Protein AF-0000000083953005 (afdb_homodimer)

Nearest PDB structures (foldseek):
  8jni-assembly1_A  TM=9.204E-01  e=6.826E-24  Homo sapiens
  7x1i-assembly1_A  TM=8.680E-01  e=1.486E-22  Homo sapiens
  8t45-assembly1_B  TM=8.668E-01  e=3.537E-22  Homo sapiens
  8t3u-assembly1_A  TM=8.629E-01  e=3.243E-22  Homo sapiens
  8t45-assembly1_A  TM=8.700E-01  e=1.141E-21  Homo sapiens

Organism: NCBI:txid5486

Solvent-accessible surface area (backbone atoms only — not comparable to full-atom values): 56607 Å² total; per-residue (Å²): 133,78,82,74,74,75,80,73,80,38,78,69,74,81,88,43,62,78,49,39,54,59,35,24,55,45,45,37,50,65,49,48,55,58,37,51,42,49,15,51,52,29,20,69,56,36,81,40,58,40,24,45,52,32,47,39,49,33,30,15,51,37,16,35,5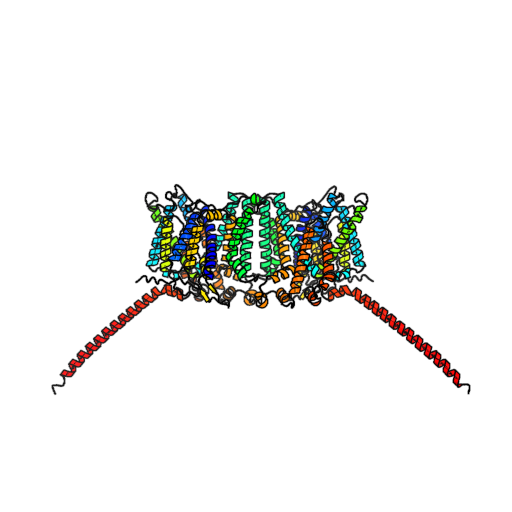0,38,18,71,68,36,58,52,30,58,51,40,41,23,72,46,70,66,55,44,52,41,53,28,39,50,40,64,63,32,53,82,72,66,51,54,61,62,39,44,49,20,42,19,24,39,48,22,18,52,51,28,42,50,35,38,73,64,60,51,62,56,60,51,70,47,61,47,41,59,47,52,44,25,46,53,53,30,51,28,52,48,28,43,51,51,21,51,48,53,48,54,47,33,41,72,72,69,31,64,39,29,19,27,42,29,51,34,48,18,50,50,40,32,53,50,41,51,44,27,42,42,44,32,72,74,39,62,50,44,51,71,67,60,19,48,45,32,51,69,43,33,58,60,50,47,52,56,47,57,40,49,52,56,68,72,48,76,74,43,64,75,43,70,69,63,48,39,74,68,69,60,57,92,36,59,51,44,66,52,88,85,26,76,60,56,52,47,52,69,58,56,67,71,86,55,36,55,65,66,53,59,62,59,24,44,65,58,10,53,38,50,43,48,39,47,56,47,42,34,48,48,12,45,47,54,44,58,33,77,86,50,64,72,84,73,75,85,36,61,51,59,35,44,32,49,44,14,51,49,23,27,51,20,16,40,42,64,30,65,55,60,36,36,29,58,76,54,5,34,48,48,39,56,50,34,47,40,63,40,98,85,71,46,80,66,43,51,67,71,42,26,60,44,33,26,47,31,9,52,50,36,51,54,42,42,34,56,74,47,36,53,56,53,28,54,34,35,48,32,55,41,22,14,47,28,41,39,52,17,54,54,47,45,69,70,30,64,62,52,47,55,55,49,54,73,42,40,26,66,65,44,59,74,65,39,85,80,49,57,64,70,57,47,56,58,63,64,46,84,62,60,66,60,52,52,52,52,52,50,51,44,50,50,52,19,49,50,50,47,56,36,55,76,42,94,58,29,63,45,39,47,51,52,51,50,51,50,26,50,35,58,66,62,50,45,55,74,79,40,57,62,72,60,43,45,69,72,44,40,77,79,58,49,68,68,60,47,40,64,57,38,44,66,55,49,51,48,45,45,47,47,45,48,49,47,44,52,47,47,51,49,50,46,48,52,49,48,53,50,51,52,54,50,52,55,55,53,57,63,60,61,71,66,65,68,70,79,116,133,78,82,74,73,76,81,74,79,37,78,69,72,81,87,44,62,77,47,40,54,59,35,23,54,47,46,35,50,64,49,46,54,56,34,51,42,48,16,52,52,31,19,70,55,36,80,39,58,40,23,47,52,32,47,38,48,31,30,14,52,37,16,34,50,38,19,72,66,38,58,50,31,57,50,42,40,21,72,45,69,67,56,45,51,42,53,28,39,50,40,63,63,32,53,80,73,68,51,54,61,61,40,44,49,20,42,20,23,40,47,21,17,50,50,29,43,50,34,40,74,63,60,53,62,57,60,49,70,49,62,45,40,61,48,52,44,24,47,54,54,29,52,28,52,46,28,42,51,51,21,52,49,54,48,54,48,35,41,73,71,68,31,63,40,29,21,28,41,30,51,34,48,18,49,51,40,32,53,51,40,51,43,28,43,42,43,31,71,72,40,61,50,45,52,70,67,60,18,50,46,32,51,71,42,33,58,58,50,46,51,54,47,57,41,50,53,56,67,73,50,75,75,43,65,76,42,71,70,62,48,38,74,69,68,59,58,92,34,59,55,43,66,53,86,85,26,76,60,56,50,49,51,68,59,56,67,71,85,54,34,56,66,67,52,56,61,59,22,43,66,57,11,52,38,49,40,49,38,47,55,47,41,33,49,50,14,46,48,54,45,58,33,78,86,50,64,71,84,73,76,85,37,63,51,59,35,44,31,49,47,15,52,50,23,28,49,21,16,40,40,62,32,64,54,58,36,37,29,57,76,55,4,35,49,47,40,57,50,34,48,38,65,40,99,84,71,44,81,66,43,52,67,72,42,27,60,43,32,26,49,31,8,50,50,36,52,55,42,43,33,56,74,47,35,53,55,54,28,54,33,35,47,33,55,41,24,14,49,28,42,38,53,18,54,54,48,44,69,70,29,62,64,49,46,53,55,49,54,73,41,39,27,67,65,45,58,73,68,38,83,80,48,58,64,69,58,47,56,58,64,64,45,86,63,61,65,60,52,51,50,52,50,50,51,41,51,50,52,17,50,50,51,48,56,35,54,76,42,93,58,30,62,45,42,46,52,51,52,49,52,50,25,50,36,59,66,61,48,44,55,72,78,40,57,63,73,59,44,46,69,73,45,39,77,80,60,50,68,66,60,47,40,65,57,38,44,64,55,49,50,46,45,48,47,46,46,50,47,46,46,50,47,48,52,49,49,48,50,52,50,49,54,52,51,51,53,51,54,54,54,53,57,61,59,60,68,65,68,69,66,82,113

Structure (mmCIF, N/CA/C/O backbone):
data_AF-0000000083953005-model_v1
#
loop_
_entity.id
_entity.type
_entity.pdbx_description
1 polymer 'Boron transporter 1'
#
loop_
_atom_site.group_PDB
_atom_site.id
_atom_site.type_symbol
_atom_site.label_atom_id
_atom_site.label_alt_id
_atom_site.label_comp_id
_atom_site.label_asym_id
_atom_site.label_entity_id
_atom_site.label_seq_id
_atom_site.pdbx_PDB_ins_code
_atom_site.Cartn_x
_atom_site.Cartn_y
_atom_site.Cartn_z
_atom_site.occupancy
_atom_site.B_iso_or_equiv
_atom_site.auth_seq_id
_atom_site.auth_comp_id
_atom_site.auth_asym_id
_atom_site.auth_atom_id
_atom_site.pdbx_PDB_model_num
ATOM 1 N N . MET A 1 1 ? -15.172 48.188 31.516 1 21.55 1 MET A N 1
ATOM 2 C CA . MET A 1 1 ? -15.672 46.938 31 1 21.55 1 MET A CA 1
ATOM 3 C C . MET A 1 1 ? -14.859 45.75 31.547 1 21.55 1 MET A C 1
ATOM 5 O O . MET A 1 1 ? -13.641 45.719 31.375 1 21.55 1 MET A O 1
ATOM 9 N N . GLY A 1 2 ? -15.188 45.188 32.656 1 24.28 2 GLY A N 1
ATOM 10 C CA . GLY A 1 2 ? -14.484 44.281 33.531 1 24.28 2 GLY A CA 1
ATOM 11 C C . GLY A 1 2 ? -14.141 42.969 32.875 1 24.28 2 GLY A C 1
ATOM 12 O O . GLY A 1 2 ? -14.891 42.469 32.031 1 24.28 2 GLY A O 1
ATOM 13 N N . LEU A 1 3 ? -12.906 42.719 32.562 1 29.59 3 LEU A N 1
ATOM 14 C CA . LEU A 1 3 ? -12.312 41.438 32.188 1 29.59 3 LEU A CA 1
ATOM 15 C C . LEU A 1 3 ? -12.953 40.281 33 1 29.59 3 LEU A C 1
ATOM 17 O O . LEU A 1 3 ? -12.688 40.156 34.188 1 29.59 3 LEU A O 1
ATOM 21 N N . SER A 1 4 ? -14.227 40.188 32.969 1 30.16 4 SER A N 1
ATOM 22 C CA . SER A 1 4 ? -14.828 39.125 33.75 1 30.16 4 SER A CA 1
ATOM 23 C C . SER A 1 4 ? -14.219 37.781 33.406 1 30.16 4 SER A C 1
ATOM 25 O O . SER A 1 4 ? -14.336 37.312 32.281 1 30.16 4 SER A O 1
ATOM 27 N N . PHE A 1 5 ? -13.039 37.5 33.938 1 34.03 5 PHE A N 1
ATOM 28 C CA . PHE A 1 5 ? -12.391 36.188 33.969 1 34.03 5 PHE A CA 1
ATOM 29 C C . PHE A 1 5 ? -13.344 35.156 34.531 1 34.03 5 PHE A C 1
ATOM 31 O O . PHE A 1 5 ? -13.602 35.125 35.75 1 34.03 5 PHE A O 1
ATOM 38 N N . ARG A 1 6 ? -14.445 34.906 33.969 1 34.66 6 ARG A N 1
ATOM 39 C CA . ARG A 1 6 ? -15.172 33.781 34.531 1 34.66 6 ARG A CA 1
ATOM 40 C C . ARG A 1 6 ? -14.281 32.562 34.656 1 34.66 6 ARG A C 1
ATOM 42 O O . ARG A 1 6 ? -13.695 32.094 33.656 1 34.66 6 ARG A O 1
ATOM 49 N N . HIS A 1 7 ? -13.68 32.25 35.844 1 35.28 7 HIS A N 1
ATOM 50 C CA . HIS A 1 7 ? -12.914 31.078 36.281 1 35.28 7 HIS A CA 1
ATOM 51 C C . HIS A 1 7 ? -13.656 29.781 35.969 1 35.28 7 HIS A C 1
ATOM 53 O O . HIS A 1 7 ? -14.633 29.453 36.625 1 35.28 7 HIS A O 1
ATOM 59 N N . VAL A 1 8 ? -13.961 29.406 34.844 1 40.78 8 VAL A N 1
ATOM 60 C CA . VAL A 1 8 ? -14.625 28.141 34.562 1 40.78 8 VAL A CA 1
ATOM 61 C C . VAL A 1 8 ? -13.75 26.969 35 1 40.78 8 VAL A C 1
ATOM 63 O O . VAL A 1 8 ? -12.555 26.922 34.688 1 40.78 8 VAL A O 1
ATOM 66 N N . ASN A 1 9 ? -14.125 26.312 36.125 1 39.69 9 ASN A N 1
ATOM 67 C CA . ASN A 1 9 ? -13.539 25.188 36.844 1 39.69 9 ASN A CA 1
ATOM 68 C C . ASN A 1 9 ? -13.375 23.969 35.906 1 39.69 9 ASN A C 1
ATOM 70 O O . ASN A 1 9 ? -14.359 23.375 35.5 1 39.69 9 ASN A O 1
ATOM 74 N N . TYR A 1 10 ? -12.547 24 35.031 1 48.97 10 TYR A N 1
ATOM 75 C CA . TYR A 1 10 ? -12.227 22.859 34.188 1 48.97 10 TYR A CA 1
ATOM 76 C C . TYR A 1 10 ? -11.656 21.719 35 1 48.97 10 TYR A C 1
ATOM 78 O O . TYR A 1 10 ? -11.211 20.703 34.469 1 48.97 10 TYR A O 1
ATOM 86 N N . PHE A 1 11 ? -11.555 21.781 36.5 1 44.38 11 PHE A N 1
ATOM 87 C CA . PHE A 1 11 ? -10.945 20.688 37.25 1 44.38 11 PHE A CA 1
ATOM 88 C C . PHE A 1 11 ? -11.969 19.578 37.531 1 44.38 11 PHE A C 1
ATOM 90 O O . PHE A 1 11 ? -12.586 19.562 38.594 1 44.38 11 PHE A O 1
ATOM 97 N N . GLY A 1 12 ? -12.906 19.25 36.875 1 42.03 12 GLY A N 1
ATOM 98 C CA . GLY A 1 12 ? -13.891 18.234 37.25 1 42.03 12 GLY A CA 1
ATOM 99 C C . GLY A 1 12 ? -13.281 16.875 37.5 1 42.03 12 GLY A C 1
ATOM 100 O O . GLY A 1 12 ? -12.602 16.328 36.625 1 42.03 12 GLY A O 1
ATOM 101 N N . TYR A 1 13 ? -13.18 16.234 38.781 1 38.16 13 TYR A N 1
ATOM 102 C CA . TYR A 1 13 ? -12.586 15.07 39.438 1 38.16 13 TYR A CA 1
ATOM 103 C C . TYR A 1 13 ? -13.078 13.781 38.781 1 38.16 13 TYR A C 1
ATOM 105 O O . TYR A 1 13 ? -12.32 12.82 38.625 1 38.16 13 TYR A O 1
ATOM 113 N N . GLY A 1 14 ? -14.398 13.219 38.906 1 38.72 14 GLY A N 1
ATOM 114 C CA . GLY A 1 14 ? -14.891 11.859 39.031 1 38.72 14 GLY A CA 1
ATOM 115 C C . GLY A 1 14 ? -14.633 11.023 37.781 1 38.72 14 GLY A C 1
ATOM 116 O O . GLY A 1 14 ? -14.086 9.922 37.875 1 38.72 14 GLY A O 1
ATOM 117 N N . ARG A 1 15 ? -15.539 11.094 36.781 1 42.78 15 ARG A N 1
ATOM 118 C CA . ARG A 1 15 ? -15.578 10.336 35.531 1 42.78 15 ARG A CA 1
ATOM 119 C C . ARG A 1 15 ? -14.32 10.586 34.688 1 42.78 15 ARG A C 1
ATOM 121 O O . ARG A 1 15 ? -14.219 10.125 33.562 1 42.78 15 ARG A O 1
ATOM 128 N N . LEU A 1 16 ? -13.484 11.531 34.969 1 47.09 16 LEU A N 1
ATOM 129 C CA . LEU A 1 16 ? -12.234 12.172 34.594 1 47.09 16 LEU A CA 1
ATOM 130 C C . LEU A 1 16 ? -11.211 11.148 34.125 1 47.09 16 LEU A C 1
ATOM 132 O O . LEU A 1 16 ? -10.477 11.391 33.188 1 47.09 16 LEU A O 1
ATOM 136 N N . GLN A 1 17 ? -10.938 10.062 35.062 1 52.16 17 GLN A N 1
ATOM 137 C CA . GLN A 1 17 ? -9.719 9.273 35.156 1 52.16 17 GLN A CA 1
ATOM 138 C C . GLN A 1 17 ? -9.57 8.352 33.969 1 52.16 17 GLN A C 1
ATOM 140 O O . GLN A 1 17 ? -8.477 8.203 33.406 1 52.16 17 GLN A O 1
ATOM 145 N N . LEU A 1 18 ? -10.758 7.887 33.594 1 56.72 18 LEU A N 1
ATOM 146 C CA . LEU A 1 18 ? -10.508 6.707 32.75 1 56.72 18 LEU A CA 1
ATOM 147 C C . LEU A 1 18 ? -10.172 7.105 31.328 1 56.72 18 LEU A C 1
ATOM 149 O O . LEU A 1 18 ? -9.383 6.43 30.656 1 56.72 18 LEU A O 1
ATOM 153 N N . GLN A 1 19 ? -10.664 8.352 31 1 71.12 19 GLN A N 1
ATOM 154 C CA . GLN A 1 19 ? -10.422 8.695 29.594 1 71.12 19 GLN A CA 1
ATOM 155 C C . GLN A 1 19 ? -9.258 9.672 29.469 1 71.12 19 GLN A C 1
ATOM 157 O O . GLN A 1 19 ? -8.672 9.805 28.391 1 71.12 19 GLN A O 1
ATOM 162 N N . VAL A 1 20 ? -8.797 10.227 30.641 1 76.69 20 VAL A N 1
ATOM 163 C CA . VAL A 1 20 ? -7.809 11.297 30.609 1 76.69 20 VAL A CA 1
ATOM 164 C C . VAL A 1 20 ? -6.434 10.727 30.281 1 76.69 20 VAL A C 1
ATOM 166 O O . VAL A 1 20 ? -5.688 11.312 29.484 1 76.69 20 VAL A O 1
ATOM 169 N N . ILE A 1 21 ? -6.191 9.602 30.734 1 77.88 21 ILE A N 1
ATOM 170 C CA . ILE A 1 21 ? -4.859 9.031 30.547 1 77.88 21 ILE A CA 1
ATOM 171 C C . ILE A 1 21 ? -4.684 8.594 29.094 1 77.88 21 ILE A C 1
ATOM 173 O O . ILE A 1 21 ? -3.717 8.984 28.438 1 77.88 21 ILE A O 1
ATOM 177 N N . PRO A 1 22 ? -5.648 7.895 28.641 1 77.06 22 PRO A N 1
ATOM 178 C CA . PRO A 1 22 ? -5.477 7.512 27.234 1 77.06 22 PRO A CA 1
ATOM 179 C C . PRO A 1 22 ? -5.48 8.711 26.297 1 77.06 22 PRO A C 1
ATOM 181 O O . PRO A 1 22 ? -4.754 8.719 25.297 1 77.06 22 PRO A O 1
ATOM 184 N N . SER A 1 23 ? -6.25 9.648 26.656 1 81.25 23 SER A N 1
ATOM 185 C CA . SER A 1 23 ? -6.297 10.828 25.797 1 81.25 23 SER A CA 1
ATOM 186 C C . SER A 1 23 ? -4.988 11.609 25.859 1 81.25 23 SER A C 1
ATOM 188 O O . SER A 1 23 ? -4.512 12.117 24.844 1 81.25 23 SER A O 1
ATOM 190 N N . THR A 1 24 ? -4.395 11.641 27.047 1 85.31 24 THR A N 1
ATOM 191 C CA . THR A 1 24 ? -3.133 12.359 27.203 1 85.31 24 THR A CA 1
ATOM 192 C C . THR A 1 24 ? -2.02 11.68 26.422 1 85.31 24 THR A C 1
ATOM 194 O O . THR A 1 24 ? -1.253 12.352 25.719 1 85.31 24 THR A O 1
ATOM 197 N N . THR A 1 25 ? -1.969 10.445 26.5 1 82.25 25 THR A N 1
ATOM 198 C CA . THR A 1 25 ? -0.928 9.719 25.781 1 82.25 25 THR A CA 1
ATOM 199 C C . THR A 1 25 ? -1.14 9.812 24.281 1 82.25 25 THR A C 1
ATOM 201 O O . THR A 1 25 ? -0.18 9.977 23.516 1 82.25 25 THR A O 1
ATOM 204 N N . PHE A 1 26 ? -2.316 9.789 23.938 1 82.75 26 PHE A N 1
ATOM 205 C CA . PHE A 1 26 ? -2.65 9.875 22.516 1 82.75 26 PHE A CA 1
ATOM 206 C C . PHE A 1 26 ? -2.254 11.234 21.953 1 82.75 26 PHE A C 1
ATOM 208 O O . PHE A 1 26 ? -1.59 11.312 20.922 1 82.75 26 PHE A O 1
ATOM 215 N N . ILE A 1 27 ? -2.602 12.172 22.656 1 84.88 27 ILE A N 1
ATOM 216 C CA . ILE A 1 27 ? -2.332 13.516 22.172 1 84.88 27 ILE A CA 1
ATOM 217 C C . ILE A 1 27 ? -0.833 13.805 22.234 1 84.88 27 ILE A C 1
ATOM 219 O O . ILE A 1 27 ? -0.284 14.484 21.375 1 84.88 27 ILE A O 1
ATOM 223 N N . PHE A 1 28 ? -0.193 13.328 23.25 1 88.31 28 PHE A N 1
ATOM 224 C CA . PHE A 1 28 ? 1.25 13.492 23.375 1 88.31 28 PHE A CA 1
ATOM 225 C C . PHE A 1 28 ? 1.967 12.977 22.141 1 88.31 28 PHE A C 1
ATOM 227 O O . PHE A 1 28 ? 2.77 13.695 21.531 1 88.31 28 PHE A O 1
ATOM 234 N N . PHE A 1 29 ? 1.573 11.828 21.719 1 85.88 29 PHE A N 1
ATOM 235 C CA . PHE A 1 29 ? 2.254 11.234 20.578 1 85.88 29 PHE A CA 1
ATOM 236 C C . PHE A 1 29 ? 1.819 11.898 19.281 1 85.88 29 PHE A C 1
ATOM 238 O O . PHE A 1 29 ? 2.623 12.062 18.359 1 85.88 29 PHE A O 1
ATOM 245 N N . THR A 1 30 ? 0.603 12.219 19.25 1 83.56 30 THR A N 1
ATOM 246 C CA . THR A 1 30 ? 0.082 12.859 18.062 1 83.56 30 THR A CA 1
ATOM 247 C C . THR A 1 30 ? 0.741 14.219 17.844 1 83.56 30 THR A C 1
ATOM 249 O O . THR A 1 30 ? 0.888 14.672 16.703 1 83.56 30 THR A O 1
ATOM 252 N N . ASN A 1 31 ? 1.174 14.781 18.906 1 87.62 31 ASN A N 1
ATOM 253 C CA . ASN A 1 31 ? 1.849 16.078 18.812 1 87.62 31 ASN A CA 1
ATOM 254 C C . ASN A 1 31 ? 3.354 15.906 18.625 1 87.62 31 ASN A C 1
ATOM 256 O O . ASN A 1 31 ? 3.979 16.672 17.891 1 87.62 31 ASN A O 1
ATOM 260 N N . LEU A 1 32 ? 3.863 15 19.25 1 88.06 32 LEU A N 1
ATOM 261 C CA . LEU A 1 32 ? 5.309 14.805 19.266 1 88.06 32 LEU A CA 1
ATOM 262 C C . LEU A 1 32 ? 5.82 14.398 17.891 1 88.06 32 LEU A C 1
ATOM 264 O O . LEU A 1 32 ? 6.844 14.914 17.422 1 88.06 32 LEU A O 1
ATOM 268 N N . LEU A 1 33 ? 5.113 13.586 17.219 1 87.56 33 LEU A N 1
ATOM 269 C CA . LEU A 1 33 ? 5.613 12.992 15.977 1 87.56 33 LEU A CA 1
ATOM 270 C C . LEU A 1 33 ? 5.711 14.039 14.875 1 87.56 33 LEU A C 1
ATOM 272 O O . LEU A 1 33 ? 6.773 14.234 14.289 1 87.56 33 LEU A O 1
ATOM 276 N N . PRO A 1 34 ? 4.656 14.75 14.711 1 87.19 34 PRO A N 1
ATOM 277 C CA . PRO A 1 34 ? 4.812 15.812 13.711 1 87.19 34 PRO A CA 1
ATOM 278 C C . PRO A 1 34 ? 5.832 16.875 14.141 1 87.19 34 PRO A C 1
ATOM 280 O O . PRO A 1 34 ? 6.52 17.438 13.289 1 87.19 34 PRO A O 1
ATOM 283 N N . ALA A 1 35 ? 5.918 17.125 15.375 1 90 35 ALA A N 1
ATOM 284 C CA . ALA A 1 35 ? 6.863 18.109 15.883 1 90 35 ALA A CA 1
ATOM 285 C C . ALA A 1 35 ? 8.297 17.734 15.531 1 90 35 ALA A C 1
ATOM 287 O O . ALA A 1 35 ? 9.078 18.578 15.078 1 90 35 ALA A O 1
ATOM 288 N N . ILE A 1 36 ? 8.609 16.516 15.711 1 90 36 ILE A N 1
ATOM 289 C CA . ILE A 1 36 ? 9.977 16.094 15.43 1 90 36 ILE A CA 1
ATOM 290 C C . ILE A 1 36 ? 10.227 16.109 13.922 1 90 36 ILE A C 1
ATOM 292 O O . ILE A 1 36 ? 11.336 16.375 13.469 1 90 36 ILE A O 1
ATOM 296 N N . ALA A 1 37 ? 9.219 15.82 13.203 1 88.69 37 ALA A N 1
ATOM 297 C CA . ALA A 1 37 ? 9.352 15.867 11.75 1 88.69 37 ALA A CA 1
ATOM 298 C C . ALA A 1 37 ? 9.625 17.281 11.273 1 88.69 37 ALA A C 1
ATOM 300 O O . ALA A 1 37 ? 10.484 17.5 10.414 1 88.69 37 ALA A O 1
ATOM 301 N N . PHE A 1 38 ? 8.961 18.219 11.812 1 89.12 38 PHE A N 1
ATOM 302 C CA . PHE A 1 38 ? 9.172 19.609 11.438 1 89.12 38 PHE A CA 1
ATOM 303 C C . PHE A 1 38 ? 10.516 20.109 11.953 1 89.12 38 PHE A C 1
ATOM 305 O O . PHE A 1 38 ? 11.141 20.984 11.336 1 89.12 38 PHE A O 1
ATOM 312 N N . ALA A 1 39 ? 10.891 19.578 13.07 1 90.62 39 ALA A N 1
ATOM 313 C CA . ALA A 1 39 ? 12.211 19.922 13.586 1 90.62 39 ALA A CA 1
ATOM 314 C C . ALA A 1 39 ? 13.312 19.547 12.602 1 90.62 39 ALA A C 1
ATOM 316 O O . ALA A 1 39 ? 14.258 20.312 12.398 1 90.62 39 ALA A O 1
ATOM 317 N N . GLN A 1 40 ? 13.141 18.406 12.039 1 89.25 40 GLN A N 1
ATOM 318 C CA . GLN A 1 40 ? 14.117 17.969 11.047 1 89.25 40 GLN A CA 1
ATOM 319 C C . GLN A 1 40 ? 14.102 18.875 9.82 1 89.25 40 GLN A C 1
ATOM 321 O O . GLN A 1 40 ? 15.156 19.188 9.266 1 89.25 40 GLN A O 1
ATOM 326 N N . ASP A 1 41 ? 12.992 19.219 9.469 1 86.88 41 ASP A N 1
ATOM 327 C CA . ASP A 1 41 ? 12.852 20.094 8.312 1 86.88 41 ASP A CA 1
ATOM 328 C C . ASP A 1 41 ? 13.508 21.453 8.562 1 86.88 41 ASP A C 1
ATOM 330 O O . ASP A 1 41 ? 14.258 21.953 7.723 1 86.88 41 ASP A O 1
ATOM 334 N N . MET A 1 42 ? 13.281 22.016 9.695 1 89.25 42 MET A N 1
ATOM 335 C CA . MET A 1 42 ? 13.859 23.312 10.047 1 89.25 42 MET A CA 1
ATOM 336 C C . MET A 1 42 ? 15.367 23.188 10.234 1 89.25 42 MET A C 1
ATOM 338 O O . MET A 1 42 ? 16.109 24.109 9.875 1 89.25 42 MET A O 1
ATOM 342 N N . PHE A 1 43 ? 15.727 22.094 10.727 1 89.44 43 PHE A N 1
ATOM 343 C CA . PHE A 1 43 ? 17.156 21.859 10.938 1 89.44 43 PHE A CA 1
ATOM 344 C C . PHE A 1 43 ? 17.906 21.875 9.617 1 89.44 43 PHE A C 1
ATOM 346 O O . PHE A 1 43 ? 18.953 22.516 9.508 1 89.44 43 PHE A O 1
ATOM 353 N N . ASP A 1 44 ? 17.391 21.297 8.656 1 87.38 44 ASP A N 1
ATOM 354 C CA . ASP A 1 44 ? 18.031 21.172 7.352 1 87.38 44 ASP A CA 1
ATOM 355 C C . ASP A 1 44 ? 18.016 22.516 6.605 1 87.38 44 ASP A C 1
ATOM 357 O O . ASP A 1 44 ? 18.984 22.859 5.914 1 87.38 44 ASP A O 1
ATOM 361 N N . LYS A 1 45 ? 17 23.328 6.844 1 88.12 45 LYS A N 1
ATOM 362 C CA . LYS A 1 45 ? 16.812 24.484 5.984 1 88.12 45 LYS A CA 1
ATOM 363 C C . LYS A 1 45 ? 17.328 25.75 6.652 1 88.12 45 LYS A C 1
ATOM 365 O O . LYS A 1 45 ? 17.406 26.812 6.016 1 88.12 45 LYS A O 1
ATOM 370 N N . THR A 1 46 ? 17.625 25.703 7.926 1 88.88 46 THR A N 1
ATOM 371 C CA . THR A 1 46 ? 18.141 26.875 8.617 1 88.88 46 THR A CA 1
ATOM 372 C C . THR A 1 46 ? 19.594 26.672 9.016 1 88.88 46 THR A C 1
ATOM 374 O O . THR A 1 46 ? 20.078 27.266 9.984 1 88.88 46 THR A O 1
ATOM 377 N N . ASP A 1 47 ? 20.266 25.797 8.305 1 86.69 47 ASP A N 1
ATOM 378 C CA . ASP A 1 47 ? 21.672 25.5 8.602 1 86.69 47 ASP A CA 1
ATOM 379 C C . ASP A 1 47 ? 21.859 25.188 10.086 1 86.69 47 ASP A C 1
ATOM 381 O O . ASP A 1 47 ? 22.703 25.812 10.75 1 86.69 47 ASP A O 1
ATOM 385 N N . HIS A 1 48 ? 20.875 24.531 10.727 1 86.62 48 HIS A N 1
ATOM 386 C CA . HIS A 1 48 ? 20.953 23.953 12.062 1 86.62 48 HIS A CA 1
ATOM 387 C C . HIS A 1 48 ? 20.688 25 13.133 1 86.62 48 HIS A C 1
ATOM 389 O O . HIS A 1 48 ? 21.203 24.906 14.25 1 86.62 48 HIS A O 1
ATOM 395 N N . ALA A 1 49 ? 19.969 26.078 12.75 1 86.19 49 ALA A N 1
ATOM 396 C CA . ALA A 1 49 ? 19.594 27.078 13.742 1 86.19 49 ALA A CA 1
ATOM 397 C C . ALA A 1 49 ? 18.516 26.547 14.688 1 86.19 49 ALA A C 1
ATOM 399 O O . ALA A 1 49 ? 18.594 26.766 15.898 1 86.19 49 ALA A O 1
ATOM 400 N N . TYR A 1 50 ? 17.609 25.938 14.078 1 89.5 50 TYR A N 1
ATOM 401 C CA . TYR A 1 50 ? 16.547 25.297 14.859 1 89.5 50 TYR A CA 1
ATOM 402 C C . TYR A 1 50 ? 16.688 23.781 14.812 1 89.5 50 TYR A C 1
ATOM 404 O O . TYR A 1 50 ? 17.031 23.219 13.781 1 89.5 50 TYR A O 1
ATOM 412 N N . GLY A 1 51 ? 16.484 23.141 15.898 1 89.88 51 GLY A N 1
ATOM 413 C CA . GLY A 1 51 ? 16.547 21.688 15.984 1 89.88 51 GLY A CA 1
ATOM 414 C C . GLY A 1 51 ? 15.461 21.094 16.859 1 89.88 51 GLY A C 1
ATOM 415 O O . GLY A 1 51 ? 14.422 21.719 17.078 1 89.88 51 GLY A O 1
ATOM 416 N N . VAL A 1 52 ? 15.711 19.938 17.234 1 91.44 52 VAL A N 1
ATOM 417 C CA . VAL A 1 52 ? 14.734 19.172 18.016 1 91.44 52 VAL A CA 1
ATOM 418 C C . VAL A 1 52 ? 14.539 19.828 19.375 1 91.44 52 VAL A C 1
ATOM 420 O O . VAL A 1 52 ? 13.414 19.906 19.875 1 91.44 52 VAL A O 1
ATOM 423 N N . ASN A 1 53 ? 15.547 20.391 19.953 1 92.25 53 ASN A N 1
ATOM 424 C CA . ASN A 1 53 ? 15.469 20.984 21.281 1 92.25 53 ASN A CA 1
ATOM 425 C C . ASN A 1 53 ? 14.578 22.219 21.297 1 92.25 53 ASN A C 1
ATOM 427 O O . ASN A 1 53 ? 13.797 22.422 22.234 1 92.25 53 ASN A O 1
ATOM 431 N N . GLU A 1 54 ? 14.711 23.062 20.344 1 92.88 54 GLU A N 1
ATOM 432 C CA . GLU A 1 54 ? 13.891 24.266 20.25 1 92.88 54 GLU A CA 1
ATOM 433 C C . GLU A 1 54 ? 12.422 23.922 20.062 1 92.88 54 GLU A C 1
ATOM 435 O O . GLU A 1 54 ? 11.547 24.531 20.688 1 92.88 54 GLU A O 1
ATOM 440 N N . VAL A 1 55 ? 12.219 22.938 19.25 1 91.69 55 VAL A N 1
ATOM 441 C CA . VAL A 1 55 ? 10.852 22.562 18.938 1 91.69 55 VAL A CA 1
ATOM 442 C C . VAL A 1 55 ? 10.211 21.891 20.156 1 91.69 55 VAL A C 1
ATOM 444 O O . VAL A 1 55 ? 9.039 22.125 20.453 1 91.69 55 VAL A O 1
ATOM 447 N N . LEU A 1 56 ? 10.953 21.047 20.828 1 92.5 56 LEU A N 1
ATOM 448 C CA . LEU A 1 56 ? 10.43 20.391 22.016 1 92.5 56 LEU A CA 1
ATOM 449 C C . LEU A 1 56 ? 10.172 21.406 23.125 1 92.5 56 LEU A C 1
ATOM 451 O O . LEU A 1 56 ? 9.164 21.328 23.828 1 92.5 56 LEU A O 1
ATOM 455 N N . MET A 1 57 ? 11.07 22.328 23.281 1 92.31 57 MET A N 1
ATOM 456 C CA . MET A 1 57 ? 10.898 23.359 24.281 1 92.31 57 MET A CA 1
ATOM 457 C C . MET A 1 57 ? 9.648 24.188 24.016 1 92.31 57 MET A C 1
ATOM 459 O O . MET A 1 57 ? 8.883 24.484 24.938 1 92.31 57 MET A O 1
ATOM 463 N N . LEU A 1 58 ? 9.484 24.516 22.859 1 92.88 58 LEU A N 1
ATOM 464 C CA . LEU A 1 58 ? 8.305 25.266 22.469 1 92.88 58 LEU A CA 1
ATOM 465 C C . LEU A 1 58 ? 7.031 24.469 22.766 1 92.88 58 LEU A C 1
ATOM 467 O O . LEU A 1 58 ? 6.074 25.016 23.312 1 92.88 58 LEU A O 1
ATOM 471 N N . SER A 1 59 ? 7.004 23.234 22.297 1 91.19 59 SER A N 1
ATOM 472 C CA . SER A 1 59 ? 5.828 22.391 22.5 1 91.19 59 SER A CA 1
ATOM 473 C C . SER A 1 59 ? 5.539 22.203 23.984 1 91.19 59 SER A C 1
ATOM 475 O O . SER A 1 59 ? 4.379 22.188 24.391 1 91.19 59 SER A O 1
ATOM 477 N N . ALA A 1 60 ? 6.594 22.062 24.75 1 92.5 60 ALA A N 1
ATOM 478 C CA . ALA A 1 60 ? 6.445 21.875 26.188 1 92.5 60 ALA A CA 1
ATOM 479 C C . ALA A 1 60 ? 5.914 23.141 26.859 1 92.5 60 ALA A C 1
ATOM 481 O O . ALA A 1 60 ? 4.949 23.094 27.625 1 92.5 60 ALA A O 1
ATOM 482 N N . LEU A 1 61 ? 6.516 24.25 26.531 1 90.88 61 LEU A N 1
ATOM 483 C CA . LEU A 1 61 ? 6.121 25.531 27.125 1 90.88 61 LEU A CA 1
ATOM 484 C C . LEU A 1 61 ? 4.699 25.891 26.703 1 90.88 61 LEU A C 1
ATOM 486 O O . LEU A 1 61 ? 3.898 26.328 27.547 1 90.88 61 LEU A O 1
ATOM 490 N N . ALA A 1 62 ? 4.434 25.75 25.438 1 89.62 62 ALA A N 1
ATOM 491 C CA . ALA A 1 62 ? 3.105 26.078 24.922 1 89.62 62 ALA A CA 1
ATOM 492 C C . ALA A 1 62 ? 2.039 25.188 25.547 1 89.62 62 ALA A C 1
ATOM 494 O O . ALA A 1 62 ? 0.964 25.672 25.922 1 89.62 62 ALA A O 1
ATOM 495 N N . GLY A 1 63 ? 2.318 23.922 25.656 1 88.38 63 GLY A N 1
ATOM 496 C CA . GLY A 1 63 ? 1.366 23 26.266 1 88.38 63 GLY A CA 1
ATOM 497 C C . GLY A 1 63 ? 1.064 23.328 27.719 1 88.38 63 GLY A C 1
ATOM 498 O O . GLY A 1 63 ? -0.097 23.328 28.125 1 88.38 63 GLY A O 1
ATOM 499 N N . VAL A 1 64 ? 2.047 23.688 28.469 1 89.88 64 VAL A N 1
ATOM 500 C CA . VAL A 1 64 ? 1.878 23.969 29.891 1 89.88 64 VAL A CA 1
ATOM 501 C C . VAL A 1 64 ? 1.198 25.312 30.094 1 89.88 64 VAL A C 1
ATOM 503 O O . VAL A 1 64 ? 0.242 25.438 30.859 1 89.88 64 VAL A O 1
ATOM 506 N N . VAL A 1 65 ? 1.604 26.297 29.375 1 89.94 65 VAL A N 1
ATOM 507 C CA . VAL A 1 65 ? 1.076 27.656 29.531 1 89.94 65 VAL A CA 1
ATOM 508 C C . VAL A 1 65 ? -0.375 27.703 29.062 1 89.94 65 VAL A C 1
ATOM 510 O O . VAL A 1 65 ? -1.244 28.234 29.766 1 89.94 65 VAL A O 1
ATOM 513 N N . PHE A 1 66 ? -0.636 27.156 27.922 1 87.75 66 PHE A N 1
ATOM 514 C CA . PHE A 1 66 ? -1.996 27.172 27.406 1 87.75 66 PHE A CA 1
ATOM 515 C C . PHE A 1 66 ? -2.898 26.234 28.188 1 87.75 66 PHE A C 1
ATOM 517 O O . PHE A 1 66 ? -4.098 26.484 28.328 1 87.75 66 PHE A O 1
ATOM 524 N N . GLY A 1 67 ? -2.352 25.172 28.625 1 84.94 67 GLY A N 1
ATOM 525 C CA . GLY A 1 67 ? -3.137 24.266 29.469 1 84.94 67 GLY A CA 1
ATOM 526 C C . GLY A 1 67 ? -3.58 24.906 30.766 1 84.94 67 GLY A C 1
ATOM 527 O O . GLY A 1 67 ? -4.715 24.703 31.203 1 84.94 67 GLY A O 1
ATOM 528 N N . LEU A 1 68 ? -2.752 25.75 31.281 1 85.56 68 LEU A N 1
ATOM 529 C CA . LEU A 1 68 ? -3.025 26.328 32.594 1 85.56 68 LEU A CA 1
ATOM 530 C C . LEU A 1 68 ? -3.787 27.641 32.469 1 85.56 68 LEU A C 1
ATOM 532 O O . LEU A 1 68 ? -4.664 27.938 33.281 1 85.56 68 LEU A O 1
ATOM 536 N N . LEU A 1 69 ? -3.488 28.359 31.391 1 85.62 69 LEU A N 1
ATOM 537 C CA . LEU A 1 69 ? -3.959 29.734 31.391 1 85.62 69 LEU A CA 1
ATOM 538 C C . LEU A 1 69 ? -4.953 29.984 30.25 1 85.62 69 LEU A C 1
ATOM 540 O O . LEU A 1 69 ? -5.598 31.031 30.203 1 85.62 69 LEU A O 1
ATOM 544 N N . SER A 1 70 ? -5.105 29.078 29.391 1 81.62 70 SER A N 1
ATOM 545 C CA . SER A 1 70 ? -5.965 29.359 28.25 1 81.62 70 SER A CA 1
ATOM 546 C C . SER A 1 70 ? -7.438 29.266 28.641 1 81.62 70 SER A C 1
ATOM 548 O O . SER A 1 70 ? -7.785 28.703 29.672 1 81.62 70 SER A O 1
ATOM 550 N N . GLY A 1 71 ? -8.258 29.984 27.859 1 74.5 71 GLY A N 1
ATOM 551 C CA . GLY A 1 71 ? -9.695 29.891 28.047 1 74.5 71 GLY A CA 1
ATOM 552 C C . GLY A 1 71 ? -10.281 28.609 27.484 1 74.5 71 GLY A C 1
ATOM 553 O O . GLY A 1 71 ? -11.18 28.016 28.094 1 74.5 71 GLY A O 1
ATOM 554 N N . GLN A 1 72 ? -9.789 28.234 26.344 1 74.88 72 GLN A N 1
ATOM 555 C CA . GLN A 1 72 ? -10.203 26.969 25.734 1 74.88 72 GLN A CA 1
ATOM 556 C C . GLN A 1 72 ? -9.078 25.938 25.781 1 74.88 72 GLN A C 1
ATOM 558 O O . GLN A 1 72 ? -8.281 25.859 24.844 1 74.88 72 GLN A O 1
ATOM 563 N N . PRO A 1 73 ? -9.109 25.172 26.766 1 75.31 73 PRO A N 1
ATOM 564 C CA . PRO A 1 73 ? -7.98 24.25 26.953 1 75.31 73 PRO A CA 1
ATOM 565 C C . PRO A 1 73 ? -7.977 23.109 25.938 1 75.31 73 PRO A C 1
ATOM 567 O O . PRO A 1 73 ? -7.008 22.344 25.859 1 75.31 73 PRO A O 1
ATOM 570 N N . LEU A 1 74 ? -8.992 23.031 25.109 1 77.19 74 LEU A N 1
ATOM 571 C CA . LEU A 1 74 ? -9.07 21.953 24.141 1 77.19 74 LEU A CA 1
ATOM 572 C C . LEU A 1 74 ? -8.195 22.234 22.922 1 77.19 74 LEU A C 1
ATOM 574 O O . LEU A 1 74 ? -7.848 21.328 22.172 1 77.19 74 LEU A O 1
ATOM 578 N N . CYS A 1 75 ? -7.832 23.438 22.766 1 78.62 75 CYS A N 1
ATOM 579 C CA . CYS A 1 75 ? -6.992 23.812 21.625 1 78.62 75 CYS A CA 1
ATOM 580 C C . CYS A 1 75 ? -5.523 23.531 21.922 1 78.62 75 CYS A C 1
ATOM 582 O O . CYS A 1 75 ? -4.957 24.078 22.859 1 78.62 75 CYS A O 1
ATOM 584 N N . ILE A 1 76 ? -5.012 22.656 21.172 1 84.38 76 ILE A N 1
ATOM 585 C CA . ILE A 1 76 ? -3.607 22.297 21.344 1 84.38 76 ILE A CA 1
ATOM 586 C C . ILE A 1 76 ? -2.73 23.203 20.484 1 84.38 76 ILE A C 1
ATOM 588 O O . ILE A 1 76 ? -3.07 23.5 19.344 1 84.38 76 ILE A O 1
ATOM 592 N N . VAL A 1 77 ? -1.734 23.672 21.156 1 85.31 77 VAL A N 1
ATOM 593 C CA . VAL A 1 77 ? -0.825 24.578 20.469 1 85.31 77 VAL A CA 1
ATOM 594 C C . VAL A 1 77 ? 0.545 23.922 20.312 1 85.31 77 VAL A C 1
ATOM 596 O O . VAL A 1 77 ? 0.976 23.156 21.188 1 85.31 77 VAL A O 1
ATOM 599 N N . GLY A 1 78 ? 1.186 24.047 19.219 1 86.5 78 GLY A N 1
ATOM 600 C CA . GLY A 1 78 ? 2.506 23.516 18.922 1 86.5 78 GLY A CA 1
ATOM 601 C C . GLY A 1 78 ? 3.094 24.062 17.641 1 86.5 78 GLY A C 1
ATOM 602 O O . GLY A 1 78 ? 2.742 25.156 17.203 1 86.5 78 GLY A O 1
ATOM 603 N N . VAL A 1 79 ? 4.066 23.359 17.172 1 85.44 79 VAL A N 1
ATOM 604 C CA . VAL A 1 79 ? 4.715 23.766 15.938 1 85.44 79 VAL A CA 1
ATOM 605 C C . VAL A 1 79 ? 3.908 23.266 14.734 1 85.44 79 VAL A C 1
ATOM 607 O O . VAL A 1 79 ? 3.469 22.125 14.711 1 85.44 79 VAL A O 1
ATOM 610 N N . THR A 1 80 ? 3.693 24.141 13.781 1 84.38 80 THR A N 1
ATOM 611 C CA . THR A 1 80 ? 2.908 23.781 12.602 1 84.38 80 THR A CA 1
ATOM 612 C C . THR A 1 80 ? 3.75 23.906 11.336 1 84.38 80 THR A C 1
ATOM 614 O O . THR A 1 80 ? 4.863 24.422 11.375 1 84.38 80 THR A O 1
ATOM 617 N N . GLY A 1 81 ? 3.258 23.344 10.312 1 82.75 81 GLY A N 1
ATOM 618 C CA . GLY A 1 81 ? 3.918 23.422 9.023 1 82.75 81 GLY A CA 1
ATOM 619 C C . GLY A 1 81 ? 4.152 24.844 8.57 1 82.75 81 GLY A C 1
ATOM 620 O O . GLY A 1 81 ? 5.273 25.219 8.211 1 82.75 81 GLY A O 1
ATOM 621 N N . PRO A 1 82 ? 3.201 25.656 8.68 1 85 82 PRO A N 1
ATOM 622 C CA . PRO A 1 82 ? 3.365 27.031 8.227 1 85 82 PRO A CA 1
ATOM 623 C C . PRO A 1 82 ? 4.434 27.797 9.008 1 85 82 PRO A C 1
ATOM 625 O O . PRO A 1 82 ? 5.152 28.625 8.445 1 85 82 PRO A O 1
ATOM 628 N N . ILE A 1 83 ? 4.508 27.531 10.242 1 89.19 83 ILE A N 1
ATOM 629 C CA . ILE A 1 83 ? 5.531 28.188 11.047 1 89.19 83 ILE A CA 1
ATOM 630 C C . ILE A 1 83 ? 6.918 27.734 10.602 1 89.19 83 ILE A C 1
ATOM 632 O O . ILE A 1 83 ? 7.863 28.516 10.578 1 89.19 83 ILE A O 1
ATOM 636 N N . SER A 1 84 ? 6.992 26.5 10.312 1 88.81 84 SER A N 1
ATOM 637 C CA . SER A 1 84 ? 8.258 25.984 9.812 1 88.81 84 SER A CA 1
ATOM 638 C C . SER A 1 84 ? 8.641 26.641 8.484 1 88.81 84 SER A C 1
ATOM 640 O O . SER A 1 84 ? 9.789 27.031 8.297 1 88.81 84 SER A O 1
ATOM 642 N N . ILE A 1 85 ? 7.688 26.766 7.699 1 87.25 85 ILE A N 1
ATOM 643 C CA . ILE A 1 85 ? 7.922 27.391 6.406 1 87.25 85 ILE A CA 1
ATOM 644 C C . ILE A 1 85 ? 8.344 28.844 6.605 1 87.25 85 ILE A C 1
ATOM 646 O O . ILE A 1 85 ? 9.289 29.312 5.973 1 87.25 85 ILE A O 1
ATOM 650 N N . PHE A 1 86 ? 7.668 29.5 7.48 1 90.25 86 PHE A N 1
ATOM 651 C CA . PHE A 1 86 ? 7.965 30.891 7.762 1 90.25 86 PHE A CA 1
ATOM 652 C C . PHE A 1 86 ? 9.375 31.047 8.312 1 90.25 86 PHE A C 1
ATOM 654 O O . PHE A 1 86 ? 10.125 31.922 7.883 1 90.25 86 PHE A O 1
ATOM 661 N N . SER A 1 87 ? 9.758 30.203 9.148 1 90.75 87 SER A N 1
ATOM 662 C CA . SER A 1 87 ? 11.047 30.297 9.82 1 90.75 87 SER A CA 1
ATOM 663 C C . SER A 1 87 ? 12.195 30.078 8.844 1 90.75 87 SER A C 1
ATOM 665 O O . SER A 1 87 ? 13.172 30.828 8.844 1 90.75 87 SER A O 1
ATOM 667 N N . TYR A 1 88 ? 12.117 29.078 8.094 1 89.19 88 TYR A N 1
ATOM 668 C CA . TYR A 1 88 ? 13.273 28.828 7.238 1 89.19 88 TYR A CA 1
ATOM 669 C C . TYR A 1 88 ? 13.281 29.766 6.039 1 89.19 88 TYR A C 1
ATOM 671 O O . TYR A 1 88 ? 14.336 30.031 5.457 1 89.19 88 TYR A O 1
ATOM 679 N N . THR A 1 89 ? 12.133 30.266 5.641 1 89.56 89 THR A N 1
ATOM 680 C CA . THR A 1 89 ? 12.109 31.234 4.551 1 89.56 89 THR A CA 1
ATOM 681 C C . THR A 1 89 ? 12.75 32.562 4.988 1 89.56 89 THR A C 1
ATOM 683 O O . THR A 1 89 ? 13.461 33.188 4.211 1 89.56 89 THR A O 1
ATOM 686 N N . VAL A 1 90 ? 12.445 32.969 6.172 1 92.06 90 VAL A N 1
ATOM 687 C CA . VAL A 1 90 ? 13.078 34.156 6.707 1 92.06 90 VAL A CA 1
ATOM 688 C C . VAL A 1 90 ? 14.586 33.969 6.758 1 92.06 90 VAL A C 1
ATOM 690 O O . VAL A 1 90 ? 15.352 34.906 6.445 1 92.06 90 VAL A O 1
ATOM 693 N N . TYR A 1 91 ? 14.977 32.781 7.125 1 91.19 91 TYR A N 1
ATOM 694 C CA . TYR A 1 91 ? 16.391 32.5 7.164 1 91.19 91 TYR A CA 1
ATOM 695 C C . TYR A 1 91 ? 17.016 32.625 5.781 1 91.19 91 TYR A C 1
ATOM 697 O O . TYR A 1 91 ? 18.094 33.219 5.625 1 91.19 91 TYR A O 1
ATOM 705 N N . GLU A 1 92 ? 16.391 32.125 4.855 1 89 92 GLU A N 1
ATOM 706 C CA . GLU A 1 92 ? 16.906 32.156 3.49 1 89 92 GLU A CA 1
ATOM 707 C C . GLU A 1 92 ? 16.984 33.594 2.955 1 89 92 GLU A C 1
ATOM 709 O O . GLU A 1 92 ? 17.875 33.906 2.168 1 89 92 GLU A O 1
ATOM 714 N N . LEU A 1 93 ? 16.094 34.406 3.389 1 88.62 93 LEU A N 1
ATOM 715 C CA . LEU A 1 93 ? 16.031 35.781 2.898 1 88.62 93 LEU A CA 1
ATOM 716 C C . LEU A 1 93 ? 17.062 36.656 3.609 1 88.62 93 LEU A C 1
ATOM 718 O O . LEU A 1 93 ? 17.656 37.531 2.994 1 88.62 93 LEU A O 1
ATOM 722 N N . MET A 1 94 ? 17.344 36.406 4.82 1 89.62 94 MET A N 1
ATOM 723 C CA . MET A 1 94 ? 18.141 37.344 5.625 1 89.62 94 MET A CA 1
ATOM 724 C C . MET A 1 94 ? 19.594 36.906 5.676 1 89.62 94 MET A C 1
ATOM 726 O O . MET A 1 94 ? 20.5 37.719 5.859 1 89.62 94 MET A O 1
ATOM 730 N N . GLN A 1 95 ? 19.828 35.625 5.488 1 87.25 95 GLN A N 1
ATOM 731 C CA . GLN A 1 95 ? 21.188 35.125 5.578 1 87.25 95 GLN A CA 1
ATOM 732 C C . GLN A 1 95 ? 22.109 35.781 4.559 1 87.25 95 GLN A C 1
ATOM 734 O O . GLN A 1 95 ? 23.203 36.219 4.898 1 87.25 95 GLN A O 1
ATOM 739 N N . PRO A 1 96 ? 21.656 35.875 3.324 1 87.69 96 PRO A N 1
ATOM 740 C CA . PRO A 1 96 ? 22.516 36.531 2.344 1 87.69 96 PRO A CA 1
ATOM 741 C C . PRO A 1 96 ? 22.719 38.031 2.633 1 87.69 96 PRO A C 1
ATOM 743 O O . PRO A 1 96 ? 23.719 38.625 2.205 1 87.69 96 PRO A O 1
ATOM 746 N N . ARG A 1 97 ? 21.875 38.688 3.322 1 88.81 97 ARG A N 1
ATOM 747 C CA . ARG A 1 97 ? 21.953 40.094 3.654 1 88.81 97 ARG A CA 1
ATOM 748 C C . ARG A 1 97 ? 22.906 40.344 4.82 1 88.81 97 ARG A C 1
ATOM 750 O O . ARG A 1 97 ? 23.375 41.469 5.039 1 88.81 97 ARG A O 1
ATOM 757 N N . GLY A 1 98 ? 23.219 39.312 5.59 1 86.5 98 GLY A N 1
ATOM 758 C CA . GLY A 1 98 ? 24.125 39.438 6.719 1 86.5 98 GLY A CA 1
ATOM 759 C C . GLY A 1 98 ? 23.422 39.812 8.008 1 86.5 98 GLY A C 1
ATOM 760 O O . GLY A 1 98 ? 24.062 40.125 9.008 1 86.5 98 GLY A O 1
ATOM 761 N N . THR A 1 99 ? 22.141 39.969 8.094 1 89.44 99 THR A N 1
ATOM 762 C CA . THR A 1 99 ? 21.375 40.25 9.297 1 89.44 99 THR A CA 1
ATOM 763 C C . THR A 1 99 ? 21.344 39.062 10.227 1 89.44 99 THR A C 1
ATOM 765 O O . THR A 1 99 ? 21.062 37.938 9.789 1 89.44 99 THR A O 1
ATOM 768 N N . PRO A 1 100 ? 21.734 39.344 11.461 1 89.56 100 PRO A N 1
ATOM 769 C CA . PRO A 1 100 ? 21.672 38.219 12.383 1 89.56 100 PRO A CA 1
ATOM 770 C C . PRO A 1 100 ? 20.281 37.594 12.477 1 89.56 100 PRO A C 1
ATOM 772 O O . PRO A 1 100 ? 19.297 38.312 12.695 1 89.56 100 PRO A O 1
ATOM 775 N N . TYR A 1 101 ? 20.219 36.375 12.336 1 91.12 101 TYR A N 1
ATOM 776 C CA . TYR A 1 101 ? 18.953 35.656 12.195 1 91.12 101 TYR A CA 1
ATOM 777 C C . TYR A 1 101 ? 18.141 35.688 13.492 1 91.12 101 TYR A C 1
ATOM 779 O O . TYR A 1 101 ? 16.969 36.062 13.492 1 91.12 101 TYR A O 1
ATOM 787 N N . PHE A 1 102 ? 18.703 35.344 14.656 1 91.75 102 PHE A N 1
ATOM 788 C CA . PHE A 1 102 ? 17.969 35.188 15.906 1 91.75 102 PHE A CA 1
ATOM 789 C C . PHE A 1 102 ? 17.469 36.531 16.422 1 91.75 102 PHE A C 1
ATOM 791 O O . PHE A 1 102 ? 16.281 36.656 16.766 1 91.75 102 PHE A O 1
ATOM 798 N N . PRO A 1 103 ? 18.344 37.531 16.406 1 92.12 103 PRO A N 1
ATOM 799 C CA . PRO A 1 103 ? 17.812 38.812 16.812 1 92.12 103 PRO A CA 1
ATOM 800 C C . PRO A 1 103 ? 16.703 39.312 15.891 1 92.12 103 PRO A C 1
ATOM 802 O O . PRO A 1 103 ? 15.75 39.969 16.344 1 92.12 103 PRO A O 1
ATOM 805 N N . PHE A 1 104 ? 16.859 39.062 14.68 1 93.44 104 PHE A N 1
ATOM 806 C CA . PHE A 1 104 ? 15.828 39.469 13.727 1 93.44 104 PHE A CA 1
ATOM 807 C C . PHE A 1 104 ? 14.523 38.75 13.992 1 93.44 104 PHE A C 1
ATOM 809 O O . PHE A 1 104 ? 13.453 39.344 14.008 1 93.44 104 PHE A O 1
ATOM 816 N N . MET A 1 105 ? 14.594 37.469 14.156 1 94.06 105 MET A N 1
ATOM 817 C CA . MET A 1 105 ? 13.406 36.688 14.477 1 94.06 105 MET A CA 1
ATOM 818 C C . MET A 1 105 ? 12.773 37.156 15.781 1 94.06 105 MET A C 1
ATOM 820 O O . MET A 1 105 ? 11.547 37.188 15.914 1 94.06 105 MET A O 1
ATOM 824 N N . CYS A 1 106 ? 13.578 37.438 16.688 1 94 106 CYS A N 1
ATOM 825 C CA . CYS A 1 106 ? 13.094 37.969 17.969 1 94 106 CYS A CA 1
ATOM 826 C C . CYS A 1 106 ? 12.25 39.219 17.766 1 94 106 CYS A C 1
ATOM 828 O O . CYS A 1 106 ? 11.172 39.344 18.344 1 94 106 CYS A O 1
ATOM 830 N N . TRP A 1 107 ? 12.727 40.031 16.984 1 94.25 107 TRP A N 1
ATOM 831 C CA . TRP A 1 107 ? 11.992 41.281 16.75 1 94.25 107 TRP A CA 1
ATOM 832 C C . TRP A 1 107 ? 10.703 41 15.977 1 94.25 107 TRP A C 1
ATOM 834 O O . TRP A 1 107 ? 9.695 41.688 16.203 1 94.25 107 TRP A O 1
ATOM 844 N N . ILE A 1 108 ? 10.766 40.094 15.031 1 95.44 108 ILE A N 1
ATOM 845 C CA . ILE A 1 108 ? 9.531 39.719 14.352 1 95.44 108 ILE A CA 1
ATOM 846 C C . ILE A 1 108 ? 8.5 39.281 15.383 1 95.44 108 ILE A C 1
ATOM 848 O O . ILE A 1 108 ? 7.34 39.688 15.336 1 95.44 108 ILE A O 1
ATOM 852 N N . TYR A 1 109 ? 8.914 38.469 16.312 1 96.44 109 TYR A N 1
ATOM 853 C CA . TYR A 1 109 ? 8.016 37.906 17.312 1 96.44 109 TYR A CA 1
ATOM 854 C C . TYR A 1 109 ? 7.547 39 18.281 1 96.44 109 TYR A C 1
ATOM 856 O O . TYR A 1 109 ? 6.391 39 18.703 1 96.44 109 TYR A O 1
ATOM 864 N N . LEU A 1 110 ? 8.414 39.906 18.609 1 95.31 110 LEU A N 1
ATOM 865 C CA . LEU A 1 110 ? 8.039 40.969 19.516 1 95.31 110 LEU A CA 1
ATOM 866 C C . LEU A 1 110 ? 7.016 41.906 18.859 1 95.31 110 LEU A C 1
ATOM 868 O O . LEU A 1 110 ? 6.031 42.281 19.5 1 95.31 110 LEU A O 1
ATOM 872 N N . TRP A 1 111 ? 7.316 42.281 17.656 1 96 111 TRP A N 1
ATOM 873 C CA . TRP A 1 111 ? 6.34 43.094 16.938 1 96 111 TRP A CA 1
ATOM 874 C C . TRP A 1 111 ? 5.008 42.344 16.812 1 96 111 TRP A C 1
ATOM 876 O O . TRP A 1 111 ? 3.941 42.969 16.938 1 96 111 TRP A O 1
ATOM 886 N N . SER A 1 112 ? 5.062 41.062 16.469 1 95.56 112 SER A N 1
ATOM 887 C CA . SER A 1 112 ? 3.844 40.281 16.375 1 95.56 112 SER A CA 1
ATOM 888 C C . SER A 1 112 ? 3.09 40.25 17.703 1 95.56 112 SER A C 1
ATOM 890 O O . SER A 1 112 ? 1.857 40.281 17.719 1 95.56 112 SER A O 1
ATOM 892 N N . MET A 1 113 ? 3.807 40.219 18.812 1 96.19 113 MET A N 1
ATOM 893 C CA . MET A 1 113 ? 3.186 40.281 20.125 1 96.19 113 MET A CA 1
ATOM 894 C C . MET A 1 113 ? 2.398 41.594 20.297 1 96.19 113 MET A C 1
ATOM 896 O O . MET A 1 113 ? 1.25 41.562 20.75 1 96.19 113 MET A O 1
ATOM 900 N N . VAL A 1 114 ? 2.988 42.656 19.922 1 95.44 114 VAL A N 1
ATOM 901 C CA . VAL A 1 114 ? 2.344 43.938 20.047 1 95.44 114 VAL A CA 1
ATOM 902 C C . VAL A 1 114 ? 1.072 43.969 19.203 1 95.44 114 VAL A C 1
ATOM 904 O O . VAL A 1 114 ? 0.027 44.438 19.656 1 95.44 114 VAL A O 1
ATOM 907 N N . PHE A 1 115 ? 1.171 43.5 18.062 1 94.12 115 PHE A N 1
ATOM 908 C CA . PHE A 1 115 ? 0.005 43.469 17.188 1 94.12 115 PHE A CA 1
ATOM 909 C C . PHE A 1 115 ? -1.089 42.594 17.75 1 94.12 115 PHE A C 1
ATOM 911 O O . PHE A 1 115 ? -2.275 42.906 17.656 1 94.12 115 PHE A O 1
ATOM 918 N N . HIS A 1 116 ? -0.748 41.438 18.297 1 92.56 116 HIS A N 1
ATOM 919 C CA . HIS A 1 116 ? -1.723 40.562 18.938 1 92.56 116 HIS A CA 1
ATOM 920 C C . HIS A 1 116 ? -2.451 41.281 20.062 1 92.56 116 HIS A C 1
ATOM 922 O O . HIS A 1 116 ? -3.67 41.156 20.203 1 92.56 116 HIS A O 1
ATOM 928 N N . ILE A 1 117 ? -1.659 42.031 20.812 1 92 117 ILE A N 1
ATOM 929 C CA . ILE A 1 117 ? -2.23 42.75 21.938 1 92 117 ILE A CA 1
ATOM 930 C C . ILE A 1 117 ? -3.193 43.844 21.438 1 92 117 ILE A C 1
ATOM 932 O O . ILE A 1 117 ? -4.301 43.969 21.953 1 92 117 ILE A O 1
ATOM 936 N N . ILE A 1 118 ? -2.828 44.5 20.406 1 91.38 118 ILE A N 1
ATOM 937 C CA . ILE A 1 118 ? -3.662 45.531 19.828 1 91.38 118 ILE A CA 1
ATOM 938 C C . ILE A 1 118 ? -4.961 44.938 19.297 1 91.38 118 ILE A C 1
ATOM 940 O O . ILE A 1 118 ? -6.043 45.469 19.531 1 91.38 118 ILE A O 1
ATOM 944 N N . ILE A 1 119 ? -4.828 43.844 18.672 1 88.12 119 ILE A N 1
ATOM 945 C CA . ILE A 1 119 ? -5.996 43.188 18.094 1 88.12 119 ILE A CA 1
ATOM 946 C C . ILE A 1 119 ? -6.902 42.656 19.188 1 88.12 119 ILE A C 1
ATOM 948 O O . ILE A 1 119 ? -8.125 42.781 19.109 1 88.12 119 ILE A O 1
ATOM 952 N N . ALA A 1 120 ? -6.312 42.031 20.172 1 85.5 120 ALA A N 1
ATOM 953 C CA . ALA A 1 120 ? -7.086 41.438 21.266 1 85.5 120 ALA A CA 1
ATOM 954 C C . ALA A 1 120 ? -7.797 42.5 22.078 1 85.5 120 ALA A C 1
ATOM 956 O O . ALA A 1 120 ? -8.977 42.375 22.422 1 85.5 120 ALA A O 1
ATOM 957 N N . VAL A 1 121 ? -7.094 43.625 22.344 1 84.38 121 VAL A N 1
ATOM 958 C CA . VAL A 1 121 ? -7.652 44.688 23.156 1 84.38 121 VAL A CA 1
ATOM 959 C C . VAL A 1 121 ? -8.625 45.531 22.312 1 84.38 121 VAL A C 1
ATOM 961 O O . VAL A 1 121 ? -9.633 46 22.828 1 84.38 121 VAL A O 1
ATOM 964 N N . GLY A 1 122 ? -8.328 45.656 21 1 80.88 122 GLY A N 1
ATOM 965 C CA . GLY A 1 122 ? -9.172 46.438 20.109 1 80.88 122 GLY A CA 1
ATOM 966 C C . GLY A 1 122 ? -10.383 45.656 19.609 1 80.88 122 GLY A C 1
ATOM 967 O O . GLY A 1 122 ? -11.211 46.188 18.875 1 80.88 122 GLY A O 1
ATOM 968 N N . ASN A 1 123 ? -10.68 44.469 20.016 1 76.12 123 ASN A N 1
ATOM 969 C CA . ASN A 1 123 ? -11.805 43.625 19.625 1 76.12 123 ASN A CA 1
ATOM 970 C C . ASN A 1 123 ? -11.875 43.438 18.109 1 76.12 123 ASN A C 1
ATOM 972 O O . ASN A 1 123 ? -12.953 43.5 17.531 1 76.12 123 ASN A O 1
ATOM 976 N N . TYR A 1 124 ? -10.68 43.469 17.516 1 72.5 124 TYR A N 1
ATOM 977 C CA . TYR A 1 124 ? -10.648 43.281 16.062 1 72.5 124 TYR A CA 1
ATOM 978 C C . TYR A 1 124 ? -10.75 41.812 15.695 1 72.5 124 TYR A C 1
ATOM 980 O O . TYR A 1 124 ? -10.539 41.438 14.539 1 72.5 124 TYR A O 1
ATOM 988 N N . ILE A 1 125 ? -11 41.031 16.641 1 66.69 125 ILE A N 1
ATOM 989 C CA . ILE A 1 125 ? -11.164 39.625 16.375 1 66.69 125 ILE A CA 1
ATOM 990 C C . ILE A 1 125 ? -12.453 39.375 15.586 1 66.69 125 ILE A C 1
ATOM 992 O O . ILE A 1 125 ? -12.57 38.375 14.875 1 66.69 125 ILE A O 1
ATOM 996 N N . SER A 1 126 ? -13.32 40.312 15.641 1 62.88 126 SER A N 1
ATOM 997 C CA . SER A 1 126 ? -14.578 40.219 14.922 1 62.88 126 SER A CA 1
ATOM 998 C C . SER A 1 126 ? -14.359 40.219 13.414 1 62.88 126 SER A C 1
ATOM 1000 O O . SER A 1 126 ? -15.203 39.719 12.656 1 62.88 126 SER A O 1
ATOM 1002 N N . PHE A 1 127 ? -13.18 40.688 13.062 1 62.72 127 PHE A N 1
ATOM 1003 C CA . PHE A 1 127 ? -12.867 40.656 11.641 1 62.72 127 PHE A CA 1
ATOM 1004 C C . PHE A 1 127 ? -12.664 39.219 11.164 1 62.72 127 PHE A C 1
ATOM 1006 O O . PHE A 1 127 ? -12.5 38.969 9.969 1 62.72 127 PHE A O 1
ATOM 1013 N N . MET A 1 128 ? -12.742 38.344 12.133 1 63.78 128 MET A N 1
ATOM 1014 C CA . MET A 1 128 ? -12.641 36.906 11.836 1 63.78 128 MET A CA 1
ATOM 1015 C C . MET A 1 128 ? -13.789 36.469 10.93 1 63.78 128 MET A C 1
ATOM 1017 O O . MET A 1 128 ? -13.688 35.438 10.266 1 63.78 128 MET A O 1
ATOM 1021 N N . ARG A 1 129 ? -14.703 37.281 10.898 1 62.19 129 ARG A N 1
ATOM 1022 C CA . ARG A 1 129 ? -15.859 36.969 10.078 1 62.19 129 ARG A CA 1
ATOM 1023 C C . ARG A 1 129 ? -15.484 36.875 8.602 1 62.19 129 ARG A C 1
ATOM 1025 O O . ARG A 1 129 ? -16.203 36.281 7.805 1 62.19 129 ARG A O 1
ATOM 1032 N N . ILE A 1 130 ? -14.297 37.375 8.398 1 65.12 130 ILE A N 1
ATOM 1033 C CA . ILE A 1 130 ? -13.852 37.375 7.008 1 65.12 130 ILE A CA 1
ATOM 1034 C C . ILE A 1 130 ? -13.367 35.969 6.633 1 65.12 130 ILE A C 1
ATOM 1036 O O . ILE A 1 130 ? -13.352 35.625 5.453 1 65.12 130 ILE A O 1
ATOM 1040 N N . ILE A 1 131 ? -13.078 35.281 7.668 1 71.12 131 ILE A N 1
ATOM 1041 C CA . ILE A 1 131 ? -12.555 33.969 7.383 1 71.12 131 ILE A CA 1
ATOM 1042 C C . ILE A 1 131 ? -13.711 33 7.125 1 71.12 131 ILE A C 1
ATOM 1044 O O . ILE A 1 131 ? -14.57 32.812 7.984 1 71.12 131 ILE A O 1
ATOM 1048 N N . SER A 1 132 ? -13.805 32.562 5.898 1 73 132 SER A N 1
ATOM 1049 C CA . SER A 1 132 ? -14.867 31.656 5.488 1 73 132 SER A CA 1
ATOM 1050 C C . SER A 1 132 ? -14.359 30.219 5.41 1 73 132 SER A C 1
ATOM 1052 O O . SER A 1 132 ? -13.18 29.953 5.637 1 73 132 SER A O 1
ATOM 1054 N N . LEU A 1 133 ? -15.25 29.359 5.199 1 76.44 133 LEU A N 1
ATOM 1055 C CA . LEU A 1 133 ? -14.914 27.953 5.043 1 76.44 133 LEU A CA 1
ATOM 1056 C C . LEU A 1 133 ? -14.023 27.734 3.822 1 76.44 133 LEU A C 1
ATOM 1058 O O . LEU A 1 133 ? -13.195 26.812 3.809 1 76.44 133 LEU A O 1
ATOM 1062 N N . TYR A 1 134 ? -14.148 28.625 2.953 1 83.12 134 TYR A N 1
ATOM 1063 C CA . TYR A 1 134 ? -13.32 28.547 1.752 1 83.12 134 TYR A CA 1
ATOM 1064 C C . TYR A 1 134 ? -11.844 28.609 2.102 1 83.12 134 TYR A C 1
ATOM 1066 O O . TYR A 1 134 ? -11.055 27.781 1.646 1 83.12 134 TYR A O 1
ATOM 1074 N N . SER A 1 135 ? -11.508 29.562 2.893 1 80.25 135 SER A N 1
ATOM 1075 C CA . SER A 1 135 ? -10.109 29.75 3.252 1 80.25 135 SER A CA 1
ATOM 1076 C C . SER A 1 135 ? -9.594 28.594 4.094 1 80.25 135 SER A C 1
ATOM 1078 O O . SER A 1 135 ? -8.438 28.172 3.955 1 80.25 135 SER A O 1
ATOM 1080 N N . CYS A 1 136 ? -10.422 28.062 4.887 1 77.75 136 CYS A N 1
ATOM 1081 C CA . CYS A 1 136 ? -10.031 26.938 5.723 1 77.75 136 CYS A CA 1
ATOM 1082 C C . CYS A 1 136 ? -9.789 25.688 4.879 1 77.75 136 CYS A C 1
ATOM 1084 O O . CYS A 1 136 ? -8.82 24.969 5.105 1 77.75 136 CYS A O 1
ATOM 1086 N N . ASP A 1 137 ? -10.578 25.5 3.938 1 85.38 137 ASP A N 1
ATOM 1087 C CA . ASP A 1 137 ? -10.469 24.328 3.066 1 85.38 137 ASP A CA 1
ATOM 1088 C C . ASP A 1 137 ? -9.203 24.406 2.211 1 85.38 137 ASP A C 1
ATOM 1090 O O . ASP A 1 137 ? -8.5 23.406 2.039 1 85.38 137 ASP A O 1
ATOM 1094 N N . ILE A 1 138 ? -8.984 25.531 1.755 1 88 138 ILE A N 1
ATOM 1095 C CA . ILE A 1 138 ? -7.82 25.703 0.893 1 88 138 ILE A CA 1
ATOM 1096 C C . ILE A 1 138 ? -6.543 25.547 1.714 1 88 138 ILE A C 1
ATOM 1098 O O . ILE A 1 138 ? -5.559 24.984 1.236 1 88 138 ILE A O 1
ATOM 1102 N N . PHE A 1 139 ? -6.641 26.062 2.863 1 83.56 139 PHE A N 1
ATOM 1103 C CA . PHE A 1 139 ? -5.48 25.938 3.738 1 83.56 139 PHE A CA 1
ATOM 1104 C C . PHE A 1 139 ? -5.195 24.484 4.07 1 83.56 139 PHE A C 1
ATOM 1106 O O . PHE A 1 139 ? -4.039 24.062 4.066 1 83.56 139 PHE A O 1
ATOM 1113 N N . GLY A 1 140 ? -6.215 23.828 4.414 1 83.94 140 GLY A N 1
ATOM 1114 C CA . GLY A 1 140 ? -6.043 22.422 4.672 1 83.94 140 GLY A CA 1
ATOM 1115 C C . GLY A 1 140 ? -5.48 21.656 3.484 1 83.94 140 GLY A C 1
ATOM 1116 O O . GLY A 1 140 ? -4.609 20.797 3.646 1 83.94 140 GLY A O 1
ATOM 1117 N N . PHE A 1 141 ? -5.949 21.906 2.387 1 90.56 141 PHE A N 1
ATOM 1118 C CA . PHE A 1 141 ? -5.473 21.297 1.155 1 90.56 141 PHE A CA 1
ATOM 1119 C C . PHE A 1 141 ? -4.008 21.641 0.91 1 90.56 141 PHE A C 1
ATOM 1121 O O . PHE A 1 141 ? -3.207 20.766 0.57 1 90.56 141 PHE A O 1
ATOM 1128 N N . PHE A 1 142 ? -3.713 22.859 1.093 1 89 142 PHE A N 1
ATOM 1129 C CA . PHE A 1 142 ? -2.357 23.359 0.916 1 89 142 PHE A CA 1
ATOM 1130 C C . PHE A 1 142 ? -1.394 22.688 1.879 1 89 142 PHE A C 1
ATOM 1132 O O . PHE A 1 142 ? -0.31 22.25 1.48 1 89 142 PHE A O 1
ATOM 1139 N N . ILE A 1 143 ? -1.727 22.562 3.096 1 84.94 143 ILE A N 1
ATOM 1140 C CA . ILE A 1 143 ? -0.849 22 4.109 1 84.94 143 ILE A CA 1
ATOM 1141 C C . ILE A 1 143 ? -0.563 20.531 3.775 1 84.94 143 ILE A C 1
ATOM 1143 O O . ILE A 1 143 ? 0.555 20.047 3.973 1 84.94 143 ILE A O 1
ATOM 1147 N N . ASN A 1 144 ? -1.497 19.859 3.338 1 91 144 ASN A N 1
ATOM 1148 C CA . ASN A 1 144 ? -1.306 18.453 2.99 1 91 144 ASN A CA 1
ATOM 1149 C C . ASN A 1 144 ? -0.352 18.297 1.81 1 91 144 ASN A C 1
ATOM 1151 O O . ASN A 1 144 ? 0.413 17.328 1.75 1 91 144 ASN A O 1
ATOM 1155 N N . ILE A 1 145 ? -0.367 19.188 0.898 1 92.06 145 ILE A N 1
ATOM 1156 C CA . ILE A 1 145 ? 0.552 19.156 -0.235 1 92.06 145 ILE A CA 1
ATOM 1157 C C . ILE A 1 145 ? 1.974 19.438 0.247 1 92.06 145 ILE A C 1
ATOM 1159 O O . ILE A 1 145 ? 2.932 18.828 -0.246 1 92.06 145 ILE A O 1
ATOM 1163 N N . VAL A 1 146 ? 1.997 20.266 1.164 1 88.69 146 VAL A N 1
ATOM 1164 C CA . VAL A 1 146 ? 3.303 20.594 1.729 1 88.69 146 VAL A CA 1
ATOM 1165 C C . VAL A 1 146 ? 3.885 19.375 2.426 1 88.69 146 VAL A C 1
ATOM 1167 O O . VAL A 1 146 ? 5.086 19.109 2.332 1 88.69 146 VAL A O 1
ATOM 1170 N N . TYR A 1 147 ? 3.041 18.641 3.129 1 89.94 147 TYR A N 1
ATOM 1171 C CA . TYR A 1 147 ? 3.496 17.422 3.787 1 89.94 147 TYR A CA 1
ATOM 1172 C C . TYR A 1 147 ? 4.102 16.453 2.777 1 89.94 147 TYR A C 1
ATOM 1174 O O . TYR A 1 147 ? 5.141 15.844 3.041 1 89.94 147 TYR A O 1
ATOM 1182 N N . ILE A 1 148 ? 3.518 16.359 1.651 1 93.38 148 ILE A N 1
ATOM 1183 C CA . ILE A 1 148 ? 4.008 15.469 0.607 1 93.38 148 ILE A CA 1
ATOM 1184 C C . ILE A 1 148 ? 5.367 15.961 0.107 1 93.38 148 ILE A C 1
ATOM 1186 O O . ILE A 1 148 ? 6.301 15.172 -0.037 1 93.38 148 ILE A O 1
ATOM 1190 N N . GLN A 1 149 ? 5.445 17.219 -0.097 1 91.75 149 GLN A N 1
ATOM 1191 C CA . GLN A 1 149 ? 6.688 17.797 -0.598 1 91.75 149 GLN A CA 1
ATOM 1192 C C . GLN A 1 149 ? 7.824 17.609 0.404 1 91.75 149 GLN A C 1
ATOM 1194 O O . GLN A 1 149 ? 8.953 17.297 0.02 1 91.75 149 GLN A O 1
ATOM 1199 N N . LYS A 1 150 ? 7.504 17.859 1.609 1 89.75 150 LYS A N 1
ATOM 1200 C CA . LYS A 1 150 ? 8.539 17.719 2.635 1 89.75 150 LYS A CA 1
ATOM 1201 C C . LYS A 1 150 ? 8.992 16.266 2.766 1 89.75 150 LYS A C 1
ATOM 1203 O O . LYS A 1 150 ? 10.172 16 2.988 1 89.75 150 LYS A O 1
ATOM 1208 N N . GLY A 1 151 ? 8.07 15.375 2.697 1 91.94 151 GLY A N 1
ATOM 1209 C CA . GLY A 1 151 ? 8.445 13.969 2.713 1 91.94 151 GLY A CA 1
ATOM 1210 C C . GLY A 1 151 ? 9.383 13.586 1.58 1 91.94 151 GLY A C 1
ATOM 1211 O O . GLY A 1 151 ? 10.352 12.852 1.789 1 91.94 151 GLY A O 1
ATOM 1212 N N . ILE A 1 152 ? 9.102 14.078 0.39 1 92.62 152 ILE A N 1
ATOM 1213 C CA . ILE A 1 152 ? 9.93 13.781 -0.78 1 92.62 152 ILE A CA 1
ATOM 1214 C C . ILE A 1 152 ? 11.297 14.43 -0.623 1 92.62 152 ILE A C 1
ATOM 1216 O O . ILE A 1 152 ? 12.32 13.836 -0.99 1 92.62 152 ILE A O 1
ATOM 1220 N N . GLN A 1 153 ? 11.32 15.578 -0.066 1 89.44 153 GLN A N 1
ATOM 1221 C CA . GLN A 1 153 ? 12.578 16.297 0.112 1 89.44 153 GLN A CA 1
ATOM 1222 C C . GLN A 1 153 ? 13.508 15.555 1.064 1 89.44 153 GLN A C 1
ATOM 1224 O O . GLN A 1 153 ? 14.711 15.477 0.824 1 89.44 153 GLN A O 1
ATOM 1229 N N . ILE A 1 154 ? 12.938 15.086 2.098 1 88.75 154 ILE A N 1
ATOM 1230 C CA . ILE A 1 154 ? 13.75 14.352 3.062 1 88.75 154 ILE A CA 1
ATOM 1231 C C . ILE A 1 154 ? 14.375 13.133 2.391 1 88.75 154 ILE A C 1
ATOM 1233 O O . ILE A 1 154 ? 15.547 12.82 2.619 1 88.75 154 ILE A O 1
ATOM 1237 N N . LEU A 1 155 ? 13.625 12.469 1.571 1 90.75 155 LEU A N 1
ATOM 1238 C CA . LEU A 1 155 ? 14.125 11.281 0.878 1 90.75 155 LEU A CA 1
ATOM 1239 C C . LEU A 1 155 ? 15.195 11.656 -0.145 1 90.75 155 LEU A C 1
ATOM 1241 O O . LEU A 1 155 ? 16.188 10.945 -0.299 1 90.75 155 LEU A O 1
ATOM 1245 N N . SER A 1 156 ? 15 12.75 -0.83 1 89.44 156 SER A N 1
ATOM 1246 C CA . SER A 1 156 ? 15.953 13.203 -1.835 1 89.44 156 SER A CA 1
ATOM 1247 C C . SER A 1 156 ? 17.281 13.609 -1.192 1 89.44 156 SER A C 1
ATOM 1249 O O . SER A 1 156 ? 18.344 13.391 -1.764 1 89.44 156 SER A O 1
ATOM 1251 N N . ASN A 1 157 ? 17.172 14.156 -0.051 1 87.12 157 ASN A N 1
ATOM 1252 C CA . ASN A 1 157 ? 18.375 14.562 0.663 1 87.12 157 ASN A CA 1
ATOM 1253 C C . ASN A 1 157 ? 19.203 13.359 1.084 1 87.12 157 ASN A C 1
ATOM 1255 O O . ASN A 1 157 ? 20.438 13.453 1.166 1 87.12 157 ASN A O 1
ATOM 1259 N N . GLN A 1 158 ? 18.547 12.281 1.308 1 85 158 GLN A N 1
ATOM 1260 C CA . GLN A 1 158 ? 19.281 11.086 1.716 1 85 158 GLN A CA 1
ATOM 1261 C C . GLN A 1 158 ? 20.125 10.523 0.564 1 85 158 GLN A C 1
ATOM 1263 O O . GLN A 1 158 ? 21.203 9.992 0.781 1 85 158 GLN A O 1
ATOM 1268 N N . PHE A 1 159 ? 19.594 10.648 -0.659 1 84.12 159 PHE A N 1
ATOM 1269 C CA . PHE A 1 159 ? 20.328 10.18 -1.825 1 84.12 159 PHE A CA 1
ATOM 1270 C C . PHE A 1 159 ? 21.594 11 -2.023 1 84.12 159 PHE A C 1
ATOM 1272 O O . PHE A 1 159 ? 22.641 10.461 -2.408 1 84.12 159 PHE A O 1
ATOM 1279 N N . ASP A 1 160 ? 21.547 12.219 -1.688 1 82.44 160 ASP A N 1
ATOM 1280 C CA . ASP A 1 160 ? 22.641 13.148 -1.964 1 82.44 160 ASP A CA 1
ATOM 1281 C C . ASP A 1 160 ? 23.641 13.172 -0.813 1 82.44 160 ASP A C 1
ATOM 1283 O O . ASP A 1 160 ? 24.844 13.266 -1.037 1 82.44 160 ASP A O 1
ATOM 1287 N N . GLU A 1 161 ? 23.219 13.039 0.35 1 79.56 161 GLU A N 1
ATOM 1288 C CA . GLU A 1 161 ? 24.078 13.266 1.504 1 79.56 161 GLU A CA 1
ATOM 1289 C C . GLU A 1 161 ? 24.719 11.969 1.974 1 79.56 161 GLU A C 1
ATOM 1291 O O . GLU A 1 161 ? 25.828 11.992 2.541 1 79.56 161 GLU A O 1
ATOM 1296 N N . VAL A 1 162 ? 24.156 10.867 1.734 1 79.81 162 VAL A N 1
ATOM 1297 C CA . VAL A 1 162 ? 24.688 9.633 2.311 1 79.81 162 VAL A CA 1
ATOM 1298 C C . VAL A 1 162 ? 25.188 8.711 1.196 1 79.81 162 VAL A C 1
ATOM 1300 O O . VAL A 1 162 ? 26.359 8.734 0.841 1 79.81 162 VAL A O 1
ATOM 1303 N N . ASP A 1 163 ? 24.25 7.875 0.622 1 84.31 163 ASP A N 1
ATOM 1304 C CA . ASP A 1 163 ? 24.594 6.926 -0.427 1 84.31 163 ASP A CA 1
ATOM 1305 C C . ASP A 1 163 ? 23.359 6.449 -1.181 1 84.31 163 ASP A C 1
ATOM 1307 O O . ASP A 1 163 ? 22.234 6.723 -0.768 1 84.31 163 ASP A O 1
ATOM 1311 N N . LEU A 1 164 ? 23.672 5.906 -2.275 1 84.38 164 LEU A N 1
ATOM 1312 C CA . LEU A 1 164 ? 22.594 5.391 -3.117 1 84.38 164 LEU A CA 1
ATOM 1313 C C . LEU A 1 164 ? 21.812 4.285 -2.398 1 84.38 164 LEU A C 1
ATOM 1315 O O . LEU A 1 164 ? 20.594 4.238 -2.469 1 84.38 164 LEU A O 1
ATOM 1319 N N . ALA A 1 165 ? 22.562 3.48 -1.677 1 85.38 165 ALA A N 1
ATOM 1320 C CA . ALA A 1 165 ? 21.922 2.381 -0.953 1 85.38 165 ALA A CA 1
ATOM 1321 C C . ALA A 1 165 ? 21.047 2.904 0.178 1 85.38 165 ALA A C 1
ATOM 1323 O O . ALA A 1 165 ? 19.938 2.395 0.404 1 85.38 165 ALA A O 1
ATOM 1324 N N . SER A 1 166 ? 21.516 3.961 0.766 1 87.12 166 SER A N 1
ATOM 1325 C CA . SER A 1 166 ? 20.766 4.555 1.863 1 87.12 166 SER A CA 1
ATOM 1326 C C . SER A 1 166 ? 19.5 5.238 1.355 1 87.12 166 SER A C 1
ATOM 1328 O O . SER A 1 166 ? 18.469 5.215 2.023 1 87.12 166 SER A O 1
ATOM 1330 N N . GLY A 1 167 ? 19.656 5.809 0.202 1 87.62 167 GLY A N 1
ATOM 1331 C CA . GLY A 1 167 ? 18.484 6.461 -0.381 1 87.62 167 GLY A CA 1
ATOM 1332 C C . GLY A 1 167 ? 17.375 5.492 -0.731 1 87.62 167 GLY A C 1
ATOM 1333 O O . GLY A 1 167 ? 16.219 5.723 -0.39 1 87.62 167 GLY A O 1
ATOM 1334 N N . TYR A 1 168 ? 17.781 4.387 -1.312 1 88.5 168 TYR A N 1
ATOM 1335 C CA . TYR A 1 168 ? 16.781 3.4 -1.686 1 88.5 168 TYR A CA 1
ATOM 1336 C C . TYR A 1 168 ? 16.203 2.715 -0.451 1 88.5 168 TYR A C 1
ATOM 1338 O O . TYR A 1 168 ? 15.008 2.379 -0.418 1 88.5 168 TYR A O 1
ATOM 1346 N N . CYS A 1 169 ? 17.016 2.518 0.484 1 89.06 169 CYS A N 1
ATOM 1347 C CA . CYS A 1 169 ? 16.547 1.923 1.731 1 89.06 169 CYS A CA 1
ATOM 1348 C C . CYS A 1 169 ? 15.555 2.842 2.436 1 89.06 169 CYS A C 1
ATOM 1350 O O . CYS A 1 169 ? 14.562 2.377 2.998 1 89.06 169 CYS A O 1
ATOM 1352 N N . SER A 1 170 ? 15.836 4.121 2.357 1 91.44 170 SER A N 1
ATOM 1353 C CA . SER A 1 170 ? 14.938 5.09 2.979 1 91.44 170 SER A CA 1
ATOM 1354 C C . SER A 1 170 ? 13.586 5.121 2.277 1 91.44 170 SER A C 1
ATOM 1356 O O . SER A 1 170 ? 12.547 5.242 2.93 1 91.44 170 SER A O 1
ATOM 1358 N N . VAL A 1 171 ? 13.633 5.02 1.01 1 91.88 171 VAL A N 1
ATOM 1359 C CA . VAL A 1 171 ? 12.383 5.004 0.261 1 91.88 171 VAL A CA 1
ATOM 1360 C C . VAL A 1 171 ? 11.594 3.736 0.594 1 91.88 171 VAL A C 1
ATOM 1362 O O . VAL A 1 171 ? 10.375 3.781 0.752 1 91.88 171 VAL A O 1
ATOM 1365 N N . MET A 1 172 ? 12.328 2.656 0.72 1 92.06 172 MET A N 1
ATOM 1366 C CA . MET A 1 172 ? 11.695 1.395 1.083 1 92.06 172 MET A CA 1
ATOM 1367 C C . MET A 1 172 ? 11 1.504 2.439 1 92.06 172 MET A C 1
ATOM 1369 O O . MET A 1 172 ? 9.844 1.12 2.582 1 92.06 172 MET A O 1
ATOM 1373 N N . ILE A 1 173 ? 11.695 2.055 3.365 1 92.25 173 ILE A N 1
ATOM 1374 C CA . ILE A 1 173 ? 11.156 2.191 4.715 1 92.25 173 ILE A CA 1
ATOM 1375 C C . ILE A 1 173 ? 9.953 3.133 4.695 1 92.25 173 ILE A C 1
ATOM 1377 O O . ILE A 1 173 ? 8.938 2.863 5.34 1 92.25 173 ILE A O 1
ATOM 1381 N N . ALA A 1 174 ? 10.094 4.191 3.977 1 94.38 174 ALA A N 1
ATOM 1382 C CA . ALA A 1 174 ? 9 5.152 3.879 1 94.38 174 ALA A CA 1
ATOM 1383 C C . ALA A 1 174 ? 7.758 4.512 3.262 1 94.38 174 ALA A C 1
ATOM 1385 O O . ALA A 1 174 ? 6.641 4.73 3.73 1 94.38 174 ALA A O 1
ATOM 1386 N N . LEU A 1 175 ? 7.977 3.717 2.254 1 94.19 175 LEU A N 1
ATOM 1387 C CA . LEU A 1 175 ? 6.852 3.059 1.594 1 94.19 175 LEU A CA 1
ATOM 1388 C C . LEU A 1 175 ? 6.203 2.037 2.52 1 94.19 175 LEU A C 1
ATOM 1390 O O . LEU A 1 175 ? 4.977 1.925 2.564 1 94.19 175 LEU A O 1
ATOM 1394 N N . LEU A 1 176 ? 7.02 1.311 3.207 1 93.88 176 LEU A N 1
ATOM 1395 C CA . LEU A 1 176 ? 6.488 0.34 4.156 1 93.88 176 LEU A CA 1
ATOM 1396 C C . LEU A 1 176 ? 5.691 1.034 5.258 1 93.88 176 LEU A C 1
ATOM 1398 O O . LEU A 1 176 ? 4.656 0.525 5.695 1 93.88 176 LEU A O 1
ATOM 1402 N N . MET A 1 177 ? 6.191 2.18 5.617 1 93.19 177 MET A N 1
ATOM 1403 C CA . MET A 1 177 ? 5.48 2.971 6.617 1 93.19 177 MET A CA 1
ATOM 1404 C C . MET A 1 177 ? 4.121 3.416 6.09 1 93.19 177 MET A C 1
ATOM 1406 O O . MET A 1 177 ? 3.123 3.367 6.812 1 93.19 177 MET A O 1
ATOM 1410 N N . VAL A 1 178 ? 4.117 3.82 4.91 1 93.25 178 VAL A N 1
ATOM 1411 C CA . VAL A 1 178 ? 2.871 4.281 4.305 1 93.25 178 VAL A CA 1
ATOM 1412 C C . VAL A 1 178 ? 1.89 3.117 4.191 1 93.25 178 VAL A C 1
ATOM 1414 O O . VAL A 1 178 ? 0.713 3.25 4.535 1 93.25 178 VAL A O 1
ATOM 1417 N N . ILE A 1 179 ? 2.375 1.975 3.75 1 92.12 179 ILE A N 1
ATOM 1418 C CA . ILE A 1 179 ? 1.52 0.804 3.584 1 92.12 179 ILE A CA 1
ATOM 1419 C C . ILE A 1 179 ? 0.941 0.393 4.938 1 92.12 179 ILE A C 1
ATOM 1421 O O . ILE A 1 179 ? -0.268 0.189 5.066 1 92.12 179 ILE A O 1
ATOM 1425 N N . CYS A 1 180 ? 1.767 0.377 5.91 1 91.62 180 CYS A N 1
ATOM 1426 C CA . CYS A 1 180 ? 1.326 -0.06 7.23 1 91.62 180 CYS A CA 1
ATOM 1427 C C . CYS A 1 180 ? 0.495 1.02 7.914 1 91.62 180 CYS A C 1
ATOM 1429 O O . CYS A 1 180 ? -0.456 0.713 8.633 1 91.62 180 CYS A O 1
ATOM 1431 N N . GLY A 1 181 ? 0.949 2.229 7.727 1 90.81 181 GLY A N 1
ATOM 1432 C CA . GLY A 1 181 ? 0.205 3.314 8.344 1 90.81 181 GLY A CA 1
ATOM 1433 C C . GLY A 1 181 ? -1.196 3.471 7.785 1 90.81 181 GLY A C 1
ATOM 1434 O O . GLY A 1 181 ? -2.17 3.529 8.539 1 90.81 181 GLY A O 1
ATOM 1435 N N . VAL A 1 182 ? -1.281 3.514 6.473 1 87.56 182 VAL A N 1
ATOM 1436 C CA . VAL A 1 182 ? -2.588 3.6 5.828 1 87.56 182 VAL A CA 1
ATOM 1437 C C . VAL A 1 182 ? -3.371 2.312 6.074 1 87.56 182 VAL A C 1
ATOM 1439 O O . VAL A 1 182 ? -4.586 2.35 6.281 1 87.56 182 VAL A O 1
ATOM 1442 N N . GLY A 1 183 ? -2.631 1.218 6.098 1 86.62 183 GLY A N 1
ATOM 1443 C CA . GLY A 1 183 ? -3.271 -0.051 6.406 1 86.62 183 GLY A CA 1
ATOM 1444 C C . GLY A 1 183 ? -3.883 -0.086 7.793 1 86.62 183 GLY A C 1
ATOM 1445 O O . GLY A 1 183 ? -4.992 -0.592 7.977 1 86.62 183 GLY A O 1
ATOM 1446 N N . SER A 1 184 ? -3.211 0.45 8.703 1 86.75 184 SER A N 1
ATOM 1447 C CA . SER A 1 184 ? -3.723 0.492 10.07 1 86.75 184 SER A CA 1
ATOM 1448 C C . SER A 1 184 ? -4.973 1.362 10.164 1 86.75 184 SER A C 1
ATOM 1450 O O . SER A 1 184 ? -5.906 1.035 10.898 1 86.75 184 SER A O 1
ATOM 1452 N N . SER A 1 185 ? -4.949 2.408 9.445 1 84.06 185 SER A N 1
ATOM 1453 C CA . SER A 1 185 ? -6.117 3.283 9.445 1 84.06 185 SER A CA 1
ATOM 1454 C C . SER A 1 185 ? -7.312 2.607 8.781 1 84.06 185 SER A C 1
ATOM 1456 O O . SER A 1 185 ? -8.445 2.74 9.242 1 84.06 185 SER A O 1
ATOM 1458 N N . ILE A 1 186 ? -7.047 1.922 7.762 1 81.19 186 ILE A N 1
ATOM 1459 C CA . ILE A 1 186 ? -8.109 1.205 7.066 1 81.19 186 ILE A CA 1
ATOM 1460 C C . ILE A 1 186 ? -8.633 0.074 7.953 1 81.19 186 ILE A C 1
ATOM 1462 O O . ILE A 1 186 ? -9.844 -0.156 8.031 1 81.19 186 ILE A O 1
ATOM 1466 N N . PHE A 1 187 ? -7.734 -0.553 8.555 1 77.5 187 PHE A N 1
ATOM 1467 C CA . PHE A 1 187 ? -8.078 -1.648 9.453 1 77.5 187 PHE A CA 1
ATOM 1468 C C . PHE A 1 187 ? -8.953 -1.153 10.602 1 77.5 187 PHE A C 1
ATOM 1470 O O . PHE A 1 187 ? -9.914 -1.824 10.992 1 77.5 187 PHE A O 1
ATOM 1477 N N . GLY A 1 188 ? -8.711 -0.076 11.102 1 74.25 188 GLY A N 1
ATOM 1478 C CA . GLY A 1 188 ? -9.438 0.441 12.25 1 74.25 188 GLY A CA 1
ATOM 1479 C C . GLY A 1 188 ? -10.773 1.064 11.883 1 74.25 188 GLY A C 1
ATOM 1480 O O . GLY A 1 188 ? -11.75 0.934 12.625 1 74.25 188 GLY A O 1
ATOM 1481 N N . ASN A 1 189 ? -10.828 1.624 10.664 1 72.88 189 ASN A N 1
ATOM 1482 C CA . ASN A 1 189 ? -12.016 2.416 10.352 1 72.88 189 ASN A CA 1
ATOM 1483 C C . ASN A 1 189 ? -12.945 1.678 9.398 1 72.88 189 ASN A C 1
ATOM 1485 O O . ASN A 1 189 ? -14.164 1.843 9.461 1 72.88 189 ASN A O 1
ATOM 1489 N N . TYR A 1 190 ? -12.367 0.874 8.547 1 70 190 TYR A N 1
ATOM 1490 C CA . TYR A 1 190 ? -13.211 0.352 7.48 1 70 190 TYR A CA 1
ATOM 1491 C C . TYR A 1 190 ? -13.398 -1.154 7.621 1 70 190 TYR A C 1
ATOM 1493 O O . TYR A 1 190 ? -14.414 -1.703 7.18 1 70 190 TYR A O 1
ATOM 1501 N N . LEU A 1 191 ? -12.367 -1.716 8.25 1 68.44 191 LEU A N 1
ATOM 1502 C CA . LEU A 1 191 ? -12.484 -3.164 8.383 1 68.44 191 LEU A CA 1
ATOM 1503 C C . LEU A 1 191 ? -13.047 -3.545 9.742 1 68.44 191 LEU A C 1
ATOM 1505 O O . LEU A 1 191 ? -12.867 -2.818 10.719 1 68.44 191 LEU A O 1
ATOM 1509 N N . HIS A 1 192 ? -13.93 -4.367 9.781 1 73.5 192 HIS A N 1
ATOM 1510 C CA . HIS A 1 192 ? -14.602 -4.766 11.008 1 73.5 192 HIS A CA 1
ATOM 1511 C C . HIS A 1 192 ? -14.039 -6.074 11.555 1 73.5 192 HIS A C 1
ATOM 1513 O O . HIS A 1 192 ? -14.781 -7.02 11.805 1 73.5 192 HIS A O 1
ATOM 1519 N N . TYR A 1 193 ? -12.664 -5.941 11.547 1 75.06 193 TYR A N 1
ATOM 1520 C CA . TYR A 1 193 ? -12.031 -7.113 12.141 1 75.06 193 TYR A CA 1
ATOM 1521 C C . TYR A 1 193 ? -11.867 -6.945 13.648 1 75.06 193 TYR A C 1
ATOM 1523 O O . TYR A 1 193 ? -11.617 -5.836 14.125 1 75.06 193 TYR A O 1
ATOM 1531 N N . PHE A 1 194 ? -12.008 -7.906 14.438 1 78.44 194 PHE A N 1
ATOM 1532 C CA . PHE A 1 194 ? -11.758 -7.949 15.875 1 78.44 194 PHE A CA 1
ATOM 1533 C C . PHE A 1 194 ? -12.742 -7.059 16.625 1 78.44 194 PHE A C 1
ATOM 1535 O O . PHE A 1 194 ? -13.703 -6.562 16.047 1 78.44 194 PHE A O 1
ATOM 1542 N N . LYS A 1 195 ? -12.539 -6.867 17.828 1 79.12 195 LYS A N 1
ATOM 1543 C CA . LYS A 1 195 ? -13.406 -6.066 18.688 1 79.12 195 LYS A CA 1
ATOM 1544 C C . LYS A 1 195 ? -13.148 -4.574 18.484 1 79.12 195 LYS A C 1
ATOM 1546 O O . LYS A 1 195 ? -12.055 -4.18 18.062 1 79.12 195 LYS A O 1
ATOM 1551 N N . PRO A 1 196 ? -14.102 -3.787 18.672 1 76.44 196 PRO A N 1
ATOM 1552 C CA . PRO A 1 196 ? -13.984 -2.342 18.453 1 76.44 196 PRO A CA 1
ATOM 1553 C C . PRO A 1 196 ? -12.859 -1.71 19.266 1 76.44 196 PRO A C 1
ATOM 1555 O O . PRO A 1 196 ? -12.234 -0.748 18.812 1 76.44 196 PRO A O 1
ATOM 1558 N N . TRP A 1 197 ? -12.555 -2.322 20.391 1 76.81 197 TRP A N 1
ATOM 1559 C CA . TRP A 1 197 ? -11.484 -1.731 21.203 1 76.81 197 TRP A CA 1
ATOM 1560 C C . TRP A 1 197 ? -10.133 -1.943 20.547 1 76.81 197 TRP A C 1
ATOM 1562 O O . TRP A 1 197 ? -9.273 -1.054 20.562 1 76.81 197 TRP A O 1
ATOM 1572 N N . VAL A 1 198 ? -9.977 -3.068 19.953 1 80.62 198 VAL A N 1
ATOM 1573 C CA . VAL A 1 198 ? -8.727 -3.361 19.266 1 80.62 198 VAL A CA 1
ATOM 1574 C C . VAL A 1 198 ? -8.594 -2.473 18.031 1 80.62 198 VAL A C 1
ATOM 1576 O O . VAL A 1 198 ? -7.508 -1.971 17.719 1 80.62 198 VAL A O 1
ATOM 1579 N N . ARG A 1 199 ? -9.695 -2.223 17.453 1 83 199 ARG A N 1
ATOM 1580 C CA . ARG A 1 199 ? -9.688 -1.376 16.266 1 83 199 ARG A CA 1
ATOM 1581 C C . ARG A 1 199 ? -9.32 0.062 16.625 1 83 199 ARG A C 1
ATOM 1583 O O . ARG A 1 199 ? -8.602 0.729 15.867 1 83 199 ARG A O 1
ATOM 1590 N N . LYS A 1 200 ? -9.758 0.484 17.719 1 78.19 200 LYS A N 1
ATOM 1591 C CA . LYS A 1 200 ? -9.453 1.842 18.172 1 78.19 200 LYS A CA 1
ATOM 1592 C C . LYS A 1 200 ? -7.977 1.993 18.516 1 78.19 200 LYS A C 1
ATOM 1594 O O . LYS A 1 200 ? -7.383 3.043 18.25 1 78.19 200 LYS A O 1
ATOM 1599 N N . VAL A 1 201 ? -7.418 0.95 19 1 80.94 201 VAL A N 1
ATOM 1600 C CA . VAL A 1 201 ? -6 0.974 19.328 1 80.94 201 VAL A CA 1
ATOM 1601 C C . VAL A 1 201 ? -5.172 1.103 18.062 1 80.94 201 VAL A C 1
ATOM 1603 O O . VAL A 1 201 ? -4.168 1.823 18.031 1 80.94 201 VAL A O 1
ATOM 1606 N N . PHE A 1 202 ? -5.621 0.475 17.047 1 81.81 202 PHE A N 1
ATOM 1607 C CA . PHE A 1 202 ? -4.883 0.529 15.797 1 81.81 202 PHE A CA 1
ATOM 1608 C C . PHE A 1 202 ? -5.039 1.893 15.133 1 81.81 202 PHE A C 1
ATOM 1610 O O . PHE A 1 202 ? -4.105 2.395 14.508 1 81.81 202 PHE A O 1
ATOM 1617 N N . THR A 1 203 ? -6.164 2.459 15.352 1 80.56 203 THR A N 1
ATOM 1618 C CA . THR A 1 203 ? -6.395 3.76 14.734 1 80.56 203 THR A CA 1
ATOM 1619 C C . THR A 1 203 ? -5.652 4.859 15.492 1 80.56 203 THR A C 1
ATOM 1621 O O . THR A 1 203 ? -5.082 5.766 14.883 1 80.56 203 THR A O 1
ATOM 1624 N N . ASP A 1 204 ? -5.621 4.727 16.812 1 76.5 204 ASP A N 1
ATOM 1625 C CA . ASP A 1 204 ? -5.043 5.789 17.625 1 76.5 204 ASP A CA 1
ATOM 1626 C C . ASP A 1 204 ? -3.535 5.609 17.781 1 76.5 204 ASP A C 1
ATOM 1628 O O . ASP A 1 204 ? -2.779 6.582 17.734 1 76.5 204 ASP A O 1
ATOM 1632 N N . TYR A 1 205 ? -3.1 4.375 17.906 1 83.88 205 TYR A N 1
ATOM 1633 C CA . TYR A 1 205 ? -1.701 4.133 18.25 1 83.88 205 TYR A CA 1
ATOM 1634 C C . TYR A 1 205 ? -0.984 3.406 17.109 1 83.88 205 TYR A C 1
ATOM 1636 O O . TYR A 1 205 ? 0.148 2.947 17.281 1 83.88 205 TYR A O 1
ATOM 1644 N N . GLY A 1 206 ? -1.633 3.234 16.094 1 86.44 206 GLY A N 1
ATOM 1645 C CA . GLY A 1 206 ? -1.024 2.518 14.992 1 86.44 206 GLY A CA 1
ATOM 1646 C C . GLY A 1 206 ? 0.213 3.205 14.445 1 86.44 206 GLY A C 1
ATOM 1647 O O . GLY A 1 206 ? 1.249 2.566 14.25 1 86.44 206 GLY A O 1
ATOM 1648 N N . VAL A 1 207 ? 0.139 4.52 14.266 1 87.38 207 VAL A N 1
ATOM 1649 C CA . VAL A 1 207 ? 1.235 5.27 13.664 1 87.38 207 VAL A CA 1
ATOM 1650 C C . VAL A 1 207 ? 2.414 5.332 14.633 1 87.38 207 VAL A C 1
ATOM 1652 O O . VAL A 1 207 ? 3.57 5.211 14.219 1 87.38 207 VAL A O 1
ATOM 1655 N N . VAL A 1 208 ? 2.16 5.453 15.93 1 88.19 208 VAL A N 1
ATOM 1656 C CA . VAL A 1 208 ? 3.205 5.504 16.953 1 88.19 208 VAL A CA 1
ATOM 1657 C C . VAL A 1 208 ? 3.932 4.164 17.016 1 88.19 208 VAL A C 1
ATOM 1659 O O . VAL A 1 208 ? 5.164 4.121 17.094 1 88.19 208 VAL A O 1
ATOM 1662 N N . ALA A 1 209 ? 3.141 3.189 16.938 1 89.94 209 ALA A N 1
ATOM 1663 C CA . ALA A 1 209 ? 3.732 1.854 16.984 1 89.94 209 ALA A CA 1
ATOM 1664 C C . ALA A 1 209 ? 4.617 1.612 15.766 1 89.94 209 ALA A C 1
ATOM 1666 O O . ALA A 1 209 ? 5.664 0.97 15.867 1 89.94 209 ALA A O 1
ATOM 1667 N N . LEU A 1 210 ? 4.203 2.113 14.672 1 91.19 210 LEU A N 1
ATOM 1668 C CA . LEU A 1 210 ? 4.977 1.938 13.445 1 91.19 210 LEU A CA 1
ATOM 1669 C C . LEU A 1 210 ? 6.297 2.691 13.523 1 91.19 210 LEU A C 1
ATOM 1671 O O . LEU A 1 210 ? 7.328 2.193 13.07 1 91.19 210 LEU A O 1
ATOM 1675 N N . VAL A 1 211 ? 6.234 3.893 14.078 1 90.81 211 VAL A N 1
ATOM 1676 C CA . VAL A 1 211 ? 7.453 4.684 14.211 1 90.81 211 VAL A CA 1
ATOM 1677 C C . VAL A 1 211 ? 8.445 3.951 15.109 1 90.81 211 VAL A C 1
ATOM 1679 O O . VAL A 1 211 ? 9.633 3.857 14.789 1 90.81 211 VAL A O 1
ATOM 1682 N N . ILE A 1 212 ? 7.969 3.406 16.188 1 89.44 212 ILE A N 1
ATOM 1683 C CA . ILE A 1 212 ? 8.82 2.674 17.125 1 89.44 212 ILE A CA 1
ATOM 1684 C C . ILE A 1 212 ? 9.344 1.407 16.438 1 89.44 212 ILE A C 1
ATOM 1686 O O . ILE A 1 212 ? 10.531 1.077 16.562 1 89.44 212 ILE A O 1
ATOM 1690 N N . PHE A 1 213 ? 8.539 0.73 15.719 1 91.94 213 PHE A N 1
ATOM 1691 C CA . PHE A 1 213 ? 8.906 -0.522 15.078 1 91.94 213 PHE A CA 1
ATOM 1692 C C . PHE A 1 213 ? 9.977 -0.289 14.016 1 91.94 213 PHE A C 1
ATOM 1694 O O . PHE A 1 213 ? 10.984 -0.993 13.977 1 91.94 213 PHE A O 1
ATOM 1701 N N . PHE A 1 214 ? 9.758 0.667 13.164 1 92.06 214 PHE A N 1
ATOM 1702 C CA . PHE A 1 214 ? 10.688 0.869 12.062 1 92.06 214 PHE A CA 1
ATOM 1703 C C . PHE A 1 214 ? 11.977 1.523 12.547 1 92.06 214 PHE A C 1
ATOM 1705 O O . PHE A 1 214 ? 13.016 1.432 11.891 1 92.06 214 PHE A O 1
ATOM 1712 N N . THR A 1 215 ? 11.906 2.227 13.688 1 89.38 215 THR A N 1
ATOM 1713 C CA . THR A 1 215 ? 13.141 2.701 14.312 1 89.38 215 THR A CA 1
ATOM 1714 C C . THR A 1 215 ? 13.977 1.53 14.812 1 89.38 215 THR A C 1
ATOM 1716 O O . THR A 1 215 ? 15.211 1.552 14.703 1 89.38 215 THR A O 1
ATOM 1719 N N . GLY A 1 216 ? 13.289 0.528 15.312 1 85.62 216 GLY A N 1
ATOM 1720 C CA . GLY A 1 216 ? 13.992 -0.683 15.711 1 85.62 216 GLY A CA 1
ATOM 1721 C C . GLY A 1 216 ? 14.375 -1.563 14.531 1 85.62 216 GLY A C 1
ATOM 1722 O O . GLY A 1 216 ? 15.352 -2.312 14.602 1 85.62 216 GLY A O 1
ATOM 1723 N N . PHE A 1 217 ? 13.625 -1.522 13.453 1 83.94 217 PHE A N 1
ATOM 1724 C CA . PHE A 1 217 ? 13.797 -2.336 12.258 1 83.94 217 PHE A CA 1
ATOM 1725 C C . PHE A 1 217 ? 15.188 -2.125 11.656 1 83.94 217 PHE A C 1
ATOM 1727 O O . PHE A 1 217 ? 15.773 -3.057 11.102 1 83.94 217 PHE A O 1
ATOM 1734 N N . ILE A 1 218 ? 15.711 -0.987 11.789 1 78.56 218 ILE A N 1
ATOM 1735 C CA . ILE A 1 218 ? 17 -0.669 11.188 1 78.56 218 ILE A CA 1
ATOM 1736 C C . ILE A 1 218 ? 18.109 -1.402 11.93 1 78.56 218 ILE A C 1
ATOM 1738 O O . ILE A 1 218 ? 19.219 -1.557 11.414 1 78.56 218 ILE A O 1
ATOM 1742 N N . HIS A 1 219 ? 17.719 -1.942 13.141 1 76.19 219 HIS A N 1
ATOM 1743 C CA . HIS A 1 219 ? 18.734 -2.604 13.945 1 76.19 219 HIS A CA 1
ATOM 1744 C C . HIS A 1 219 ? 18.594 -4.121 13.875 1 76.19 219 HIS A C 1
ATOM 1746 O O . HIS A 1 219 ? 19.281 -4.844 14.602 1 76.19 219 HIS A O 1
ATOM 1752 N N . PHE A 1 220 ? 17.609 -4.695 13.07 1 75.06 220 PHE A N 1
ATOM 1753 C CA . PHE A 1 220 ? 17.344 -6.125 12.992 1 75.06 220 PHE A CA 1
ATOM 1754 C C . PHE A 1 220 ? 18.516 -6.859 12.344 1 75.06 220 PHE A C 1
ATOM 1756 O O . PHE A 1 220 ? 18.641 -8.078 12.5 1 75.06 220 PHE A O 1
ATOM 1763 N N . GLY A 1 221 ? 19.469 -6.199 11.867 1 70.88 221 GLY A N 1
ATOM 1764 C CA . GLY A 1 221 ? 20.672 -6.852 11.383 1 70.88 221 GLY A CA 1
ATOM 1765 C C . GLY A 1 221 ? 20.562 -7.328 9.945 1 70.88 221 GLY A C 1
ATOM 1766 O O . GLY A 1 221 ? 19.547 -7.098 9.289 1 70.88 221 GLY A O 1
ATOM 1767 N N . GLY A 1 222 ? 21.656 -7.934 9.336 1 70.62 222 GLY A N 1
ATOM 1768 C CA . GLY A 1 222 ? 21.766 -8.438 7.98 1 70.62 222 GLY A CA 1
ATOM 1769 C C . GLY A 1 222 ? 22.312 -7.402 7.008 1 70.62 222 GLY A C 1
ATOM 1770 O O . GLY A 1 222 ? 23.375 -6.816 7.242 1 70.62 222 GLY A O 1
ATOM 1771 N N . LYS A 1 223 ? 21.469 -7.156 6.035 1 76.81 223 LYS A N 1
ATOM 1772 C CA . LYS A 1 223 ? 21.906 -6.223 5 1 76.81 223 LYS A CA 1
ATOM 1773 C C . LYS A 1 223 ? 21.688 -4.777 5.438 1 76.81 223 LYS A C 1
ATOM 1775 O O . LYS A 1 223 ? 22.328 -3.861 4.922 1 76.81 223 LYS A O 1
ATOM 1780 N N . LEU A 1 224 ? 20.859 -4.602 6.504 1 78.12 224 LEU A N 1
ATOM 1781 C CA . LEU A 1 224 ? 20.547 -3.271 7.008 1 78.12 224 LEU A CA 1
ATOM 1782 C C . LEU A 1 224 ? 21.703 -2.695 7.801 1 78.12 224 LEU A C 1
ATOM 1784 O O . LEU A 1 224 ? 21.859 -1.475 7.891 1 78.12 224 LEU A O 1
ATOM 1788 N N . ASP A 1 225 ? 22.5 -3.578 8.305 1 77.5 225 ASP A N 1
ATOM 1789 C CA . ASP A 1 225 ? 23.641 -3.115 9.094 1 77.5 225 ASP A CA 1
ATOM 1790 C C . ASP A 1 225 ? 24.688 -2.477 8.195 1 77.5 225 ASP A C 1
ATOM 1792 O O . ASP A 1 225 ? 25.5 -1.663 8.656 1 77.5 225 ASP A O 1
ATOM 1796 N N . ASP A 1 226 ? 24.578 -2.787 6.961 1 79.31 226 ASP A N 1
ATOM 1797 C CA . ASP A 1 226 ? 25.562 -2.258 6.035 1 79.31 226 ASP A CA 1
ATOM 1798 C C . ASP A 1 226 ? 25.094 -0.944 5.414 1 79.31 226 ASP A C 1
ATOM 1800 O O . ASP A 1 226 ? 25.781 -0.371 4.562 1 79.31 226 ASP A O 1
ATOM 1804 N N . THR A 1 227 ? 23.984 -0.594 5.891 1 81.81 227 THR A N 1
ATOM 1805 C CA . THR A 1 227 ? 23.438 0.642 5.336 1 81.81 227 THR A CA 1
ATOM 1806 C C . THR A 1 227 ? 23.328 1.715 6.414 1 81.81 227 THR A C 1
ATOM 1808 O O . THR A 1 227 ? 22.766 1.467 7.484 1 81.81 227 THR A O 1
ATOM 1811 N N . THR A 1 228 ? 24 2.762 6.242 1 81.19 228 THR A N 1
ATOM 1812 C CA . THR A 1 228 ? 23.938 3.865 7.195 1 81.19 228 THR A CA 1
ATOM 1813 C C . THR A 1 228 ? 22.797 4.82 6.84 1 81.19 228 THR A C 1
ATOM 1815 O O . THR A 1 228 ? 22.719 5.316 5.715 1 81.19 228 THR A O 1
ATOM 1818 N N . LEU A 1 229 ? 21.906 4.902 7.719 1 84.44 229 LEU A N 1
ATOM 1819 C CA . LEU A 1 229 ? 20.781 5.816 7.52 1 84.44 229 LEU A CA 1
ATOM 1820 C C . LEU A 1 229 ? 20.969 7.086 8.344 1 84.44 229 LEU A C 1
ATOM 1822 O O . LEU A 1 229 ? 21.484 7.035 9.469 1 84.44 229 LEU A O 1
ATOM 1826 N N . ALA A 1 230 ? 20.641 8.172 7.766 1 86.69 230 ALA A N 1
ATOM 1827 C CA . ALA A 1 230 ? 20.672 9.422 8.516 1 86.69 230 ALA A CA 1
ATOM 1828 C C . ALA A 1 230 ? 19.609 9.438 9.617 1 86.69 230 ALA A C 1
ATOM 1830 O O . ALA A 1 230 ? 18.484 8.992 9.398 1 86.69 230 ALA A O 1
ATOM 1831 N N . ARG A 1 231 ? 20.094 9.852 10.781 1 87.88 231 ARG A N 1
ATOM 1832 C CA . ARG A 1 231 ? 19.188 9.898 11.938 1 87.88 231 ARG A CA 1
ATOM 1833 C C . ARG A 1 231 ? 18.891 11.336 12.328 1 87.88 231 ARG A C 1
ATOM 1835 O O . ARG A 1 231 ? 19.469 12.281 11.781 1 87.88 231 ARG A O 1
ATOM 1842 N N . LEU A 1 232 ? 17.859 11.5 13.125 1 87.75 232 LEU A N 1
ATOM 1843 C CA . LEU A 1 232 ? 17.484 12.805 13.648 1 87.75 232 LEU A CA 1
ATOM 1844 C C . LEU A 1 232 ? 18.641 13.414 14.461 1 87.75 232 LEU A C 1
ATOM 1846 O O . LEU A 1 232 ? 19.125 12.789 15.398 1 87.75 232 LEU A O 1
ATOM 1850 N N . PRO A 1 233 ? 19.031 14.523 14.07 1 87.69 233 PRO A N 1
ATOM 1851 C CA . PRO A 1 233 ? 20.141 15.141 14.805 1 87.69 233 PRO A CA 1
ATOM 1852 C C . PRO A 1 233 ? 19.734 15.648 16.188 1 87.69 233 PRO A C 1
ATOM 1854 O O . PRO A 1 233 ? 18.703 16.328 16.312 1 87.69 233 PRO A O 1
ATOM 1857 N N . ILE A 1 234 ? 20.469 15.219 17.156 1 86.69 234 ILE A N 1
ATOM 1858 C CA . ILE A 1 234 ? 20.188 15.672 18.516 1 86.69 234 ILE A CA 1
ATOM 1859 C C . ILE A 1 234 ? 21.422 16.344 19.109 1 86.69 234 ILE A C 1
ATOM 1861 O O . ILE A 1 234 ? 22.547 16.109 18.656 1 86.69 234 ILE A O 1
ATOM 1865 N N . THR A 1 235 ? 21.188 17.25 19.953 1 86.56 235 THR A N 1
ATOM 1866 C CA . THR A 1 235 ? 22.266 17.938 20.672 1 86.56 235 THR A CA 1
ATOM 1867 C C . THR A 1 235 ? 22.125 17.703 22.172 1 86.56 235 THR A C 1
ATOM 1869 O O . THR A 1 235 ? 21.516 16.734 22.609 1 86.56 235 THR A O 1
ATOM 1872 N N . GLN A 1 236 ? 22.719 18.516 22.969 1 86.12 236 GLN A N 1
ATOM 1873 C CA . GLN A 1 236 ? 22.688 18.344 24.406 1 86.12 236 GLN A CA 1
ATOM 1874 C C . GLN A 1 236 ? 21.297 18.688 24.969 1 86.12 236 GLN A C 1
ATOM 1876 O O . GLN A 1 236 ? 20.578 19.5 24.406 1 86.12 236 GLN A O 1
ATOM 1881 N N . ALA A 1 237 ? 21.047 18.031 26.062 1 87.31 237 ALA A N 1
ATOM 1882 C CA . ALA A 1 237 ? 19.734 18.188 26.688 1 87.31 237 ALA A CA 1
ATOM 1883 C C . ALA A 1 237 ? 19.531 19.625 27.203 1 87.31 237 ALA A C 1
ATOM 1885 O O . ALA A 1 237 ? 20.453 20.203 27.797 1 87.31 237 ALA A O 1
ATOM 1886 N N . PHE A 1 238 ? 18.469 20.203 27 1 88.62 238 PHE A N 1
ATOM 1887 C CA . PHE A 1 238 ? 18.016 21.5 27.5 1 88.62 238 PHE A CA 1
ATOM 1888 C C . PHE A 1 238 ? 18.984 22.609 27.062 1 88.62 238 PHE A C 1
ATOM 1890 O O . PHE A 1 238 ? 19.25 23.547 27.812 1 88.62 238 PHE A O 1
ATOM 1897 N N . GLN A 1 239 ? 19.688 22.375 25.953 1 86.06 239 GLN A N 1
ATOM 1898 C CA . GLN A 1 239 ? 20.531 23.391 25.344 1 86.06 239 GLN A CA 1
ATOM 1899 C C . GLN A 1 239 ? 20.125 23.641 23.891 1 86.06 239 GLN A C 1
ATOM 1901 O O . GLN A 1 239 ? 19.672 22.734 23.203 1 86.06 239 GLN A O 1
ATOM 1906 N N . PRO A 1 240 ? 20.281 24.828 23.594 1 87.75 240 PRO A N 1
ATOM 1907 C CA . PRO A 1 240 ? 19.922 25.125 22.203 1 87.75 240 PRO A CA 1
ATOM 1908 C C . PRO A 1 240 ? 20.781 24.359 21.203 1 87.75 240 PRO A C 1
ATOM 1910 O O . PRO A 1 240 ? 21.875 23.906 21.531 1 87.75 240 PRO A O 1
ATOM 1913 N N . THR A 1 241 ? 20.25 24.109 20.062 1 85.19 241 THR A N 1
ATOM 1914 C CA . THR A 1 241 ? 20.906 23.328 19.031 1 85.19 241 THR A CA 1
ATOM 1915 C C . THR A 1 241 ? 22.172 24.047 18.547 1 85.19 241 THR A C 1
ATOM 1917 O O . THR A 1 241 ? 23.234 23.422 18.469 1 85.19 241 THR A O 1
ATOM 1920 N N . LYS A 1 242 ? 22.016 25.266 18.125 1 80.81 242 LYS A N 1
ATOM 1921 C CA . LYS A 1 242 ? 23.188 26.016 17.688 1 80.81 242 LYS A CA 1
ATOM 1922 C C . LYS A 1 242 ? 23.844 26.766 18.844 1 80.81 242 LYS A C 1
ATOM 1924 O O . LYS A 1 242 ? 23.156 27.438 19.609 1 80.81 242 LYS A O 1
ATOM 1929 N N . GLY A 1 243 ? 25.125 26.359 19.109 1 74.12 243 GLY A N 1
ATOM 1930 C CA . GLY A 1 243 ? 25.875 27.047 20.141 1 74.12 243 GLY A CA 1
ATOM 1931 C C . GLY A 1 243 ? 26.938 27.984 19.594 1 74.12 243 GLY A C 1
ATOM 1932 O O . GLY A 1 243 ? 27.047 28.141 18.375 1 74.12 243 GLY A O 1
ATOM 1933 N N . GLY A 1 244 ? 27.469 28.828 20.391 1 69.81 244 GLY A N 1
ATOM 1934 C CA . GLY A 1 244 ? 28.625 29.625 20.031 1 69.81 244 GLY A CA 1
ATOM 1935 C C . GLY A 1 244 ? 28.297 31.078 19.797 1 69.81 244 GLY A C 1
ATOM 1936 O O . GLY A 1 244 ? 27.578 31.703 20.578 1 69.81 244 GLY A O 1
ATOM 1937 N N . ASP A 1 245 ? 28.688 31.438 18.5 1 68.44 245 ASP A N 1
ATOM 1938 C CA . ASP A 1 245 ? 28.641 32.875 18.188 1 68.44 245 ASP A CA 1
ATOM 1939 C C . ASP A 1 245 ? 27.219 33.312 17.859 1 68.44 245 ASP A C 1
ATOM 1941 O O . ASP A 1 245 ? 26.875 34.5 18.062 1 68.44 245 ASP A O 1
ATOM 1945 N N . ALA A 1 246 ? 26.391 32.344 17.422 1 73.19 246 ALA A N 1
ATOM 1946 C CA . ALA A 1 246 ? 25.047 32.75 17.031 1 73.19 246 ALA A CA 1
ATOM 1947 C C . ALA A 1 246 ? 24.141 32.906 18.266 1 73.19 246 ALA A C 1
ATOM 1949 O O . ALA A 1 246 ? 23.203 33.688 18.234 1 73.19 246 ALA A O 1
ATOM 1950 N N . ARG A 1 247 ? 24.453 32.094 19.297 1 81.75 247 ARG A N 1
ATOM 1951 C CA . ARG A 1 247 ? 23.719 32.156 20.562 1 81.75 247 ARG A CA 1
ATOM 1952 C C . ARG A 1 247 ? 24.688 32.25 21.75 1 81.75 247 ARG A C 1
ATOM 1954 O O . ARG A 1 247 ? 24.844 31.281 22.5 1 81.75 247 ARG A O 1
ATOM 1961 N N . PRO A 1 248 ? 25.266 33.406 22 1 75.75 248 PRO A N 1
ATOM 1962 C CA . PRO A 1 248 ? 26.297 33.5 23.031 1 75.75 248 PRO A CA 1
ATOM 1963 C C . PRO A 1 248 ? 25.719 33.312 24.438 1 75.75 248 PRO A C 1
ATOM 1965 O O . PRO A 1 248 ? 26.438 32.906 25.344 1 75.75 248 PRO A O 1
ATOM 1968 N N . HIS A 1 249 ? 24.5 33.562 24.625 1 77.19 249 HIS A N 1
ATOM 1969 C CA . HIS A 1 249 ? 23.922 33.5 25.969 1 77.19 249 HIS A CA 1
ATOM 1970 C C . HIS A 1 249 ? 22.906 32.375 26.094 1 77.19 249 HIS A C 1
ATOM 1972 O O . HIS A 1 249 ? 21.953 32.469 26.859 1 77.19 249 HIS A O 1
ATOM 1978 N N . GLY A 1 250 ? 23.047 31.359 25.25 1 80.06 250 GLY A N 1
ATOM 1979 C CA . GLY A 1 250 ? 22.188 30.188 25.359 1 80.06 250 GLY A CA 1
ATOM 1980 C C . GLY A 1 250 ? 20.781 30.438 24.859 1 80.06 250 GLY A C 1
ATOM 1981 O O . GLY A 1 250 ? 20.578 30.844 23.719 1 80.06 250 GLY A O 1
ATOM 1982 N N . TRP A 1 251 ? 19.797 30.391 25.875 1 87.56 251 TRP A N 1
ATOM 1983 C CA . TRP A 1 251 ? 18.391 30.516 25.5 1 87.56 251 TRP A CA 1
ATOM 1984 C C . TRP A 1 251 ? 17.969 31.984 25.422 1 87.56 251 TRP A C 1
ATOM 1986 O O . TRP A 1 251 ? 16.891 32.312 24.922 1 87.56 251 TRP A O 1
ATOM 1996 N N . PHE A 1 252 ? 18.781 32.875 25.844 1 87.31 252 PHE A N 1
ATOM 1997 C CA . PHE A 1 252 ? 18.406 34.281 25.828 1 87.31 252 PHE A CA 1
ATOM 1998 C C . PHE A 1 252 ? 19.047 35 24.641 1 87.31 252 PHE A C 1
ATOM 2000 O O . PHE A 1 252 ? 20.266 35 24.484 1 87.31 252 PHE A O 1
ATOM 2007 N N . ILE A 1 253 ? 18.188 35.594 23.812 1 86.62 253 ILE A N 1
ATOM 2008 C CA . ILE A 1 253 ? 18.656 36.312 22.641 1 86.62 253 ILE A CA 1
ATOM 2009 C C . ILE A 1 253 ? 18.781 37.812 22.953 1 86.62 253 ILE A C 1
ATOM 2011 O O . ILE A 1 253 ? 17.828 38.406 23.453 1 86.62 253 ILE A O 1
ATOM 2015 N N . HIS A 1 254 ? 19.953 38.312 22.766 1 82.31 254 HIS A N 1
ATOM 2016 C CA . HIS A 1 254 ? 20.156 39.75 22.938 1 82.31 254 HIS A CA 1
ATOM 2017 C C . HIS A 1 254 ? 19.609 40.531 21.75 1 82.31 254 HIS A C 1
ATOM 2019 O O . HIS A 1 254 ? 20.125 40.438 20.641 1 82.31 254 HIS A O 1
ATOM 2025 N N . PHE A 1 255 ? 18.484 41.125 21.938 1 81 255 PHE A N 1
ATOM 2026 C CA . PHE A 1 255 ? 17.781 41.75 20.828 1 81 255 PHE A CA 1
ATOM 2027 C C . PHE A 1 255 ? 17.984 43.25 20.828 1 81 255 PHE A C 1
ATOM 2029 O O . PHE A 1 255 ? 17.5 43.969 19.953 1 81 255 PHE A O 1
ATOM 2036 N N . TRP A 1 256 ? 18.797 43.812 21.734 1 79.56 256 TRP A N 1
ATOM 2037 C CA . TRP A 1 256 ? 18.953 45.25 21.812 1 79.56 256 TRP A CA 1
ATOM 2038 C C . TRP A 1 256 ? 19.625 45.812 20.562 1 79.56 256 TRP A C 1
ATOM 2040 O O . TRP A 1 256 ? 20.609 45.219 20.078 1 79.56 256 TRP A O 1
ATOM 2050 N N . PRO A 1 257 ? 18.891 46.812 20 1 78.5 257 PRO A N 1
ATOM 2051 C CA . PRO A 1 257 ? 19.453 47.438 18.797 1 78.5 257 PRO A CA 1
ATOM 2052 C C . PRO A 1 257 ? 20.828 48.031 19.016 1 78.5 257 PRO A C 1
ATOM 2054 O O . PRO A 1 257 ? 21.141 48.5 20.125 1 78.5 257 PRO A O 1
ATOM 2057 N N . GLY A 1 258 ? 21.734 48.094 17.969 1 75.81 258 GLY A N 1
ATOM 2058 C CA . GLY A 1 258 ? 23.062 48.656 18.047 1 75.81 258 GLY A CA 1
ATOM 2059 C C . GLY A 1 258 ? 24.188 47.656 17.984 1 75.81 258 GLY A C 1
ATOM 2060 O O . GLY A 1 258 ? 24.859 47.531 16.969 1 75.81 258 GLY A O 1
ATOM 2061 N N . GLU A 1 259 ? 24.109 46.844 19.031 1 74.31 259 GLU A N 1
ATOM 2062 C CA . GLU A 1 259 ? 25.234 45.938 19.125 1 74.31 259 GLU A CA 1
ATOM 2063 C C . GLU A 1 259 ? 24.906 44.594 18.438 1 74.31 259 GLU A C 1
ATOM 2065 O O . GLU A 1 259 ? 25.766 44 17.797 1 74.31 259 GLU A O 1
ATOM 2070 N N . ASN A 1 260 ? 23.703 44.344 18.422 1 80.94 260 ASN A N 1
ATOM 2071 C CA . ASN A 1 260 ? 23.344 43 17.953 1 80.94 260 ASN A CA 1
ATOM 2072 C C . ASN A 1 260 ? 22.547 43.031 16.656 1 80.94 260 ASN A C 1
ATOM 2074 O O . ASN A 1 260 ? 22.547 42.062 15.891 1 80.94 260 ASN A O 1
ATOM 2078 N N . ILE A 1 261 ? 21.797 44.094 16.422 1 85.62 261 ILE A N 1
ATOM 2079 C CA . ILE A 1 261 ? 20.984 44.25 15.219 1 85.62 261 ILE A CA 1
ATOM 2080 C C . ILE A 1 261 ? 20.844 45.719 14.859 1 85.62 261 ILE A C 1
ATOM 2082 O O . ILE A 1 261 ? 20.812 46.594 15.742 1 85.62 261 ILE A O 1
ATOM 2086 N N . SER A 1 262 ? 20.906 46.031 13.641 1 89.38 262 SER A N 1
ATOM 2087 C CA . SER A 1 262 ? 20.766 47.406 13.18 1 89.38 262 SER A CA 1
ATOM 2088 C C . SER A 1 262 ? 19.344 47.906 13.375 1 89.38 262 SER A C 1
ATOM 2090 O O . SER A 1 262 ? 18.391 47.125 13.336 1 89.38 262 SER A O 1
ATOM 2092 N N . VAL A 1 263 ? 19.125 49.156 13.625 1 89 263 VAL A N 1
ATOM 2093 C CA . VAL A 1 263 ? 17.812 49.75 13.844 1 89 263 VAL A CA 1
ATOM 2094 C C . VAL A 1 263 ? 16.953 49.594 12.594 1 89 263 VAL A C 1
ATOM 2096 O O . VAL A 1 263 ? 15.742 49.406 12.695 1 89 263 VAL A O 1
ATOM 2099 N N . GLY A 1 264 ? 17.594 49.594 11.461 1 88.25 264 GLY A N 1
ATOM 2100 C CA . GLY A 1 264 ? 16.859 49.375 10.219 1 88.25 264 GLY A CA 1
ATOM 2101 C C . GLY A 1 264 ? 16.219 48 10.141 1 88.25 264 GLY A C 1
ATOM 2102 O O . GLY A 1 264 ? 15.102 47.875 9.656 1 88.25 264 GLY A O 1
ATOM 2103 N N . ASP A 1 265 ? 16.906 47.094 10.68 1 91 265 ASP A N 1
ATOM 2104 C CA . ASP A 1 265 ? 16.406 45.75 10.633 1 91 265 ASP A CA 1
ATOM 2105 C C . ASP A 1 265 ? 15.258 45.531 11.617 1 91 265 ASP A C 1
ATOM 2107 O O . ASP A 1 265 ? 14.398 44.688 11.414 1 91 265 ASP A O 1
ATOM 2111 N N . VAL A 1 266 ? 15.234 46.375 12.656 1 91.62 266 VAL A N 1
ATOM 2112 C CA . VAL A 1 266 ? 14.148 46.312 13.625 1 91.62 266 VAL A CA 1
ATOM 2113 C C . VAL A 1 266 ? 12.836 46.719 12.961 1 91.62 266 VAL A C 1
ATOM 2115 O O . VAL A 1 266 ? 11.797 46.094 13.195 1 91.62 266 VAL A O 1
ATOM 2118 N N . PHE A 1 267 ? 12.93 47.688 12.109 1 92.62 267 PHE A N 1
ATOM 2119 C CA . PHE A 1 267 ? 11.734 48.188 11.43 1 92.62 267 PHE A CA 1
ATOM 2120 C C . PHE A 1 267 ? 11.414 47.312 10.219 1 92.62 267 PHE A C 1
ATOM 2122 O O . PHE A 1 267 ? 10.25 47.188 9.82 1 92.62 267 PHE A O 1
ATOM 2129 N N . LEU A 1 268 ? 12.445 46.688 9.711 1 92.19 268 LEU A N 1
ATOM 2130 C CA . LEU A 1 268 ? 12.234 45.781 8.594 1 92.19 268 LEU A CA 1
ATOM 2131 C C . LEU A 1 268 ? 11.477 44.531 9.047 1 92.19 268 LEU A C 1
ATOM 2133 O O . LEU A 1 268 ? 10.852 43.875 8.234 1 92.19 268 LEU A O 1
ATOM 2137 N N . ALA A 1 269 ? 11.531 44.219 10.281 1 94.75 269 ALA A N 1
ATOM 2138 C CA . ALA A 1 269 ? 10.867 43.062 10.844 1 94.75 269 ALA A CA 1
ATOM 2139 C C . ALA A 1 269 ? 9.359 43.281 10.938 1 94.75 269 ALA A C 1
ATOM 2141 O O . ALA A 1 269 ? 8.602 42.312 11.109 1 94.75 269 ALA A O 1
ATOM 2142 N N . ILE A 1 270 ? 8.836 44.469 10.75 1 95.25 270 ILE A N 1
ATOM 2143 C CA . ILE A 1 270 ? 7.438 44.812 10.969 1 95.25 270 ILE A CA 1
ATOM 2144 C C . ILE A 1 270 ? 6.566 44.156 9.914 1 95.25 270 ILE A C 1
ATOM 2146 O O . ILE A 1 270 ? 5.582 43.469 10.234 1 95.25 270 ILE A O 1
ATOM 2150 N N . PRO A 1 271 ? 6.957 44.25 8.641 1 92.69 271 PRO A N 1
ATOM 2151 C CA . PRO A 1 271 ? 6.121 43.562 7.648 1 92.69 271 PRO A CA 1
ATOM 2152 C C . PRO A 1 271 ? 6.051 42.062 7.875 1 92.69 271 PRO A C 1
ATOM 2154 O O . PRO A 1 271 ? 5.008 41.438 7.637 1 92.69 271 PRO A O 1
ATOM 2157 N N . PHE A 1 272 ? 7.113 41.469 8.242 1 93.56 272 PHE A N 1
ATOM 2158 C CA . PHE A 1 272 ? 7.121 40.062 8.539 1 93.56 272 PHE A CA 1
ATOM 2159 C C . PHE A 1 272 ? 6.238 39.75 9.75 1 93.56 272 PHE A C 1
ATOM 2161 O O . PHE A 1 272 ? 5.539 38.719 9.773 1 93.56 272 PHE A O 1
ATOM 2168 N N . ALA A 1 273 ? 6.254 40.625 10.672 1 95.69 273 ALA A N 1
ATOM 2169 C CA . ALA A 1 273 ? 5.449 40.469 11.875 1 95.69 273 ALA A CA 1
ATOM 2170 C C . ALA A 1 273 ? 3.959 40.531 11.555 1 95.69 273 ALA A C 1
ATOM 2172 O O . ALA A 1 273 ? 3.146 39.844 12.156 1 95.69 273 ALA A O 1
ATOM 2173 N N . ILE A 1 274 ? 3.609 41.375 10.672 1 93.06 274 ILE A N 1
ATOM 2174 C CA . ILE A 1 274 ? 2.217 41.5 10.258 1 93.06 274 ILE A CA 1
ATOM 2175 C C . ILE A 1 274 ? 1.74 40.219 9.602 1 93.06 274 ILE A C 1
ATOM 2177 O O . ILE A 1 274 ? 0.649 39.719 9.898 1 93.06 274 ILE A O 1
ATOM 2181 N N . LEU A 1 275 ? 2.598 39.719 8.758 1 91.06 275 LEU A N 1
ATOM 2182 C CA . LEU A 1 275 ? 2.268 38.469 8.086 1 91.06 275 LEU A CA 1
ATOM 2183 C C . LEU A 1 275 ? 2.119 37.312 9.102 1 91.06 275 LEU A C 1
ATOM 2185 O O . LEU A 1 275 ? 1.189 36.531 9 1 91.06 275 LEU A O 1
ATOM 2189 N N . LEU A 1 276 ? 2.986 37.281 9.977 1 92.5 276 LEU A N 1
ATOM 2190 C CA . LEU A 1 276 ? 2.938 36.25 11.008 1 92.5 276 LEU A CA 1
ATOM 2191 C C . LEU A 1 276 ? 1.678 36.375 11.859 1 92.5 276 LEU A C 1
ATOM 2193 O O . LEU A 1 276 ? 1.037 35.375 12.195 1 92.5 276 LEU A O 1
ATOM 2197 N N . THR A 1 277 ? 1.344 37.594 12.234 1 91.56 277 THR A N 1
ATOM 2198 C CA . THR A 1 277 ? 0.156 37.844 13.047 1 91.56 277 THR A CA 1
ATOM 2199 C C . THR A 1 277 ? -1.104 37.406 12.312 1 91.56 277 THR A C 1
ATOM 2201 O O . THR A 1 277 ? -2.01 36.812 12.914 1 91.56 277 THR A O 1
ATOM 2204 N N . PHE A 1 278 ? -1.072 37.656 11.102 1 86.81 278 PHE A N 1
ATOM 2205 C CA . PHE A 1 278 ? -2.215 37.219 10.305 1 86.81 278 PHE A CA 1
ATOM 2206 C C . PHE A 1 278 ? -2.287 35.719 10.258 1 86.81 278 PHE A C 1
ATOM 2208 O O . PHE A 1 278 ? -3.375 35.125 10.312 1 86.81 278 PHE A O 1
ATOM 2215 N N . LEU A 1 279 ? -1.202 35.156 10.078 1 86.06 279 LEU A N 1
ATOM 2216 C CA . LEU A 1 279 ? -1.154 33.688 10.062 1 86.06 279 LEU A CA 1
ATOM 2217 C C . LEU A 1 279 ? -1.702 33.125 11.359 1 86.06 279 LEU A C 1
ATOM 2219 O O . LEU A 1 279 ? -2.48 32.156 11.344 1 86.06 279 LEU A O 1
ATOM 2223 N N . PHE A 1 280 ? -1.319 33.688 12.414 1 88.81 280 PHE A N 1
ATOM 2224 C CA . PHE A 1 280 ? -1.771 33.219 13.719 1 88.81 280 PHE A CA 1
ATOM 2225 C C . PHE A 1 280 ? -3.258 33.5 13.906 1 88.81 280 PHE A C 1
ATOM 2227 O O . PHE A 1 280 ? -3.967 32.688 14.523 1 88.81 280 PHE A O 1
ATOM 2234 N N . TYR A 1 281 ? -3.594 34.562 13.391 1 83.19 281 TYR A N 1
ATOM 2235 C CA . TYR A 1 281 ? -5.008 34.906 13.445 1 83.19 281 TYR A CA 1
ATOM 2236 C C . TYR A 1 281 ? -5.852 33.875 12.711 1 83.19 281 TYR A C 1
ATOM 2238 O O . TYR A 1 281 ? -6.922 33.469 13.18 1 83.19 281 TYR A O 1
ATOM 2246 N N . PHE A 1 282 ? -5.316 33.438 11.758 1 78.75 282 PHE A N 1
ATOM 2247 C CA . PHE A 1 282 ? -6.02 32.5 10.922 1 78.75 282 PHE A CA 1
ATOM 2248 C C . PHE A 1 282 ? -5.926 31.078 11.516 1 78.75 282 PHE A C 1
ATOM 2250 O O . PHE A 1 282 ? -6.945 30.438 11.766 1 78.75 282 PHE A O 1
ATOM 2257 N N . ASP A 1 283 ? -4.738 30.594 11.742 1 80 283 ASP A N 1
ATOM 2258 C CA . ASP A 1 283 ? -4.477 29.234 12.172 1 80 283 ASP A CA 1
ATOM 2259 C C . ASP A 1 283 ? -5.09 28.953 13.539 1 80 283 ASP A C 1
ATOM 2261 O O . ASP A 1 283 ? -5.699 27.906 13.758 1 80 283 ASP A O 1
ATOM 2265 N N . HIS A 1 284 ? -4.879 29.859 14.398 1 77.38 284 HIS A N 1
ATOM 2266 C CA . HIS A 1 284 ? -5.363 29.656 15.758 1 77.38 284 HIS A CA 1
ATOM 2267 C C . HIS A 1 284 ? -6.887 29.688 15.812 1 77.38 284 HIS A C 1
ATOM 2269 O O . HIS A 1 284 ? -7.504 28.891 16.531 1 77.38 284 HIS A O 1
ATOM 2275 N N . ASN A 1 285 ? -7.438 30.547 15.094 1 71.38 285 ASN A N 1
ATOM 2276 C CA . ASN A 1 285 ? -8.891 30.656 15.109 1 71.38 285 ASN A CA 1
ATOM 2277 C C . ASN A 1 285 ? -9.555 29.484 14.406 1 71.38 285 ASN A C 1
ATOM 2279 O O . ASN A 1 285 ? -10.594 29 14.844 1 71.38 285 ASN A O 1
ATOM 2283 N N . VAL A 1 286 ? -8.891 29.125 13.422 1 71.81 286 VAL A N 1
ATOM 2284 C CA . VAL A 1 286 ? -9.43 27.969 12.711 1 71.81 286 VAL A CA 1
ATOM 2285 C C . VAL A 1 286 ? -9.32 26.719 13.594 1 71.81 286 VAL A C 1
ATOM 2287 O O . VAL A 1 286 ? -10.234 25.906 13.633 1 71.81 286 VAL A O 1
ATOM 2290 N N . SER A 1 287 ? -8.242 26.531 14.188 1 75.69 287 SER A N 1
ATOM 2291 C CA . SER A 1 287 ? -8.055 25.406 15.094 1 75.69 287 SER A CA 1
ATOM 2292 C C . SER A 1 287 ? -9.062 25.438 16.234 1 75.69 287 SER A C 1
ATOM 2294 O O . SER A 1 287 ? -9.609 24.391 16.609 1 75.69 287 SER A O 1
ATOM 2296 N N . SER A 1 288 ? -9.328 26.594 16.734 1 73.5 288 SER A N 1
ATOM 2297 C CA . SER A 1 288 ? -10.281 26.75 17.828 1 73.5 288 SER A CA 1
ATOM 2298 C C . SER A 1 288 ? -11.703 26.438 17.375 1 73.5 288 SER A C 1
ATOM 2300 O O . SER A 1 288 ? -12.492 25.859 18.125 1 73.5 288 SER A O 1
ATOM 2302 N N . LEU A 1 289 ? -11.977 26.859 16.25 1 67.38 289 LEU A N 1
ATOM 2303 C CA . LEU A 1 289 ? -13.305 26.594 15.695 1 67.38 289 LEU A CA 1
ATOM 2304 C C . LEU A 1 289 ? -13.5 25.109 15.453 1 67.38 289 LEU A C 1
ATOM 2306 O O . LEU A 1 289 ? -14.586 24.562 15.695 1 67.38 289 LEU A O 1
ATOM 2310 N N . MET A 1 290 ? -12.484 24.5 15.047 1 66.5 290 MET A N 1
ATOM 2311 C CA . MET A 1 290 ? -12.586 23.078 14.703 1 66.5 290 MET A CA 1
ATOM 2312 C C . MET A 1 290 ? -12.719 22.234 15.953 1 66.5 290 MET A C 1
ATOM 2314 O O . MET A 1 290 ? -13.297 21.141 15.906 1 66.5 290 MET A O 1
ATOM 2318 N N . CYS A 1 291 ? -12.195 22.703 16.969 1 70.5 291 CYS A N 1
ATOM 2319 C CA . CYS A 1 291 ? -12.305 21.953 18.219 1 70.5 291 CYS A CA 1
ATOM 2320 C C . CYS A 1 291 ? -13.68 22.141 18.859 1 70.5 291 CYS A C 1
ATOM 2322 O O . CYS A 1 291 ? -14.07 21.375 19.75 1 70.5 291 CYS A O 1
ATOM 2324 N N . GLN A 1 292 ? -14.414 23.141 18.344 1 65.44 292 GLN A N 1
ATOM 2325 C CA . GLN A 1 292 ? -15.719 23.438 18.938 1 65.44 292 GLN A CA 1
ATOM 2326 C C . GLN A 1 292 ? -16.844 23.25 17.906 1 65.44 292 GLN A C 1
ATOM 2328 O O . GLN A 1 292 ? -17.781 24.047 17.859 1 65.44 292 GLN A O 1
ATOM 2333 N N . LEU A 1 293 ? -16.625 22.219 17.25 1 61.78 293 LEU A N 1
ATOM 2334 C CA . LEU A 1 293 ? -17.641 21.953 16.234 1 61.78 293 LEU A CA 1
ATOM 2335 C C . LEU A 1 293 ? -18.984 21.625 16.891 1 61.78 293 LEU A C 1
ATOM 2337 O O . LEU A 1 293 ? -19.031 21.188 18.047 1 61.78 293 LEU A O 1
ATOM 2341 N N . LYS A 1 294 ? -19.969 21.875 16.125 1 56.81 294 LYS A N 1
ATOM 2342 C CA . LYS A 1 294 ? -21.344 21.672 16.578 1 56.81 294 LYS A CA 1
ATOM 2343 C C . LYS A 1 294 ? -21.594 20.219 16.969 1 56.81 294 LYS A C 1
ATOM 2345 O O . LYS A 1 294 ? -22.438 19.938 17.812 1 56.81 294 LYS A O 1
ATOM 2350 N N . GLU A 1 295 ? -20.766 19.516 16.453 1 61.47 295 GLU A N 1
ATOM 2351 C CA . GLU A 1 295 ? -20.969 18.094 16.719 1 61.47 295 GLU A CA 1
ATOM 2352 C C . GLU A 1 295 ? -20.562 17.719 18.141 1 61.47 295 GLU A C 1
ATOM 2354 O O . GLU A 1 295 ? -21.016 16.703 18.672 1 61.47 295 GLU A O 1
ATOM 2359 N N . TYR A 1 296 ? -19.797 18.656 18.703 1 65.44 296 TYR A N 1
ATOM 2360 C CA . TYR A 1 296 ? -19.359 18.391 20.062 1 65.44 296 TYR A CA 1
ATOM 2361 C C . TYR A 1 296 ? -20.203 19.172 21.078 1 65.44 296 TYR A C 1
ATOM 2363 O O . TYR A 1 296 ? -20.344 20.391 20.953 1 65.44 296 TYR A O 1
ATOM 2371 N N . PRO A 1 297 ? -20.906 18.516 21.828 1 61.97 297 PRO A N 1
ATOM 2372 C CA . PRO A 1 297 ? -21.703 19.219 22.828 1 61.97 297 PRO A CA 1
ATOM 2373 C C . PRO A 1 297 ? -20.828 19.922 23.875 1 61.97 297 PRO A C 1
ATOM 2375 O O . PRO A 1 297 ? -20.578 19.375 24.938 1 61.97 297 PRO A O 1
ATOM 2378 N N . LEU A 1 298 ? -20.406 21.125 23.531 1 65.44 298 LEU A N 1
ATOM 2379 C CA . LEU A 1 298 ? -19.562 21.859 24.453 1 65.44 298 LEU A CA 1
ATOM 2380 C C . LEU A 1 298 ? -20.391 22.828 25.297 1 65.44 298 LEU A C 1
ATOM 2382 O O . LEU A 1 298 ? -21.391 23.375 24.812 1 65.44 298 LEU A O 1
ATOM 2386 N N . THR A 1 299 ? -20.094 22.812 26.516 1 60.06 299 THR A N 1
ATOM 2387 C CA . THR A 1 299 ? -20.875 23.641 27.422 1 60.06 299 THR A CA 1
ATOM 2388 C C . THR A 1 299 ? -20.141 24.953 27.734 1 60.06 299 THR A C 1
ATOM 2390 O O . THR A 1 299 ? -20.781 25.953 28.062 1 60.06 299 THR A O 1
ATOM 2393 N N . LYS A 1 300 ? -18.922 24.969 27.625 1 60.47 300 LYS A N 1
ATOM 2394 C CA . LYS A 1 300 ? -18.203 26.141 28.094 1 60.47 300 LYS A CA 1
ATOM 2395 C C . LYS A 1 300 ? -17.984 27.141 26.953 1 60.47 300 LYS A C 1
ATOM 2397 O O . LYS A 1 300 ? -17.797 26.75 25.812 1 60.47 300 LYS A O 1
ATOM 2402 N N . PRO A 1 301 ? -18.125 28.484 27.281 1 57.41 301 PRO A N 1
ATOM 2403 C CA . PRO A 1 301 ? -18.047 29.531 26.25 1 57.41 301 PRO A CA 1
ATOM 2404 C C . PRO A 1 301 ? -16.641 29.641 25.656 1 57.41 301 PRO A C 1
ATOM 2406 O O . PRO A 1 301 ? -15.656 29.25 26.297 1 57.41 301 PRO A O 1
ATOM 2409 N N . ALA A 1 302 ? -16.594 30.109 24.391 1 60.34 302 ALA A N 1
ATOM 2410 C CA . ALA A 1 302 ? -15.336 30.266 23.672 1 60.34 302 ALA A CA 1
ATOM 2411 C C . ALA A 1 302 ? -14.625 31.562 24.078 1 60.34 302 ALA A C 1
ATOM 2413 O O . ALA A 1 302 ? -15.266 32.594 24.312 1 60.34 302 ALA A O 1
ATOM 2414 N N . SER A 1 303 ? -13.438 31.547 24.75 1 67.75 303 SER A N 1
ATOM 2415 C CA . SER A 1 303 ? -12.602 32.688 25.078 1 67.75 303 SER A CA 1
ATOM 2416 C C . SER A 1 303 ? -11.555 32.938 24 1 67.75 303 SER A C 1
ATOM 2418 O O . SER A 1 303 ? -10.367 32.719 24.219 1 67.75 303 SER A O 1
ATOM 2420 N N . PHE A 1 304 ? -11.969 33.594 22.922 1 72.81 304 PHE A N 1
ATOM 2421 C CA . PHE A 1 304 ? -11.086 33.781 21.766 1 72.81 304 PHE A CA 1
ATOM 2422 C C . PHE A 1 304 ? -10.117 34.938 22.031 1 72.81 304 PHE A C 1
ATOM 2424 O O . PHE A 1 304 ? -8.938 34.844 21.688 1 72.81 304 PHE A O 1
ATOM 2431 N N . HIS A 1 305 ? -10.617 36.031 22.703 1 77.19 305 HIS A N 1
ATOM 2432 C CA . HIS A 1 305 ? -9.789 37.219 22.906 1 77.19 305 HIS A CA 1
ATOM 2433 C C . HIS A 1 305 ? -8.633 36.906 23.875 1 77.19 305 HIS A C 1
ATOM 2435 O O . HIS A 1 305 ? -7.488 37.281 23.609 1 77.19 305 HIS A O 1
ATOM 2441 N N . TRP A 1 306 ? -8.953 36.219 24.844 1 82.69 306 TRP A N 1
ATOM 2442 C CA . TRP A 1 306 ? -7.934 35.875 25.828 1 82.69 306 TRP A CA 1
ATOM 2443 C C . TRP A 1 306 ? -6.91 34.906 25.234 1 82.69 306 TRP A C 1
ATOM 2445 O O . TRP A 1 306 ? -5.707 35.062 25.453 1 82.69 306 TRP A O 1
ATOM 2455 N N . ASP A 1 307 ? -7.395 33.969 24.562 1 84.56 307 ASP A N 1
ATOM 2456 C CA . ASP A 1 307 ? -6.492 32.969 23.969 1 84.56 307 ASP A CA 1
ATOM 2457 C C . ASP A 1 307 ? -5.582 33.625 22.922 1 84.56 307 ASP A C 1
ATOM 2459 O O . ASP A 1 307 ? -4.41 33.281 22.812 1 84.56 307 ASP A O 1
ATOM 2463 N N . PHE A 1 308 ? -6.172 34.562 22.266 1 86.38 308 PHE A N 1
ATOM 2464 C CA . PHE A 1 308 ? -5.383 35.25 21.266 1 86.38 308 PHE A CA 1
ATOM 2465 C C . PHE A 1 308 ? -4.34 36.156 21.922 1 86.38 308 PHE A C 1
ATOM 2467 O O . PHE A 1 308 ? -3.227 36.281 21.406 1 86.38 308 PHE A O 1
ATOM 2474 N N . LEU A 1 309 ? -4.68 36.75 23 1 88.69 309 LEU A N 1
ATOM 2475 C CA . LEU A 1 309 ? -3.734 37.562 23.781 1 88.69 309 LEU A CA 1
ATOM 2476 C C . LEU A 1 309 ? -2.623 36.688 24.344 1 88.69 309 LEU A C 1
ATOM 2478 O O . LEU A 1 309 ? -1.448 37.062 24.297 1 88.69 309 LEU A O 1
ATOM 2482 N N . LEU A 1 310 ? -3.047 35.625 24.844 1 89.75 310 LEU A N 1
ATOM 2483 C CA . LEU A 1 310 ? -2.07 34.688 25.391 1 89.75 310 LEU A CA 1
ATOM 2484 C C . LEU A 1 310 ? -1.113 34.219 24.312 1 89.75 310 LEU A C 1
ATOM 2486 O O . LEU A 1 310 ? 0.08 34.031 24.562 1 89.75 310 LEU A O 1
ATOM 2490 N N . LEU A 1 311 ? -1.638 33.969 23.156 1 91.12 311 LEU A N 1
ATOM 2491 C CA . LEU A 1 311 ? -0.814 33.562 22.016 1 91.12 311 LEU A CA 1
ATOM 2492 C C . LEU A 1 311 ? 0.215 34.625 21.688 1 91.12 311 LEU A C 1
ATOM 2494 O O . LEU A 1 311 ? 1.371 34.312 21.391 1 91.12 311 LEU A O 1
ATOM 2498 N N . GLY A 1 312 ? -0.199 35.844 21.734 1 92.75 312 GLY A N 1
ATOM 2499 C CA . GLY A 1 312 ? 0.72 36.969 21.5 1 92.75 312 GLY A CA 1
ATOM 2500 C C . GLY A 1 312 ? 1.841 37.031 22.516 1 92.75 312 GLY A C 1
ATOM 2501 O O . GLY A 1 312 ? 3.008 37.188 22.156 1 92.75 312 GLY A O 1
ATOM 2502 N N . VAL A 1 313 ? 1.505 36.844 23.719 1 93.25 313 VAL A N 1
ATOM 2503 C CA . VAL A 1 313 ? 2.49 36.906 24.797 1 93.25 313 VAL A CA 1
ATOM 2504 C C . VAL A 1 313 ? 3.471 35.75 24.672 1 93.25 313 VAL A C 1
ATOM 2506 O O . VAL A 1 313 ? 4.68 35.906 24.828 1 93.25 313 VAL A O 1
ATOM 2509 N N . THR A 1 314 ? 2.928 34.625 24.406 1 93.06 314 THR A N 1
ATOM 2510 C CA . THR A 1 314 ? 3.793 33.469 24.266 1 93.06 314 THR A CA 1
ATOM 2511 C C . THR A 1 314 ? 4.699 33.625 23.047 1 93.06 314 THR A C 1
ATOM 2513 O O . THR A 1 314 ? 5.836 33.125 23.047 1 93.06 314 THR A O 1
ATOM 2516 N N . THR A 1 315 ? 4.211 34.156 22.016 1 94.75 315 THR A N 1
ATOM 2517 C CA . THR A 1 315 ? 5.035 34.438 20.844 1 94.75 315 THR A CA 1
ATOM 2518 C C . THR A 1 315 ? 6.188 35.375 21.188 1 94.75 315 THR A C 1
ATOM 2520 O O . THR A 1 315 ? 7.32 35.156 20.75 1 94.75 315 THR A O 1
ATOM 2523 N N . GLY A 1 316 ? 5.941 36.438 21.938 1 94.56 316 GLY A N 1
ATOM 2524 C CA . GLY A 1 316 ? 6.992 37.344 22.375 1 94.56 316 GLY A CA 1
ATOM 2525 C C . GLY A 1 316 ? 8.047 36.656 23.219 1 94.56 316 GLY A C 1
ATOM 2526 O O . GLY A 1 316 ? 9.242 36.875 23.016 1 94.56 316 GLY A O 1
ATOM 2527 N N . ILE A 1 317 ? 7.598 35.812 24.094 1 93.69 317 ILE A N 1
ATOM 2528 C CA . ILE A 1 317 ? 8.516 35.094 24.969 1 93.69 317 ILE A CA 1
ATOM 2529 C C . ILE A 1 317 ? 9.352 34.125 24.125 1 93.69 317 ILE A C 1
ATOM 2531 O O . ILE A 1 317 ? 10.547 33.938 24.391 1 93.69 317 ILE A O 1
ATOM 2535 N N . ALA A 1 318 ? 8.703 33.5 23.188 1 93.81 318 ALA A N 1
ATOM 2536 C CA . ALA A 1 318 ? 9.422 32.594 22.297 1 93.81 318 ALA A CA 1
ATOM 2537 C C . ALA A 1 318 ? 10.539 33.344 21.562 1 93.81 318 ALA A C 1
ATOM 2539 O O . ALA A 1 318 ? 11.609 32.781 21.328 1 93.81 318 ALA A O 1
ATOM 2540 N N . GLY A 1 319 ? 10.25 34.562 21.188 1 93.12 319 GLY A N 1
ATOM 2541 C CA . GLY A 1 319 ? 11.266 35.375 20.531 1 93.12 319 GLY A CA 1
ATOM 2542 C C . GLY A 1 319 ? 12.453 35.656 21.438 1 93.12 319 GLY A C 1
ATOM 2543 O O . GLY A 1 319 ? 13.602 35.625 20.984 1 93.12 319 GLY A O 1
ATOM 2544 N N . ILE A 1 320 ? 12.211 35.875 22.672 1 92.94 320 ILE A N 1
ATOM 2545 C CA . ILE A 1 320 ? 13.258 36.188 23.625 1 92.94 320 ILE A CA 1
ATOM 2546 C C . ILE A 1 320 ? 14.102 34.969 23.922 1 92.94 320 ILE A C 1
ATOM 2548 O O . ILE A 1 320 ? 15.328 35.062 24.078 1 92.94 320 ILE A O 1
ATOM 2552 N N . ILE A 1 321 ? 13.492 33.812 23.922 1 92 321 ILE A N 1
ATOM 2553 C CA . ILE A 1 321 ? 14.188 32.562 24.219 1 92 321 ILE A CA 1
ATOM 2554 C C . ILE A 1 321 ? 14.836 32.031 22.953 1 92 321 ILE A C 1
ATOM 2556 O O . ILE A 1 321 ? 15.789 31.25 23.016 1 92 321 ILE A O 1
ATOM 2560 N N . GLY A 1 322 ? 14.367 32.438 21.812 1 91.19 322 GLY A N 1
ATOM 2561 C CA . GLY A 1 322 ? 14.945 32 20.547 1 91.19 322 GLY A CA 1
ATOM 2562 C C . GLY A 1 322 ? 14.359 30.703 20.047 1 91.19 322 GLY A C 1
ATOM 2563 O O . GLY A 1 322 ? 15.086 29.828 19.562 1 91.19 322 GLY A O 1
ATOM 2564 N N . ILE A 1 323 ? 13.141 30.422 20.281 1 92.25 323 ILE A N 1
ATOM 2565 C CA . ILE A 1 323 ? 12.445 29.234 19.812 1 92.25 323 ILE A CA 1
ATOM 2566 C C . ILE A 1 323 ? 11.312 29.625 18.859 1 92.25 323 ILE A C 1
ATOM 2568 O O . ILE A 1 323 ? 10.922 30.797 18.828 1 92.25 323 ILE A O 1
ATOM 2572 N N . PRO A 1 324 ? 10.859 28.75 18.016 1 92.19 324 PRO A N 1
ATOM 2573 C CA . PRO A 1 324 ? 9.719 29.078 17.156 1 92.19 324 PRO A CA 1
ATOM 2574 C C . PRO A 1 324 ? 8.445 29.359 17.938 1 92.19 324 PRO A C 1
ATOM 2576 O O . PRO A 1 324 ? 8.32 28.938 19.094 1 92.19 324 PRO A O 1
ATOM 2579 N N . PRO A 1 325 ? 7.609 30.125 17.344 1 92.44 325 PRO A N 1
ATOM 2580 C CA . PRO A 1 325 ? 6.383 30.469 18.062 1 92.44 325 PRO A CA 1
ATOM 2581 C C . PRO A 1 325 ? 5.344 29.344 18.031 1 92.44 325 PRO A C 1
ATOM 2583 O O . PRO A 1 325 ? 5.289 28.578 17.062 1 92.44 325 PRO A O 1
ATOM 2586 N N . PRO A 1 326 ? 4.602 29.188 19.062 1 89.44 326 PRO A N 1
ATOM 2587 C CA . PRO A 1 326 ? 3.539 28.188 19.094 1 89.44 326 PRO A CA 1
ATOM 2588 C C . PRO A 1 326 ? 2.264 28.656 18.406 1 89.44 326 PRO A C 1
ATOM 2590 O O . PRO A 1 326 ? 1.981 29.859 18.359 1 89.44 326 PRO A O 1
ATOM 2593 N N . ASN A 1 327 ? 1.629 27.797 17.797 1 88.38 327 ASN A N 1
ATOM 2594 C CA . ASN A 1 327 ? 0.35 28.078 17.141 1 88.38 327 ASN A CA 1
ATOM 2595 C C . ASN A 1 327 ? -0.606 26.891 17.266 1 88.38 327 ASN A C 1
ATOM 2597 O O . ASN A 1 327 ? -0.205 25.812 17.672 1 88.38 327 ASN A O 1
ATOM 2601 N N . GLY A 1 328 ? -1.837 27.234 16.969 1 82.19 328 GLY A N 1
ATOM 2602 C CA . GLY A 1 328 ? -2.846 26.188 17.031 1 82.19 328 GLY A CA 1
ATOM 2603 C C . GLY A 1 328 ? -2.639 25.094 16 1 82.19 328 GLY A C 1
ATOM 2604 O O . GLY A 1 328 ? -2.264 25.375 14.859 1 82.19 328 GLY A O 1
ATOM 2605 N N . LEU A 1 329 ? -2.84 23.875 16.531 1 78.44 329 LEU A N 1
ATOM 2606 C CA . LEU A 1 329 ? -2.688 22.703 15.664 1 78.44 329 LEU A CA 1
ATOM 2607 C C . LEU A 1 329 ? -4.031 22.281 15.086 1 78.44 329 LEU A C 1
ATOM 2609 O O . LEU A 1 329 ? -4.945 21.906 15.828 1 78.44 329 LEU A O 1
ATOM 2613 N N . ILE A 1 330 ? -4.188 22.266 13.844 1 68.06 330 ILE A N 1
ATOM 2614 C CA . ILE A 1 330 ? -5.461 22.062 13.172 1 68.06 330 ILE A CA 1
ATOM 2615 C C . ILE A 1 330 ? -5.859 20.594 13.273 1 68.06 330 ILE A C 1
ATOM 2617 O O . ILE A 1 330 ? -6.961 20.266 13.727 1 68.06 330 ILE A O 1
ATOM 2621 N N . PRO A 1 331 ? -4.961 19.719 12.891 1 69.25 331 PRO A N 1
ATOM 2622 C CA . PRO A 1 331 ? -5.449 18.328 12.977 1 69.25 331 PRO A CA 1
ATOM 2623 C C . PRO A 1 331 ? -5.445 17.797 14.406 1 69.25 331 PRO A C 1
ATOM 2625 O O . PRO A 1 331 ? -6.238 16.922 14.742 1 69.25 331 PRO A O 1
ATOM 2628 N N . GLN A 1 332 ? -4.684 18.297 15.227 1 76.56 332 GLN A N 1
ATOM 2629 C CA . GLN A 1 332 ? -4.527 17.734 16.562 1 76.56 332 GLN A CA 1
ATOM 2630 C C . GLN A 1 332 ? -5.613 18.234 17.516 1 76.56 332 GLN A C 1
ATOM 2632 O O . GLN A 1 332 ? -6.035 17.516 18.422 1 76.56 332 GLN A O 1
ATOM 2637 N N . ALA A 1 333 ? -6.082 19.391 17.25 1 76.69 333 ALA A N 1
ATOM 2638 C CA . ALA A 1 333 ? -7.051 19.984 18.172 1 76.69 333 ALA A CA 1
ATOM 2639 C C . ALA A 1 333 ? -8.367 19.219 18.141 1 76.69 333 ALA A C 1
ATOM 2641 O O . ALA A 1 333 ? -8.875 18.797 19.188 1 76.69 333 ALA A O 1
ATOM 2642 N N . PRO A 1 334 ? -8.859 19 16.953 1 74.12 334 PRO A N 1
ATOM 2643 C CA . PRO A 1 334 ? -10.086 18.203 16.922 1 74.12 334 PRO A CA 1
ATOM 2644 C C . PRO A 1 334 ? -9.883 16.781 17.438 1 74.12 334 PRO A C 1
ATOM 2646 O O . PRO A 1 334 ? -10.797 16.188 18.016 1 74.12 334 PRO A O 1
ATOM 2649 N N . LEU A 1 335 ? -8.75 16.312 17.219 1 75.5 335 LEU A N 1
ATOM 2650 C CA . LEU A 1 335 ? -8.445 14.969 17.703 1 75.5 335 LEU A CA 1
ATOM 2651 C C . LEU A 1 335 ? -8.445 14.93 19.219 1 75.5 335 LEU A C 1
ATOM 2653 O O . LEU A 1 335 ? -8.859 13.938 19.828 1 75.5 335 LEU A O 1
ATOM 2657 N N . HIS A 1 336 ? -7.922 15.977 19.766 1 77.94 336 HIS A N 1
ATOM 2658 C CA . HIS A 1 336 ? -7.926 16.094 21.219 1 77.94 336 HIS A CA 1
ATOM 2659 C C . HIS A 1 336 ? -9.352 16.125 21.766 1 77.94 336 HIS A C 1
ATOM 2661 O O . HIS A 1 336 ? -9.672 15.398 22.703 1 77.94 336 HIS A O 1
ATOM 2667 N N . THR A 1 337 ? -10.18 16.797 21.109 1 75.88 337 THR A N 1
ATOM 2668 C CA . THR A 1 337 ? -11.57 16.891 21.531 1 75.88 337 THR A CA 1
ATOM 2669 C C . THR A 1 337 ? -12.281 15.555 21.344 1 75.88 337 THR A C 1
ATOM 2671 O O . THR A 1 337 ? -13.047 15.125 22.203 1 75.88 337 THR A O 1
ATOM 2674 N N . ASP A 1 338 ? -11.977 14.961 20.297 1 75.25 338 ASP A N 1
ATOM 2675 C CA . ASP A 1 338 ? -12.602 13.68 19.984 1 75.25 338 ASP A CA 1
ATOM 2676 C C . ASP A 1 338 ? -12.203 12.609 20.984 1 75.25 338 ASP A C 1
ATOM 2678 O O . ASP A 1 338 ? -12.992 11.719 21.297 1 75.25 338 ASP A O 1
ATOM 2682 N N . SER A 1 339 ? -11.055 12.703 21.391 1 76.81 339 SER A N 1
ATOM 2683 C CA . SER A 1 339 ? -10.555 11.703 22.328 1 76.81 339 SER A CA 1
ATOM 2684 C C . SER A 1 339 ? -11.211 11.859 23.703 1 76.81 339 SER A C 1
ATOM 2686 O O . SER A 1 339 ? -11.188 10.93 24.516 1 76.81 339 SER A O 1
ATOM 2688 N N . LEU A 1 340 ? -11.875 13 23.891 1 76.44 340 LEU A N 1
ATOM 2689 C CA . LEU A 1 340 ? -12.469 13.273 25.188 1 76.44 340 LEU A CA 1
ATOM 2690 C C . LEU A 1 340 ? -13.984 13.133 25.125 1 76.44 340 LEU A C 1
ATOM 2692 O O . LEU A 1 340 ? -14.68 13.438 26.109 1 76.44 340 LEU A O 1
ATOM 2696 N N . VAL A 1 341 ? -14.453 12.648 23.984 1 75.5 341 VAL A N 1
ATOM 2697 C CA . VAL A 1 341 ? -15.891 12.469 23.828 1 75.5 341 VAL A CA 1
ATOM 2698 C C . VAL A 1 341 ? -16.328 11.172 24.5 1 75.5 341 VAL A C 1
ATOM 2700 O O . VAL A 1 341 ? -15.672 10.141 24.375 1 75.5 341 VAL A O 1
ATOM 2703 N N . VAL A 1 342 ? -17.25 11.289 25.297 1 70.25 342 VAL A N 1
ATOM 2704 C CA . VAL A 1 342 ? -17.844 10.125 25.953 1 70.25 342 VAL A CA 1
ATOM 2705 C C . VAL A 1 342 ? -19.047 9.641 25.172 1 70.25 342 VAL A C 1
ATOM 2707 O O . VAL A 1 342 ? -19.953 10.43 24.844 1 70.25 342 VAL A O 1
ATOM 2710 N N . TYR A 1 343 ? -18.922 8.414 24.609 1 65 343 TYR A N 1
ATOM 2711 C CA . TYR A 1 343 ? -20.016 7.859 23.797 1 65 343 TYR A CA 1
ATOM 2712 C C . TYR A 1 343 ? -21.016 7.102 24.656 1 65 343 TYR A C 1
ATOM 2714 O O . TYR A 1 343 ? -20.641 6.512 25.672 1 65 343 TYR A O 1
ATOM 2722 N N . ASP A 1 344 ? -22.25 7.391 24.328 1 61.56 344 ASP A N 1
ATOM 2723 C CA . ASP A 1 344 ? -23.281 6.605 25 1 61.56 344 ASP A CA 1
ATOM 2724 C C . ASP A 1 344 ? -23.344 5.188 24.422 1 61.56 344 ASP A C 1
ATOM 2726 O O . ASP A 1 344 ? -22.656 4.879 23.453 1 61.56 344 ASP A O 1
ATOM 2730 N N . HIS A 1 345 ? -24.047 4.273 25.125 1 57.22 345 HIS A N 1
ATOM 2731 C CA . HIS A 1 345 ? -24.188 2.865 24.766 1 57.22 345 HIS A CA 1
ATOM 2732 C C . HIS A 1 345 ? -24.688 2.705 23.328 1 57.22 345 HIS A C 1
ATOM 2734 O O . HIS A 1 345 ? -24.422 1.689 22.688 1 57.22 345 HIS A O 1
ATOM 2740 N N . THR A 1 346 ? -25.391 3.756 22.797 1 55.03 346 THR A N 1
ATOM 2741 C CA . THR A 1 346 ? -25.953 3.674 21.469 1 55.03 346 THR A CA 1
ATOM 2742 C C . THR A 1 346 ? -25 4.25 20.438 1 55.03 346 THR A C 1
ATOM 2744 O O . THR A 1 346 ? -25.297 4.281 19.234 1 55.03 346 THR A O 1
ATOM 2747 N N . GLY A 1 347 ? -23.75 4.535 20.828 1 60.41 347 GLY A N 1
ATOM 2748 C CA . GLY A 1 347 ? -22.781 5.098 19.891 1 60.41 347 GLY A CA 1
ATOM 2749 C C . GLY A 1 347 ? -22.938 6.594 19.703 1 60.41 347 GLY A C 1
ATOM 2750 O O . GLY A 1 347 ? -22.266 7.191 18.859 1 60.41 347 GLY A O 1
ATOM 2751 N N . ARG A 1 348 ? -24 7.18 20.5 1 62.44 348 ARG A N 1
ATOM 2752 C CA . ARG A 1 348 ? -24.219 8.617 20.391 1 62.44 348 ARG A CA 1
ATOM 2753 C C . ARG A 1 348 ? -23.297 9.383 21.344 1 62.44 348 ARG A C 1
ATOM 2755 O O . ARG A 1 348 ? -23.016 8.922 22.453 1 62.44 348 ARG A O 1
ATOM 2762 N N . LYS A 1 349 ? -22.781 10.594 20.812 1 70.06 349 LYS A N 1
ATOM 2763 C CA . LYS A 1 349 ? -21.891 11.461 21.578 1 70.06 349 LYS A CA 1
ATOM 2764 C C . LYS A 1 349 ? -22.625 12.117 22.75 1 70.06 349 LYS A C 1
ATOM 2766 O O . LYS A 1 349 ? -23.609 12.828 22.547 1 70.06 349 LYS A O 1
ATOM 2771 N N . LEU A 1 350 ? -22.406 11.82 23.953 1 67.38 350 LEU A N 1
ATOM 2772 C CA . LEU A 1 350 ? -23.094 12.312 25.125 1 67.38 350 LEU A CA 1
ATOM 2773 C C . LEU A 1 350 ? -22.484 13.625 25.609 1 67.38 350 LEU A C 1
ATOM 2775 O O . LEU A 1 350 ? -23.203 14.617 25.781 1 67.38 350 LEU A O 1
ATOM 2779 N N . SER A 1 351 ? -21.219 13.547 26.031 1 70.94 351 SER A N 1
ATOM 2780 C CA . SER A 1 351 ? -20.578 14.734 26.578 1 70.94 351 SER A CA 1
ATOM 2781 C C . SER A 1 351 ? -19.078 14.727 26.312 1 70.94 351 SER A C 1
ATOM 2783 O O . SER A 1 351 ? -18.516 13.688 25.953 1 70.94 351 SER A O 1
ATOM 2785 N N . VAL A 1 352 ? -18.547 15.977 26.266 1 75.25 352 VAL A N 1
ATOM 2786 C CA . VAL A 1 352 ? -17.109 16.125 26.141 1 75.25 352 VAL A CA 1
ATOM 2787 C C . VAL A 1 352 ? -16.516 16.531 27.484 1 75.25 352 VAL A C 1
ATOM 2789 O O . VAL A 1 352 ? -17.031 17.422 28.156 1 75.25 352 VAL A O 1
ATOM 2792 N N . VAL A 1 353 ? -15.633 15.781 27.922 1 70.56 353 VAL A N 1
ATOM 2793 C CA . VAL A 1 353 ? -14.961 16.094 29.188 1 70.56 353 VAL A CA 1
ATOM 2794 C C . VAL A 1 353 ? -13.977 17.234 28.969 1 70.56 353 VAL A C 1
ATOM 2796 O O . VAL A 1 353 ? -12.836 17.016 28.547 1 70.56 353 VAL A O 1
ATOM 2799 N N . GLU A 1 354 ? -14.445 18.406 29.141 1 70.25 354 GLU A N 1
ATOM 2800 C CA . GLU A 1 354 ? -13.578 19.578 28.969 1 70.25 354 GLU A CA 1
ATOM 2801 C C . GLU A 1 354 ? -12.648 19.75 30.156 1 70.25 354 GLU A C 1
ATOM 2803 O O . GLU A 1 354 ? -13.094 20.141 31.25 1 70.25 354 GLU A O 1
ATOM 2808 N N . GLN A 1 355 ? -11.438 19.25 30.078 1 73.25 355 GLN A N 1
ATOM 2809 C CA . GLN A 1 355 ? -10.477 19.359 31.172 1 73.25 355 GLN A CA 1
ATOM 2810 C C . GLN A 1 355 ? -9.164 19.969 30.688 1 73.25 355 GLN A C 1
ATOM 2812 O O . GLN A 1 355 ? -8.828 19.875 29.516 1 73.25 355 GLN A O 1
ATOM 2817 N N . ARG A 1 356 ? -8.516 20.656 31.609 1 82.19 356 ARG A N 1
ATOM 2818 C CA . ARG A 1 356 ? -7.234 21.297 31.328 1 82.19 356 ARG A CA 1
ATOM 2819 C C . ARG A 1 356 ? -6.07 20.359 31.609 1 82.19 356 ARG A C 1
ATOM 2821 O O . ARG A 1 356 ? -4.945 20.609 31.172 1 82.19 356 ARG A O 1
ATOM 2828 N N . VAL A 1 357 ? -6.312 19.391 32.219 1 82.38 357 VAL A N 1
ATOM 2829 C CA . VAL A 1 357 ? -5.254 18.516 32.719 1 82.38 357 VAL A CA 1
ATOM 2830 C C . VAL A 1 357 ? -4.574 17.812 31.547 1 82.38 357 VAL A C 1
ATOM 2832 O O . VAL A 1 357 ? -3.355 17.625 31.547 1 82.38 357 VAL A O 1
ATOM 2835 N N . THR A 1 358 ? -5.324 17.469 30.484 1 84.69 358 THR A N 1
ATOM 2836 C CA . THR A 1 358 ? -4.758 16.719 29.359 1 84.69 358 THR A CA 1
ATOM 2837 C C . THR A 1 358 ? -3.744 17.578 28.609 1 84.69 358 THR A C 1
ATOM 2839 O O . THR A 1 358 ? -2.664 17.094 28.25 1 84.69 358 THR A O 1
ATOM 2842 N N . ASN A 1 359 ? -4.094 18.797 28.422 1 86.5 359 ASN A N 1
ATOM 2843 C CA . ASN A 1 359 ? -3.195 19.703 27.734 1 86.5 359 ASN A CA 1
ATOM 2844 C C . ASN A 1 359 ? -1.947 20 28.562 1 86.5 359 ASN A C 1
ATOM 2846 O O . ASN A 1 359 ? -0.835 20.016 28.031 1 86.5 359 ASN A O 1
ATOM 2850 N N . THR A 1 360 ? -2.059 20.188 29.875 1 88.81 360 THR A N 1
ATOM 2851 C CA . THR A 1 360 ? -0.941 20.469 30.766 1 88.81 360 THR A CA 1
ATOM 2852 C C . THR A 1 360 ? -0.037 19.25 30.906 1 88.81 360 THR A C 1
ATOM 2854 O O . THR A 1 360 ? 1.189 19.375 30.906 1 88.81 360 THR A O 1
ATOM 2857 N N . LEU A 1 361 ? -0.645 18.188 30.984 1 88.5 361 LEU A N 1
ATOM 2858 C CA . LEU A 1 361 ? 0.128 16.969 31.172 1 88.5 361 LEU A CA 1
ATOM 2859 C C . LEU A 1 361 ? 0.921 16.625 29.906 1 88.5 361 LEU A C 1
ATOM 2861 O O . LEU A 1 361 ? 2.053 16.141 30 1 88.5 361 LEU A O 1
ATOM 2865 N N . GLN A 1 362 ? 0.316 16.766 28.781 1 88.88 362 GLN A N 1
ATOM 2866 C CA . GLN A 1 362 ? 1.065 16.484 27.562 1 88.88 362 GLN A CA 1
ATOM 2867 C C . GLN A 1 362 ? 2.248 17.453 27.422 1 88.88 362 GLN A C 1
ATOM 2869 O O . GLN A 1 362 ? 3.309 17.062 26.922 1 88.88 362 GLN A O 1
ATOM 2874 N N . GLY A 1 363 ? 2.057 18.703 27.828 1 89.56 363 GLY A N 1
ATOM 2875 C CA . GLY A 1 363 ? 3.174 19.641 27.859 1 89.56 363 GLY A CA 1
ATOM 2876 C C . GLY A 1 363 ? 4.273 19.219 28.828 1 89.56 363 GLY A C 1
ATOM 2877 O O . GLY A 1 363 ? 5.457 19.312 28.484 1 89.56 363 GLY A O 1
ATOM 2878 N N . ALA A 1 364 ? 3.906 18.734 29.938 1 91.5 364 ALA A N 1
ATOM 2879 C CA . ALA A 1 364 ? 4.871 18.281 30.938 1 91.5 364 ALA A CA 1
ATOM 2880 C C . ALA A 1 364 ? 5.625 17.047 30.438 1 91.5 364 ALA A C 1
ATOM 2882 O O . ALA A 1 364 ? 6.832 16.906 30.672 1 91.5 364 ALA A O 1
ATOM 2883 N N . MET A 1 365 ? 4.949 16.25 29.766 1 92.38 365 MET A N 1
ATOM 2884 C CA . MET A 1 365 ? 5.586 15.062 29.203 1 92.38 365 MET A CA 1
ATOM 2885 C C . MET A 1 365 ? 6.617 15.445 28.156 1 92.38 365 MET A C 1
ATOM 2887 O O . MET A 1 365 ? 7.648 14.781 28.016 1 92.38 365 MET A O 1
ATOM 2891 N N . THR A 1 366 ? 6.32 16.422 27.438 1 92 366 THR A N 1
ATOM 2892 C CA . THR A 1 366 ? 7.258 16.891 26.422 1 92 366 THR A CA 1
ATOM 2893 C C . THR A 1 366 ? 8.531 17.438 27.078 1 92 366 THR A C 1
ATOM 2895 O O . THR A 1 366 ? 9.617 17.312 26.516 1 92 366 THR A O 1
ATOM 2898 N N . PHE A 1 367 ? 8.43 18 28.312 1 91.81 367 PHE A N 1
ATOM 2899 C CA . PHE A 1 367 ? 9.602 18.438 29.062 1 91.81 367 PHE A CA 1
ATOM 2900 C C . PHE A 1 367 ? 10.477 17.25 29.438 1 91.81 367 PHE A C 1
ATOM 2902 O O . PHE A 1 367 ? 11.703 17.344 29.406 1 91.81 367 PHE A O 1
ATOM 2909 N N . VAL A 1 368 ? 9.797 16.203 29.719 1 90.94 368 VAL A N 1
ATOM 2910 C CA . VAL A 1 368 ? 10.523 15.008 30.094 1 90.94 368 VAL A CA 1
ATOM 2911 C C . VAL A 1 368 ? 11.25 14.438 28.875 1 90.94 368 VAL A C 1
ATOM 2913 O O . VAL A 1 368 ? 12.352 13.906 29 1 90.94 368 VAL A O 1
ATOM 2916 N N . MET A 1 369 ? 10.641 14.617 27.766 1 91.44 369 MET A N 1
ATOM 2917 C CA . MET A 1 369 ? 11.242 14.117 26.531 1 91.44 369 MET A CA 1
ATOM 2918 C C . MET A 1 369 ? 12.531 14.867 26.219 1 91.44 369 MET A C 1
ATOM 2920 O O . MET A 1 369 ? 13.367 14.375 25.453 1 91.44 369 MET A O 1
ATOM 2924 N N . MET A 1 370 ? 12.711 16.031 26.797 1 91.88 370 MET A N 1
ATOM 2925 C CA . MET A 1 370 ? 13.914 16.828 26.578 1 91.88 370 MET A CA 1
ATOM 2926 C C . MET A 1 370 ? 15.07 16.328 27.422 1 91.88 370 MET A C 1
ATOM 2928 O O . MET A 1 370 ? 16.219 16.719 27.203 1 91.88 370 MET A O 1
ATOM 2932 N N . SER A 1 371 ? 14.805 15.406 28.25 1 92.31 371 SER A N 1
ATOM 2933 C CA . SER A 1 371 ? 15.867 14.82 29.047 1 92.31 371 SER A CA 1
ATOM 2934 C C . SER A 1 371 ? 16.766 13.93 28.203 1 92.31 371 SER A C 1
ATOM 2936 O O . SER A 1 371 ? 16.391 13.492 27.125 1 92.31 371 SER A O 1
ATOM 2938 N N . ARG A 1 372 ? 17.844 13.68 28.656 1 90.69 372 ARG A N 1
ATOM 2939 C CA . ARG A 1 372 ? 18.922 13.078 27.875 1 90.69 372 ARG A CA 1
ATOM 2940 C C . ARG A 1 372 ? 18.531 11.68 27.391 1 90.69 372 ARG A C 1
ATOM 2942 O O . ARG A 1 372 ? 18.641 11.375 26.203 1 90.69 372 ARG A O 1
ATOM 2949 N N . PRO A 1 373 ? 18.031 10.82 28.25 1 91.25 373 PRO A N 1
ATOM 2950 C CA . PRO A 1 373 ? 17.719 9.477 27.766 1 91.25 373 PRO A CA 1
ATOM 2951 C C . PRO A 1 373 ? 16.656 9.461 26.672 1 91.25 373 PRO A C 1
ATOM 2953 O O . PRO A 1 373 ? 16.75 8.68 25.734 1 91.25 373 PRO A O 1
ATOM 2956 N N . PHE A 1 374 ? 15.688 10.258 26.828 1 91.56 374 PHE A N 1
ATOM 2957 C CA . PHE A 1 374 ? 14.617 10.281 25.844 1 91.56 374 PHE A CA 1
ATOM 2958 C C . PHE A 1 374 ? 15.055 11.016 24.578 1 91.56 374 PHE A C 1
ATOM 2960 O O . PHE A 1 374 ? 14.617 10.688 23.484 1 91.56 374 PHE A O 1
ATOM 2967 N N . LEU A 1 375 ? 15.867 11.945 24.781 1 91.12 375 LEU A N 1
ATOM 2968 C CA . LEU A 1 375 ? 16.406 12.648 23.625 1 91.12 375 LEU A CA 1
ATOM 2969 C C . LEU A 1 375 ? 17.25 11.719 22.766 1 91.12 375 LEU A C 1
ATOM 2971 O O . LEU A 1 375 ? 17.203 11.789 21.531 1 91.12 375 LEU A O 1
ATOM 2975 N N . VAL A 1 376 ? 18 10.859 23.453 1 90.38 376 VAL A N 1
ATOM 2976 C CA . VAL A 1 376 ? 18.812 9.883 22.734 1 90.38 376 VAL A CA 1
ATOM 2977 C C . VAL A 1 376 ? 17.906 8.914 21.984 1 90.38 376 VAL A C 1
ATOM 2979 O O . VAL A 1 376 ? 18.219 8.516 20.859 1 90.38 376 VAL A O 1
ATOM 2982 N N . LEU A 1 377 ? 16.844 8.602 22.562 1 88.06 377 LEU A N 1
ATOM 2983 C CA . LEU A 1 377 ? 15.883 7.73 21.906 1 88.06 377 LEU A CA 1
ATOM 2984 C C . LEU A 1 377 ? 15.328 8.391 20.641 1 88.06 377 LEU A C 1
ATOM 2986 O O . LEU A 1 377 ? 15.133 7.734 19.625 1 88.06 377 LEU A O 1
ATOM 2990 N N . LEU A 1 378 ? 15.047 9.633 20.719 1 89.31 378 LEU A N 1
ATOM 2991 C CA . LEU A 1 378 ? 14.547 10.375 19.578 1 89.31 378 LEU A CA 1
ATOM 2992 C C . LEU A 1 378 ? 15.609 10.469 18.484 1 89.31 378 LEU A C 1
ATOM 2994 O O . LEU A 1 378 ? 15.289 10.5 17.297 1 89.31 378 LEU A O 1
ATOM 2998 N N . GLY A 1 379 ? 16.812 10.492 18.938 1 90.19 379 GLY A N 1
ATOM 2999 C CA . GLY A 1 379 ? 17.922 10.578 18 1 90.19 379 GLY A CA 1
ATOM 3000 C C . GLY A 1 379 ? 18.125 9.305 17.203 1 90.19 379 GLY A C 1
ATOM 3001 O O . GLY A 1 379 ? 18.812 9.312 16.172 1 90.19 379 GLY A O 1
ATOM 3002 N N . LEU A 1 380 ? 17.516 8.281 17.672 1 88.81 380 LEU A N 1
ATOM 3003 C CA . LEU A 1 380 ? 17.656 7 16.984 1 88.81 380 LEU A CA 1
ATOM 3004 C C . LEU A 1 380 ? 16.656 6.891 15.836 1 88.81 380 LEU A C 1
ATOM 3006 O O . LEU A 1 380 ? 16.766 5.996 14.992 1 88.81 380 LEU A O 1
ATOM 3010 N N . VAL A 1 381 ? 15.758 7.805 15.695 1 90.31 381 VAL A N 1
ATOM 3011 C CA . VAL A 1 381 ? 14.734 7.75 14.656 1 90.31 381 VAL A CA 1
ATOM 3012 C C . VAL A 1 381 ? 15.352 8.125 13.305 1 90.31 381 VAL A C 1
ATOM 3014 O O . VAL A 1 381 ? 15.883 9.227 13.148 1 90.31 381 VAL A O 1
ATOM 3017 N N . PRO A 1 382 ? 15.328 7.211 12.398 1 91.56 382 PRO A N 1
ATOM 3018 C CA . PRO A 1 382 ? 15.852 7.539 11.07 1 91.56 382 PRO A CA 1
ATOM 3019 C C . PRO A 1 382 ? 14.984 8.562 10.328 1 91.56 382 PRO A C 1
ATOM 3021 O O . PRO A 1 382 ? 13.766 8.594 10.516 1 91.56 382 PRO A O 1
ATOM 3024 N N . GLN A 1 383 ? 15.562 9.359 9.562 1 91.56 383 GLN A N 1
ATOM 3025 C CA . GLN A 1 383 ? 14.852 10.383 8.797 1 91.56 383 GLN A CA 1
ATOM 3026 C C . GLN A 1 383 ? 13.859 9.75 7.828 1 91.56 383 GLN A C 1
ATOM 3028 O O . GLN A 1 383 ? 12.867 10.383 7.449 1 91.56 383 GLN A O 1
ATOM 3033 N N . ALA A 1 384 ? 14.148 8.516 7.438 1 91.12 384 ALA A N 1
ATOM 3034 C CA . ALA A 1 384 ? 13.234 7.805 6.543 1 91.12 384 ALA A CA 1
ATOM 3035 C C . ALA A 1 384 ? 11.875 7.609 7.199 1 91.12 384 ALA A C 1
ATOM 3037 O O . ALA A 1 384 ? 10.836 7.684 6.531 1 91.12 384 ALA A O 1
ATOM 3038 N N . VAL A 1 385 ? 11.883 7.391 8.492 1 93.06 385 VAL A N 1
ATOM 3039 C CA . VAL A 1 385 ? 10.648 7.18 9.242 1 93.06 385 VAL A CA 1
ATOM 3040 C C . VAL A 1 385 ? 9.867 8.484 9.32 1 93.06 385 VAL A C 1
ATOM 3042 O O . VAL A 1 385 ? 8.633 8.484 9.242 1 93.06 385 VAL A O 1
ATOM 3045 N N . LEU A 1 386 ? 10.578 9.555 9.398 1 91.94 386 LEU A N 1
ATOM 3046 C CA . LEU A 1 386 ? 9.93 10.859 9.43 1 91.94 386 LEU A CA 1
ATOM 3047 C C . LEU A 1 386 ? 9.273 11.18 8.094 1 91.94 386 LEU A C 1
ATOM 3049 O O . LEU A 1 386 ? 8.195 11.781 8.055 1 91.94 386 LEU A O 1
ATOM 3053 N N . SER A 1 387 ? 9.953 10.812 7.035 1 93.69 387 SER A N 1
ATOM 3054 C CA . SER A 1 387 ? 9.344 10.969 5.723 1 93.69 387 SER A CA 1
ATOM 3055 C C . SER A 1 387 ? 8.047 10.172 5.617 1 93.69 387 SER A C 1
ATOM 3057 O O . SER A 1 387 ? 7.043 10.672 5.105 1 93.69 387 SER A O 1
ATOM 3059 N N . GLY A 1 388 ? 8.102 8.93 6.086 1 93.5 388 GLY A N 1
ATOM 3060 C CA . GLY A 1 388 ? 6.891 8.125 6.105 1 93.5 388 GLY A CA 1
ATOM 3061 C C . GLY A 1 388 ? 5.762 8.758 6.902 1 93.5 388 GLY A C 1
ATOM 3062 O O . GLY A 1 388 ? 4.598 8.68 6.504 1 93.5 388 GLY A O 1
ATOM 3063 N N . LEU A 1 389 ? 6.133 9.367 7.934 1 92 389 LEU A N 1
ATOM 3064 C CA . LEU A 1 389 ? 5.148 10.039 8.773 1 92 389 LEU A CA 1
ATOM 3065 C C . LEU A 1 389 ? 4.48 11.18 8.023 1 92 389 LEU A C 1
ATOM 3067 O O . LEU A 1 389 ? 3.262 11.344 8.086 1 92 389 LEU A O 1
ATOM 3071 N N . PHE A 1 390 ? 5.242 11.953 7.312 1 92.12 390 PHE A N 1
ATOM 3072 C CA . PHE A 1 390 ? 4.703 13.047 6.508 1 92.12 390 PHE A CA 1
ATOM 3073 C C . PHE A 1 390 ? 3.723 12.516 5.469 1 92.12 390 PHE A C 1
ATOM 3075 O O . PHE A 1 390 ? 2.66 13.102 5.25 1 92.12 390 PHE A O 1
ATOM 3082 N N . PHE A 1 391 ? 4.055 11.414 4.902 1 94.81 391 PHE A N 1
ATOM 3083 C CA . PHE A 1 391 ? 3.186 10.836 3.881 1 94.81 391 PHE A CA 1
ATOM 3084 C C . PHE A 1 391 ? 1.88 10.344 4.496 1 94.81 391 PHE A C 1
ATOM 3086 O O . PHE A 1 391 ? 0.805 10.547 3.926 1 94.81 391 PHE A O 1
ATOM 3093 N N . ILE A 1 392 ? 2.016 9.719 5.621 1 92.31 392 ILE A N 1
ATOM 3094 C CA . ILE A 1 392 ? 0.825 9.195 6.285 1 92.31 392 ILE A CA 1
ATOM 3095 C C . ILE A 1 392 ? -0.097 10.352 6.668 1 92.31 392 ILE A C 1
ATOM 3097 O O . ILE A 1 392 ? -1.311 10.281 6.457 1 92.31 392 ILE A O 1
ATOM 3101 N N . MET A 1 393 ? 0.477 11.375 7.191 1 88.44 393 MET A N 1
ATOM 3102 C CA . MET A 1 393 ? -0.315 12.547 7.574 1 88.44 393 MET A CA 1
ATOM 3103 C C . MET A 1 393 ? -0.952 13.195 6.352 1 88.44 393 MET A C 1
ATOM 3105 O O . MET A 1 393 ? -2.105 13.625 6.402 1 88.44 393 MET A O 1
ATOM 3109 N N . ALA A 1 394 ? -0.215 13.242 5.297 1 92 394 ALA A N 1
ATOM 3110 C CA . ALA A 1 394 ? -0.718 13.859 4.07 1 92 394 ALA A CA 1
ATOM 3111 C C . ALA A 1 394 ? -1.874 13.047 3.488 1 92 394 ALA A C 1
ATOM 3113 O O . ALA A 1 394 ? -2.912 13.609 3.131 1 92 394 ALA A O 1
ATOM 3114 N N . ILE A 1 395 ? -1.71 11.742 3.445 1 92.06 395 ILE A N 1
ATOM 3115 C CA . ILE A 1 395 ? -2.729 10.875 2.861 1 92.06 395 ILE A CA 1
ATOM 3116 C C . ILE A 1 395 ? -3.992 10.922 3.717 1 92.06 395 ILE A C 1
ATOM 3118 O O . ILE A 1 395 ? -5.105 11.016 3.191 1 92.06 395 ILE A O 1
ATOM 3122 N N . GLY A 1 396 ? -3.812 10.883 4.973 1 86.75 396 GLY A N 1
ATOM 3123 C CA . GLY A 1 396 ? -4.953 10.984 5.867 1 86.75 396 GLY A CA 1
ATOM 3124 C C . GLY A 1 396 ? -5.656 12.328 5.781 1 86.75 396 GLY A C 1
ATOM 3125 O O . GLY A 1 396 ? -6.887 12.391 5.746 1 86.75 396 GLY A O 1
ATOM 3126 N N . GLY A 1 397 ? -4.887 13.344 5.73 1 85.81 397 GLY A N 1
ATOM 3127 C CA . GLY A 1 397 ? -5.449 14.68 5.621 1 85.81 397 GLY A CA 1
ATOM 3128 C C . GLY A 1 397 ? -6.18 14.914 4.309 1 85.81 397 GLY A C 1
ATOM 3129 O O . GLY A 1 397 ? -7.234 15.547 4.289 1 85.81 397 GLY A O 1
ATOM 3130 N N . LEU A 1 398 ? -5.625 14.398 3.232 1 89 398 LEU A N 1
ATOM 3131 C CA . LEU A 1 398 ? -6.238 14.562 1.921 1 89 398 LEU A CA 1
ATOM 3132 C C . LEU A 1 398 ? -7.531 13.758 1.822 1 89 398 LEU A C 1
ATOM 3134 O O . LEU A 1 398 ? -8.492 14.195 1.175 1 89 398 LEU A O 1
ATOM 3138 N N . HIS A 1 399 ? -7.492 12.672 2.455 1 86.69 399 HIS A N 1
ATOM 3139 C CA . HIS A 1 399 ? -8.68 11.828 2.43 1 86.69 399 HIS A CA 1
ATOM 3140 C C . HIS A 1 399 ? -9.852 12.508 3.133 1 86.69 399 HIS A C 1
ATOM 3142 O O . HIS A 1 399 ? -11 12.398 2.691 1 86.69 399 HIS A O 1
ATOM 3148 N N . ASP A 1 400 ? -9.617 13.266 4.109 1 82.06 400 ASP A N 1
ATOM 3149 C CA . ASP A 1 400 ? -10.68 13.883 4.902 1 82.06 400 ASP A CA 1
ATOM 3150 C C . ASP A 1 400 ? -10.969 15.305 4.426 1 82.06 400 ASP A C 1
ATOM 3152 O O . ASP A 1 400 ? -11.977 15.898 4.809 1 82.06 400 ASP A O 1
ATOM 3156 N N . ASN A 1 401 ? -10.172 15.766 3.566 1 86.5 401 ASN A N 1
ATOM 3157 C CA . ASN A 1 401 ? -10.328 17.141 3.105 1 86.5 401 ASN A CA 1
ATOM 3158 C C . ASN A 1 401 ? -11.492 17.281 2.127 1 86.5 401 ASN A C 1
ATOM 3160 O O . ASN A 1 401 ? -11.672 16.438 1.251 1 86.5 401 ASN A O 1
ATOM 3164 N N . ILE A 1 402 ? -12.234 18.312 2.242 1 85.81 402 ILE A N 1
ATOM 3165 C CA . ILE A 1 402 ? -13.453 18.531 1.463 1 85.81 402 ILE A CA 1
ATOM 3166 C C . ILE A 1 402 ? -13.086 18.844 0.015 1 85.81 402 ILE A C 1
ATOM 3168 O O . ILE A 1 402 ? -13.797 18.453 -0.913 1 85.81 402 ILE A O 1
ATOM 3172 N N . VAL A 1 403 ? -12.039 19.609 -0.174 1 90.19 403 VAL A N 1
ATOM 3173 C CA . VAL A 1 403 ? -11.625 19.953 -1.53 1 90.19 403 VAL A CA 1
ATOM 3174 C C . VAL A 1 403 ? -11.32 18.688 -2.324 1 90.19 403 VAL A C 1
ATOM 3176 O O . VAL A 1 403 ? -11.75 18.547 -3.469 1 90.19 403 VAL A O 1
ATOM 3179 N N . THR A 1 404 ? -10.602 17.828 -1.717 1 91.12 404 THR A N 1
ATOM 3180 C CA . THR A 1 404 ? -10.273 16.578 -2.371 1 91.12 404 THR A CA 1
ATOM 3181 C C . THR A 1 404 ? -11.531 15.75 -2.629 1 91.12 404 THR A C 1
ATOM 3183 O O . THR A 1 404 ? -11.664 15.109 -3.676 1 91.12 404 THR A O 1
ATOM 3186 N N . ASN A 1 405 ? -12.414 15.758 -1.728 1 87.81 405 ASN A N 1
ATOM 3187 C CA . ASN A 1 405 ? -13.664 15.016 -1.89 1 87.81 405 ASN A CA 1
ATOM 3188 C C . ASN A 1 405 ? -14.523 15.602 -3.006 1 87.81 405 ASN A C 1
ATOM 3190 O O . ASN A 1 405 ? -15.219 14.867 -3.709 1 87.81 405 ASN A O 1
ATOM 3194 N N . ARG A 1 406 ? -14.477 16.922 -3.074 1 89.19 406 ARG A N 1
ATOM 3195 C CA . ARG A 1 406 ? -15.203 17.562 -4.168 1 89.19 406 ARG A CA 1
ATOM 3196 C C . ARG A 1 406 ? -14.602 17.188 -5.52 1 89.19 406 ARG A C 1
ATOM 3198 O O . ARG A 1 406 ? -15.32 17 -6.5 1 89.19 406 ARG A O 1
ATOM 3205 N N . ILE A 1 407 ? -13.336 17.109 -5.531 1 89.62 407 ILE A N 1
ATOM 3206 C CA . ILE A 1 407 ? -12.664 16.672 -6.754 1 89.62 407 ILE A CA 1
ATOM 3207 C C . ILE A 1 407 ? -13.023 15.227 -7.066 1 89.62 407 ILE A C 1
ATOM 3209 O O . ILE A 1 407 ? -13.281 14.883 -8.219 1 89.62 407 ILE A O 1
ATOM 3213 N N . ARG A 1 408 ? -13 14.422 -6.082 1 87.06 408 ARG A N 1
ATOM 3214 C CA . ARG A 1 408 ? -13.344 13.008 -6.246 1 87.06 408 ARG A CA 1
ATOM 3215 C C . ARG A 1 408 ? -14.766 12.852 -6.77 1 87.06 408 ARG A C 1
ATOM 3217 O O . ARG A 1 408 ? -15.047 11.953 -7.566 1 87.06 408 ARG A O 1
ATOM 3224 N N . TYR A 1 409 ? -15.664 13.68 -6.27 1 85.75 409 TYR A N 1
ATOM 3225 C CA . TYR A 1 409 ? -17.062 13.633 -6.688 1 85.75 409 TYR A CA 1
ATOM 3226 C C . TYR A 1 409 ? -17.188 13.836 -8.195 1 85.75 409 TYR A C 1
ATOM 3228 O O . TYR A 1 409 ? -18.031 13.227 -8.844 1 85.75 409 TYR A O 1
ATOM 3236 N N . CYS A 1 410 ? -16.281 14.633 -8.719 1 84.75 410 CYS A N 1
ATOM 3237 C CA . CYS A 1 410 ? -16.328 14.914 -10.148 1 84.75 410 CYS A CA 1
ATOM 3238 C C . CYS A 1 410 ? -16.031 13.664 -10.961 1 84.75 410 CYS A C 1
ATOM 3240 O O . CYS A 1 410 ? -16.438 13.555 -12.117 1 84.75 410 CYS A O 1
ATOM 3242 N N . PHE A 1 411 ? -15.414 12.711 -10.352 1 85.12 411 PHE A N 1
ATOM 3243 C CA . PHE A 1 411 ? -15.016 11.523 -11.094 1 85.12 411 PHE A CA 1
ATOM 3244 C C . PHE A 1 411 ? -15.875 10.328 -10.727 1 85.12 411 PHE A C 1
ATOM 3246 O O . PHE A 1 411 ? -15.68 9.227 -11.25 1 85.12 411 PHE A O 1
ATOM 3253 N N . LEU A 1 412 ? -16.797 10.484 -9.891 1 83 412 LEU A N 1
ATOM 3254 C CA . LEU A 1 412 ? -17.625 9.375 -9.43 1 83 412 LEU A CA 1
ATOM 3255 C C . LEU A 1 412 ? -18.734 9.086 -10.43 1 83 412 LEU A C 1
ATOM 3257 O O . LEU A 1 412 ? -19.203 9.992 -11.133 1 83 412 LEU A O 1
ATOM 3261 N N . ASP A 1 413 ? -19.031 7.812 -10.5 1 79.69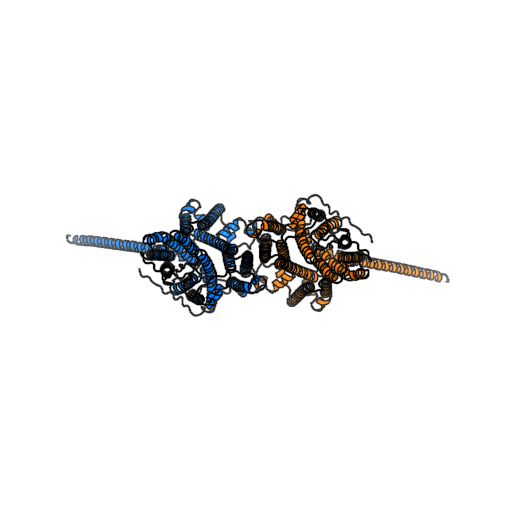 413 ASP A N 1
ATOM 3262 C CA . ASP A 1 413 ? -20.109 7.367 -11.375 1 79.69 413 ASP A CA 1
ATOM 3263 C C . ASP A 1 413 ? -21.469 7.82 -10.836 1 79.69 413 ASP A C 1
ATOM 3265 O O . ASP A 1 413 ? -21.734 7.727 -9.641 1 79.69 413 ASP A O 1
ATOM 3269 N N . ARG A 1 414 ? -22.219 8.359 -11.695 1 76.5 414 ARG A N 1
ATOM 3270 C CA . ARG A 1 414 ? -23.531 8.898 -11.336 1 76.5 414 ARG A CA 1
ATOM 3271 C C . ARG A 1 414 ? -24.438 7.797 -10.789 1 76.5 414 ARG A C 1
ATOM 3273 O O . ARG A 1 414 ? -25.219 8.031 -9.859 1 76.5 414 ARG A O 1
ATOM 3280 N N . ASP A 1 415 ? -24.172 6.633 -11.336 1 77 415 ASP A N 1
ATOM 3281 C CA . ASP A 1 415 ? -25.047 5.531 -10.922 1 77 415 ASP A CA 1
ATOM 3282 C C . ASP A 1 415 ? -24.719 5.094 -9.492 1 77 415 ASP A C 1
ATOM 3284 O O . ASP A 1 415 ? -25.609 4.703 -8.742 1 77 415 ASP A O 1
ATOM 3288 N N . TYR A 1 416 ? -23.562 5.266 -9.164 1 76.06 416 TYR A N 1
ATOM 3289 C CA . TYR A 1 416 ? -23.125 4.918 -7.816 1 76.06 416 TYR A CA 1
ATOM 3290 C C . TYR A 1 416 ? -23.703 5.883 -6.789 1 76.06 416 TYR A C 1
ATOM 3292 O O . TYR A 1 416 ? -24.188 5.465 -5.734 1 76.06 416 TYR A O 1
ATOM 3300 N N . ILE A 1 417 ? -23.797 7.125 -7.117 1 76.06 417 ILE A N 1
ATOM 3301 C CA . ILE A 1 417 ? -24.266 8.156 -6.191 1 76.06 417 ILE A CA 1
ATOM 3302 C C . ILE A 1 417 ? -25.766 8.031 -5.984 1 76.06 417 ILE A C 1
ATOM 3304 O O . ILE A 1 417 ? -26.25 8.156 -4.859 1 76.06 417 ILE A O 1
ATOM 3308 N N . GLU A 1 418 ? -26.359 7.691 -7.023 1 75.69 418 GLU A N 1
ATOM 3309 C CA . GLU A 1 418 ? -27.812 7.699 -6.973 1 75.69 418 GLU A CA 1
ATOM 3310 C C . GLU A 1 418 ? -28.359 6.398 -6.387 1 75.69 418 GLU A C 1
ATOM 3312 O O . GLU A 1 418 ? -29.328 6.406 -5.633 1 75.69 418 GLU A O 1
ATOM 3317 N N . ASN A 1 419 ? -27.609 5.258 -6.672 1 71.06 419 ASN A N 1
ATOM 3318 C CA . ASN A 1 419 ? -28.25 3.979 -6.387 1 71.06 419 ASN A CA 1
ATOM 3319 C C . ASN A 1 419 ? -27.562 3.252 -5.234 1 71.06 419 ASN A C 1
ATOM 3321 O O . ASN A 1 419 ? -28.172 2.406 -4.578 1 71.06 419 ASN A O 1
ATOM 3325 N N . ASP A 1 420 ? -26.391 3.57 -5.02 1 70.19 420 ASP A N 1
ATOM 3326 C CA . ASP A 1 420 ? -25.688 2.76 -4.031 1 70.19 420 ASP A CA 1
ATOM 3327 C C . ASP A 1 420 ? -25.891 3.318 -2.623 1 70.19 420 ASP A C 1
ATOM 3329 O O . ASP A 1 420 ? -25.609 4.496 -2.373 1 70.19 420 ASP A O 1
ATOM 3333 N N . PRO A 1 421 ? -26.516 2.609 -1.788 1 66.06 421 PRO A N 1
ATOM 3334 C CA . PRO A 1 421 ? -26.766 3.068 -0.42 1 66.06 421 PRO A CA 1
ATOM 3335 C C . PRO A 1 421 ? -25.484 3.26 0.379 1 66.06 421 PRO A C 1
ATOM 3337 O O . PRO A 1 421 ? -25.484 3.953 1.399 1 66.06 421 PRO A O 1
ATOM 3340 N N . LEU A 1 422 ? -24.438 2.764 -0.105 1 65.81 422 LEU A N 1
ATOM 3341 C CA . LEU A 1 422 ? -23.203 2.814 0.662 1 65.81 422 LEU A CA 1
ATOM 3342 C C . LEU A 1 422 ? -22.406 4.07 0.329 1 65.81 422 LEU A C 1
ATOM 3344 O O . LEU A 1 422 ? -21.359 4.328 0.933 1 65.81 422 LEU A O 1
ATOM 3348 N N . CYS A 1 423 ? -23 4.859 -0.459 1 71.88 423 CYS A N 1
ATOM 3349 C CA . CYS A 1 423 ? -22.297 6.078 -0.826 1 71.88 423 CYS A CA 1
ATOM 3350 C C . CYS A 1 423 ? -22.297 7.078 0.325 1 71.88 423 CYS A C 1
ATOM 3352 O O . CYS A 1 423 ? -23.328 7.316 0.945 1 71.88 423 CYS A O 1
ATOM 3354 N N . PRO A 1 424 ? -21.156 7.512 0.705 1 71.69 424 PRO A N 1
ATOM 3355 C CA . PRO A 1 424 ? -21.062 8.492 1.789 1 71.69 424 PRO A CA 1
ATOM 3356 C C . PRO A 1 424 ? -21.969 9.695 1.574 1 71.69 424 PRO A C 1
ATOM 3358 O O . PRO A 1 424 ? -22.203 10.102 0.433 1 71.69 424 PRO A O 1
ATOM 3361 N N . GLN A 1 425 ? -22.469 10.211 2.668 1 72.62 425 GLN A N 1
ATOM 3362 C CA . GLN A 1 425 ? -23.453 11.281 2.662 1 72.62 425 GLN A CA 1
ATOM 3363 C C . GLN A 1 425 ? -22.875 12.555 2.039 1 72.62 425 GLN A C 1
ATOM 3365 O O . GLN A 1 425 ? -23.609 13.336 1.427 1 72.62 425 GLN A O 1
ATOM 3370 N N . VAL A 1 426 ? -21.641 12.656 2.133 1 73.19 426 VAL A N 1
ATOM 3371 C CA . VAL A 1 426 ? -21.016 13.875 1.632 1 73.19 426 VAL A CA 1
ATOM 3372 C C . VAL A 1 426 ? -21.234 13.992 0.127 1 73.19 426 VAL A C 1
ATOM 3374 O O . VAL A 1 426 ? -21.578 15.07 -0.372 1 73.19 426 VAL A O 1
ATOM 3377 N N . TRP A 1 427 ? -21.219 12.898 -0.529 1 77.5 427 TRP A N 1
ATOM 3378 C CA . TRP A 1 427 ? -21.359 12.922 -1.98 1 77.5 427 TRP A CA 1
ATOM 3379 C C . TRP A 1 427 ? -22.828 13.07 -2.375 1 77.5 427 TRP A C 1
ATOM 3381 O O . TRP A 1 427 ? -23.156 13.695 -3.389 1 77.5 427 TRP A O 1
ATOM 3391 N N . LYS A 1 428 ? -23.641 12.539 -1.528 1 76.44 428 LYS A N 1
ATOM 3392 C CA . LYS A 1 428 ? -25.062 12.688 -1.798 1 76.44 428 LYS A CA 1
ATOM 3393 C C . LYS A 1 428 ? -25.5 14.133 -1.628 1 76.44 428 LYS A C 1
ATOM 3395 O O . LYS A 1 428 ? -26.344 14.625 -2.385 1 76.44 428 LYS A O 1
ATOM 3400 N N . ASP A 1 429 ? -24.844 14.797 -0.689 1 77.44 429 ASP A N 1
ATOM 3401 C CA . ASP A 1 429 ? -25.172 16.203 -0.444 1 77.44 429 ASP A CA 1
ATOM 3402 C C . ASP A 1 429 ? -24.703 17.078 -1.601 1 77.44 429 ASP A C 1
ATOM 3404 O O . ASP A 1 429 ? -25.391 18.047 -1.961 1 77.44 429 ASP A O 1
ATOM 3408 N N . ILE A 1 430 ? -23.688 16.672 -2.129 1 78.88 430 ILE A N 1
ATOM 3409 C CA . ILE A 1 430 ? -23.156 17.438 -3.254 1 78.88 430 ILE A CA 1
ATOM 3410 C C . ILE A 1 430 ? -24.016 17.203 -4.488 1 78.88 430 ILE A C 1
ATOM 3412 O O . ILE A 1 430 ? -24.266 18.125 -5.27 1 78.88 430 ILE A O 1
ATOM 3416 N N . HIS A 1 431 ? -24.484 15.977 -4.527 1 79.56 431 HIS A N 1
ATOM 3417 C CA . HIS A 1 431 ? -25.297 15.625 -5.688 1 79.56 431 HIS A CA 1
ATOM 3418 C C . HIS A 1 431 ? -26.656 16.297 -5.633 1 79.56 431 HIS A C 1
ATOM 3420 O O . HIS A 1 431 ? -27.266 16.562 -6.672 1 79.56 431 HIS A O 1
ATOM 3426 N N . LYS A 1 432 ? -27.078 16.641 -4.465 1 77.06 432 LYS A N 1
ATOM 3427 C CA . LYS A 1 432 ? -28.406 17.25 -4.293 1 77.06 432 LYS A CA 1
ATOM 3428 C C . LYS A 1 432 ? -28.375 18.734 -4.648 1 77.06 432 LYS A C 1
ATOM 3430 O O . LYS A 1 432 ? -29.438 19.344 -4.801 1 77.06 432 LYS A O 1
ATOM 3435 N N . LEU A 1 433 ? -27.234 19.203 -4.91 1 77.94 433 LEU A N 1
ATOM 3436 C CA . LEU A 1 433 ? -27.141 20.609 -5.258 1 77.94 433 LEU A CA 1
ATOM 3437 C C . LEU A 1 433 ? -27.797 20.875 -6.613 1 77.94 433 LEU A C 1
ATOM 3439 O O . LEU A 1 433 ? -27.594 20.125 -7.566 1 77.94 433 LEU A O 1
ATOM 3443 N N . PRO A 1 434 ? -28.688 21.766 -6.637 1 71.12 434 PRO A N 1
ATOM 3444 C CA . PRO A 1 434 ? -29.5 22.016 -7.832 1 71.12 434 PRO A CA 1
ATOM 3445 C C . PRO A 1 434 ? -28.672 22.422 -9.039 1 71.12 434 PRO A C 1
ATOM 3447 O O . PRO A 1 434 ? -28.922 21.969 -10.156 1 71.12 434 PRO A O 1
ATOM 3450 N N . THR A 1 435 ? -27.75 23.422 -8.797 1 79.38 435 THR A N 1
ATOM 3451 C CA . THR A 1 435 ? -26.969 23.906 -9.922 1 79.38 435 THR A CA 1
ATOM 3452 C C . THR A 1 435 ? -25.531 23.375 -9.844 1 79.38 435 THR A C 1
ATOM 3454 O O . THR A 1 435 ? -24.734 23.844 -9.016 1 79.38 435 THR A O 1
ATOM 3457 N N . LYS A 1 436 ? -25.109 22.547 -10.688 1 83 436 LYS A N 1
ATOM 3458 C CA . LYS A 1 436 ? -23.812 21.875 -10.672 1 83 436 LYS A CA 1
ATOM 3459 C C . LYS A 1 436 ? -22.719 22.781 -11.227 1 83 436 LYS A C 1
ATOM 3461 O O . LYS A 1 436 ? -21.547 22.641 -10.867 1 83 436 LYS A O 1
ATOM 3466 N N . LYS A 1 437 ? -23.219 23.766 -11.969 1 85.56 437 LYS A N 1
ATOM 3467 C CA . LYS A 1 437 ? -22.234 24.656 -12.578 1 85.56 437 LYS A CA 1
ATOM 3468 C C . LYS A 1 437 ? -21.469 25.453 -11.523 1 85.56 437 LYS A C 1
ATOM 3470 O O . LYS A 1 437 ? -20.25 25.578 -11.594 1 85.56 437 LYS A O 1
ATOM 3475 N N . TRP A 1 438 ? -22.203 25.891 -10.578 1 86.31 438 TRP A N 1
ATOM 3476 C CA . TRP A 1 438 ? -21.578 26.719 -9.555 1 86.31 438 TRP A CA 1
ATOM 3477 C C . TRP A 1 438 ? -20.703 25.859 -8.641 1 86.31 438 TRP A C 1
ATOM 3479 O O . TRP A 1 438 ? -19.703 26.344 -8.109 1 86.31 438 TRP A O 1
ATOM 3489 N N . PHE A 1 439 ? -21.062 24.672 -8.523 1 87.31 439 PHE A N 1
ATOM 3490 C CA . PHE A 1 439 ? -20.25 23.75 -7.742 1 87.31 439 PHE A CA 1
ATOM 3491 C C . PHE A 1 439 ? -18.891 23.547 -8.398 1 87.31 439 PHE A C 1
ATOM 3493 O O . PHE A 1 439 ? -17.859 23.578 -7.723 1 87.31 439 PHE A O 1
ATOM 3500 N N . TYR A 1 440 ? -18.906 23.422 -9.75 1 89.44 440 TYR A N 1
ATOM 3501 C CA . TYR A 1 440 ? -17.656 23.188 -10.469 1 89.44 440 TYR A CA 1
ATOM 3502 C C . TYR A 1 440 ? -16.781 24.438 -10.453 1 89.44 440 TYR A C 1
ATOM 3504 O O . TYR A 1 440 ? -15.555 24.328 -10.32 1 89.44 440 TYR A O 1
ATOM 3512 N N . ILE A 1 441 ? -17.406 25.484 -10.516 1 89.38 441 ILE A N 1
ATOM 3513 C CA . ILE A 1 441 ? -16.641 26.734 -10.508 1 89.38 441 ILE A CA 1
ATOM 3514 C C . ILE A 1 441 ? -16.031 26.953 -9.125 1 89.38 441 ILE A C 1
ATOM 3516 O O . ILE A 1 441 ? -14.859 27.344 -9.016 1 89.38 441 ILE A O 1
ATOM 3520 N N . TYR A 1 442 ? -16.812 26.734 -8.133 1 89.19 442 TYR A N 1
ATOM 3521 C CA . TYR A 1 442 ? -16.344 26.891 -6.762 1 89.19 442 TYR A CA 1
ATOM 3522 C C . TYR A 1 442 ? -15.188 25.938 -6.469 1 89.19 442 TYR A C 1
ATOM 3524 O O . TYR A 1 442 ? -14.188 26.328 -5.871 1 89.19 442 TYR A O 1
ATOM 3532 N N . THR A 1 443 ? -15.344 24.734 -6.93 1 90.31 443 THR A N 1
ATOM 3533 C CA . THR A 1 443 ? -14.305 23.734 -6.715 1 90.31 443 THR A CA 1
ATOM 3534 C C . THR A 1 443 ? -13.047 24.094 -7.5 1 90.31 443 THR A C 1
ATOM 3536 O O . THR A 1 443 ? -11.93 23.922 -7.008 1 90.31 443 THR A O 1
ATOM 3539 N N . PHE A 1 444 ? -13.242 24.578 -8.656 1 92.69 444 PHE A N 1
ATOM 3540 C CA . PHE A 1 444 ? -12.109 25 -9.477 1 92.69 444 PHE A CA 1
ATOM 3541 C C . PHE A 1 444 ? -11.359 26.156 -8.812 1 92.69 444 PHE A C 1
ATOM 3543 O O . PHE A 1 444 ? -10.125 26.188 -8.812 1 92.69 444 PHE A O 1
ATOM 3550 N N . LEU A 1 445 ? -12.055 27.047 -8.242 1 90.5 445 LEU A N 1
ATOM 3551 C CA . LEU A 1 445 ? -11.445 28.172 -7.539 1 90.5 445 LEU A CA 1
ATOM 3552 C C . LEU A 1 445 ? -10.703 27.688 -6.293 1 90.5 445 LEU A C 1
ATOM 3554 O O . LEU A 1 445 ? -9.648 28.234 -5.953 1 90.5 445 LEU A O 1
ATOM 3558 N N . GLU A 1 446 ? -11.219 26.734 -5.641 1 92.06 446 GLU A N 1
ATOM 3559 C CA . GLU A 1 446 ? -10.562 26.172 -4.461 1 92.06 446 GLU A CA 1
ATOM 3560 C C . GLU A 1 446 ? -9.242 25.484 -4.836 1 92.06 446 GLU A C 1
ATOM 3562 O O . GLU A 1 446 ? -8.242 25.641 -4.133 1 92.06 446 GLU A O 1
ATOM 3567 N N . VAL A 1 447 ? -9.25 24.812 -5.93 1 93.5 447 VAL A N 1
ATOM 3568 C CA . VAL A 1 447 ? -8.055 24.094 -6.363 1 93.5 447 VAL A CA 1
ATOM 3569 C C . VAL A 1 447 ? -6.98 25.078 -6.793 1 93.5 447 VAL A C 1
ATOM 3571 O O . VAL A 1 447 ? -5.812 24.953 -6.414 1 93.5 447 VAL A O 1
ATOM 3574 N N . ILE A 1 448 ? -7.406 26.047 -7.473 1 92.56 448 ILE A N 1
ATOM 3575 C CA . ILE A 1 448 ? -6.457 27.047 -7.922 1 92.56 448 ILE A CA 1
ATOM 3576 C C . ILE A 1 448 ? -5.906 27.812 -6.719 1 92.56 448 ILE A C 1
ATOM 3578 O O . ILE A 1 448 ? -4.719 28.156 -6.684 1 92.56 448 ILE A O 1
ATOM 3582 N N . GLY A 1 449 ? -6.805 28.156 -5.805 1 91.31 449 GLY A N 1
ATOM 3583 C CA . GLY A 1 449 ? -6.352 28.828 -4.594 1 91.31 449 GLY A CA 1
ATOM 3584 C C . GLY A 1 449 ? -5.359 28 -3.795 1 91.31 449 GLY A C 1
ATOM 3585 O O . GLY A 1 449 ? -4.332 28.516 -3.35 1 91.31 449 GLY A O 1
ATOM 3586 N N . GLY A 1 450 ? -5.648 26.719 -3.633 1 91.12 450 GLY A N 1
ATOM 3587 C CA . GLY A 1 450 ? -4.75 25.828 -2.918 1 91.12 450 GLY A CA 1
ATOM 3588 C C . GLY A 1 450 ? -3.414 25.656 -3.615 1 91.12 450 GLY A C 1
ATOM 3589 O O . GLY A 1 450 ? -2.363 25.672 -2.971 1 91.12 450 GLY A O 1
ATOM 3590 N N . VAL A 1 451 ? -3.406 25.516 -4.922 1 92 451 VAL A N 1
ATOM 3591 C CA . VAL A 1 451 ? -2.184 25.312 -5.695 1 92 451 VAL A CA 1
ATOM 3592 C C . VAL A 1 451 ? -1.378 26.609 -5.73 1 92 451 VAL A C 1
ATOM 3594 O O . VAL A 1 451 ? -0.145 26.578 -5.699 1 92 451 VAL A O 1
ATOM 3597 N N . ALA A 1 452 ? -2.07 27.688 -5.797 1 90.44 452 ALA A N 1
ATOM 3598 C CA . ALA A 1 452 ? -1.382 28.969 -5.777 1 90.44 452 ALA A CA 1
ATOM 3599 C C . ALA A 1 452 ? -0.623 29.172 -4.465 1 90.44 452 ALA A C 1
ATOM 3601 O O . ALA A 1 452 ? 0.5 29.672 -4.465 1 90.44 452 ALA A O 1
ATOM 3602 N N . GLU A 1 453 ? -1.262 28.812 -3.453 1 90.38 453 GLU A N 1
ATOM 3603 C CA . GLU A 1 453 ? -0.595 28.875 -2.156 1 90.38 453 GLU A CA 1
ATOM 3604 C C . GLU A 1 453 ? 0.653 28 -2.133 1 90.38 453 GLU A C 1
ATOM 3606 O O . GLU A 1 453 ? 1.685 28.391 -1.583 1 90.38 453 GLU A O 1
ATOM 3611 N N . PHE A 1 454 ? 0.637 26.938 -2.742 1 90.06 454 PHE A N 1
ATOM 3612 C CA . PHE A 1 454 ? 1.763 26.016 -2.775 1 90.06 454 PHE A CA 1
ATOM 3613 C C . PHE A 1 454 ? 2.885 26.547 -3.65 1 90.06 454 PHE A C 1
ATOM 3615 O O . PHE A 1 454 ? 4.062 26.453 -3.293 1 90.06 454 PHE A O 1
ATOM 3622 N N . VAL A 1 455 ? 2.545 27.047 -4.793 1 90.38 455 VAL A N 1
ATOM 3623 C CA . VAL A 1 455 ? 3.527 27.531 -5.762 1 90.38 455 VAL A CA 1
ATOM 3624 C C . VAL A 1 455 ? 4.328 28.688 -5.164 1 90.38 455 VAL A C 1
ATOM 3626 O O . VAL A 1 455 ? 5.535 28.797 -5.391 1 90.38 455 VAL A O 1
ATOM 3629 N N . ILE A 1 456 ? 3.662 29.438 -4.359 1 88 456 ILE A N 1
ATOM 3630 C CA . ILE A 1 456 ? 4.355 30.578 -3.754 1 88 456 ILE A CA 1
ATOM 3631 C C . ILE A 1 456 ? 5.418 30.062 -2.779 1 88 456 ILE A C 1
ATOM 3633 O O . ILE A 1 456 ? 6.469 30.688 -2.619 1 88 456 ILE A O 1
ATOM 3637 N N . THR A 1 457 ? 5.164 28.969 -2.168 1 86.06 457 THR A N 1
ATOM 3638 C CA . THR A 1 457 ? 6.113 28.422 -1.199 1 86.06 457 THR A CA 1
ATOM 3639 C C . THR A 1 457 ? 7.355 27.891 -1.901 1 86.06 457 THR A C 1
ATOM 3641 O O . THR A 1 457 ? 8.406 27.719 -1.275 1 86.06 457 THR A O 1
ATOM 3644 N N . LEU A 1 458 ? 7.289 27.641 -3.16 1 86.06 458 LEU A N 1
ATOM 3645 C CA . LEU A 1 458 ? 8.422 27.125 -3.916 1 86.06 458 LEU A CA 1
ATOM 3646 C C . LEU A 1 458 ? 9.297 28.266 -4.434 1 86.06 458 LEU A C 1
ATOM 3648 O O . LEU A 1 458 ? 10.414 28.031 -4.898 1 86.06 458 LEU A O 1
ATOM 3652 N N . THR A 1 459 ? 8.82 29.469 -4.223 1 85.31 459 THR A N 1
ATOM 3653 C CA . THR A 1 459 ? 9.555 30.625 -4.73 1 85.31 459 THR A CA 1
ATOM 3654 C C . THR A 1 459 ? 10.273 31.359 -3.596 1 85.31 459 THR A C 1
ATOM 3656 O O . THR A 1 459 ? 10.156 30.969 -2.432 1 85.31 459 THR A O 1
ATOM 3659 N N . LYS A 1 460 ? 10.969 32.375 -3.957 1 80.06 460 LYS A N 1
ATOM 3660 C CA . LYS A 1 460 ? 11.688 33.188 -2.986 1 80.06 460 LYS A CA 1
ATOM 3661 C C . LYS A 1 460 ? 10.727 34.031 -2.148 1 80.06 460 LYS A C 1
ATOM 3663 O O . LYS A 1 460 ? 11.078 34.469 -1.064 1 80.06 460 LYS A O 1
ATOM 3668 N N . GLY A 1 461 ? 9.5 34.125 -2.678 1 80.31 461 GLY A N 1
ATOM 3669 C CA . GLY A 1 461 ? 8.477 34.844 -1.955 1 80.31 461 GLY A CA 1
ATOM 3670 C C . GLY A 1 461 ? 7.66 34 -1.017 1 80.31 461 GLY A C 1
ATOM 3671 O O . GLY A 1 461 ? 6.508 34.312 -0.72 1 80.31 461 GLY A O 1
ATOM 3672 N N . ALA A 1 462 ? 8.273 32.906 -0.551 1 84.19 462 ALA A N 1
ATOM 3673 C CA . ALA A 1 462 ? 7.555 31.938 0.266 1 84.19 462 ALA A CA 1
ATOM 3674 C C . ALA A 1 462 ? 7.082 32.562 1.576 1 84.19 462 ALA A C 1
ATOM 3676 O O . ALA A 1 462 ? 6.086 32.125 2.156 1 84.19 462 ALA A O 1
ATOM 3677 N N . VAL A 1 463 ? 7.738 33.625 1.979 1 83.31 463 VAL A N 1
ATOM 3678 C CA . VAL A 1 463 ? 7.371 34.25 3.234 1 83.31 463 VAL A CA 1
ATOM 3679 C C . VAL A 1 463 ? 6.016 34.938 3.086 1 83.31 463 VAL A C 1
ATOM 3681 O O . VAL A 1 463 ? 5.312 35.156 4.078 1 83.31 463 VAL A O 1
ATOM 3684 N N . GLY A 1 464 ? 5.574 35.156 1.874 1 84.25 464 GLY A N 1
ATOM 3685 C CA . GLY A 1 464 ? 4.332 35.875 1.605 1 84.25 464 GLY A CA 1
ATOM 3686 C C . GLY A 1 464 ? 3.123 34.969 1.557 1 84.25 464 GLY A C 1
ATOM 3687 O O . GLY A 1 464 ? 2.027 35.406 1.195 1 84.25 464 GLY A O 1
ATOM 3688 N N . PHE A 1 465 ? 3.26 33.719 1.953 1 86.44 465 PHE A N 1
ATOM 3689 C CA . PHE A 1 465 ? 2.148 32.781 1.804 1 86.44 465 PHE A CA 1
ATOM 3690 C C . PHE A 1 465 ? 0.97 33.219 2.674 1 86.44 465 PHE A C 1
ATOM 3692 O O . PHE A 1 465 ? -0.186 33.094 2.266 1 86.44 465 PHE A O 1
ATOM 3699 N N . PRO A 1 466 ? 1.213 33.75 3.898 1 86.19 466 PRO A N 1
ATOM 3700 C CA . PRO A 1 466 ? 0.061 34.25 4.652 1 86.19 466 PRO A CA 1
ATOM 3701 C C . PRO A 1 466 ? -0.649 35.406 3.945 1 86.19 466 PRO A C 1
ATOM 3703 O O . PRO A 1 466 ? -1.857 35.594 4.117 1 86.19 466 PRO A O 1
ATOM 3706 N N . GLY A 1 467 ? 0.182 36.156 3.205 1 85.38 467 GLY A N 1
ATOM 3707 C CA . GLY A 1 467 ? -0.414 37.219 2.418 1 85.38 467 GLY A CA 1
ATOM 3708 C C . GLY A 1 467 ? -1.328 36.719 1.318 1 85.38 467 GLY A C 1
ATOM 3709 O O . GLY A 1 467 ? -2.393 37.281 1.074 1 85.38 467 GLY A O 1
ATOM 3710 N N . VAL A 1 468 ? -0.935 35.719 0.745 1 88.25 468 VAL A N 1
ATOM 3711 C CA . VAL A 1 468 ? -1.75 35.094 -0.301 1 88.25 468 VAL A CA 1
ATOM 3712 C C . VAL A 1 468 ? -3.031 34.531 0.306 1 88.25 468 VAL A C 1
ATOM 3714 O O . VAL A 1 468 ? -4.109 34.656 -0.284 1 88.25 468 VAL A O 1
ATOM 3717 N N . LEU A 1 469 ? -2.891 33.938 1.462 1 86.12 469 LEU A N 1
ATOM 3718 C CA . LEU A 1 469 ? -4.062 33.406 2.152 1 86.12 469 LEU A CA 1
ATOM 3719 C C . LEU A 1 469 ? -5.051 34.531 2.479 1 86.12 469 LEU A C 1
ATOM 3721 O O . LEU A 1 469 ? -6.262 34.344 2.334 1 86.12 469 LEU A O 1
ATOM 3725 N N . LEU A 1 470 ? -4.547 35.625 2.904 1 83.56 470 LEU A N 1
ATOM 3726 C CA . LEU A 1 470 ? -5.383 36.781 3.211 1 83.56 470 LEU A CA 1
ATOM 3727 C C . LEU A 1 470 ? -6.074 37.281 1.955 1 83.56 470 LEU A C 1
ATOM 3729 O O . LEU A 1 470 ? -7.25 37.656 1.994 1 83.56 470 LEU A O 1
ATOM 3733 N N . PHE A 1 471 ? -5.281 37.344 0.938 1 87.31 471 PHE A N 1
ATOM 3734 C CA . PHE A 1 471 ? -5.836 37.812 -0.333 1 87.31 471 PHE A CA 1
ATOM 3735 C C . PHE A 1 471 ? -6.984 36.906 -0.771 1 87.31 471 PHE A C 1
ATOM 3737 O O . PHE A 1 471 ? -8.023 37.406 -1.223 1 87.31 471 PHE A O 1
ATOM 3744 N N . LEU A 1 472 ? -6.836 35.688 -0.631 1 87.44 472 LEU A N 1
ATOM 3745 C CA . LEU A 1 472 ? -7.867 34.75 -1.039 1 87.44 472 LEU A CA 1
ATOM 3746 C C . LEU A 1 472 ? -9.078 34.844 -0.12 1 87.44 472 LEU A C 1
ATOM 3748 O O . LEU A 1 472 ? -10.219 34.656 -0.567 1 87.44 472 LEU A O 1
ATOM 3752 N N . ALA A 1 473 ? -8.82 35.031 1.147 1 83.5 473 ALA A N 1
ATOM 3753 C CA . ALA A 1 473 ? -9.93 35.219 2.078 1 83.5 473 ALA A CA 1
ATOM 3754 C C . ALA A 1 473 ? -10.75 36.469 1.71 1 83.5 473 ALA A C 1
ATOM 3756 O O . ALA A 1 473 ? -11.977 36.438 1.799 1 83.5 473 ALA A O 1
ATOM 3757 N N . PHE A 1 474 ? -10.055 37.5 1.271 1 83.75 474 PHE A N 1
ATOM 3758 C CA . PHE A 1 474 ? -10.719 38.719 0.835 1 83.75 474 PHE A CA 1
ATOM 3759 C C . PHE A 1 474 ? -11.531 38.469 -0.432 1 83.75 474 PHE A C 1
ATOM 3761 O O . PHE A 1 474 ? -12.641 38.969 -0.575 1 83.75 474 PHE A O 1
ATOM 3768 N N . CYS A 1 475 ? -10.984 37.688 -1.265 1 85.12 475 CYS A N 1
ATOM 3769 C CA . CYS A 1 475 ? -11.68 37.375 -2.506 1 85.12 475 CYS A CA 1
ATOM 3770 C C . CYS A 1 475 ? -12.93 36.531 -2.234 1 85.12 475 CYS A C 1
ATOM 3772 O O . CYS A 1 475 ? -13.953 36.719 -2.885 1 85.12 475 CYS A O 1
ATOM 3774 N N . ALA A 1 476 ? -12.812 35.656 -1.324 1 83.56 476 ALA A N 1
ATOM 3775 C CA . ALA A 1 476 ? -13.945 34.781 -1.005 1 83.56 476 ALA A CA 1
ATOM 3776 C C . ALA A 1 476 ? -15.109 35.594 -0.437 1 83.56 476 ALA A C 1
ATOM 3778 O O . ALA A 1 476 ? -16.281 35.281 -0.716 1 83.56 476 ALA A O 1
ATOM 3779 N N . LYS A 1 477 ? -14.828 36.594 0.312 1 80.56 477 LYS A N 1
ATOM 3780 C CA . LYS A 1 477 ? -15.875 37.375 0.963 1 80.56 477 LYS A CA 1
ATOM 3781 C C . LYS A 1 477 ? -16.453 38.406 0.016 1 80.56 477 LYS A C 1
ATOM 3783 O O . LYS A 1 477 ? -17.656 38.656 0.006 1 80.56 477 LYS A O 1
ATOM 3788 N N . TRP A 1 478 ? -15.594 38.969 -0.902 1 83.94 478 TRP A N 1
ATOM 3789 C CA . TRP A 1 478 ? -16.078 40.125 -1.641 1 83.94 478 TRP A CA 1
ATOM 3790 C C . TRP A 1 478 ? -16.141 39.812 -3.135 1 83.94 478 TRP A C 1
ATOM 3792 O O . TRP A 1 478 ? -16.969 40.406 -3.852 1 83.94 478 TRP A O 1
ATOM 3802 N N . ILE A 1 479 ? -15.367 38.969 -3.594 1 85.25 479 ILE A N 1
ATOM 3803 C CA . ILE A 1 479 ? -15.266 38.781 -5.039 1 85.25 479 ILE A CA 1
ATOM 3804 C C . ILE A 1 479 ? -16.172 37.625 -5.477 1 85.25 479 ILE A C 1
ATOM 3806 O O . ILE A 1 479 ? -16.906 37.75 -6.457 1 85.25 479 ILE A O 1
ATOM 3810 N N . TRP A 1 480 ? -16.219 36.5 -4.762 1 84.56 480 TRP A N 1
ATOM 3811 C CA . TRP A 1 480 ? -16.969 35.312 -5.195 1 84.56 480 TRP A CA 1
ATOM 3812 C C . TRP A 1 480 ? -18.469 35.625 -5.262 1 84.56 480 TRP A C 1
ATOM 3814 O O . TRP A 1 480 ? -19.156 35.188 -6.188 1 84.56 480 TRP A O 1
ATOM 3824 N N . PRO A 1 481 ? -18.891 36.406 -4.324 1 81.31 481 PRO A N 1
ATOM 3825 C CA . PRO A 1 481 ? -20.328 36.688 -4.355 1 81.31 481 PRO A CA 1
ATOM 3826 C C . PRO A 1 481 ? -20.75 37.562 -5.535 1 81.31 481 PRO A C 1
ATOM 3828 O O . PRO A 1 481 ? -21.938 37.688 -5.832 1 81.31 481 PRO A O 1
ATOM 3831 N N . LEU A 1 482 ? -19.797 38.062 -6.191 1 83.81 482 LEU A N 1
ATOM 3832 C CA . LEU A 1 482 ? -20.109 38.906 -7.348 1 83.81 482 LEU A CA 1
ATOM 3833 C C . LEU A 1 482 ? -20.406 38.031 -8.57 1 83.81 482 LEU A C 1
ATOM 3835 O O . LEU A 1 482 ? -21.156 38.438 -9.453 1 83.81 482 LEU A O 1
ATOM 3839 N N . PHE A 1 483 ? -19.859 36.812 -8.594 1 83.62 483 PHE A N 1
ATOM 3840 C CA . PHE A 1 483 ? -20.047 35.938 -9.758 1 83.62 483 PHE A CA 1
ATOM 3841 C C . PHE A 1 483 ? -20.922 34.75 -9.422 1 83.62 483 PHE A C 1
ATOM 3843 O O . PHE A 1 483 ? -21.594 34.188 -10.297 1 83.62 483 PHE A O 1
ATOM 3850 N N . ILE A 1 484 ? -20.906 34.344 -8.219 1 84.81 484 ILE A N 1
ATOM 3851 C CA . ILE A 1 484 ? -21.703 33.188 -7.789 1 84.81 484 ILE A CA 1
ATOM 3852 C C . ILE A 1 484 ? -22.875 33.656 -6.93 1 84.81 484 ILE A C 1
ATOM 3854 O O . ILE A 1 484 ? -22.688 34.438 -5.98 1 84.81 484 ILE A O 1
ATOM 3858 N N . PRO A 1 485 ? -24.016 33.188 -7.301 1 83.44 485 PRO A N 1
ATOM 3859 C CA . PRO A 1 485 ? -25.188 33.594 -6.52 1 83.44 485 PRO A CA 1
ATOM 3860 C C . PRO A 1 485 ? -25.047 33.281 -5.031 1 83.44 485 PRO A C 1
ATOM 3862 O O . PRO A 1 485 ? -24.531 32.219 -4.664 1 83.44 485 PRO A O 1
ATOM 3865 N N . ARG A 1 486 ? -25.5 34.188 -4.219 1 81.06 486 ARG A N 1
ATOM 3866 C CA . ARG A 1 486 ? -25.312 34.125 -2.773 1 81.06 486 ARG A CA 1
ATOM 3867 C C . ARG A 1 486 ? -26 32.906 -2.182 1 81.06 486 ARG A C 1
ATOM 3869 O O . ARG A 1 486 ? -25.516 32.312 -1.221 1 81.06 486 ARG A O 1
ATOM 3876 N N . GLU A 1 487 ? -27.031 32.469 -2.832 1 77.88 487 GLU A N 1
ATOM 3877 C CA . GLU A 1 487 ? -27.766 31.328 -2.316 1 77.88 487 GLU A CA 1
ATOM 3878 C C . GLU A 1 487 ? -26.969 30.031 -2.496 1 77.88 487 GLU A C 1
ATOM 3880 O O . GLU A 1 487 ? -26.938 29.188 -1.604 1 77.88 487 GLU A O 1
ATOM 3885 N N . GLU A 1 488 ? -26.297 30.031 -3.543 1 78.94 488 GLU A N 1
ATOM 3886 C CA . GLU A 1 488 ? -25.516 28.844 -3.836 1 78.94 488 GLU A CA 1
ATOM 3887 C C . GLU A 1 488 ? -24.203 28.844 -3.041 1 78.94 488 GLU A C 1
ATOM 3889 O O . GLU A 1 488 ? -23.734 27.797 -2.605 1 78.94 488 GLU A O 1
ATOM 3894 N N . LEU A 1 489 ? -23.75 29.969 -2.814 1 80.62 489 LEU A N 1
ATOM 3895 C CA . LEU A 1 489 ? -22.516 30.094 -2.064 1 80.62 489 LEU A CA 1
ATOM 3896 C C . LEU A 1 489 ? -22.719 29.75 -0.596 1 80.62 489 LEU A C 1
ATOM 3898 O O . LEU A 1 489 ? -21.844 29.172 0.042 1 80.62 489 LEU A O 1
ATOM 3902 N N . ALA A 1 490 ? -23.812 30.031 -0.143 1 74.94 490 ALA A N 1
ATOM 3903 C CA . ALA A 1 490 ? -24.125 29.734 1.255 1 74.94 490 ALA A CA 1
ATOM 3904 C C . ALA A 1 490 ? -24.219 28.234 1.492 1 74.94 490 ALA A C 1
ATOM 3906 O O . ALA A 1 490 ? -23.938 27.75 2.59 1 74.94 490 ALA A O 1
ATOM 3907 N N . LYS A 1 491 ? -24.562 27.578 0.461 1 74.75 491 LYS A N 1
ATOM 3908 C CA . LYS A 1 491 ? -24.672 26.125 0.575 1 74.75 491 LYS A CA 1
ATOM 3909 C C . LYS A 1 491 ? -23.297 25.469 0.541 1 74.75 491 LYS A C 1
ATOM 3911 O O . LYS A 1 491 ? -23.078 24.422 1.147 1 74.75 491 LYS A O 1
ATOM 3916 N N . LEU A 1 492 ? -22.531 26.078 -0.232 1 73.62 492 LEU A N 1
ATOM 3917 C CA . LEU A 1 492 ? -21.188 25.516 -0.405 1 73.62 492 LEU A CA 1
ATOM 3918 C C . LEU A 1 492 ? -20.25 26 0.691 1 73.62 492 LEU A C 1
ATOM 3920 O O . LEU A 1 492 ? -19.359 25.266 1.121 1 73.62 492 LEU A O 1
ATOM 3924 N N . ASP A 1 493 ? -20.453 27.219 1.018 1 64.06 493 ASP A N 1
ATOM 3925 C CA . ASP A 1 493 ? -19.578 27.859 1.996 1 64.06 493 ASP A CA 1
ATOM 3926 C C . ASP A 1 493 ? -20.297 28.062 3.326 1 64.06 493 ASP A C 1
ATOM 3928 O O . ASP A 1 493 ? -20.688 29.188 3.656 1 64.06 493 ASP A O 1
ATOM 3932 N N . GLY A 1 494 ? -20.844 27 3.816 1 57.03 494 GLY A N 1
ATOM 3933 C CA . GLY A 1 494 ? -21.609 27.188 5.043 1 57.03 494 GLY A CA 1
ATOM 3934 C C . GLY A 1 494 ? -20.781 27.781 6.168 1 57.03 494 GLY A C 1
ATOM 3935 O O . GLY A 1 494 ? -19.547 27.844 6.082 1 57.03 494 GLY A O 1
ATOM 3936 N N . GLU A 1 495 ? -21.531 28.484 6.98 1 53.91 495 GLU A N 1
ATOM 3937 C CA . GLU A 1 495 ? -20.906 29.141 8.125 1 53.91 495 GLU A CA 1
ATOM 3938 C C . GLU A 1 495 ? -20.172 28.141 9 1 53.91 495 GLU A C 1
ATOM 3940 O O . GLU A 1 495 ? -20.656 27.016 9.219 1 53.91 495 GLU A O 1
ATOM 3945 N N . VAL A 1 496 ? -18.812 28.266 9.031 1 50.84 496 VAL A N 1
ATOM 3946 C CA . VAL A 1 496 ? -17.906 27.422 9.797 1 50.84 496 VAL A CA 1
ATOM 3947 C C . VAL A 1 496 ? -18.484 27.141 11.172 1 50.84 496 VAL A C 1
ATOM 3949 O O . VAL A 1 496 ? -18.406 26.016 11.68 1 50.84 496 VAL A O 1
ATOM 3952 N N . ALA A 1 497 ? -18.906 28.203 11.961 1 50.94 497 ALA A N 1
ATOM 3953 C CA . ALA A 1 497 ? -19.203 28.094 13.391 1 50.94 497 ALA A CA 1
ATOM 3954 C C . ALA A 1 497 ? -20.703 28.141 13.656 1 50.94 497 ALA A C 1
ATOM 3956 O O . ALA A 1 497 ? -21.453 28.734 12.891 1 50.94 497 ALA A O 1
ATOM 3957 N N . ASP A 1 498 ? -21.188 27.344 14.508 1 47.97 498 ASP A N 1
ATOM 3958 C CA . ASP A 1 498 ? -22.547 27.391 15.023 1 47.97 498 ASP A CA 1
ATOM 3959 C C . ASP A 1 498 ? -22.922 28.812 15.461 1 47.97 498 ASP A C 1
ATOM 3961 O O . ASP A 1 498 ? -22.047 29.594 15.852 1 47.97 498 ASP A O 1
ATOM 3965 N N . GLU A 1 499 ? -24.078 29.141 15.109 1 45.78 499 GLU A N 1
ATOM 3966 C CA . GLU A 1 499 ? -24.656 30.438 15.461 1 45.78 499 GLU A CA 1
ATOM 3967 C C . GLU A 1 499 ? -24.266 30.844 16.875 1 45.78 499 GLU A C 1
ATOM 3969 O O . GLU A 1 499 ? -24.047 32.031 17.141 1 45.78 499 GLU A O 1
ATOM 3974 N N . PHE A 1 500 ? -24.172 29.891 17.672 1 43.44 500 PHE A N 1
ATOM 3975 C CA . PHE A 1 500 ? -23.875 30.203 19.078 1 43.44 500 PHE A CA 1
ATOM 3976 C C . PHE A 1 500 ? -22.453 30.734 19.219 1 43.44 500 PHE A C 1
ATOM 3978 O O . PHE A 1 500 ? -22.219 31.703 19.953 1 43.44 500 PHE A O 1
ATOM 3985 N N . ILE A 1 501 ? -21.578 30.203 18.531 1 50.03 501 ILE A N 1
ATOM 3986 C CA . ILE A 1 501 ? -20.188 30.594 18.625 1 50.03 501 ILE A CA 1
ATOM 3987 C C . ILE A 1 501 ? -19.953 31.922 17.906 1 50.03 501 ILE A C 1
ATOM 3989 O O . ILE A 1 501 ? -19.219 32.781 18.406 1 50.03 501 ILE A O 1
ATOM 3993 N N . ILE A 1 502 ? -20.734 32.031 16.906 1 51.78 502 ILE A N 1
ATOM 3994 C CA . ILE A 1 502 ? -20.641 33.281 16.172 1 51.78 502 ILE A CA 1
ATOM 3995 C C . ILE A 1 502 ? -21.234 34.438 17 1 51.78 502 ILE A C 1
ATOM 3997 O O . ILE A 1 502 ? -20.734 35.562 16.984 1 51.78 502 ILE A O 1
ATOM 4001 N N . ARG A 1 503 ? -22.266 34.062 17.672 1 47.34 503 ARG A N 1
ATOM 4002 C CA . ARG A 1 503 ? -22.906 35.031 18.531 1 47.34 503 ARG A CA 1
ATOM 4003 C C . ARG A 1 503 ? -21.953 35.531 19.625 1 47.34 503 ARG A C 1
ATOM 4005 O O . ARG A 1 503 ? -22.016 36.688 20.031 1 47.34 503 ARG A O 1
ATOM 4012 N N . ASN A 1 504 ? -21.234 34.625 19.984 1 46.94 504 ASN A N 1
ATOM 4013 C CA . ASN A 1 504 ? -20.266 35.031 21.016 1 46.94 504 ASN A CA 1
ATOM 4014 C C . ASN A 1 504 ? -19.219 36 20.453 1 46.94 504 ASN A C 1
ATOM 4016 O O . ASN A 1 504 ? -18.672 36.812 21.188 1 46.94 504 ASN A O 1
ATOM 4020 N N . PHE A 1 505 ? -19.094 35.781 19.203 1 50.09 505 PHE A N 1
ATOM 4021 C CA . PHE A 1 505 ? -18.234 36.75 18.547 1 50.09 505 PHE A CA 1
ATOM 4022 C C . PHE A 1 505 ? -18.922 38.125 18.453 1 50.09 505 PHE A C 1
ATOM 4024 O O . PHE A 1 505 ? -18.25 39.156 18.516 1 50.09 505 PHE A O 1
ATOM 4031 N N . THR A 1 506 ? -20.328 38.062 18.219 1 44.38 506 THR A N 1
ATOM 4032 C CA . THR A 1 506 ? -21.094 39.281 18 1 44.38 506 THR A CA 1
ATOM 4033 C C . THR A 1 506 ? -21.578 39.875 19.328 1 44.38 506 THR A C 1
ATOM 4035 O O . THR A 1 506 ? -22.266 40.875 19.344 1 44.38 506 THR A O 1
ATOM 4038 N N . VAL A 1 507 ? -21.594 39.188 20.281 1 43.62 507 VAL A N 1
ATOM 4039 C CA . VAL A 1 507 ? -22.125 39.719 21.531 1 43.62 507 VAL A CA 1
ATOM 4040 C C . VAL A 1 507 ? -21.547 41.125 21.781 1 43.62 507 VAL A C 1
ATOM 4042 O O . VAL A 1 507 ? -22.234 42 22.281 1 43.62 507 VAL A O 1
ATOM 4045 N N . ALA A 1 508 ? -20.375 41.375 21.391 1 43.25 508 ALA A N 1
ATOM 4046 C CA . ALA A 1 508 ? -19.906 42.75 21.625 1 43.25 508 ALA A CA 1
ATOM 4047 C C . ALA A 1 508 ? -20.656 43.75 20.75 1 43.25 508 ALA A C 1
ATOM 4049 O O . ALA A 1 508 ? -20.953 44.875 21.188 1 43.25 508 ALA A O 1
ATOM 4050 N N . THR A 1 509 ? -21.016 43.219 19.562 1 44.84 509 THR A N 1
ATOM 4051 C CA . THR A 1 509 ? -21.734 44.156 18.703 1 44.84 509 THR A CA 1
ATOM 4052 C C . THR A 1 509 ? -23.172 44.344 19.203 1 44.84 509 THR A C 1
ATOM 4054 O O . THR A 1 509 ? -23.703 45.438 19.172 1 44.84 509 THR A O 1
ATOM 4057 N N . ASP A 1 510 ? -23.812 43.25 19.547 1 47.12 510 ASP A N 1
ATOM 4058 C CA . ASP A 1 510 ? -25.188 43.375 20.031 1 47.12 510 ASP A CA 1
ATOM 4059 C C . ASP A 1 510 ? -25.25 44.125 21.344 1 47.12 510 ASP A C 1
ATOM 4061 O O . ASP A 1 510 ? -26.203 44.906 21.578 1 47.12 510 ASP A O 1
ATOM 4065 N N . GLU A 1 511 ? -24.328 43.875 22.188 1 44.5 511 GLU A N 1
ATOM 4066 C CA . GLU A 1 511 ? -24.328 44.625 23.422 1 44.5 511 GLU A CA 1
ATOM 4067 C C . GLU A 1 511 ? -24.156 46.125 23.141 1 44.5 511 GLU A C 1
ATOM 4069 O O . GLU A 1 511 ? -24.781 46.969 23.812 1 44.5 511 GLU A O 1
ATOM 4074 N N . LYS A 1 512 ? -23.422 46.5 22.125 1 46.62 512 LYS A N 1
ATOM 4075 C CA . LYS A 1 512 ? -23.375 47.906 21.719 1 46.62 512 LYS A CA 1
ATOM 4076 C C . LYS A 1 512 ? -24.719 48.375 21.172 1 46.62 512 LYS A C 1
ATOM 4078 O O . LYS A 1 512 ? -25.172 49.469 21.484 1 46.62 512 LYS A O 1
ATOM 4083 N N . GLN A 1 513 ? -25.297 47.438 20.453 1 48.53 513 GLN A N 1
ATOM 4084 C CA . GLN A 1 513 ? -26.594 47.812 19.922 1 48.53 513 GLN A CA 1
ATOM 4085 C C . GLN A 1 513 ? -27.641 47.875 21.031 1 48.53 513 GLN A C 1
ATOM 4087 O O . GLN A 1 513 ? -28.5 48.781 21.031 1 48.53 513 GLN A O 1
ATOM 4092 N N . ARG A 1 514 ? -27.422 46.875 21.828 1 51.19 514 ARG A N 1
ATOM 4093 C CA . ARG A 1 514 ? -28.344 46.906 22.969 1 51.19 514 ARG A CA 1
ATOM 4094 C C . ARG A 1 514 ? -28.094 48.125 23.844 1 51.19 514 ARG A C 1
ATOM 4096 O O . ARG A 1 514 ? -29.031 48.781 24.312 1 51.19 514 ARG A O 1
ATOM 4103 N N . ARG A 1 515 ? -26.922 48.438 24.047 1 48.34 515 ARG A N 1
ATOM 4104 C CA . ARG A 1 515 ? -26.594 49.625 24.797 1 48.34 515 ARG A CA 1
ATOM 4105 C C . ARG A 1 515 ? -27.016 50.906 24.062 1 48.34 515 ARG A C 1
ATOM 4107 O O . ARG A 1 515 ? -27.516 51.844 24.656 1 48.34 515 ARG A O 1
ATOM 4114 N N . ASN A 1 516 ? -26.797 50.719 22.781 1 55.06 516 ASN A N 1
ATOM 4115 C CA . ASN A 1 516 ? -27.281 51.812 21.969 1 55.06 516 ASN A CA 1
ATOM 4116 C C . ASN A 1 516 ? -28.797 51.906 22 1 55.06 516 ASN A C 1
ATOM 4118 O O . ASN A 1 516 ? -29.359 53 22.047 1 55.06 516 ASN A O 1
ATOM 4122 N N . GLU A 1 517 ? -29.453 50.688 21.906 1 58.81 517 GLU A N 1
ATOM 4123 C CA . GLU A 1 517 ? -30.906 50.688 21.984 1 58.81 517 GLU A CA 1
ATOM 4124 C C . GLU A 1 517 ? -31.391 51.125 23.359 1 58.81 517 GLU A C 1
ATOM 4126 O O . GLU A 1 517 ? -32.406 51.844 23.484 1 58.81 517 GLU A O 1
ATOM 4131 N N . LYS A 1 518 ? -30.75 50.625 24.375 1 55.53 518 LYS A N 1
ATOM 4132 C CA . LYS A 1 518 ? -31.094 51.094 25.719 1 55.53 518 LYS A CA 1
ATOM 4133 C C . LYS A 1 518 ? -30.859 52.594 25.875 1 55.53 518 LYS A C 1
ATOM 4135 O O . LYS A 1 518 ? -31.656 53.281 26.516 1 55.53 518 LYS A O 1
ATOM 4140 N N . ARG A 1 519 ? -29.75 52.969 25.344 1 54.69 519 ARG A N 1
ATOM 4141 C CA . ARG A 1 519 ? -29.484 54.375 25.375 1 54.69 519 ARG A CA 1
ATOM 4142 C C . ARG A 1 519 ? -30.547 55.156 24.594 1 54.69 519 ARG A C 1
ATOM 4144 O O . ARG A 1 519 ? -30.953 56.25 25.016 1 54.69 519 ARG A O 1
ATOM 4151 N N . LYS A 1 520 ? -31.031 54.594 23.438 1 61.16 520 LYS A N 1
ATOM 4152 C CA . LYS A 1 520 ? -32.125 55.188 22.688 1 61.16 520 LYS A CA 1
ATOM 4153 C C . LYS A 1 520 ? -33.406 55.188 23.484 1 61.16 520 LYS A C 1
ATOM 4155 O O . LYS A 1 520 ? -34.156 56.156 23.516 1 61.16 520 LYS A O 1
ATOM 4160 N N . LYS A 1 521 ? -33.438 53.938 23.984 1 59.84 521 LYS A N 1
ATOM 4161 C CA . LYS A 1 521 ? -34.656 53.812 24.797 1 59.84 521 LYS A CA 1
ATOM 4162 C C . LYS A 1 521 ? -34.594 54.75 26 1 59.84 521 LYS A C 1
ATOM 4164 O O . LYS A 1 521 ? -35.594 55.375 26.375 1 59.84 521 LYS A O 1
ATOM 4169 N N . GLN A 1 522 ? -33.562 54.781 26.719 1 57.56 522 GLN A N 1
ATOM 4170 C CA . GLN A 1 522 ? -33.375 55.688 27.844 1 57.56 522 GLN A CA 1
ATOM 4171 C C . GLN A 1 522 ? -33.531 57.156 27.406 1 57.56 522 GLN A C 1
ATOM 4173 O O . GLN A 1 522 ? -34.125 57.969 28.125 1 57.56 522 GLN A O 1
ATOM 4178 N N . ASN A 1 523 ? -33.031 57.406 26.281 1 61.09 523 ASN A N 1
ATOM 4179 C CA . ASN A 1 523 ? -33.25 58.719 25.703 1 61.09 523 ASN A CA 1
ATOM 4180 C C . ASN A 1 523 ? -34.688 58.969 25.359 1 61.09 523 ASN A C 1
ATOM 4182 O O . ASN A 1 523 ? -35.219 60.062 25.578 1 61.09 523 ASN A O 1
ATOM 4186 N N . GLU A 1 524 ? -35.344 57.906 24.781 1 65.44 524 GLU A N 1
ATOM 4187 C CA . GLU A 1 524 ? -36.781 58.031 24.484 1 65.44 524 GLU A CA 1
ATOM 4188 C C . GLU A 1 524 ? -37.594 58.156 25.766 1 65.44 524 GLU A C 1
ATOM 4190 O O . GLU A 1 524 ? -38.562 58.938 25.828 1 65.44 524 GLU A O 1
ATOM 4195 N N . ASP A 1 525 ? -37.281 57.438 26.781 1 63.12 525 ASP A N 1
ATOM 4196 C CA . ASP A 1 525 ? -37.969 57.531 28.062 1 63.12 525 ASP A CA 1
ATOM 4197 C C . ASP A 1 525 ? -37.688 58.875 28.719 1 63.12 525 ASP A C 1
ATOM 4199 O O . ASP A 1 525 ? -38.594 59.469 29.328 1 63.12 525 ASP A O 1
ATOM 4203 N N . GLU A 1 526 ? -36.531 59.406 28.578 1 61.69 526 GLU A N 1
ATOM 4204 C CA . GLU A 1 526 ? -36.188 60.719 29.094 1 61.69 526 GLU A CA 1
ATOM 4205 C C . GLU A 1 526 ? -36.938 61.812 28.312 1 61.69 526 GLU A C 1
ATOM 4207 O O . GLU A 1 526 ? -37.406 62.812 28.891 1 61.69 526 GLU A O 1
ATOM 4212 N N . GLU A 1 527 ? -37.125 61.594 26.984 1 64.5 527 GLU A N 1
ATOM 4213 C CA . GLU A 1 527 ? -37.906 62.5 26.156 1 64.5 527 GLU A CA 1
ATOM 4214 C C . GLU A 1 527 ? -39.375 62.469 26.516 1 64.5 527 GLU A C 1
ATOM 4216 O O . GLU A 1 527 ? -40.062 63.5 26.531 1 64.5 527 GLU A O 1
ATOM 4221 N N . LYS A 1 528 ? -39.562 61.125 26.797 1 70 528 LYS A N 1
ATOM 4222 C CA . LYS A 1 528 ? -40.969 60.938 27.219 1 70 528 LYS A CA 1
ATOM 4223 C C . LYS A 1 528 ? -41.188 61.562 28.594 1 70 528 LYS A C 1
ATOM 4225 O O . LYS A 1 528 ? -42.25 62.125 28.859 1 70 528 LYS A O 1
ATOM 4230 N N . ASP A 1 529 ? -40.406 61.531 29.469 1 64 529 ASP A N 1
ATOM 4231 C CA . ASP A 1 529 ? -40.469 62.125 30.797 1 64 529 ASP A CA 1
ATOM 4232 C C . ASP A 1 529 ? -40.469 63.656 30.703 1 64 529 ASP A C 1
ATOM 4234 O O . ASP A 1 529 ? -41.188 64.312 31.406 1 64 529 ASP A O 1
ATOM 4238 N N . ILE A 1 530 ? -39.688 64.188 29.828 1 65.88 530 ILE A N 1
ATOM 4239 C CA . ILE A 1 530 ? -39.625 65.625 29.594 1 65.88 530 ILE A CA 1
ATOM 4240 C C . ILE A 1 530 ? -40.906 66.125 28.969 1 65.88 530 ILE A C 1
ATOM 4242 O O . ILE A 1 530 ? -41.438 67.188 29.359 1 65.88 530 ILE A O 1
ATOM 4246 N N . ALA A 1 531 ? -41.5 65.25 28.078 1 65.5 531 ALA A N 1
ATOM 4247 C CA . ALA A 1 531 ? -42.781 65.562 27.453 1 65.5 531 ALA A CA 1
ATOM 4248 C C . ALA A 1 531 ? -43.906 65.562 28.469 1 65.5 531 ALA A C 1
ATOM 4250 O O . ALA A 1 531 ? -44.781 66.438 28.469 1 65.5 531 ALA A O 1
ATOM 4251 N N . SER A 1 532 ? -43.875 64.625 29.328 1 64.69 532 SER A N 1
ATOM 4252 C CA . SER A 1 532 ? -44.906 64.5 30.359 1 64.69 532 SER A CA 1
ATOM 4253 C C . SER A 1 532 ? -44.781 65.625 31.375 1 64.69 532 SER A C 1
ATOM 4255 O O . SER A 1 532 ? -45.812 66.125 31.844 1 64.69 532 SER A O 1
ATOM 4257 N N . GLU A 1 533 ? -43.594 65.938 31.719 1 62.88 533 GLU A N 1
ATOM 4258 C CA . GLU A 1 533 ? -43.375 67.062 32.625 1 62.88 533 GLU A CA 1
ATOM 4259 C C . GLU A 1 533 ? -43.844 68.375 31.984 1 62.88 533 GLU A C 1
ATOM 4261 O O . GLU A 1 533 ? -44.406 69.25 32.656 1 62.88 533 GLU A O 1
ATOM 4266 N N . PHE A 1 534 ? -43.75 68.562 30.641 1 62.31 534 PHE A N 1
ATOM 4267 C CA . PHE A 1 534 ? -44.219 69.688 29.906 1 62.31 534 PHE A CA 1
ATOM 4268 C C . PHE A 1 534 ? -45.75 69.75 29.859 1 62.31 534 PHE A C 1
ATOM 4270 O O . PHE A 1 534 ? -46.344 70.812 30 1 62.31 534 PHE A O 1
ATOM 4277 N N . GLN A 1 535 ? -46.344 68.562 29.688 1 62.72 535 GLN A N 1
ATOM 4278 C CA . GLN A 1 535 ? -47.812 68.438 29.656 1 62.72 535 GLN A CA 1
ATOM 4279 C C . GLN A 1 535 ? -48.406 68.75 31.047 1 62.72 535 GLN A C 1
ATOM 4281 O O . GLN A 1 535 ? -49.438 69.375 31.156 1 62.72 535 GLN A O 1
ATOM 4286 N N . GLU A 1 536 ? -47.812 68.25 32.062 1 61.75 536 GLU A N 1
ATOM 4287 C CA . GLU A 1 536 ? -48.281 68.5 33.406 1 61.75 536 GLU A CA 1
ATOM 4288 C C . GLU A 1 536 ? -48.094 69.938 33.812 1 61.75 536 GLU A C 1
ATOM 4290 O O . GLU A 1 536 ? -48.938 70.562 34.469 1 61.75 536 GLU A O 1
ATOM 4295 N N . SER A 1 537 ? -47.031 70.562 33.344 1 60.88 537 SER A N 1
ATOM 4296 C CA . SER A 1 537 ? -46.781 72 33.594 1 60.88 537 SER A CA 1
ATOM 4297 C C . SER A 1 537 ? -47.781 72.875 32.844 1 60.88 537 SER A C 1
ATOM 4299 O O . SER A 1 537 ? -48.25 73.875 33.344 1 60.88 537 SER A O 1
ATOM 4301 N N . SER A 1 538 ? -48.25 72.375 31.625 1 60.88 538 SER A N 1
ATOM 4302 C CA . SER A 1 538 ? -49.25 73.062 30.844 1 60.88 538 SER A CA 1
ATOM 4303 C C . SER A 1 538 ? -50.625 72.938 31.469 1 60.88 538 SER A C 1
ATOM 4305 O O . SER A 1 538 ? -51.406 73.938 31.469 1 60.88 538 SER A O 1
ATOM 4307 N N . THR A 1 539 ? -50.969 71.812 32.031 1 59.78 539 THR A N 1
ATOM 4308 C CA . THR A 1 539 ? -52.281 71.625 32.688 1 59.78 539 THR A CA 1
ATOM 4309 C C . THR A 1 539 ? -52.344 72.375 34 1 59.78 539 THR A C 1
ATOM 4311 O O . THR A 1 539 ? -53.406 72.875 34.375 1 59.78 539 THR A O 1
ATOM 4314 N N . ARG A 1 540 ? -51.25 72.5 34.656 1 59.03 540 ARG A N 1
ATOM 4315 C CA . ARG A 1 540 ? -51.25 73.312 35.875 1 59.03 540 ARG A CA 1
ATOM 4316 C C . ARG A 1 540 ? -51.438 74.75 35.562 1 59.03 540 ARG A C 1
ATOM 4318 O O . ARG A 1 540 ? -52.094 75.5 36.312 1 59.03 540 ARG A O 1
ATOM 4325 N N . VAL A 1 541 ? -51.031 75.25 34.406 1 58.12 541 VAL A N 1
ATOM 4326 C CA . VAL A 1 541 ? -51.219 76.688 34.031 1 58.12 541 VAL A CA 1
ATOM 4327 C C . VAL A 1 541 ? -52.688 76.938 33.656 1 58.12 541 VAL A C 1
ATOM 4329 O O . VAL A 1 541 ? -53.281 77.938 34.031 1 58.12 541 VAL A O 1
ATOM 4332 N N . HIS A 1 542 ? -53.375 75.938 33.031 1 55.84 542 HIS A N 1
ATOM 4333 C CA . HIS A 1 542 ? -54.75 76.188 32.656 1 55.84 542 HIS A CA 1
ATOM 4334 C C . HIS A 1 542 ? -55.688 76.062 33.844 1 55.84 542 HIS A C 1
ATOM 4336 O O . HIS A 1 542 ? -56.719 76.75 33.906 1 55.84 542 HIS A O 1
ATOM 4342 N N . ALA A 1 543 ? -55.5 75.188 34.812 1 54.31 543 ALA A N 1
ATOM 4343 C CA . ALA A 1 543 ? -56.312 75.125 36 1 54.31 543 ALA A CA 1
ATOM 4344 C C . ALA A 1 543 ? -56.25 76.375 36.844 1 54.31 543 ALA A C 1
ATOM 4346 O O . ALA A 1 543 ? -57.219 76.75 37.469 1 54.31 543 ALA A O 1
ATOM 4347 N N . ARG A 1 544 ? -55.094 77 36.938 1 53.22 544 ARG A N 1
ATOM 4348 C CA . ARG A 1 544 ? -54.969 78.188 37.719 1 53.22 544 ARG A CA 1
ATOM 4349 C C . ARG A 1 544 ? -55.812 79.312 37.062 1 53.22 544 ARG A C 1
ATOM 4351 O O . ARG A 1 544 ? -56.344 80.188 37.781 1 53.22 544 ARG A O 1
ATOM 4358 N N . ASN A 1 545 ? -55.969 79.375 35.75 1 51.81 545 ASN A N 1
ATOM 4359 C CA . ASN A 1 545 ? -56.719 80.438 35.125 1 51.81 545 ASN A CA 1
ATOM 4360 C C . ASN A 1 545 ? -58.219 80.25 35.312 1 51.81 545 ASN A C 1
ATOM 4362 O O . ASN A 1 545 ? -58.969 81.25 35.281 1 51.81 545 ASN A O 1
ATOM 4366 N N . ASN A 1 546 ? -58.875 79.062 35.344 1 49.53 546 ASN A N 1
ATOM 4367 C CA . ASN A 1 546 ? -60.312 78.938 35.469 1 49.53 546 ASN A CA 1
ATOM 4368 C C . ASN A 1 546 ? -60.812 79.312 36.875 1 49.53 546 ASN A C 1
ATOM 4370 O O . ASN A 1 546 ? -62 79.438 37.094 1 49.53 546 ASN A O 1
ATOM 4374 N N . SER A 1 547 ? -60.125 79.062 37.969 1 46.81 547 SER A N 1
ATOM 4375 C CA . SER A 1 547 ? -60.625 79.438 39.281 1 46.81 547 SER A CA 1
ATOM 4376 C C . SER A 1 547 ? -60.812 80.938 39.438 1 46.81 547 SER A C 1
ATOM 4378 O O . SER A 1 547 ? -61.375 81.438 40.438 1 46.81 547 SER A O 1
ATOM 4380 N N . ILE A 1 548 ? -60.188 81.812 38.656 1 45.69 548 ILE A N 1
ATOM 4381 C CA . ILE A 1 548 ? -60.344 83.25 38.875 1 45.69 548 ILE A CA 1
ATOM 4382 C C . ILE A 1 548 ? -61.688 83.688 38.344 1 45.69 548 ILE A C 1
ATOM 4384 O O . ILE A 1 548 ? -62.125 84.812 38.625 1 45.69 548 ILE A O 1
ATOM 4388 N N . GLY A 1 549 ? -62.375 83 37.406 1 40.44 549 GLY A N 1
ATOM 4389 C CA . GLY A 1 549 ? -63.531 83.625 36.781 1 40.44 549 GLY A CA 1
ATOM 4390 C C . GLY A 1 549 ? -64.75 83.625 37.688 1 40.44 549 GLY A C 1
ATOM 4391 O O . GLY A 1 549 ? -65.812 84.188 37.344 1 40.44 549 GLY A O 1
ATOM 4392 N N . SER A 1 550 ? -64.938 82.688 38.656 1 41.53 550 SER A N 1
ATOM 4393 C CA . SER A 1 550 ? -66.25 82.562 39.219 1 41.53 550 SER A CA 1
ATOM 4394 C C . SER A 1 550 ? -66.625 83.75 40.125 1 41.53 550 SER A C 1
ATOM 4396 O O . SER A 1 550 ? -67.688 83.812 40.719 1 41.53 550 SER A O 1
ATOM 4398 N N . THR A 1 551 ? -65.688 84.562 40.594 1 36.78 551 THR A N 1
ATOM 4399 C CA . THR A 1 551 ? -66.125 85.438 41.688 1 36.78 551 THR A CA 1
ATOM 4400 C C . THR A 1 551 ? -67.062 86.562 41.125 1 36.78 551 THR A C 1
ATOM 4402 O O . THR A 1 551 ? -67.625 87.312 41.906 1 36.78 551 THR A O 1
ATOM 4405 N N . SER A 1 552 ? -66.938 87 39.875 1 33.19 552 SER A N 1
ATOM 4406 C CA . SER A 1 552 ? -67.562 88.312 39.625 1 33.19 552 SER A CA 1
ATOM 4407 C C . SER A 1 552 ? -69.062 88.125 39.344 1 33.19 552 SER A C 1
ATOM 4409 O O . SER A 1 552 ? -69.75 89.125 39.062 1 33.19 552 SER A O 1
ATOM 4411 N N . SER A 1 553 ? -69.625 86.938 39.312 1 26.19 553 SER A N 1
ATOM 4412 C CA . SER A 1 553 ? -71.062 87.188 39.219 1 26.19 553 SER A CA 1
ATOM 4413 C C . SER A 1 553 ? -71.688 87.562 40.594 1 26.19 553 SER A C 1
ATOM 4415 O O . SER A 1 553 ? -71.312 87 41.625 1 26.19 553 SER A O 1
ATOM 4417 N N . MET B 1 1 ? -16.547 -49.688 -28.328 1 21.62 1 MET B N 1
ATOM 4418 C CA . MET B 1 1 ? -17.062 -48.469 -27.734 1 21.62 1 MET B CA 1
ATOM 4419 C C . MET B 1 1 ? -16.484 -47.25 -28.453 1 21.62 1 MET B C 1
ATOM 4421 O O . MET B 1 1 ? -15.273 -47.062 -28.5 1 21.62 1 MET B O 1
ATOM 4425 N N . GLY B 1 2 ? -17.094 -46.75 -29.484 1 24.36 2 GLY B N 1
ATOM 4426 C CA . GLY B 1 2 ? -16.656 -45.812 -30.484 1 24.36 2 GLY B CA 1
ATOM 4427 C C . GLY B 1 2 ? -16.344 -44.438 -29.906 1 24.36 2 GLY B C 1
ATOM 4428 O O . GLY B 1 2 ? -16.953 -44.031 -28.906 1 24.36 2 GLY B O 1
ATOM 4429 N N . LEU B 1 3 ? -15.109 -44.062 -29.812 1 30.27 3 LEU B N 1
ATOM 4430 C CA . LEU B 1 3 ? -14.602 -42.719 -29.594 1 30.27 3 LEU B CA 1
ATOM 4431 C C . LEU B 1 3 ? -15.5 -41.656 -30.25 1 30.27 3 LEU B C 1
ATOM 4433 O O . LEU B 1 3 ? -15.5 -41.531 -31.484 1 30.27 3 LEU B O 1
ATOM 4437 N N . SER B 1 4 ? -16.766 -41.719 -29.984 1 30.12 4 SER B N 1
ATOM 4438 C CA . SER B 1 4 ? -17.625 -40.719 -30.641 1 30.12 4 SER B CA 1
ATOM 4439 C C . SER B 1 4 ? -17.094 -39.312 -30.422 1 30.12 4 SER B C 1
ATOM 4441 O O . SER B 1 4 ? -17.031 -38.844 -29.297 1 30.12 4 SER B O 1
ATOM 4443 N N . PHE B 1 5 ? -16.094 -38.906 -31.188 1 34.28 5 PHE B N 1
ATOM 4444 C CA . PHE B 1 5 ? -15.609 -37.562 -31.375 1 34.28 5 PHE B CA 1
ATOM 4445 C C . PHE B 1 5 ? -16.766 -36.625 -31.734 1 34.28 5 PHE B C 1
ATOM 4447 O O . PHE B 1 5 ? -17.266 -36.656 -32.844 1 34.28 5 PHE B O 1
ATOM 4454 N N . ARG B 1 6 ? -17.734 -36.5 -30.938 1 34.97 6 ARG B N 1
ATOM 4455 C CA . ARG B 1 6 ? -18.672 -35.438 -31.359 1 34.97 6 ARG B CA 1
ATOM 4456 C C . ARG B 1 6 ? -17.938 -34.156 -31.656 1 34.97 6 ARG B C 1
ATOM 4458 O O . ARG B 1 6 ? -17.219 -33.625 -30.812 1 34.97 6 ARG B O 1
ATOM 4465 N N . HIS B 1 7 ? -17.609 -33.812 -32.938 1 35.66 7 HIS B N 1
ATOM 4466 C CA . HIS B 1 7 ? -17.062 -32.594 -33.531 1 35.66 7 HIS B CA 1
ATOM 4467 C C . HIS B 1 7 ? -17.859 -31.359 -33.062 1 35.66 7 HIS B C 1
ATOM 4469 O O . HIS B 1 7 ? -18.969 -31.125 -33.531 1 35.66 7 HIS B O 1
ATOM 4475 N N . VAL B 1 8 ? -17.953 -30.969 -31.906 1 41.28 8 VAL B N 1
ATOM 4476 C CA . VAL B 1 8 ? -18.672 -29.766 -31.484 1 41.28 8 VAL B CA 1
ATOM 4477 C C . VAL B 1 8 ? -18.016 -28.531 -32.094 1 41.28 8 VAL B C 1
ATOM 4479 O O . VAL B 1 8 ? -16.797 -28.375 -32.031 1 41.28 8 VAL B O 1
ATOM 4482 N N . ASN B 1 9 ? -18.688 -27.922 -33.094 1 40.44 9 ASN B N 1
ATOM 4483 C CA . ASN B 1 9 ? -18.375 -26.75 -33.875 1 40.44 9 ASN B CA 1
ATOM 4484 C C . ASN B 1 9 ? -18.125 -25.516 -33 1 40.44 9 ASN B C 1
ATOM 4486 O O . ASN B 1 9 ? -19.047 -25.016 -32.375 1 40.44 9 ASN B O 1
ATOM 4490 N N . TYR B 1 10 ? -17.141 -25.453 -32.312 1 49.16 10 TYR B N 1
ATOM 4491 C CA . TYR B 1 10 ? -16.75 -24.281 -31.547 1 49.16 10 TYR B CA 1
ATOM 4492 C C . TYR B 1 10 ? -16.469 -23.094 -32.438 1 49.16 10 TYR B C 1
ATOM 4494 O O . TYR B 1 10 ? -16.016 -22.047 -31.984 1 49.16 10 TYR B O 1
ATOM 4502 N N . PHE B 1 11 ? -16.672 -23.156 -33.938 1 44.81 11 PHE B N 1
ATOM 4503 C CA . PHE B 1 11 ? -16.312 -22.016 -34.781 1 44.81 11 PHE B CA 1
ATOM 4504 C C . PHE B 1 11 ? -17.453 -21.016 -34.844 1 44.81 11 PHE B C 1
ATOM 4506 O O . PHE B 1 11 ? -18.25 -21.031 -35.781 1 44.81 11 PHE B O 1
ATOM 4513 N N . GLY B 1 12 ? -18.281 -20.734 -34.031 1 42.41 12 GLY B N 1
ATOM 4514 C CA . GLY B 1 12 ? -19.391 -19.828 -34.219 1 42.41 12 GLY B CA 1
ATOM 4515 C C . GLY B 1 12 ? -18.953 -18.406 -34.562 1 42.41 12 GLY B C 1
ATOM 4516 O O . GLY B 1 12 ? -18.156 -17.812 -33.812 1 42.41 12 GLY B O 1
ATOM 4517 N N . TYR B 1 13 ? -19.141 -17.781 -35.812 1 38.53 13 TYR B N 1
ATOM 4518 C CA . TYR B 1 13 ? -18.781 -16.578 -36.562 1 38.53 13 TYR B CA 1
ATOM 4519 C C . TYR B 1 13 ? -19.234 -15.32 -35.844 1 38.53 13 TYR B C 1
ATOM 4521 O O . TYR B 1 13 ? -18.531 -14.312 -35.812 1 38.53 13 TYR B O 1
ATOM 4529 N N . GLY B 1 14 ? -20.594 -14.875 -35.719 1 38.69 14 GLY B N 1
ATOM 4530 C CA . GLY B 1 14 ? -21.203 -13.555 -35.719 1 38.69 14 GLY B CA 1
ATOM 4531 C C . GLY B 1 14 ? -20.781 -12.703 -34.531 1 38.69 14 GLY B C 1
ATOM 4532 O O . GLY B 1 14 ? -20.359 -11.562 -34.688 1 38.69 14 GLY B O 1
ATOM 4533 N N . ARG B 1 15 ? -21.469 -12.852 -33.375 1 43.09 15 ARG B N 1
ATOM 4534 C CA . ARG B 1 15 ? -21.312 -12.102 -32.125 1 43.09 15 ARG B CA 1
ATOM 4535 C C . ARG B 1 15 ? -19.906 -12.25 -31.562 1 43.09 15 ARG B C 1
ATOM 4537 O O . ARG B 1 15 ? -19.609 -11.766 -30.469 1 43.09 15 ARG B O 1
ATOM 4544 N N . LEU B 1 16 ? -19.062 -13.109 -32.031 1 47.19 16 LEU B N 1
ATOM 4545 C CA . LEU B 1 16 ? -17.703 -13.633 -31.922 1 47.19 16 LEU B CA 1
ATOM 4546 C C . LEU B 1 16 ? -16.703 -12.5 -31.656 1 47.19 16 LEU B C 1
ATOM 4548 O O . LEU B 1 16 ? -15.773 -12.664 -30.875 1 47.19 16 LEU B O 1
ATOM 4552 N N . GLN B 1 17 ? -16.75 -11.414 -32.625 1 52.22 17 GLN B N 1
ATOM 4553 C CA . GLN B 1 17 ? -15.656 -10.508 -32.969 1 52.22 17 GLN B CA 1
ATOM 4554 C C . GLN B 1 17 ? -15.359 -9.562 -31.797 1 52.22 17 GLN B C 1
ATOM 4556 O O . GLN B 1 17 ? -14.195 -9.312 -31.469 1 52.22 17 GLN B O 1
ATOM 4561 N N . LEU B 1 18 ? -16.484 -9.211 -31.188 1 56.38 18 LEU B N 1
ATOM 4562 C CA . LEU B 1 18 ? -16.203 -8.008 -30.406 1 56.38 18 LEU B CA 1
ATOM 4563 C C . LEU B 1 18 ? -15.555 -8.359 -29.078 1 56.38 18 LEU B C 1
ATOM 4565 O O . LEU B 1 18 ? -14.719 -7.602 -28.562 1 56.38 18 LEU B O 1
ATOM 4569 N N . GLN B 1 19 ? -15.844 -9.641 -28.672 1 70.81 19 GLN B N 1
ATOM 4570 C CA . GLN B 1 19 ? -15.305 -9.938 -27.344 1 70.81 19 GLN B CA 1
ATOM 4571 C C . GLN B 1 19 ? -14.055 -10.812 -27.438 1 70.81 19 GLN B C 1
ATOM 4573 O O . GLN B 1 19 ? -13.266 -10.883 -26.5 1 70.81 19 GLN B O 1
ATOM 4578 N N . VAL B 1 20 ? -13.797 -11.336 -28.688 1 76.38 20 VAL B N 1
ATOM 4579 C CA . VAL B 1 20 ? -12.734 -12.32 -28.859 1 76.38 20 VAL B CA 1
ATOM 4580 C C . VAL B 1 20 ? -11.375 -11.633 -28.797 1 76.38 20 VAL B C 1
ATOM 4582 O O . VAL B 1 20 ? -10.438 -12.148 -28.188 1 76.38 20 VAL B O 1
ATOM 4585 N N . ILE B 1 21 ? -11.328 -10.492 -29.297 1 77.5 21 ILE B N 1
ATOM 4586 C CA . ILE B 1 21 ? -10.039 -9.812 -29.391 1 77.5 21 ILE B CA 1
ATOM 4587 C C . ILE B 1 21 ? -9.617 -9.344 -28 1 77.5 21 ILE B C 1
ATOM 4589 O O . ILE B 1 21 ? -8.508 -9.641 -27.547 1 77.5 21 ILE B O 1
ATOM 4593 N N . PRO B 1 22 ? -10.531 -8.734 -27.344 1 76.38 22 PRO B N 1
ATOM 4594 C CA . PRO B 1 22 ? -10.109 -8.32 -26 1 76.38 22 PRO B CA 1
ATOM 4595 C C . PRO B 1 22 ? -9.828 -9.508 -25.078 1 76.38 22 PRO B C 1
ATOM 4597 O O . PRO B 1 22 ? -8.914 -9.438 -24.25 1 76.38 22 PRO B O 1
ATOM 4600 N N . SER B 1 23 ? -10.562 -10.5 -25.281 1 80.81 23 SER B N 1
ATOM 4601 C CA . SER B 1 23 ? -10.336 -11.672 -24.453 1 80.81 23 SER B CA 1
ATOM 4602 C C . SER B 1 23 ? -9.008 -12.336 -24.781 1 80.81 23 SER B C 1
ATOM 4604 O O . SER B 1 23 ? -8.297 -12.797 -23.875 1 80.81 23 SER B O 1
ATOM 4606 N N . THR B 1 24 ? -8.664 -12.336 -26.047 1 84.75 24 THR B N 1
ATOM 4607 C CA . THR B 1 24 ? -7.41 -12.945 -26.469 1 84.75 24 THR B CA 1
ATOM 4608 C C . THR B 1 24 ? -6.219 -12.172 -25.906 1 84.75 24 THR B C 1
ATOM 4610 O O . THR B 1 24 ? -5.277 -12.766 -25.375 1 84.75 24 THR B O 1
ATOM 4613 N N . THR B 1 25 ? -6.289 -10.938 -26 1 81.5 25 THR B N 1
ATOM 4614 C CA . THR B 1 25 ? -5.195 -10.117 -25.5 1 81.5 25 THR B CA 1
ATOM 4615 C C . THR B 1 25 ? -5.094 -10.219 -23.984 1 81.5 25 THR B C 1
ATOM 4617 O O . THR B 1 25 ? -3.994 -10.289 -23.438 1 81.5 25 THR B O 1
ATOM 4620 N N . PHE B 1 26 ? -6.176 -10.289 -23.406 1 82.31 26 PHE B N 1
ATOM 4621 C CA . PHE B 1 26 ? -6.215 -10.383 -21.953 1 82.31 26 PHE B CA 1
ATOM 4622 C C . PHE B 1 26 ? -5.598 -11.695 -21.484 1 82.31 26 PHE B C 1
ATOM 4624 O O . PHE B 1 26 ? -4.734 -11.703 -20.609 1 82.31 26 PHE B O 1
ATOM 4631 N N . ILE B 1 27 ? -6.004 -12.672 -22.125 1 84.5 27 ILE B N 1
ATOM 4632 C CA . ILE B 1 27 ? -5.527 -13.984 -21.703 1 84.5 27 ILE B CA 1
ATOM 4633 C C . ILE B 1 27 ? -4.051 -14.141 -22.062 1 84.5 27 ILE B C 1
ATOM 4635 O O . ILE B 1 27 ? -3.287 -14.766 -21.328 1 84.5 27 ILE B O 1
ATOM 4639 N N . PHE B 1 28 ? -3.67 -13.617 -23.172 1 87.81 28 PHE B N 1
ATOM 4640 C CA . PHE B 1 28 ? -2.271 -13.656 -23.594 1 87.81 28 PHE B CA 1
ATOM 4641 C C . PHE B 1 28 ? -1.371 -13.07 -22.5 1 87.81 28 PHE B C 1
ATOM 4643 O O . PHE B 1 28 ? -0.406 -13.711 -22.078 1 87.81 28 PHE B O 1
ATOM 4650 N N . PHE B 1 29 ? -1.768 -11.961 -22.016 1 85.44 29 PHE B N 1
ATOM 4651 C CA . PHE B 1 29 ? -0.929 -11.297 -21.031 1 85.44 29 PHE B CA 1
ATOM 4652 C C . PHE B 1 29 ? -1.038 -11.984 -19.672 1 85.44 29 PHE B C 1
ATOM 4654 O O . PHE B 1 29 ? -0.058 -12.062 -18.938 1 85.44 29 PHE B O 1
ATOM 4661 N N . THR B 1 30 ? -2.189 -12.398 -19.406 1 83.06 30 THR B N 1
ATOM 4662 C CA . THR B 1 30 ? -2.404 -13.07 -18.141 1 83.06 30 THR B CA 1
ATOM 4663 C C . THR B 1 30 ? -1.604 -14.367 -18.062 1 83.06 30 THR B C 1
ATOM 4665 O O . THR B 1 30 ? -1.19 -14.789 -16.984 1 83.06 30 THR B O 1
ATOM 4668 N N . ASN B 1 31 ? -1.35 -14.898 -19.203 1 87.19 31 ASN B N 1
ATOM 4669 C CA . ASN B 1 31 ? -0.565 -16.125 -19.266 1 87.19 31 ASN B CA 1
ATOM 4670 C C . ASN B 1 31 ? 0.928 -15.836 -19.375 1 87.19 31 ASN B C 1
ATOM 4672 O O . ASN B 1 31 ? 1.748 -16.547 -18.781 1 87.19 31 ASN B O 1
ATOM 4676 N N . LEU B 1 32 ? 1.227 -14.898 -20.078 1 87.69 32 LEU B N 1
ATOM 4677 C CA . LEU B 1 32 ? 2.617 -14.578 -20.375 1 87.69 32 LEU B CA 1
ATOM 4678 C C . LEU B 1 32 ? 3.357 -14.125 -19.125 1 87.69 32 LEU B C 1
ATOM 4680 O O . LEU B 1 32 ? 4.488 -14.547 -18.875 1 87.69 32 LEU B O 1
ATOM 4684 N N . LEU B 1 33 ? 2.73 -13.359 -18.312 1 87.31 33 LEU B N 1
ATOM 4685 C CA . LEU B 1 33 ? 3.416 -12.719 -17.203 1 87.31 33 LEU B CA 1
ATOM 4686 C C . LEU B 1 33 ? 3.814 -13.742 -16.141 1 87.31 33 LEU B C 1
ATOM 4688 O O . LEU B 1 33 ? 4.988 -13.836 -15.781 1 87.31 33 LEU B O 1
ATOM 4692 N N . PRO B 1 34 ? 2.879 -14.531 -15.781 1 87 34 PRO B N 1
ATOM 4693 C CA . PRO B 1 34 ? 3.32 -15.57 -14.844 1 87 34 PRO B CA 1
ATOM 4694 C C . PRO B 1 34 ? 4.32 -16.547 -15.469 1 87 34 PRO B C 1
ATOM 4696 O O . PRO B 1 34 ? 5.211 -17.047 -14.781 1 87 34 PRO B O 1
ATOM 4699 N N . ALA B 1 35 ? 4.176 -16.797 -16.703 1 89.69 35 ALA B N 1
ATOM 4700 C CA . ALA B 1 35 ? 5.082 -17.719 -17.391 1 89.69 35 ALA B CA 1
ATOM 4701 C C . ALA B 1 35 ? 6.523 -17.203 -17.328 1 89.69 35 ALA B C 1
ATOM 4703 O O . ALA B 1 35 ? 7.445 -17.984 -17.047 1 89.69 35 ALA B O 1
ATOM 4704 N N . ILE B 1 36 ? 6.691 -15.969 -17.562 1 89.75 36 ILE B N 1
ATOM 4705 C CA . ILE B 1 36 ? 8.047 -15.422 -17.562 1 89.75 36 ILE B CA 1
ATOM 4706 C C . ILE B 1 36 ? 8.586 -15.398 -16.125 1 89.75 36 ILE B C 1
ATOM 4708 O O . ILE B 1 36 ? 9.781 -15.578 -15.914 1 89.75 36 ILE B O 1
ATOM 4712 N N . ALA B 1 37 ? 7.719 -15.195 -15.227 1 88.38 37 ALA B N 1
ATOM 4713 C CA . ALA B 1 37 ? 8.141 -15.219 -13.828 1 88.38 37 ALA B CA 1
ATOM 4714 C C . ALA B 1 37 ? 8.633 -16.609 -13.422 1 88.38 37 ALA B C 1
ATOM 4716 O O . ALA B 1 37 ? 9.656 -16.734 -12.75 1 88.38 37 ALA B O 1
ATOM 4717 N N . PHE B 1 38 ? 7.961 -17.578 -13.828 1 88.88 38 PHE B N 1
ATOM 4718 C CA . PHE B 1 38 ? 8.359 -18.953 -13.508 1 88.88 38 PHE B CA 1
ATOM 4719 C C . PHE B 1 38 ? 9.609 -19.344 -14.289 1 88.88 38 PHE B C 1
ATOM 4721 O O . PHE B 1 38 ? 10.414 -20.141 -13.805 1 88.88 38 PHE B O 1
ATOM 4728 N N . ALA B 1 39 ? 9.711 -18.781 -15.445 1 90.38 39 ALA B N 1
ATOM 4729 C CA . ALA B 1 39 ? 10.922 -19.031 -16.219 1 90.38 39 ALA B CA 1
ATOM 4730 C C . ALA B 1 39 ? 12.156 -18.547 -15.469 1 90.38 39 ALA B C 1
ATOM 4732 O O . ALA B 1 39 ? 13.188 -19.219 -15.469 1 90.38 39 ALA B O 1
ATOM 4733 N N . GLN B 1 40 ? 12.008 -17.422 -14.883 1 89 40 GLN B N 1
ATOM 4734 C CA . GLN B 1 40 ? 13.117 -16.891 -14.102 1 89 40 GLN B CA 1
ATOM 4735 C C . GLN B 1 40 ? 13.422 -17.781 -12.898 1 89 40 GLN B C 1
ATOM 4737 O O . GLN B 1 40 ? 14.586 -18 -12.562 1 89 40 GLN B O 1
ATOM 4742 N N . ASP B 1 41 ? 12.438 -18.219 -12.336 1 86.56 41 ASP B N 1
ATOM 4743 C CA . ASP B 1 41 ? 12.602 -19.094 -11.18 1 86.56 41 ASP B CA 1
ATOM 4744 C C . ASP B 1 41 ? 13.32 -20.375 -11.562 1 86.56 41 ASP B C 1
ATOM 4746 O O . ASP B 1 41 ? 14.266 -20.797 -10.891 1 86.56 41 ASP B O 1
ATOM 4750 N N . MET B 1 42 ? 12.914 -20.984 -12.633 1 88.75 42 MET B N 1
ATOM 4751 C CA . MET B 1 42 ? 13.531 -22.219 -13.094 1 88.75 42 MET B CA 1
ATOM 4752 C C . MET B 1 42 ? 14.953 -21.984 -13.57 1 88.75 42 MET B C 1
ATOM 4754 O O . MET B 1 42 ? 15.828 -22.828 -13.375 1 88.75 42 MET B O 1
ATOM 4758 N N . PHE B 1 43 ? 15.102 -20.859 -14.117 1 89 43 PHE B N 1
ATOM 4759 C CA . PHE B 1 43 ? 16.438 -20.5 -14.609 1 89 43 PHE B CA 1
ATOM 4760 C C . PHE B 1 43 ? 17.438 -20.438 -13.461 1 89 43 PHE B C 1
ATOM 4762 O O . PHE B 1 43 ? 18.531 -20.984 -13.562 1 89 43 PHE B O 1
ATOM 4769 N N . ASP B 1 44 ? 17.078 -19.891 -12.422 1 87 44 ASP B N 1
ATOM 4770 C CA . ASP B 1 44 ? 17.953 -19.703 -11.273 1 87 44 ASP B CA 1
ATOM 4771 C C . ASP B 1 44 ? 18.203 -21.016 -10.539 1 87 44 ASP B C 1
ATOM 4773 O O . ASP B 1 44 ? 19.312 -21.266 -10.055 1 87 44 ASP B O 1
ATOM 4777 N N . LYS B 1 45 ? 17.234 -21.922 -10.57 1 87.81 45 LYS B N 1
ATOM 4778 C CA . LYS B 1 45 ? 17.312 -23.094 -9.695 1 87.81 45 LYS B CA 1
ATOM 4779 C C . LYS B 1 45 ? 17.797 -24.328 -10.461 1 87.81 45 LYS B C 1
ATOM 4781 O O . LYS B 1 45 ? 18.109 -25.359 -9.867 1 87.81 45 LYS B O 1
ATOM 4786 N N . THR B 1 46 ? 17.828 -24.266 -11.766 1 88.56 46 THR B N 1
ATOM 4787 C CA . THR B 1 46 ? 18.312 -25.391 -12.555 1 88.56 46 THR B CA 1
ATOM 4788 C C . THR B 1 46 ? 19.641 -25.062 -13.234 1 88.56 46 THR B C 1
ATOM 4790 O O . THR B 1 46 ? 19.953 -25.625 -14.289 1 88.56 46 THR B O 1
ATOM 4793 N N . ASP B 1 47 ? 20.344 -24.125 -12.672 1 86.06 47 ASP B N 1
ATOM 4794 C CA . ASP B 1 47 ? 21.625 -23.719 -13.25 1 86.06 47 ASP B CA 1
ATOM 4795 C C . ASP B 1 47 ? 21.484 -23.406 -14.734 1 86.06 47 ASP B C 1
ATOM 4797 O O . ASP B 1 47 ? 22.234 -23.953 -15.562 1 86.06 47 ASP B O 1
ATOM 4801 N N . HIS B 1 48 ? 20.344 -22.828 -15.164 1 86.25 48 HIS B N 1
ATOM 4802 C CA . HIS B 1 48 ? 20.094 -22.266 -16.484 1 86.25 48 HIS B CA 1
ATOM 4803 C C . HIS B 1 48 ? 19.719 -23.344 -17.484 1 86.25 48 HIS B C 1
ATOM 4805 O O . HIS B 1 48 ? 19.984 -23.203 -18.688 1 86.25 48 HIS B O 1
ATOM 4811 N N . ALA B 1 49 ? 19.188 -24.469 -16.969 1 85.56 49 ALA B N 1
ATOM 4812 C CA . ALA B 1 49 ? 18.719 -25.516 -17.875 1 85.56 49 ALA B CA 1
ATOM 4813 C C . ALA B 1 49 ? 17.438 -25.078 -18.594 1 85.56 49 ALA B C 1
ATOM 4815 O O . ALA B 1 49 ? 17.281 -25.312 -19.781 1 85.56 49 ALA B O 1
ATOM 4816 N N . TYR B 1 50 ? 16.609 -24.547 -17.812 1 89.12 50 TYR B N 1
ATOM 4817 C CA . TYR B 1 50 ? 15.375 -24.016 -18.359 1 89.12 50 TYR B CA 1
ATOM 4818 C C . TYR B 1 50 ? 15.383 -22.484 -18.344 1 89.12 50 TYR B C 1
ATOM 4820 O O . TYR B 1 50 ? 15.883 -21.875 -17.391 1 89.12 50 TYR B O 1
ATOM 4828 N N . GLY B 1 51 ? 14.914 -21.875 -19.359 1 89.5 51 GLY B N 1
ATOM 4829 C CA . GLY B 1 51 ? 14.828 -20.438 -19.453 1 89.5 51 GLY B CA 1
ATOM 4830 C C . GLY B 1 51 ? 13.539 -19.953 -20.078 1 89.5 51 GLY B C 1
ATOM 4831 O O . GLY B 1 51 ? 12.539 -20.672 -20.094 1 89.5 51 GLY B O 1
ATOM 4832 N N . VAL B 1 52 ? 13.609 -18.781 -20.5 1 91.06 52 VAL B N 1
ATOM 4833 C CA . VAL B 1 52 ? 12.43 -18.109 -21.047 1 91.06 52 VAL B CA 1
ATOM 4834 C C . VAL B 1 52 ? 12.023 -18.781 -22.359 1 91.06 52 VAL B C 1
ATOM 4836 O O . VAL B 1 52 ? 10.828 -18.969 -22.625 1 91.06 52 VAL B O 1
ATOM 4839 N N . ASN B 1 53 ? 12.945 -19.266 -23.125 1 91.75 53 ASN B N 1
ATOM 4840 C CA . ASN B 1 53 ? 12.656 -19.875 -24.422 1 91.75 53 ASN B CA 1
ATOM 4841 C C . ASN B 1 53 ? 11.891 -21.188 -24.266 1 91.75 53 ASN B C 1
ATOM 4843 O O . ASN B 1 53 ? 10.961 -21.469 -25.031 1 91.75 53 ASN B O 1
ATOM 4847 N N . GLU B 1 54 ? 12.281 -22 -23.359 1 92.5 54 GLU B N 1
ATOM 4848 C CA . GLU B 1 54 ? 11.609 -23.266 -23.125 1 92.5 54 GLU B CA 1
ATOM 4849 C C . GLU B 1 54 ? 10.172 -23.047 -22.641 1 92.5 54 GLU B C 1
ATOM 4851 O O . GLU B 1 54 ? 9.258 -23.75 -23.078 1 92.5 54 GLU B O 1
ATOM 4856 N N . VAL B 1 55 ? 10.07 -22.094 -21.797 1 91.38 55 VAL B N 1
ATOM 4857 C CA . VAL B 1 55 ? 8.758 -21.812 -21.203 1 91.38 55 VAL B CA 1
ATOM 4858 C C . VAL B 1 55 ? 7.832 -21.219 -22.266 1 91.38 55 VAL B C 1
ATOM 4860 O O . VAL B 1 55 ? 6.652 -21.562 -22.328 1 91.38 55 VAL B O 1
ATOM 4863 N N . LEU B 1 56 ? 8.344 -20.328 -23.062 1 91.94 56 LEU B N 1
ATOM 4864 C CA . LEU B 1 56 ? 7.543 -19.734 -24.125 1 91.94 56 LEU B CA 1
ATOM 4865 C C . LEU B 1 56 ? 7.164 -20.781 -25.172 1 91.94 56 LEU B C 1
ATOM 4867 O O . LEU B 1 56 ? 6.031 -20.797 -25.656 1 91.94 56 LEU B O 1
ATOM 4871 N N . MET B 1 57 ? 8.086 -21.609 -25.5 1 92 57 MET B N 1
ATOM 4872 C CA . MET B 1 57 ? 7.809 -22.672 -26.453 1 92 57 MET B CA 1
ATOM 4873 C C . MET B 1 57 ? 6.711 -23.594 -25.953 1 92 57 MET B C 1
ATOM 4875 O O . MET B 1 57 ? 5.809 -23.969 -26.703 1 92 57 MET B O 1
ATOM 4879 N N . LEU B 1 58 ? 6.812 -23.906 -24.797 1 92.69 58 LEU B N 1
ATOM 4880 C CA . LEU B 1 58 ? 5.797 -24.766 -24.172 1 92.69 58 LEU B CA 1
ATOM 4881 C C . LEU B 1 58 ? 4.43 -24.078 -24.219 1 92.69 58 LEU B C 1
ATOM 4883 O O . LEU B 1 58 ? 3.432 -24.719 -24.562 1 92.69 58 LEU B O 1
ATOM 4887 N N . SER B 1 59 ? 4.391 -22.859 -23.734 1 90.94 59 SER B N 1
ATOM 4888 C CA . SER B 1 59 ? 3.129 -22.125 -23.688 1 90.94 59 SER B CA 1
ATOM 4889 C C . SER B 1 59 ? 2.535 -21.969 -25.078 1 90.94 59 SER B C 1
ATOM 4891 O O . SER B 1 59 ? 1.317 -22.062 -25.266 1 90.94 59 SER B O 1
ATOM 4893 N N . ALA B 1 60 ? 3.398 -21.75 -26.047 1 92.06 60 ALA B N 1
ATOM 4894 C CA . ALA B 1 60 ? 2.949 -21.594 -27.422 1 92.06 60 ALA B CA 1
ATOM 4895 C C . ALA B 1 60 ? 2.41 -22.906 -27.969 1 92.06 60 ALA B C 1
ATOM 4897 O O . ALA B 1 60 ? 1.312 -22.953 -28.531 1 92.06 60 ALA B O 1
ATOM 4898 N N . LEU B 1 61 ? 3.16 -23.953 -27.781 1 90.44 61 LEU B N 1
ATOM 4899 C CA . LEU B 1 61 ? 2.766 -25.266 -28.297 1 90.44 61 LEU B CA 1
ATOM 4900 C C . LEU B 1 61 ? 1.493 -25.75 -27.609 1 90.44 61 LEU B C 1
ATOM 4902 O O . LEU B 1 61 ? 0.582 -26.25 -28.266 1 90.44 61 LEU B O 1
ATOM 4906 N N . ALA B 1 62 ? 1.482 -25.609 -26.297 1 89.31 62 ALA B N 1
ATOM 4907 C CA . ALA B 1 62 ? 0.316 -26.047 -25.531 1 89.31 62 ALA B CA 1
ATOM 4908 C C . ALA B 1 62 ? -0.928 -25.266 -25.938 1 89.31 62 ALA B C 1
ATOM 4910 O O . ALA B 1 62 ? -2.01 -25.828 -26.094 1 89.31 62 ALA B O 1
ATOM 4911 N N . GLY B 1 63 ? -0.789 -23.969 -26.094 1 88 63 GLY B N 1
ATOM 4912 C CA . GLY B 1 63 ? -1.918 -23.156 -26.5 1 88 63 GLY B CA 1
ATOM 4913 C C . GLY B 1 63 ? -2.475 -23.516 -27.859 1 88 63 GLY B C 1
ATOM 4914 O O . GLY B 1 63 ? -3.691 -23.625 -28.031 1 88 63 GLY B O 1
ATOM 4915 N N . VAL B 1 64 ? -1.627 -23.812 -28.797 1 89.38 64 VAL B N 1
ATOM 4916 C CA . VAL B 1 64 ? -2.053 -24.109 -30.156 1 89.38 64 VAL B CA 1
ATOM 4917 C C . VAL B 1 64 ? -2.637 -25.516 -30.219 1 89.38 64 VAL B C 1
ATOM 4919 O O . VAL B 1 64 ? -3.713 -25.719 -30.781 1 89.38 64 VAL B O 1
ATOM 4922 N N . VAL B 1 65 ? -2.01 -26.438 -29.609 1 89.31 65 VAL B N 1
ATOM 4923 C CA . VAL B 1 65 ? -2.441 -27.828 -29.672 1 89.31 65 VAL B CA 1
ATOM 4924 C C . VAL B 1 65 ? -3.76 -28 -28.922 1 89.31 65 VAL B C 1
ATOM 4926 O O . VAL B 1 65 ? -4.699 -28.609 -29.438 1 89.31 65 VAL B O 1
ATOM 4929 N N . PHE B 1 66 ? -3.842 -27.484 -27.75 1 87.31 66 PHE B N 1
ATOM 4930 C CA . PHE B 1 66 ? -5.062 -27.609 -26.969 1 87.31 66 PHE B CA 1
ATOM 4931 C C . PHE B 1 66 ? -6.184 -26.766 -27.562 1 87.31 66 PHE B C 1
ATOM 4933 O O . PHE B 1 66 ? -7.359 -27.109 -27.453 1 87.31 66 PHE B O 1
ATOM 4940 N N . GLY B 1 67 ? -5.828 -25.641 -28.094 1 84.56 67 GLY B N 1
ATOM 4941 C CA . GLY B 1 67 ? -6.84 -24.828 -28.75 1 84.56 67 GLY B CA 1
ATOM 4942 C C . GLY B 1 67 ? -7.48 -25.516 -29.938 1 84.56 67 GLY B C 1
ATOM 4943 O O . GLY B 1 67 ? -8.695 -25.406 -30.141 1 84.56 67 GLY B O 1
ATOM 4944 N N . LEU B 1 68 ? -6.699 -26.297 -30.609 1 85 68 LEU B N 1
ATOM 4945 C CA . LEU B 1 68 ? -7.176 -26.906 -31.844 1 85 68 LEU B CA 1
ATOM 4946 C C . LEU B 1 68 ? -7.781 -28.281 -31.578 1 85 68 LEU B C 1
ATOM 4948 O O . LEU B 1 68 ? -8.773 -28.656 -32.188 1 85 68 LEU B O 1
ATOM 4952 N N . LEU B 1 69 ? -7.207 -28.953 -30.578 1 85.06 69 LEU B N 1
ATOM 4953 C CA . LEU B 1 69 ? -7.547 -30.375 -30.5 1 85.06 69 LEU B CA 1
ATOM 4954 C C . LEU B 1 69 ? -8.266 -30.688 -29.188 1 85.06 69 LEU B C 1
ATOM 4956 O O . LEU B 1 69 ? -8.797 -31.781 -29.016 1 85.06 69 LEU B O 1
ATOM 4960 N N . SER B 1 70 ? -8.32 -29.797 -28.312 1 81.12 70 SER B N 1
ATOM 4961 C CA . SER B 1 70 ? -8.914 -30.125 -27.031 1 81.12 70 SER B CA 1
ATOM 4962 C C . SER B 1 70 ? -10.438 -30.172 -27.109 1 81.12 70 SER B C 1
ATOM 4964 O O . SER B 1 70 ? -11.023 -29.641 -28.047 1 81.12 70 SER B O 1
ATOM 4966 N N . GLY B 1 71 ? -11.023 -30.953 -26.203 1 74 71 GLY B N 1
ATOM 4967 C CA . GLY B 1 71 ? -12.477 -30.969 -26.094 1 74 71 GLY B CA 1
ATOM 4968 C C . GLY B 1 71 ? -13.047 -29.734 -25.438 1 74 71 GLY B C 1
ATOM 4969 O O . GLY B 1 71 ? -14.086 -29.219 -25.844 1 74 71 GLY B O 1
ATOM 4970 N N . GLN B 1 72 ? -12.391 -29.312 -24.406 1 74.31 72 GLN B N 1
ATOM 4971 C CA . GLN B 1 72 ? -12.781 -28.094 -23.719 1 74.31 72 GLN B CA 1
ATOM 4972 C C . GLN B 1 72 ? -11.781 -26.969 -23.969 1 74.31 72 GLN B C 1
ATOM 4974 O O . GLN B 1 72 ? -10.812 -26.812 -23.219 1 74.31 72 GLN B O 1
ATOM 4979 N N . PRO B 1 73 ? -12.062 -26.219 -24.922 1 74.88 73 PRO B N 1
ATOM 4980 C CA . PRO B 1 73 ? -11.07 -25.203 -25.312 1 74.88 73 PRO B CA 1
ATOM 4981 C C . PRO B 1 73 ? -10.969 -24.062 -24.312 1 74.88 73 PRO B C 1
ATOM 4983 O O . PRO B 1 73 ? -10.07 -23.219 -24.438 1 74.88 73 PRO B O 1
ATOM 4986 N N . LEU B 1 74 ? -11.797 -24.062 -23.297 1 76.75 74 LEU B N 1
ATOM 4987 C CA . LEU B 1 74 ? -11.781 -22.984 -22.312 1 76.75 74 LEU B CA 1
ATOM 4988 C C . LEU B 1 74 ? -10.656 -23.188 -21.312 1 76.75 74 LEU B C 1
ATOM 4990 O O . LEU B 1 74 ? -10.242 -22.234 -20.641 1 76.75 74 LEU B O 1
ATOM 4994 N N . CYS B 1 75 ? -10.156 -24.344 -21.234 1 78.12 75 CYS B N 1
ATOM 4995 C CA . CYS B 1 75 ? -9.086 -24.641 -20.297 1 78.12 75 CYS B CA 1
ATOM 4996 C C . CYS B 1 75 ? -7.73 -24.219 -20.859 1 78.12 75 CYS B C 1
ATOM 4998 O O . CYS B 1 75 ? -7.32 -24.719 -21.906 1 78.12 75 CYS B O 1
ATOM 5000 N N . ILE B 1 76 ? -7.152 -23.312 -20.234 1 83.69 76 ILE B N 1
ATOM 5001 C CA . ILE B 1 76 ? -5.852 -22.828 -20.672 1 83.69 76 ILE B CA 1
ATOM 5002 C C . ILE B 1 76 ? -4.742 -23.641 -20.016 1 83.69 76 ILE B C 1
ATOM 5004 O O . ILE B 1 76 ? -4.82 -23.953 -18.828 1 83.69 76 ILE B O 1
ATOM 5008 N N . VAL B 1 77 ? -3.879 -24.047 -20.875 1 84.81 77 VAL B N 1
ATOM 5009 C CA . VAL B 1 77 ? -2.775 -24.859 -20.391 1 84.81 77 VAL B CA 1
ATOM 5010 C C . VAL B 1 77 ? -1.464 -24.094 -20.516 1 84.81 77 VAL B C 1
ATOM 5012 O O . VAL B 1 77 ? -1.283 -23.297 -21.438 1 84.81 77 VAL B O 1
ATOM 5015 N N . GLY B 1 78 ? -0.6 -24.141 -19.562 1 86.12 78 GLY B N 1
ATOM 5016 C CA . GLY B 1 78 ? 0.701 -23.5 -19.531 1 86.12 78 GLY B CA 1
ATOM 5017 C C . GLY B 1 78 ? 1.579 -23.969 -18.391 1 86.12 78 GLY B C 1
ATOM 5018 O O . GLY B 1 78 ? 1.415 -25.094 -17.891 1 86.12 78 GLY B O 1
ATOM 5019 N N . VAL B 1 79 ? 2.561 -23.172 -18.125 1 85.25 79 VAL B N 1
ATOM 5020 C CA . VAL B 1 79 ? 3.477 -23.531 -17.047 1 85.25 79 VAL B CA 1
ATOM 5021 C C . VAL B 1 79 ? 2.885 -23.094 -15.703 1 85.25 79 VAL B C 1
ATOM 5023 O O . VAL B 1 79 ? 2.367 -21.969 -15.586 1 85.25 79 VAL B O 1
ATOM 5026 N N . THR B 1 80 ? 2.922 -23.969 -14.734 1 84.19 80 THR B N 1
ATOM 5027 C CA . THR B 1 80 ? 2.359 -23.672 -13.422 1 84.19 80 THR B CA 1
ATOM 5028 C C . THR B 1 80 ? 3.443 -23.703 -12.352 1 84.19 80 THR B C 1
ATOM 5030 O O . THR B 1 80 ? 4.57 -24.125 -12.609 1 84.19 80 THR B O 1
ATOM 5033 N N . GLY B 1 81 ? 3.121 -23.172 -11.258 1 82.62 81 GLY B N 1
ATOM 5034 C CA . GLY B 1 81 ? 4.031 -23.172 -10.125 1 82.62 81 GLY B CA 1
ATOM 5035 C C . GLY B 1 81 ? 4.477 -24.578 -9.727 1 82.62 81 GLY B C 1
ATOM 5036 O O . GLY B 1 81 ? 5.672 -24.828 -9.609 1 82.62 81 GLY B O 1
ATOM 5037 N N . PRO B 1 82 ? 3.598 -25.453 -9.648 1 84.75 82 PRO B N 1
ATOM 5038 C CA . PRO B 1 82 ? 3.967 -26.812 -9.242 1 84.75 82 PRO B CA 1
ATOM 5039 C C . PRO B 1 82 ? 4.922 -27.484 -10.227 1 84.75 82 PRO B C 1
ATOM 5041 O O . PRO B 1 82 ? 5.809 -28.234 -9.82 1 84.75 82 PRO B O 1
ATOM 5044 N N . ILE B 1 83 ? 4.723 -27.219 -11.461 1 89.06 83 ILE B N 1
ATOM 5045 C CA . ILE B 1 83 ? 5.617 -27.812 -12.453 1 89.06 83 ILE B CA 1
ATOM 5046 C C . ILE B 1 83 ? 7.02 -27.234 -12.289 1 89.06 83 ILE B C 1
ATOM 5048 O O . ILE B 1 83 ? 8.016 -27.938 -12.461 1 89.06 83 ILE B O 1
ATOM 5052 N N . SER B 1 84 ? 7.047 -26 -12.016 1 88.62 84 SER B N 1
ATOM 5053 C CA . SER B 1 84 ? 8.336 -25.359 -11.773 1 88.62 84 SER B CA 1
ATOM 5054 C C . SER B 1 84 ? 9.031 -25.969 -10.555 1 88.62 84 SER B C 1
ATOM 5056 O O . SER B 1 84 ? 10.227 -26.266 -10.594 1 88.62 84 SER B O 1
ATOM 5058 N N . ILE B 1 85 ? 8.266 -26.172 -9.594 1 87.06 85 ILE B N 1
ATOM 5059 C CA . ILE B 1 85 ? 8.805 -26.766 -8.367 1 87.06 85 ILE B CA 1
ATOM 5060 C C . ILE B 1 85 ? 9.305 -28.172 -8.664 1 87.06 85 ILE B C 1
ATOM 5062 O O . ILE B 1 85 ? 10.391 -28.562 -8.227 1 87.06 85 ILE B O 1
ATOM 5066 N N . PHE B 1 86 ? 8.516 -28.891 -9.391 1 89.94 86 PHE B N 1
ATOM 5067 C CA . PHE B 1 86 ? 8.875 -30.25 -9.734 1 89.94 86 PHE B CA 1
ATOM 5068 C C . PHE B 1 86 ? 10.156 -30.297 -10.555 1 89.94 86 PHE B C 1
ATOM 5070 O O . PHE B 1 86 ? 11.047 -31.094 -10.289 1 89.94 86 PHE B O 1
ATOM 5077 N N . SER B 1 87 ? 10.289 -29.438 -11.445 1 90.44 87 SER B N 1
ATOM 5078 C CA . SER B 1 87 ? 11.43 -29.422 -12.367 1 90.44 87 SER B CA 1
ATOM 5079 C C . SER B 1 87 ? 12.727 -29.094 -11.633 1 90.44 87 SER B C 1
ATOM 5081 O O . SER B 1 87 ? 13.742 -29.75 -11.828 1 90.44 87 SER B O 1
ATOM 5083 N N . TYR B 1 88 ? 12.711 -28.094 -10.859 1 89 88 TYR B N 1
ATOM 5084 C CA . TYR B 1 88 ? 13.984 -27.734 -10.25 1 89 88 TYR B CA 1
ATOM 5085 C C . TYR B 1 88 ? 14.312 -28.656 -9.086 1 89 88 TYR B C 1
ATOM 5087 O O . TYR B 1 88 ? 15.477 -28.828 -8.727 1 89 88 TYR B O 1
ATOM 5095 N N . THR B 1 89 ? 13.312 -29.25 -8.477 1 89.38 89 THR B N 1
ATOM 5096 C CA . THR B 1 89 ? 13.586 -30.203 -7.406 1 89.38 89 THR B CA 1
ATOM 5097 C C . THR B 1 89 ? 14.242 -31.469 -7.969 1 89.38 89 THR B C 1
ATOM 5099 O O . THR B 1 89 ? 15.148 -32.031 -7.355 1 89.38 89 THR B O 1
ATOM 5102 N N . VAL B 1 90 ? 13.742 -31.922 -9.078 1 91.94 90 VAL B N 1
ATOM 5103 C CA . VAL B 1 90 ? 14.359 -33.062 -9.734 1 91.94 90 VAL B CA 1
ATOM 5104 C C . VAL B 1 90 ? 15.812 -32.75 -10.078 1 91.94 90 VAL B C 1
ATOM 5106 O O . VAL B 1 90 ? 16.688 -33.594 -9.93 1 91.94 90 VAL B O 1
ATOM 5109 N N . TYR B 1 91 ? 16 -31.547 -10.516 1 90.94 91 TYR B N 1
ATOM 5110 C CA . TYR B 1 91 ? 17.359 -31.125 -10.836 1 90.94 91 TYR B CA 1
ATOM 5111 C C . TYR B 1 91 ? 18.266 -31.188 -9.609 1 90.94 91 TYR B C 1
ATOM 5113 O O . TYR B 1 91 ? 19.375 -31.688 -9.672 1 90.94 91 TYR B O 1
ATOM 5121 N N . GLU B 1 92 ? 17.797 -30.734 -8.562 1 88.81 92 GLU B N 1
ATOM 5122 C CA . GLU B 1 92 ? 18.578 -30.703 -7.332 1 88.81 92 GLU B CA 1
ATOM 5123 C C . GLU B 1 92 ? 18.875 -32.125 -6.832 1 88.81 92 GLU B C 1
ATOM 5125 O O . GLU B 1 92 ? 19.938 -32.344 -6.242 1 88.81 92 GLU B O 1
ATOM 5130 N N . LEU B 1 93 ? 17.984 -33 -7.086 1 88.31 93 LEU B N 1
ATOM 5131 C CA . LEU B 1 93 ? 18.141 -34.375 -6.605 1 88.31 93 LEU B CA 1
ATOM 5132 C C . LEU B 1 93 ? 19.078 -35.156 -7.512 1 88.31 93 LEU B C 1
ATOM 5134 O O . LEU B 1 93 ? 19.859 -35.969 -7.035 1 88.31 93 LEU B O 1
ATOM 5138 N N . MET B 1 94 ? 19.094 -34.938 -8.758 1 89.31 94 MET B N 1
ATOM 5139 C CA . MET B 1 94 ? 19.797 -35.781 -9.711 1 89.31 94 MET B CA 1
ATOM 5140 C C . MET B 1 94 ? 21.172 -35.219 -10.047 1 89.31 94 MET B C 1
ATOM 5142 O O . MET B 1 94 ? 22.078 -35.969 -10.414 1 89.31 94 MET B O 1
ATOM 5146 N N . GLN B 1 95 ? 21.312 -33.938 -9.898 1 87.06 95 GLN B N 1
ATOM 5147 C CA . GLN B 1 95 ? 22.578 -33.281 -10.258 1 87.06 95 GLN B CA 1
ATOM 5148 C C . GLN B 1 95 ? 23.734 -33.875 -9.445 1 87.06 95 GLN B C 1
ATOM 5150 O O . GLN B 1 95 ? 24.781 -34.219 -9.992 1 87.06 95 GLN B O 1
ATOM 5155 N N . PRO B 1 96 ? 23.547 -34 -8.148 1 87.44 96 PRO B N 1
ATOM 5156 C CA . PRO B 1 96 ? 24.641 -34.562 -7.367 1 87.44 96 PRO B CA 1
ATOM 5157 C C . PRO B 1 96 ? 24.906 -36.031 -7.699 1 87.44 96 PRO B C 1
ATOM 5159 O O . PRO B 1 96 ? 26.016 -36.5 -7.477 1 87.44 96 PRO B O 1
ATOM 5162 N N . ARG B 1 97 ? 24 -36.75 -8.211 1 88.62 97 ARG B N 1
ATOM 5163 C CA . ARG B 1 97 ? 24.141 -38.156 -8.562 1 88.62 97 ARG B CA 1
ATOM 5164 C C . ARG B 1 97 ? 24.859 -38.344 -9.898 1 88.62 97 ARG B C 1
ATOM 5166 O O . ARG B 1 97 ? 25.359 -39.406 -10.211 1 88.62 97 ARG B O 1
ATOM 5173 N N . GLY B 1 98 ? 24.922 -37.281 -10.695 1 86.06 98 GLY B N 1
ATOM 5174 C CA . GLY B 1 98 ? 25.594 -37.344 -11.984 1 86.06 98 GLY B CA 1
ATOM 5175 C C . GLY B 1 98 ? 24.672 -37.781 -13.109 1 86.06 98 GLY B C 1
ATOM 5176 O O . GLY B 1 98 ? 25.141 -38.062 -14.219 1 86.06 98 GLY B O 1
ATOM 5177 N N . THR B 1 99 ? 23.422 -38.062 -12.93 1 89.06 99 THR B N 1
ATOM 5178 C CA . THR B 1 99 ? 22.469 -38.438 -13.961 1 89.06 99 THR B CA 1
ATOM 5179 C C . THR B 1 99 ? 22.141 -37.25 -14.859 1 89.06 99 THR B C 1
ATOM 5181 O O . THR B 1 99 ? 21.875 -36.156 -14.367 1 89.06 99 THR B O 1
ATOM 5184 N N . PRO B 1 100 ? 22.312 -37.531 -16.156 1 89.25 100 PRO B N 1
ATOM 5185 C CA . PRO B 1 100 ? 21.969 -36.406 -17.047 1 89.25 100 PRO B CA 1
ATOM 5186 C C . PRO B 1 100 ? 20.547 -35.938 -16.844 1 89.25 100 PRO B C 1
ATOM 5188 O O . PRO B 1 100 ? 19.609 -36.719 -16.859 1 89.25 100 PRO B O 1
ATOM 5191 N N . TYR B 1 101 ? 20.391 -34.688 -16.688 1 90.88 101 TYR B N 1
ATOM 5192 C CA . TYR B 1 101 ? 19.125 -34.094 -16.297 1 90.88 101 TYR B CA 1
ATOM 5193 C C . TYR B 1 101 ? 18.094 -34.219 -17.406 1 90.88 101 TYR B C 1
ATOM 5195 O O . TYR B 1 101 ? 16.984 -34.688 -17.172 1 90.88 101 TYR B O 1
ATOM 5203 N N . PHE B 1 102 ? 18.375 -33.844 -18.656 1 91.5 102 PHE B N 1
ATOM 5204 C CA . PHE B 1 102 ? 17.406 -33.75 -19.734 1 91.5 102 PHE B CA 1
ATOM 5205 C C . PHE B 1 102 ? 16.922 -35.156 -20.141 1 91.5 102 PHE B C 1
ATOM 5207 O O . PHE B 1 102 ? 15.711 -35.375 -20.234 1 91.5 102 PHE B O 1
ATOM 5214 N N . PRO B 1 103 ? 17.859 -36.062 -20.312 1 91.81 103 PRO B N 1
ATOM 5215 C CA . PRO B 1 103 ? 17.375 -37.406 -20.609 1 91.81 103 PRO B CA 1
ATOM 5216 C C . PRO B 1 103 ? 16.516 -37.969 -19.484 1 91.81 103 PRO B C 1
ATOM 5218 O O . PRO B 1 103 ? 15.555 -38.719 -19.75 1 91.81 103 PRO B O 1
ATOM 5221 N N . PHE B 1 104 ? 16.891 -37.719 -18.328 1 93.12 104 PHE B N 1
ATOM 5222 C CA . PHE B 1 104 ? 16.109 -38.188 -17.188 1 93.12 104 PHE B CA 1
ATOM 5223 C C . PHE B 1 104 ? 14.719 -37.562 -17.188 1 93.12 104 PHE B C 1
ATOM 5225 O O . PHE B 1 104 ? 13.727 -38.281 -17 1 93.12 104 PHE B O 1
ATOM 5232 N N . MET B 1 105 ? 14.648 -36.312 -17.359 1 93.88 105 MET B N 1
ATOM 5233 C CA . MET B 1 105 ? 13.359 -35.625 -17.438 1 93.88 105 MET B CA 1
ATOM 5234 C C . MET B 1 105 ? 12.523 -36.156 -18.594 1 93.88 105 MET B C 1
ATOM 5236 O O . MET B 1 105 ? 11.297 -36.281 -18.469 1 93.88 105 MET B O 1
ATOM 5240 N N . CYS B 1 106 ? 13.148 -36.375 -19.641 1 93.75 106 CYS B N 1
ATOM 5241 C CA . CYS B 1 106 ? 12.461 -36.938 -20.797 1 93.75 106 CYS B CA 1
ATOM 5242 C C . CYS B 1 106 ? 11.789 -38.281 -20.438 1 93.75 106 CYS B C 1
ATOM 5244 O O . CYS B 1 106 ? 10.633 -38.5 -20.797 1 93.75 106 CYS B O 1
ATOM 5246 N N . TRP B 1 107 ? 12.477 -39.031 -19.781 1 94.06 107 TRP B N 1
ATOM 5247 C CA . TRP B 1 107 ? 11.914 -40.344 -19.422 1 94.06 107 TRP B CA 1
ATOM 5248 C C . TRP B 1 107 ? 10.789 -40.188 -18.406 1 94.06 107 TRP B C 1
ATOM 5250 O O . TRP B 1 107 ? 9.812 -40.938 -18.422 1 94.06 107 TRP B O 1
ATOM 5260 N N . ILE B 1 108 ? 10.961 -39.281 -17.469 1 95.25 108 ILE B N 1
ATOM 5261 C CA . ILE B 1 108 ? 9.859 -39 -16.547 1 95.25 108 ILE B CA 1
ATOM 5262 C C . ILE B 1 108 ? 8.602 -38.656 -17.344 1 95.25 108 ILE B C 1
ATOM 5264 O O . ILE B 1 108 ? 7.52 -39.156 -17.078 1 95.25 108 ILE B O 1
ATOM 5268 N N . TYR B 1 109 ? 8.766 -37.812 -18.344 1 96.25 109 TYR B N 1
ATOM 5269 C CA . TYR B 1 109 ? 7.637 -37.344 -19.141 1 96.25 109 TYR B CA 1
ATOM 5270 C C . TYR B 1 109 ? 7.078 -38.469 -20 1 96.25 109 TYR B C 1
ATOM 5272 O O . TYR B 1 109 ? 5.863 -38.562 -20.203 1 96.25 109 TYR B O 1
ATOM 5280 N N . LEU B 1 110 ? 7.938 -39.312 -20.516 1 95.12 110 LEU B N 1
ATOM 5281 C CA . LEU B 1 110 ? 7.484 -40.438 -21.328 1 95.12 110 LEU B CA 1
ATOM 5282 C C . LEU B 1 110 ? 6.695 -41.438 -20.5 1 95.12 110 LEU B C 1
ATOM 5284 O O . LEU B 1 110 ? 5.641 -41.906 -20.922 1 95.12 110 LEU B O 1
ATOM 5288 N N . TRP B 1 111 ? 7.262 -41.75 -19.375 1 95.81 111 TRP B N 1
ATOM 5289 C CA . TRP B 1 111 ? 6.523 -42.625 -18.469 1 95.81 111 TRP B CA 1
ATOM 5290 C C . TRP B 1 111 ? 5.184 -42.031 -18.094 1 95.81 111 TRP B C 1
ATOM 5292 O O . TRP B 1 111 ? 4.168 -42.719 -18 1 95.81 111 TRP B O 1
ATOM 5302 N N . SER B 1 112 ? 5.199 -40.75 -17.75 1 95.44 112 SER B N 1
ATOM 5303 C CA . SER B 1 112 ? 3.957 -40.062 -17.422 1 95.44 112 SER B CA 1
ATOM 5304 C C . SER B 1 112 ? 2.957 -40.125 -18.562 1 95.44 112 SER B C 1
ATOM 5306 O O . SER B 1 112 ? 1.753 -40.25 -18.344 1 95.44 112 SER B O 1
ATOM 5308 N N . MET B 1 113 ? 3.439 -40.031 -19.781 1 96.06 113 MET B N 1
ATOM 5309 C CA . MET B 1 113 ? 2.574 -40.156 -20.953 1 96.06 113 MET B CA 1
ATOM 5310 C C . MET B 1 113 ? 1.886 -41.5 -20.984 1 96.06 113 MET B C 1
ATOM 5312 O O . MET B 1 113 ? 0.674 -41.594 -21.188 1 96.06 113 MET B O 1
ATOM 5316 N N . VAL B 1 114 ? 2.621 -42.531 -20.75 1 95.25 114 VAL B N 1
ATOM 5317 C CA . VAL B 1 114 ? 2.082 -43.875 -20.734 1 95.25 114 VAL B CA 1
ATOM 5318 C C . VAL B 1 114 ? 1.013 -44 -19.656 1 95.25 114 VAL B C 1
ATOM 5320 O O . VAL B 1 114 ? -0.058 -44.562 -19.906 1 95.25 114 VAL B O 1
ATOM 5323 N N . PHE B 1 115 ? 1.302 -43.5 -18.562 1 94 115 PHE B N 1
ATOM 5324 C CA . PHE B 1 115 ? 0.337 -43.594 -17.469 1 94 115 PHE B CA 1
ATOM 5325 C C . PHE B 1 115 ? -0.923 -42.781 -17.812 1 94 115 PHE B C 1
ATOM 5327 O O . PHE B 1 115 ? -2.033 -43.219 -17.484 1 94 115 PHE B O 1
ATOM 5334 N N . HIS B 1 116 ? -0.796 -41.656 -18.391 1 92.44 116 HIS B N 1
ATOM 5335 C CA . HIS B 1 116 ? -1.95 -40.844 -18.812 1 92.44 116 HIS B CA 1
ATOM 5336 C C . HIS B 1 116 ? -2.826 -41.656 -19.781 1 92.44 116 HIS B C 1
ATOM 5338 O O . HIS B 1 116 ? -4.055 -41.625 -19.672 1 92.44 116 HIS B O 1
ATOM 5344 N N . ILE B 1 117 ? -2.135 -42.312 -20.688 1 91.81 117 ILE B N 1
ATOM 5345 C CA . ILE B 1 117 ? -2.855 -43.094 -21.688 1 91.81 117 ILE B CA 1
ATOM 5346 C C . ILE B 1 117 ? -3.602 -44.25 -21 1 91.81 117 ILE B C 1
ATOM 5348 O O . ILE B 1 117 ? -4.773 -44.5 -21.297 1 91.81 117 ILE B O 1
ATOM 5352 N N . ILE B 1 118 ? -2.986 -44.844 -20.078 1 91.25 118 ILE B N 1
ATOM 5353 C CA . ILE B 1 118 ? -3.594 -45.969 -19.344 1 91.25 118 ILE B CA 1
ATOM 5354 C C . ILE B 1 118 ? -4.809 -45.469 -18.562 1 91.25 118 ILE B C 1
ATOM 5356 O O . ILE B 1 118 ? -5.867 -46.125 -18.578 1 91.25 118 ILE B O 1
ATOM 5360 N N . ILE B 1 119 ? -4.652 -44.344 -17.969 1 88 119 ILE B N 1
ATOM 5361 C CA . ILE B 1 119 ? -5.734 -43.812 -17.156 1 88 119 ILE B CA 1
ATOM 5362 C C . ILE B 1 119 ? -6.883 -43.375 -18.062 1 88 119 ILE B C 1
ATOM 5364 O O . ILE B 1 119 ? -8.055 -43.594 -17.734 1 88 119 ILE B O 1
ATOM 5368 N N . ALA B 1 120 ? -6.555 -42.688 -19.141 1 85.44 120 ALA B N 1
ATOM 5369 C CA . ALA B 1 120 ? -7.578 -42.188 -20.047 1 85.44 120 ALA B CA 1
ATOM 5370 C C . ALA B 1 120 ? -8.336 -43.344 -20.703 1 85.44 120 ALA B C 1
ATOM 5372 O O . ALA B 1 120 ? -9.57 -43.281 -20.812 1 85.44 120 ALA B O 1
ATOM 5373 N N . VAL B 1 121 ? -7.609 -44.375 -21.109 1 84.25 121 VAL B N 1
ATOM 5374 C CA . VAL B 1 121 ? -8.227 -45.5 -21.797 1 84.25 121 VAL B CA 1
ATOM 5375 C C . VAL B 1 121 ? -8.938 -46.406 -20.797 1 84.25 121 VAL B C 1
ATOM 5377 O O . VAL B 1 121 ? -9.977 -47 -21.109 1 84.25 121 VAL B O 1
ATOM 5380 N N . GLY B 1 122 ? -8.367 -46.5 -19.562 1 80.88 122 GLY B N 1
ATOM 5381 C CA . GLY B 1 122 ? -8.945 -47.344 -18.516 1 80.88 122 GLY B CA 1
ATOM 5382 C C . GLY B 1 122 ? -10.094 -46.656 -17.797 1 80.88 122 GLY B C 1
ATOM 5383 O O . GLY B 1 122 ? -10.711 -47.281 -16.906 1 80.88 122 GLY B O 1
ATOM 5384 N N . ASN B 1 123 ? -10.562 -45.531 -18.125 1 75.81 123 ASN B N 1
ATOM 5385 C CA . ASN B 1 123 ? -11.656 -44.781 -17.516 1 75.81 123 ASN B CA 1
ATOM 5386 C C . ASN B 1 123 ? -11.438 -44.562 -16.016 1 75.81 123 ASN B C 1
ATOM 5388 O O . ASN B 1 123 ? -12.375 -44.719 -15.227 1 75.81 123 ASN B O 1
ATOM 5392 N N . TYR B 1 124 ? -10.172 -44.469 -15.664 1 72.88 124 TYR B N 1
ATOM 5393 C CA . TYR B 1 124 ? -9.867 -44.281 -14.25 1 72.88 124 TYR B CA 1
ATOM 5394 C C . TYR B 1 124 ? -10.031 -42.812 -13.852 1 72.88 124 TYR B C 1
ATOM 5396 O O . TYR B 1 124 ? -9.625 -42.406 -12.758 1 72.88 124 TYR B O 1
ATOM 5404 N N . ILE B 1 125 ? -10.523 -42.094 -14.727 1 66.75 125 ILE B N 1
ATOM 5405 C CA . ILE B 1 125 ? -10.758 -40.688 -14.43 1 66.75 125 ILE B CA 1
ATOM 5406 C C . ILE B 1 125 ? -11.875 -40.562 -13.398 1 66.75 125 ILE B C 1
ATOM 5408 O O . ILE B 1 125 ? -11.945 -39.562 -12.672 1 66.75 125 ILE B O 1
ATOM 5412 N N . SER B 1 126 ? -12.641 -41.562 -13.281 1 62.97 126 SER B N 1
ATOM 5413 C CA . SER B 1 126 ? -13.742 -41.562 -12.328 1 62.97 126 SER B CA 1
ATOM 5414 C C . SER B 1 126 ? -13.219 -41.5 -10.891 1 62.97 126 SER B C 1
ATOM 5416 O O . SER B 1 126 ? -13.945 -41.094 -9.977 1 62.97 126 SER B O 1
ATOM 5418 N N . PHE B 1 127 ? -11.969 -41.875 -10.781 1 62.97 127 PHE B N 1
ATOM 5419 C CA . PHE B 1 127 ? -11.375 -41.781 -9.453 1 62.97 127 PHE B CA 1
ATOM 5420 C C . PHE B 1 127 ? -11.227 -40.344 -9.016 1 62.97 127 PHE B C 1
ATOM 5422 O O . PHE B 1 127 ? -10.859 -40.062 -7.875 1 62.97 127 PHE B O 1
ATOM 5429 N N . MET B 1 128 ? -11.555 -39.5 -9.945 1 63.66 128 MET B N 1
ATOM 5430 C CA . MET B 1 128 ? -11.531 -38.062 -9.664 1 63.66 128 MET B CA 1
ATOM 5431 C C . MET B 1 128 ? -12.516 -37.719 -8.555 1 63.66 128 MET B C 1
ATOM 5433 O O . MET B 1 128 ? -12.391 -36.656 -7.914 1 63.66 128 MET B O 1
ATOM 5437 N N . ARG B 1 129 ? -13.352 -38.594 -8.367 1 62.19 129 ARG B N 1
ATOM 5438 C CA . ARG B 1 129 ? -14.352 -38.375 -7.328 1 62.19 129 ARG B CA 1
ATOM 5439 C C . ARG B 1 129 ? -13.703 -38.25 -5.953 1 62.19 129 ARG B C 1
ATOM 5441 O O . ARG B 1 129 ? -14.297 -37.688 -5.027 1 62.19 129 ARG B O 1
ATOM 5448 N N . ILE B 1 130 ? -12.453 -38.656 -5.984 1 65.31 130 ILE B N 1
ATOM 5449 C CA . ILE B 1 130 ? -11.75 -38.594 -4.703 1 65.31 130 ILE B CA 1
ATOM 5450 C C . ILE B 1 130 ? -11.32 -37.156 -4.418 1 65.31 130 ILE B C 1
ATOM 5452 O O . ILE B 1 130 ? -11.102 -36.781 -3.26 1 65.31 130 ILE B O 1
ATOM 5456 N N . ILE B 1 131 ? -11.289 -36.438 -5.496 1 70.88 131 ILE B N 1
ATOM 5457 C CA . ILE B 1 131 ? -10.828 -35.062 -5.309 1 70.88 131 ILE B CA 1
ATOM 5458 C C . ILE B 1 131 ? -11.984 -34.219 -4.812 1 70.88 131 ILE B C 1
ATOM 5460 O O . ILE B 1 131 ? -13.008 -34.094 -5.484 1 70.88 131 ILE B O 1
ATOM 5464 N N . SER B 1 132 ? -11.875 -33.781 -3.592 1 73 132 SER B N 1
ATOM 5465 C CA . SER B 1 132 ? -12.906 -32.938 -2.963 1 73 132 SER B CA 1
ATOM 5466 C C . SER B 1 132 ? -12.523 -31.469 -2.98 1 73 132 SER B C 1
ATOM 5468 O O . SER B 1 132 ? -11.43 -31.125 -3.434 1 73 132 SER B O 1
ATOM 5470 N N . LEU B 1 133 ? -13.414 -30.703 -2.598 1 76.12 133 LEU B N 1
ATOM 5471 C CA . LEU B 1 133 ? -13.18 -29.266 -2.504 1 76.12 133 LEU B CA 1
ATOM 5472 C C . LEU B 1 133 ? -12.094 -28.953 -1.482 1 76.12 133 LEU B C 1
ATOM 5474 O O . LEU B 1 133 ? -11.359 -27.969 -1.628 1 76.12 133 LEU B O 1
ATOM 5478 N N . TYR B 1 134 ? -11.961 -29.844 -0.616 1 83 134 TYR B N 1
ATOM 5479 C CA . TYR B 1 134 ? -10.93 -29.688 0.401 1 83 134 TYR B CA 1
ATOM 5480 C C . TYR B 1 134 ? -9.547 -29.625 -0.234 1 83 134 TYR B C 1
ATOM 5482 O O . TYR B 1 134 ? -8.758 -28.719 0.061 1 83 134 TYR B O 1
ATOM 5490 N N . SER B 1 135 ? -9.289 -30.547 -1.082 1 79.94 135 SER B N 1
ATOM 5491 C CA . SER B 1 135 ? -7.977 -30.609 -1.712 1 79.94 135 SER B CA 1
ATOM 5492 C C . SER B 1 135 ? -7.742 -29.422 -2.631 1 79.94 135 SER B C 1
ATOM 5494 O O . SER B 1 135 ? -6.625 -28.906 -2.721 1 79.94 135 SER B O 1
ATOM 5496 N N . CYS B 1 136 ? -8.758 -29 -3.242 1 77.38 136 CYS B N 1
ATOM 5497 C CA . CYS B 1 136 ? -8.641 -27.844 -4.133 1 77.38 136 CYS B CA 1
ATOM 5498 C C . CYS B 1 136 ? -8.344 -26.578 -3.348 1 77.38 136 CYS B C 1
ATOM 5500 O O . CYS B 1 136 ? -7.512 -25.766 -3.762 1 77.38 136 CYS B O 1
ATOM 5502 N N . ASP B 1 137 ? -8.945 -26.422 -2.273 1 85.25 137 ASP B N 1
ATOM 5503 C CA . ASP B 1 137 ? -8.766 -25.25 -1.436 1 85.25 137 ASP B CA 1
ATOM 5504 C C . ASP B 1 137 ? -7.352 -25.203 -0.852 1 85.25 137 ASP B C 1
ATOM 5506 O O . ASP B 1 137 ? -6.723 -24.141 -0.818 1 85.25 137 ASP B O 1
ATOM 5510 N N . ILE B 1 138 ? -6.945 -26.312 -0.454 1 87.94 138 ILE B N 1
ATOM 5511 C CA . ILE B 1 138 ? -5.625 -26.375 0.156 1 87.94 138 ILE B CA 1
ATOM 5512 C C . ILE B 1 138 ? -4.555 -26.109 -0.902 1 87.94 138 ILE B C 1
ATOM 5514 O O . ILE B 1 138 ? -3.543 -25.453 -0.626 1 87.94 138 ILE B O 1
ATOM 5518 N N . PHE B 1 139 ? -4.832 -26.641 -2.004 1 83.5 139 PHE B N 1
ATOM 5519 C CA . PHE B 1 139 ? -3.883 -26.438 -3.092 1 83.5 139 PHE B CA 1
ATOM 5520 C C . PHE B 1 139 ? -3.793 -24.953 -3.467 1 83.5 139 PHE B C 1
ATOM 5522 O O . PHE B 1 139 ? -2.699 -24.438 -3.689 1 83.5 139 PHE B O 1
ATOM 5529 N N . GLY B 1 140 ? -4.918 -24.406 -3.602 1 83.75 140 GLY B N 1
ATOM 5530 C CA . GLY B 1 140 ? -4.922 -22.984 -3.879 1 83.75 140 GLY B CA 1
ATOM 5531 C C . GLY B 1 140 ? -4.199 -22.172 -2.822 1 83.75 140 GLY B C 1
ATOM 5532 O O . GLY B 1 140 ? -3.457 -21.234 -3.148 1 83.75 140 GLY B O 1
ATOM 5533 N N . PHE B 1 141 ? -4.422 -22.438 -1.657 1 90.44 141 PHE B N 1
ATOM 5534 C CA . PHE B 1 141 ? -3.762 -21.781 -0.54 1 90.44 141 PHE B CA 1
ATOM 5535 C C . PHE B 1 141 ? -2.254 -22 -0.592 1 90.44 141 PHE B C 1
ATOM 5537 O O . PHE B 1 141 ? -1.479 -21.047 -0.412 1 90.44 141 PHE B O 1
ATOM 5544 N N . PHE B 1 142 ? -1.899 -23.188 -0.847 1 89 142 PHE B N 1
ATOM 5545 C CA . PHE B 1 142 ? -0.497 -23.562 -0.944 1 89 142 PHE B CA 1
ATOM 5546 C C . PHE B 1 142 ? 0.196 -22.812 -2.074 1 89 142 PHE B C 1
ATOM 5548 O O . PHE B 1 142 ? 1.298 -22.297 -1.896 1 89 142 PHE B O 1
ATOM 5555 N N . ILE B 1 143 ? -0.376 -22.734 -3.193 1 84.81 143 ILE B N 1
ATOM 5556 C CA . ILE B 1 143 ? 0.23 -22.094 -4.355 1 84.81 143 ILE B CA 1
ATOM 5557 C C . ILE B 1 143 ? 0.452 -20.609 -4.074 1 84.81 143 ILE B C 1
ATOM 5559 O O . ILE B 1 143 ? 1.464 -20.047 -4.488 1 84.81 143 ILE B O 1
ATOM 5563 N N . ASN B 1 144 ? -0.434 -20.031 -3.459 1 90.88 144 ASN B N 1
ATOM 5564 C CA . ASN B 1 144 ? -0.297 -18.609 -3.146 1 90.88 144 ASN B CA 1
ATOM 5565 C C . ASN B 1 144 ? 0.855 -18.359 -2.178 1 90.88 144 ASN B C 1
ATOM 5567 O O . ASN B 1 144 ? 1.533 -17.328 -2.266 1 90.88 144 ASN B O 1
ATOM 5571 N N . ILE B 1 145 ? 1.096 -19.234 -1.28 1 92 145 ILE B N 1
ATOM 5572 C CA . ILE B 1 145 ? 2.215 -19.109 -0.353 1 92 145 ILE B CA 1
ATOM 5573 C C . ILE B 1 145 ? 3.531 -19.281 -1.109 1 92 145 ILE B C 1
ATOM 5575 O O . ILE B 1 145 ? 4.512 -18.594 -0.813 1 92 145 ILE B O 1
ATOM 5579 N N . VAL B 1 146 ? 3.441 -20.125 -2.02 1 88.62 146 VAL B N 1
ATOM 5580 C CA . VAL B 1 146 ? 4.633 -20.344 -2.834 1 88.62 146 VAL B CA 1
ATOM 5581 C C . VAL B 1 146 ? 4.957 -19.078 -3.625 1 88.62 146 VAL B C 1
ATOM 5583 O O . VAL B 1 146 ? 6.125 -18.703 -3.773 1 88.62 146 VAL B O 1
ATOM 5586 N N . TYR B 1 147 ? 3.936 -18.438 -4.148 1 89.81 147 TYR B N 1
ATOM 5587 C CA . TYR B 1 147 ? 4.145 -17.188 -4.875 1 89.81 147 TYR B CA 1
ATOM 5588 C C . TYR B 1 147 ? 4.852 -16.156 -4 1 89.81 147 TYR B C 1
ATOM 5590 O O . TYR B 1 147 ? 5.766 -15.469 -4.457 1 89.81 147 TYR B O 1
ATOM 5598 N N . ILE B 1 148 ? 4.504 -16.109 -2.773 1 93.31 148 ILE B N 1
ATOM 5599 C CA . ILE B 1 148 ? 5.117 -15.164 -1.842 1 93.31 148 ILE B CA 1
ATOM 5600 C C . ILE B 1 148 ? 6.582 -15.531 -1.626 1 93.31 148 ILE B C 1
ATOM 5602 O O . ILE B 1 148 ? 7.457 -14.664 -1.664 1 93.31 148 ILE B O 1
ATOM 5606 N N . GLN B 1 149 ? 6.801 -16.781 -1.465 1 91.56 149 GLN B N 1
ATOM 5607 C CA . GLN B 1 149 ? 8.164 -17.234 -1.227 1 91.56 149 GLN B CA 1
ATOM 5608 C C . GLN B 1 149 ? 9.055 -16.969 -2.434 1 91.56 149 GLN B C 1
ATOM 5610 O O . GLN B 1 149 ? 10.211 -16.562 -2.279 1 91.56 149 GLN B O 1
ATOM 5615 N N . LYS B 1 150 ? 8.523 -17.25 -3.547 1 89.62 150 LYS B N 1
ATOM 5616 C CA . LYS B 1 150 ? 9.312 -17.031 -4.754 1 89.62 150 LYS B CA 1
ATOM 5617 C C . LYS B 1 150 ? 9.609 -15.547 -4.961 1 89.62 150 LYS B C 1
ATOM 5619 O O . LYS B 1 150 ? 10.695 -15.188 -5.414 1 89.62 150 LYS B O 1
ATOM 5624 N N . GLY B 1 151 ? 8.648 -14.734 -4.703 1 91.81 151 GLY B N 1
ATOM 5625 C CA . GLY B 1 151 ? 8.898 -13.305 -4.785 1 91.81 151 GLY B CA 1
ATOM 5626 C C . GLY B 1 151 ? 10 -12.836 -3.857 1 91.81 151 GLY B C 1
ATOM 5627 O O . GLY B 1 151 ? 10.844 -12.023 -4.25 1 91.81 151 GLY B O 1
ATOM 5628 N N . ILE B 1 152 ? 10.016 -13.336 -2.635 1 92.56 152 ILE B N 1
ATOM 5629 C CA . ILE B 1 152 ? 11.023 -12.961 -1.649 1 92.56 152 ILE B CA 1
ATOM 5630 C C . ILE B 1 152 ? 12.391 -13.492 -2.082 1 92.56 152 ILE B C 1
ATOM 5632 O O . ILE B 1 152 ? 13.406 -12.805 -1.922 1 92.56 152 ILE B O 1
ATOM 5636 N N . GLN B 1 153 ? 12.391 -14.633 -2.639 1 89.44 153 GLN B N 1
ATOM 5637 C CA . GLN B 1 153 ? 13.648 -15.25 -3.07 1 89.44 153 GLN B CA 1
ATOM 5638 C C . GLN B 1 153 ? 14.305 -14.438 -4.184 1 89.44 153 GLN B C 1
ATOM 5640 O O . GLN B 1 153 ? 15.516 -14.25 -4.188 1 89.44 153 GLN B O 1
ATOM 5645 N N . ILE B 1 154 ? 13.5 -14.023 -5.078 1 88.75 154 ILE B N 1
ATOM 5646 C CA . ILE B 1 154 ? 14.031 -13.234 -6.18 1 88.75 154 ILE B CA 1
ATOM 5647 C C . ILE B 1 154 ? 14.672 -11.953 -5.637 1 88.75 154 ILE B C 1
ATOM 5649 O O . ILE B 1 154 ? 15.742 -11.547 -6.09 1 88.75 154 ILE B O 1
ATOM 5653 N N . LEU B 1 155 ? 14.047 -11.359 -4.676 1 90.75 155 LEU B N 1
ATOM 5654 C CA . LEU B 1 155 ? 14.57 -10.125 -4.086 1 90.75 155 LEU B CA 1
ATOM 5655 C C . LEU B 1 155 ? 15.844 -10.398 -3.301 1 90.75 155 LEU B C 1
ATOM 5657 O O . LEU B 1 155 ? 16.781 -9.602 -3.344 1 90.75 155 LEU B O 1
ATOM 5661 N N . SER B 1 156 ? 15.891 -11.5 -2.602 1 89.38 156 SER B N 1
ATOM 5662 C CA . SER B 1 156 ? 17.062 -11.852 -1.81 1 89.38 156 SER B CA 1
ATOM 5663 C C . SER B 1 156 ? 18.266 -12.148 -2.705 1 89.38 156 SER B C 1
ATOM 5665 O O . SER B 1 156 ? 19.406 -11.828 -2.355 1 89.38 156 SER B O 1
ATOM 5667 N N . ASN B 1 157 ? 17.969 -12.703 -3.814 1 87.06 157 ASN B N 1
ATOM 5668 C CA . ASN B 1 157 ? 19.047 -13.008 -4.758 1 87.06 157 ASN B CA 1
ATOM 5669 C C . ASN B 1 157 ? 19.672 -11.742 -5.324 1 87.06 157 ASN B C 1
ATOM 5671 O O . ASN B 1 157 ? 20.875 -11.727 -5.648 1 87.06 157 ASN B O 1
ATOM 5675 N N . GLN B 1 158 ? 18.906 -10.727 -5.398 1 84.94 158 GLN B N 1
ATOM 5676 C CA . GLN B 1 158 ? 19.422 -9.477 -5.934 1 84.94 158 GLN B CA 1
ATOM 5677 C C . GLN B 1 158 ? 20.422 -8.836 -4.965 1 84.94 158 GLN B C 1
ATOM 5679 O O . GLN B 1 158 ? 21.391 -8.211 -5.387 1 84.94 158 GLN B O 1
ATOM 5684 N N . PHE B 1 159 ? 20.156 -8.992 -3.658 1 83.94 159 PHE B N 1
ATOM 5685 C CA . PHE B 1 159 ? 21.078 -8.453 -2.66 1 83.94 159 PHE B CA 1
ATOM 5686 C C . PHE B 1 159 ? 22.422 -9.156 -2.721 1 83.94 159 PHE B C 1
ATOM 5688 O O . PHE B 1 159 ? 23.469 -8.531 -2.545 1 83.94 159 PHE B O 1
ATOM 5695 N N . ASP B 1 160 ? 22.406 -10.383 -3.045 1 82.38 160 ASP B N 1
ATOM 5696 C CA . ASP B 1 160 ? 23.609 -11.211 -3 1 82.38 160 ASP B CA 1
ATOM 5697 C C . ASP B 1 160 ? 24.359 -11.156 -4.328 1 82.38 160 ASP B C 1
ATOM 5699 O O . ASP B 1 160 ? 25.594 -11.141 -4.348 1 82.38 160 ASP B O 1
ATOM 5703 N N . GLU B 1 161 ? 23.703 -11.078 -5.391 1 79.19 161 GLU B N 1
ATOM 5704 C CA . GLU B 1 161 ? 24.328 -11.242 -6.695 1 79.19 161 GLU B CA 1
ATOM 5705 C C . GLU B 1 161 ? 24.766 -9.898 -7.273 1 79.19 161 GLU B C 1
ATOM 5707 O O . GLU B 1 161 ? 25.719 -9.828 -8.047 1 79.19 161 GLU B O 1
ATOM 5712 N N . VAL B 1 162 ? 24.156 -8.844 -6.918 1 79.81 162 VAL B N 1
ATOM 5713 C CA . VAL B 1 162 ? 24.453 -7.574 -7.578 1 79.81 162 VAL B CA 1
ATOM 5714 C C . VAL B 1 162 ? 25.078 -6.605 -6.578 1 79.81 162 VAL B C 1
ATOM 5716 O O . VAL B 1 162 ? 26.297 -6.523 -6.469 1 79.81 162 VAL B O 1
ATOM 5719 N N . ASP B 1 163 ? 24.219 -5.84 -5.82 1 84.31 163 ASP B N 1
ATOM 5720 C CA . ASP B 1 163 ? 24.688 -4.855 -4.855 1 84.31 163 ASP B CA 1
ATOM 5721 C C . ASP B 1 163 ? 23.594 -4.48 -3.865 1 84.31 163 ASP B C 1
ATOM 5723 O O . ASP B 1 163 ? 22.422 -4.855 -4.047 1 84.31 163 ASP B O 1
ATOM 5727 N N . LEU B 1 164 ? 24.047 -3.902 -2.852 1 84.44 164 LEU B N 1
ATOM 5728 C CA . LEU B 1 164 ? 23.125 -3.477 -1.807 1 84.44 164 LEU B CA 1
ATOM 5729 C C . LEU B 1 164 ? 22.125 -2.451 -2.346 1 84.44 164 LEU B C 1
ATOM 5731 O O . LEU B 1 164 ? 20.938 -2.51 -2.031 1 84.44 164 LEU B O 1
ATOM 5735 N N . ALA B 1 165 ? 22.641 -1.595 -3.191 1 85.31 165 ALA B N 1
ATOM 5736 C CA . ALA B 1 165 ? 21.781 -0.56 -3.764 1 85.31 165 ALA B CA 1
ATOM 5737 C C . ALA B 1 165 ? 20.75 -1.165 -4.699 1 85.31 165 ALA B C 1
ATOM 5739 O O . ALA B 1 165 ? 19.578 -0.753 -4.695 1 85.31 165 ALA B O 1
ATOM 5740 N N . SER B 1 166 ? 21.172 -2.18 -5.383 1 87.06 166 SER B N 1
ATOM 5741 C CA . SER B 1 166 ? 20.266 -2.842 -6.312 1 87.06 166 SER B CA 1
ATOM 5742 C C . SER B 1 166 ? 19.188 -3.631 -5.57 1 87.06 166 SER B C 1
ATOM 5744 O O . SER B 1 166 ? 18.047 -3.707 -6.02 1 87.06 166 SER B O 1
ATOM 5746 N N . GLY B 1 167 ? 19.625 -4.176 -4.477 1 87.5 167 GLY B N 1
ATOM 5747 C CA . GLY B 1 167 ? 18.672 -4.918 -3.682 1 87.5 167 GLY B CA 1
ATOM 5748 C C . GLY B 1 167 ? 17.562 -4.047 -3.109 1 87.5 167 GLY B C 1
ATOM 5749 O O . GLY B 1 167 ? 16.391 -4.383 -3.215 1 87.5 167 GLY B O 1
ATOM 5750 N N . TYR B 1 168 ? 17.984 -2.906 -2.607 1 88.44 168 TYR B N 1
ATOM 5751 C CA . TYR B 1 168 ? 16.984 -2.012 -2.033 1 88.44 168 TYR B CA 1
ATOM 5752 C C . TYR B 1 168 ? 16.109 -1.389 -3.123 1 88.44 168 TYR B C 1
ATOM 5754 O O . TYR B 1 168 ? 14.922 -1.157 -2.918 1 88.44 168 TYR B O 1
ATOM 5762 N N . CYS B 1 169 ? 16.703 -1.131 -4.207 1 88.94 169 CYS B N 1
ATOM 5763 C CA . CYS B 1 169 ? 15.953 -0.588 -5.328 1 88.94 169 CYS B CA 1
ATOM 5764 C C . CYS B 1 169 ? 14.922 -1.595 -5.832 1 88.94 169 CYS B C 1
ATOM 5766 O O . CYS B 1 169 ? 13.805 -1.222 -6.18 1 88.94 169 CYS B O 1
ATOM 5768 N N . SER B 1 170 ? 15.32 -2.844 -5.816 1 91.44 170 SER B N 1
ATOM 5769 C CA . SER B 1 170 ? 14.406 -3.893 -6.258 1 91.44 170 SER B CA 1
ATOM 5770 C C . SER B 1 170 ? 13.227 -4.031 -5.301 1 91.44 170 SER B C 1
ATOM 5772 O O . SER B 1 170 ? 12.094 -4.246 -5.738 1 91.44 170 SER B O 1
ATOM 5774 N N . VAL B 1 171 ? 13.523 -3.924 -4.07 1 91.88 171 VAL B N 1
ATOM 5775 C CA . VAL B 1 171 ? 12.445 -4.012 -3.088 1 91.88 171 VAL B CA 1
ATOM 5776 C C . VAL B 1 171 ? 11.508 -2.82 -3.244 1 91.88 171 VAL B C 1
ATOM 5778 O O . VAL B 1 171 ? 10.289 -2.971 -3.156 1 91.88 171 VAL B O 1
ATOM 5781 N N . MET B 1 172 ? 12.102 -1.68 -3.506 1 91.94 172 MET B N 1
ATOM 5782 C CA . MET B 1 172 ? 11.297 -0.481 -3.723 1 91.94 172 MET B CA 1
ATOM 5783 C C . MET B 1 172 ? 10.359 -0.661 -4.914 1 91.94 172 MET B C 1
ATOM 5785 O O . MET B 1 172 ? 9.164 -0.38 -4.82 1 91.94 172 MET B O 1
ATOM 5789 N N . ILE B 1 173 ? 10.906 -1.156 -5.961 1 92.19 173 ILE B N 1
ATOM 5790 C CA . ILE B 1 173 ? 10.117 -1.351 -7.176 1 92.19 173 ILE B CA 1
ATOM 5791 C C . ILE B 1 173 ? 9.031 -2.393 -6.93 1 92.19 173 ILE B C 1
ATOM 5793 O O . ILE B 1 173 ? 7.887 -2.215 -7.352 1 92.19 173 ILE B O 1
ATOM 5797 N N . ALA B 1 174 ? 9.406 -3.424 -6.262 1 94.25 174 ALA B N 1
ATOM 5798 C CA . ALA B 1 174 ? 8.438 -4.477 -5.957 1 94.25 174 ALA B CA 1
ATOM 5799 C C . ALA B 1 174 ? 7.297 -3.939 -5.098 1 94.25 174 ALA B C 1
ATOM 5801 O O . ALA B 1 174 ? 6.129 -4.258 -5.34 1 94.25 174 ALA B O 1
ATOM 5802 N N . LEU B 1 175 ? 7.641 -3.125 -4.152 1 94.19 175 LEU B N 1
ATOM 5803 C CA . LEU B 1 175 ? 6.617 -2.561 -3.275 1 94.19 175 LEU B CA 1
ATOM 5804 C C . LEU B 1 175 ? 5.711 -1.604 -4.043 1 94.19 175 LEU B C 1
ATOM 5806 O O . LEU B 1 175 ? 4.496 -1.601 -3.844 1 94.19 175 LEU B O 1
ATOM 5810 N N . LEU B 1 176 ? 6.309 -0.813 -4.867 1 93.88 176 LEU B N 1
ATOM 5811 C CA . LEU B 1 176 ? 5.523 0.102 -5.688 1 93.88 176 LEU B CA 1
ATOM 5812 C C . LEU B 1 176 ? 4.582 -0.665 -6.613 1 93.88 176 LEU B C 1
ATOM 5814 O O . LEU B 1 176 ? 3.443 -0.25 -6.828 1 93.88 176 LEU B O 1
ATOM 5818 N N . MET B 1 177 ? 5.098 -1.768 -7.078 1 93.06 177 MET B N 1
ATOM 5819 C CA . MET B 1 177 ? 4.273 -2.623 -7.926 1 93.06 177 MET B CA 1
ATOM 5820 C C . MET B 1 177 ? 3.088 -3.182 -7.141 1 93.06 177 MET B C 1
ATOM 5822 O O . MET B 1 177 ? 1.966 -3.223 -7.648 1 93.06 177 MET B O 1
ATOM 5826 N N . VAL B 1 178 ? 3.354 -3.576 -5.988 1 93.19 178 VAL B N 1
ATOM 5827 C CA . VAL B 1 178 ? 2.297 -4.141 -5.156 1 93.19 178 VAL B CA 1
ATOM 5828 C C . VAL B 1 178 ? 1.264 -3.062 -4.832 1 93.19 178 VAL B C 1
ATOM 5830 O O . VAL B 1 178 ? 0.058 -3.299 -4.938 1 93.19 178 VAL B O 1
ATOM 5833 N N . ILE B 1 179 ? 1.727 -1.88 -4.484 1 92 179 ILE B N 1
ATOM 5834 C CA . ILE B 1 179 ? 0.825 -0.786 -4.141 1 92 179 ILE B CA 1
ATOM 5835 C C . ILE B 1 179 ? -0.044 -0.436 -5.348 1 92 179 ILE B C 1
ATOM 5837 O O . ILE B 1 179 ? -1.268 -0.336 -5.23 1 92 179 ILE B O 1
ATOM 5841 N N . CYS B 1 180 ? 0.563 -0.359 -6.461 1 91.44 180 CYS B N 1
ATOM 5842 C CA . CYS B 1 180 ? -0.168 0.028 -7.664 1 91.44 180 CYS B CA 1
ATOM 5843 C C . CYS B 1 180 ? -1.026 -1.123 -8.172 1 91.44 180 CYS B C 1
ATOM 5845 O O . CYS B 1 180 ? -2.125 -0.903 -8.688 1 91.44 180 CYS B O 1
ATOM 5847 N N . GLY B 1 181 ? -0.439 -2.287 -8.094 1 90.56 181 GLY B N 1
ATOM 5848 C CA . GLY B 1 181 ? -1.197 -3.438 -8.562 1 90.56 181 GLY B CA 1
ATOM 5849 C C . GLY B 1 181 ? -2.439 -3.707 -7.73 1 90.56 181 GLY B C 1
ATOM 5850 O O . GLY B 1 181 ? -3.535 -3.854 -8.273 1 90.56 181 GLY B O 1
ATOM 5851 N N . VAL B 1 182 ? -2.258 -3.744 -6.43 1 87.44 182 VAL B N 1
ATOM 5852 C CA . VAL B 1 182 ? -3.396 -3.936 -5.539 1 87.44 182 VAL B CA 1
ATOM 5853 C C . VAL B 1 182 ? -4.32 -2.721 -5.613 1 87.44 182 VAL B C 1
ATOM 5855 O O . VAL B 1 182 ? -5.547 -2.861 -5.57 1 87.44 182 VAL B O 1
ATOM 5858 N N . GLY B 1 183 ? -3.691 -1.569 -5.773 1 86.44 183 GLY B N 1
ATOM 5859 C CA . GLY B 1 183 ? -4.484 -0.362 -5.941 1 86.44 183 GLY B CA 1
ATOM 5860 C C . GLY B 1 183 ? -5.363 -0.393 -7.176 1 86.44 183 GLY B C 1
ATOM 5861 O O . GLY B 1 183 ? -6.527 0.015 -7.129 1 86.44 183 GLY B O 1
ATOM 5862 N N . SER B 1 184 ? -4.848 -0.88 -8.211 1 86.5 184 SER B N 1
ATOM 5863 C CA . SER B 1 184 ? -5.617 -0.979 -9.445 1 86.5 184 SER B CA 1
ATOM 5864 C C . SER B 1 184 ? -6.781 -1.952 -9.289 1 86.5 184 SER B C 1
ATOM 5866 O O . SER B 1 184 ? -7.871 -1.713 -9.82 1 86.5 184 SER B O 1
ATOM 5868 N N . SER B 1 185 ? -6.531 -2.988 -8.602 1 83.88 185 SER B N 1
ATOM 5869 C CA . SER B 1 185 ? -7.598 -3.957 -8.375 1 83.88 185 SER B CA 1
ATOM 5870 C C . SER B 1 185 ? -8.688 -3.379 -7.48 1 83.88 185 SER B C 1
ATOM 5872 O O . SER B 1 185 ? -9.875 -3.611 -7.711 1 83.88 185 SER B O 1
ATOM 5874 N N . ILE B 1 186 ? -8.289 -2.666 -6.535 1 81 186 ILE B N 1
ATOM 5875 C CA . ILE B 1 186 ? -9.25 -2.035 -5.637 1 81 186 ILE B CA 1
ATOM 5876 C C . ILE B 1 186 ? -10.031 -0.958 -6.391 1 81 186 ILE B C 1
ATOM 5878 O O . ILE B 1 186 ? -11.242 -0.831 -6.227 1 81 186 ILE B O 1
ATOM 5882 N N . PHE B 1 187 ? -9.312 -0.269 -7.156 1 77.12 187 PHE B N 1
ATOM 5883 C CA . PHE B 1 187 ? -9.922 0.786 -7.961 1 77.12 187 PHE B CA 1
ATOM 5884 C C . PHE B 1 187 ? -10.961 0.209 -8.914 1 77.12 187 PHE B C 1
ATOM 5886 O O . PHE B 1 187 ? -12.031 0.794 -9.102 1 77.12 187 PHE B O 1
ATOM 5893 N N . GLY B 1 188 ? -10.734 -0.843 -9.453 1 73.94 188 GLY B N 1
ATOM 5894 C CA . GLY B 1 188 ? -11.625 -1.43 -10.438 1 73.94 188 GLY B CA 1
ATOM 5895 C C . GLY B 1 188 ? -12.805 -2.16 -9.82 1 73.94 188 GLY B C 1
ATOM 5896 O O . GLY B 1 188 ? -13.914 -2.117 -10.344 1 73.94 188 GLY B O 1
ATOM 5897 N N . ASN B 1 189 ? -12.562 -2.711 -8.617 1 72.5 189 ASN B N 1
ATOM 5898 C CA . ASN B 1 189 ? -13.594 -3.6 -8.086 1 72.5 189 ASN B CA 1
ATOM 5899 C C . ASN B 1 189 ? -14.383 -2.936 -6.961 1 72.5 189 ASN B C 1
ATOM 5901 O O . ASN B 1 189 ? -15.57 -3.203 -6.785 1 72.5 189 ASN B O 1
ATOM 5905 N N . TYR B 1 190 ? -13.719 -2.064 -6.234 1 69.75 190 TYR B N 1
ATOM 5906 C CA . TYR B 1 190 ? -14.375 -1.605 -5.016 1 69.75 190 TYR B CA 1
ATOM 5907 C C . TYR B 1 190 ? -14.711 -0.121 -5.105 1 69.75 190 TYR B C 1
ATOM 5909 O O . TYR B 1 190 ? -15.656 0.348 -4.461 1 69.75 190 TYR B O 1
ATOM 5917 N N . LEU B 1 191 ? -13.883 0.522 -5.926 1 68.5 191 LEU B N 1
ATOM 5918 C CA . LEU B 1 191 ? -14.141 1.955 -6.02 1 68.5 191 LEU B CA 1
ATOM 5919 C C . LEU B 1 191 ? -14.992 2.275 -7.238 1 68.5 191 LEU B C 1
ATOM 5921 O O . LEU B 1 191 ? -14.953 1.556 -8.242 1 68.5 191 LEU B O 1
ATOM 5925 N N . HIS B 1 192 ? -15.93 3.01 -7.086 1 73.56 192 HIS B N 1
ATOM 5926 C CA . HIS B 1 192 ? -16.875 3.34 -8.148 1 73.56 192 HIS B CA 1
ATOM 5927 C C . HIS B 1 192 ? -16.531 4.684 -8.789 1 73.56 192 HIS B C 1
ATOM 5929 O O . HIS B 1 192 ? -17.391 5.566 -8.867 1 73.56 192 HIS B O 1
ATOM 5935 N N . TYR B 1 193 ? -15.18 4.672 -9.07 1 74.88 193 TYR B N 1
ATOM 5936 C CA . TYR B 1 193 ? -14.781 5.887 -9.773 1 74.88 193 TYR B CA 1
ATOM 5937 C C . TYR B 1 193 ? -14.914 5.719 -11.281 1 74.88 193 TYR B C 1
ATOM 5939 O O . TYR B 1 193 ? -14.688 4.629 -11.812 1 74.88 193 TYR B O 1
ATOM 5947 N N . PHE B 1 194 ? -15.289 6.66 -12.016 1 78.38 194 PHE B N 1
ATOM 5948 C CA . PHE B 1 194 ? -15.336 6.711 -13.469 1 78.38 194 PHE B CA 1
ATOM 5949 C C . PHE B 1 194 ? -16.375 5.73 -14.016 1 78.38 194 PHE B C 1
ATOM 5951 O O . PHE B 1 194 ? -17.156 5.172 -13.258 1 78.38 194 PHE B O 1
ATOM 5958 N N . LYS B 1 195 ? -16.406 5.535 -15.227 1 78.88 195 LYS B N 1
ATOM 5959 C CA . LYS B 1 195 ? -17.359 4.652 -15.898 1 78.88 195 LYS B CA 1
ATOM 5960 C C . LYS B 1 195 ? -16.938 3.189 -15.773 1 78.88 195 LYS B C 1
ATOM 5962 O O . LYS B 1 195 ? -15.75 2.895 -15.586 1 78.88 195 LYS B O 1
ATOM 5967 N N . PRO B 1 196 ? -17.828 2.318 -15.781 1 76.19 196 PRO B N 1
ATOM 5968 C CA . PRO B 1 196 ? -17.547 0.891 -15.602 1 76.19 196 PRO B CA 1
ATOM 5969 C C . PRO B 1 196 ? -16.547 0.351 -16.625 1 76.19 196 PRO B C 1
ATOM 5971 O O . PRO B 1 196 ? -15.766 -0.546 -16.312 1 76.19 196 PRO B O 1
ATOM 5974 N N . TRP B 1 197 ? -16.531 0.985 -17.781 1 76.69 197 TRP B N 1
ATOM 5975 C CA . TRP B 1 197 ? -15.602 0.481 -18.797 1 76.69 197 TRP B CA 1
ATOM 5976 C C . TRP B 1 197 ? -14.164 0.813 -18.406 1 76.69 197 TRP B C 1
ATOM 5978 O O . TRP B 1 197 ? -13.258 -0.002 -18.609 1 76.69 197 TRP B O 1
ATOM 5988 N N . VAL B 1 198 ? -13.984 1.953 -17.844 1 80.38 198 VAL B N 1
ATOM 5989 C CA . VAL B 1 198 ? -12.656 2.359 -17.422 1 80.38 198 VAL B CA 1
ATOM 5990 C C . VAL B 1 198 ? -12.203 1.496 -16.25 1 80.38 198 VAL B C 1
ATOM 5992 O O . VAL B 1 198 ? -11.039 1.093 -16.172 1 80.38 198 VAL B O 1
ATOM 5995 N N . ARG B 1 199 ? -13.148 1.151 -15.469 1 82.62 199 ARG B N 1
ATOM 5996 C CA . ARG B 1 199 ? -12.828 0.321 -14.312 1 82.62 199 ARG B CA 1
ATOM 5997 C C . ARG B 1 199 ? -12.422 -1.084 -14.75 1 82.62 199 ARG B C 1
ATOM 5999 O O . ARG B 1 199 ? -11.516 -1.68 -14.164 1 82.62 199 ARG B O 1
ATOM 6006 N N . LYS B 1 200 ? -13.023 -1.545 -15.742 1 77.81 200 LYS B N 1
ATOM 6007 C CA . LYS B 1 200 ? -12.711 -2.877 -16.25 1 77.81 200 LYS B CA 1
ATOM 6008 C C . LYS B 1 200 ? -11.32 -2.908 -16.875 1 77.81 200 LYS B C 1
ATOM 6010 O O . LYS B 1 200 ? -10.602 -3.902 -16.766 1 77.81 200 LYS B O 1
ATOM 6015 N N . VAL B 1 201 ? -10.961 -1.831 -17.469 1 80.56 201 VAL B N 1
ATOM 6016 C CA . VAL B 1 201 ? -9.641 -1.739 -18.078 1 80.56 201 VAL B CA 1
ATOM 6017 C C . VAL B 1 201 ? -8.562 -1.785 -17 1 80.56 201 VAL B C 1
ATOM 6019 O O . VAL B 1 201 ? -7.52 -2.42 -17.172 1 80.56 201 VAL B O 1
ATOM 6022 N N . PHE B 1 202 ? -8.867 -1.188 -15.922 1 81.44 202 PHE B N 1
ATOM 6023 C CA . PHE B 1 202 ? -7.891 -1.167 -14.836 1 81.44 202 PHE B CA 1
ATOM 6024 C C . PHE B 1 202 ? -7.793 -2.533 -14.164 1 81.44 202 PHE B C 1
ATOM 6026 O O . PHE B 1 202 ? -6.715 -2.947 -13.742 1 81.44 202 PHE B O 1
ATOM 6033 N N . THR B 1 203 ? -8.883 -3.197 -14.164 1 80 203 THR B N 1
ATOM 6034 C CA . THR B 1 203 ? -8.875 -4.508 -13.516 1 80 203 THR B CA 1
ATOM 6035 C C . THR B 1 203 ? -8.211 -5.547 -14.414 1 80 203 THR B C 1
ATOM 6037 O O . THR B 1 203 ? -7.449 -6.391 -13.938 1 80 203 THR B O 1
ATOM 6040 N N . ASP B 1 204 ? -8.461 -5.426 -15.711 1 75.94 204 ASP B N 1
ATOM 6041 C CA . ASP B 1 204 ? -7.969 -6.445 -16.641 1 75.94 204 ASP B CA 1
ATOM 6042 C C . ASP B 1 204 ? -6.539 -6.137 -17.078 1 75.94 204 ASP B C 1
ATOM 6044 O O . ASP B 1 204 ? -5.711 -7.043 -17.203 1 75.94 204 ASP B O 1
ATOM 6048 N N . TYR B 1 205 ? -6.234 -4.871 -17.281 1 82.94 205 TYR B N 1
ATOM 6049 C CA . TYR B 1 205 ? -4.957 -4.516 -17.891 1 82.94 205 TYR B CA 1
ATOM 6050 C C . TYR B 1 205 ? -4.094 -3.723 -16.922 1 82.94 205 TYR B C 1
ATOM 6052 O O . TYR B 1 205 ? -3.062 -3.168 -17.297 1 82.94 205 TYR B O 1
ATOM 6060 N N . GLY B 1 206 ? -4.535 -3.598 -15.797 1 86.06 206 GLY B N 1
ATOM 6061 C CA . GLY B 1 206 ? -3.781 -2.824 -14.82 1 86.06 206 GLY B CA 1
ATOM 6062 C C . GLY B 1 206 ? -2.406 -3.398 -14.539 1 86.06 206 GLY B C 1
ATOM 6063 O O . GLY B 1 206 ? -1.41 -2.672 -14.547 1 86.06 206 GLY B O 1
ATOM 6064 N N . VAL B 1 207 ? -2.326 -4.715 -14.367 1 87.12 207 VAL B N 1
ATOM 6065 C CA . VAL B 1 207 ? -1.072 -5.363 -14 1 87.12 207 VAL B CA 1
ATOM 6066 C C . VAL B 1 207 ? -0.108 -5.336 -15.188 1 87.12 207 VAL B C 1
ATOM 6068 O O . VAL B 1 207 ? 1.091 -5.105 -15.008 1 87.12 207 VAL B O 1
ATOM 6071 N N . VAL B 1 208 ? -0.607 -5.488 -16.406 1 87.81 208 VAL B N 1
ATOM 6072 C CA . VAL B 1 208 ? 0.216 -5.461 -17.609 1 87.81 208 VAL B CA 1
ATOM 6073 C C . VAL B 1 208 ? 0.798 -4.062 -17.812 1 87.81 208 VAL B C 1
ATOM 6075 O O . VAL B 1 208 ? 1.98 -3.916 -18.125 1 87.81 208 VAL B O 1
ATOM 6078 N N . ALA B 1 209 ? -0.046 -3.158 -17.578 1 89.56 209 ALA B N 1
ATOM 6079 C CA . ALA B 1 209 ? 0.408 -1.776 -17.734 1 89.56 209 ALA B CA 1
ATOM 6080 C C . ALA B 1 209 ? 1.494 -1.447 -16.703 1 89.56 209 ALA B C 1
ATOM 6082 O O . ALA B 1 209 ? 2.441 -0.718 -17.016 1 89.56 209 ALA B O 1
ATOM 6083 N N . LEU B 1 210 ? 1.35 -1.98 -15.555 1 91 210 LEU B N 1
ATOM 6084 C CA . LEU B 1 210 ? 2.332 -1.727 -14.508 1 91 210 LEU B CA 1
ATOM 6085 C C . LEU B 1 210 ? 3.672 -2.369 -14.852 1 91 210 LEU B C 1
ATOM 6087 O O . LEU B 1 210 ? 4.727 -1.781 -14.602 1 91 210 LEU B O 1
ATOM 6091 N N . VAL B 1 211 ? 3.602 -3.57 -15.391 1 90.56 211 VAL B N 1
ATOM 6092 C CA . VAL B 1 211 ? 4.832 -4.258 -15.773 1 90.56 211 VAL B CA 1
ATOM 6093 C C . VAL B 1 211 ? 5.562 -3.453 -16.844 1 90.56 211 VAL B C 1
ATOM 6095 O O . VAL B 1 211 ? 6.777 -3.256 -16.766 1 90.56 211 VAL B O 1
ATOM 6098 N N . ILE B 1 212 ? 4.836 -2.965 -17.812 1 89.19 212 ILE B N 1
ATOM 6099 C CA . ILE B 1 212 ? 5.426 -2.17 -18.875 1 89.19 212 ILE B CA 1
ATOM 6100 C C . ILE B 1 212 ? 5.961 -0.857 -18.312 1 89.19 212 ILE B C 1
ATOM 6102 O O . ILE B 1 212 ? 7.066 -0.428 -18.656 1 89.19 212 ILE B O 1
ATOM 6106 N N . PHE B 1 213 ? 5.25 -0.239 -17.438 1 91.81 213 PHE B N 1
ATOM 6107 C CA . PHE B 1 213 ? 5.633 1.047 -16.875 1 91.81 213 PHE B CA 1
ATOM 6108 C C . PHE B 1 213 ? 6.906 0.917 -16.047 1 91.81 213 PHE B C 1
ATOM 6110 O O . PHE B 1 213 ? 7.84 1.705 -16.203 1 91.81 213 PHE B O 1
ATOM 6117 N N . PHE B 1 214 ? 6.945 -0.046 -15.18 1 91.94 214 PHE B N 1
ATOM 6118 C CA . PHE B 1 214 ? 8.086 -0.154 -14.281 1 91.94 214 PHE B CA 1
ATOM 6119 C C . PHE B 1 214 ? 9.305 -0.703 -15.016 1 91.94 214 PHE B C 1
ATOM 6121 O O . PHE B 1 214 ? 10.438 -0.514 -14.578 1 91.94 214 PHE B O 1
ATOM 6128 N N . THR B 1 215 ? 9.078 -1.426 -16.125 1 89.25 215 THR B N 1
ATOM 6129 C CA . THR B 1 215 ? 10.195 -1.801 -16.984 1 89.25 215 THR B CA 1
ATOM 6130 C C . THR B 1 215 ? 10.82 -0.567 -17.625 1 89.25 215 THR B C 1
ATOM 6132 O O . THR B 1 215 ? 12.039 -0.481 -17.766 1 89.25 215 THR B O 1
ATOM 6135 N N . GLY B 1 216 ? 9.953 0.381 -17.984 1 85.44 216 GLY B N 1
ATOM 6136 C CA . GLY B 1 216 ? 10.453 1.644 -18.5 1 85.44 216 GLY B CA 1
ATOM 6137 C C . GLY B 1 216 ? 10.984 2.568 -17.422 1 85.44 216 GLY B C 1
ATOM 6138 O O . GLY B 1 216 ? 11.852 3.404 -17.688 1 85.44 216 GLY B O 1
ATOM 6139 N N . PHE B 1 217 ? 10.477 2.471 -16.219 1 83.75 217 PHE B N 1
ATOM 6140 C CA . PHE B 1 217 ? 10.812 3.311 -15.07 1 83.75 217 PHE B CA 1
ATOM 6141 C C . PHE B 1 217 ? 12.305 3.227 -14.75 1 83.75 217 PHE B C 1
ATOM 6143 O O . PHE B 1 217 ? 12.906 4.211 -14.32 1 83.75 217 PHE B O 1
ATOM 6150 N N . ILE B 1 218 ? 12.883 2.145 -15 1 78.69 218 ILE B N 1
ATOM 6151 C CA . ILE B 1 218 ? 14.289 1.945 -14.664 1 78.69 218 ILE B CA 1
ATOM 6152 C C . ILE B 1 218 ? 15.164 2.76 -15.609 1 78.69 218 ILE B C 1
ATOM 6154 O O . ILE B 1 218 ? 16.344 3.016 -15.312 1 78.69 218 ILE B O 1
ATOM 6158 N N . HIS B 1 219 ? 14.5 3.252 -16.719 1 75.81 219 HIS B N 1
ATOM 6159 C CA . HIS B 1 219 ? 15.289 3.988 -17.703 1 75.81 219 HIS B CA 1
ATOM 6160 C C . HIS B 1 219 ? 15.031 5.488 -17.594 1 75.81 219 HIS B C 1
ATOM 6162 O O . HIS B 1 219 ? 15.508 6.262 -18.422 1 75.81 219 HIS B O 1
ATOM 6168 N N . PHE B 1 220 ? 14.164 5.977 -16.594 1 74.94 220 PHE B N 1
ATOM 6169 C CA . PHE B 1 220 ? 13.797 7.379 -16.453 1 74.94 220 PHE B CA 1
ATOM 6170 C C . PHE B 1 220 ? 15 8.219 -16.047 1 74.94 220 PHE B C 1
ATOM 6172 O O . PHE B 1 220 ? 15 9.438 -16.188 1 74.94 220 PHE B O 1
ATOM 6179 N N . GLY B 1 221 ? 16.109 7.656 -15.773 1 70.38 221 GLY B N 1
ATOM 6180 C CA . GLY B 1 221 ? 17.312 8.414 -15.523 1 70.38 221 GLY B CA 1
ATOM 6181 C C . GLY B 1 221 ? 17.438 8.898 -14.094 1 70.38 221 GLY B C 1
ATOM 6182 O O . GLY B 1 221 ? 16.594 8.586 -13.25 1 70.38 221 GLY B O 1
ATOM 6183 N N . GLY B 1 222 ? 18.562 9.602 -13.711 1 70.12 222 GLY B N 1
ATOM 6184 C CA . GLY B 1 222 ? 18.891 10.125 -12.398 1 70.12 222 GLY B CA 1
ATOM 6185 C C . GLY B 1 222 ? 19.703 9.156 -11.555 1 70.12 222 GLY B C 1
ATOM 6186 O O . GLY B 1 222 ? 20.75 8.664 -11.992 1 70.12 222 GLY B O 1
ATOM 6187 N N . LYS B 1 223 ? 19.094 8.852 -10.438 1 76.31 223 LYS B N 1
ATOM 6188 C CA . LYS B 1 223 ? 19.797 7.973 -9.516 1 76.31 223 LYS B CA 1
ATOM 6189 C C . LYS B 1 223 ? 19.625 6.508 -9.906 1 76.31 223 LYS B C 1
ATOM 6191 O O . LYS B 1 223 ? 20.453 5.664 -9.531 1 76.31 223 LYS B O 1
ATOM 6196 N N . LEU B 1 224 ? 18.641 6.242 -10.805 1 78 224 LEU B N 1
ATOM 6197 C CA . LEU B 1 224 ? 18.344 4.879 -11.242 1 78 224 LEU B CA 1
ATOM 6198 C C . LEU B 1 224 ? 19.375 4.402 -12.25 1 78 224 LEU B C 1
ATOM 6200 O O . LEU B 1 224 ? 19.609 3.199 -12.391 1 78 224 LEU B O 1
ATOM 6204 N N . ASP B 1 225 ? 19.969 5.344 -12.898 1 77.44 225 ASP B N 1
ATOM 6205 C CA . ASP B 1 225 ? 20.969 4.977 -13.898 1 77.44 225 ASP B CA 1
ATOM 6206 C C . ASP B 1 225 ? 22.234 4.438 -13.234 1 77.44 225 ASP B C 1
ATOM 6208 O O . ASP B 1 225 ? 23 3.689 -13.852 1 77.44 225 ASP B O 1
ATOM 6212 N N . ASP B 1 226 ? 22.328 4.746 -12 1 79.06 226 ASP B N 1
ATOM 6213 C CA . ASP B 1 226 ? 23.531 4.312 -11.297 1 79.06 226 ASP B CA 1
ATOM 6214 C C . ASP B 1 226 ? 23.312 2.971 -10.602 1 79.06 226 ASP B C 1
ATOM 6216 O O . ASP B 1 226 ? 24.203 2.471 -9.906 1 79.06 226 ASP B O 1
ATOM 6220 N N . THR B 1 227 ? 22.156 2.516 -10.852 1 81.81 227 THR B N 1
ATOM 6221 C CA . THR B 1 227 ? 21.859 1.243 -10.211 1 81.81 227 THR B CA 1
ATOM 6222 C C . THR B 1 227 ? 21.609 0.154 -11.25 1 81.81 227 THR B C 1
ATOM 6224 O O . THR B 1 227 ? 20.844 0.347 -12.195 1 81.81 227 THR B O 1
ATOM 6227 N N . THR B 1 228 ? 22.391 -0.835 -11.227 1 81.25 228 THR B N 1
ATOM 6228 C CA . THR B 1 228 ? 22.234 -1.947 -12.156 1 81.25 228 THR B CA 1
ATOM 6229 C C . THR B 1 228 ? 21.281 -2.996 -11.594 1 81.25 228 THR B C 1
ATOM 6231 O O . THR B 1 228 ? 21.484 -3.49 -10.484 1 81.25 228 THR B O 1
ATOM 6234 N N . LEU B 1 229 ? 20.25 -3.164 -12.273 1 84.31 229 LEU B N 1
ATOM 6235 C CA . LEU B 1 229 ? 19.281 -4.172 -11.867 1 84.31 229 LEU B CA 1
ATOM 6236 C C . LEU B 1 229 ? 19.406 -5.426 -12.727 1 84.31 229 LEU B C 1
ATOM 6238 O O . LEU B 1 229 ? 19.656 -5.34 -13.922 1 84.31 229 LEU B O 1
ATOM 6242 N N . ALA B 1 230 ? 19.281 -6.527 -12.094 1 86.5 230 ALA B N 1
ATOM 6243 C CA . ALA B 1 230 ? 19.281 -7.781 -12.852 1 86.5 230 ALA B CA 1
ATOM 6244 C C . ALA B 1 230 ? 18.031 -7.887 -13.719 1 86.5 230 ALA B C 1
ATOM 6246 O O . ALA B 1 230 ? 16.922 -7.539 -13.281 1 86.5 230 ALA B O 1
ATOM 6247 N N . ARG B 1 231 ? 18.297 -8.289 -14.953 1 87.56 231 ARG B N 1
ATOM 6248 C CA . ARG B 1 231 ? 17.188 -8.414 -15.914 1 87.56 231 ARG B CA 1
ATOM 6249 C C . ARG B 1 231 ? 16.938 -9.883 -16.25 1 87.56 231 ARG B C 1
ATOM 6251 O O . ARG B 1 231 ? 17.688 -10.766 -15.836 1 87.56 231 ARG B O 1
ATOM 6258 N N . LEU B 1 232 ? 15.797 -10.133 -16.828 1 87.44 232 LEU B N 1
ATOM 6259 C CA . LEU B 1 232 ? 15.438 -11.477 -17.281 1 87.44 232 LEU B CA 1
ATOM 6260 C C . LEU B 1 232 ? 16.453 -11.992 -18.297 1 87.44 232 LEU B C 1
ATOM 6262 O O . LEU B 1 232 ? 16.703 -11.336 -19.312 1 87.44 232 LEU B O 1
ATOM 6266 N N . PRO B 1 233 ? 17.016 -13.062 -18 1 87.12 233 PRO B N 1
ATOM 6267 C CA . PRO B 1 233 ? 18.016 -13.586 -18.953 1 87.12 233 PRO B CA 1
ATOM 6268 C C . PRO B 1 233 ? 17.375 -14.141 -20.219 1 87.12 233 PRO B C 1
ATOM 6270 O O . PRO B 1 233 ? 16.422 -14.914 -20.156 1 87.12 233 PRO B O 1
ATOM 6273 N N . ILE B 1 234 ? 17.859 -13.664 -21.328 1 86.12 234 ILE B N 1
ATOM 6274 C CA . ILE B 1 234 ? 17.344 -14.148 -22.609 1 86.12 234 ILE B CA 1
ATOM 6275 C C . ILE B 1 234 ? 18.5 -14.727 -23.438 1 86.12 234 ILE B C 1
ATOM 6277 O O . ILE B 1 234 ? 19.656 -14.398 -23.203 1 86.12 234 ILE B O 1
ATOM 6281 N N . THR B 1 235 ? 18.172 -15.656 -24.203 1 85.88 235 THR B N 1
ATOM 6282 C CA . THR B 1 235 ? 19.141 -16.25 -25.141 1 85.88 235 THR B CA 1
ATOM 6283 C C . THR B 1 235 ? 18.688 -16.047 -26.578 1 85.88 235 THR B C 1
ATOM 6285 O O . THR B 1 235 ? 17.922 -15.125 -26.875 1 85.88 235 THR B O 1
ATOM 6288 N N . GLN B 1 236 ? 19.172 -16.828 -27.484 1 85.38 236 GLN B N 1
ATOM 6289 C CA . GLN B 1 236 ? 18.828 -16.672 -28.891 1 85.38 236 GLN B CA 1
ATOM 6290 C C . GLN B 1 236 ? 17.406 -17.125 -29.172 1 85.38 236 GLN B C 1
ATOM 6292 O O . GLN B 1 236 ? 16.875 -18 -28.469 1 85.38 236 GLN B O 1
ATOM 6297 N N . ALA B 1 237 ? 16.891 -16.516 -30.172 1 86.69 237 ALA B N 1
ATOM 6298 C CA . ALA B 1 237 ? 15.492 -16.797 -30.531 1 86.69 237 ALA B CA 1
ATOM 6299 C C . ALA B 1 237 ? 15.328 -18.234 -31 1 86.69 237 ALA B C 1
ATOM 6301 O O . ALA B 1 237 ? 16.156 -18.75 -31.766 1 86.69 237 ALA B O 1
ATOM 6302 N N . PHE B 1 238 ? 14.375 -18.906 -30.594 1 88 238 PHE B N 1
ATOM 6303 C CA . PHE B 1 238 ? 13.961 -20.234 -31 1 88 238 PHE B CA 1
ATOM 6304 C C . PHE B 1 238 ? 15.07 -21.25 -30.766 1 88 238 PHE B C 1
ATOM 6306 O O . PHE B 1 238 ? 15.258 -22.172 -31.562 1 88 238 PHE B O 1
ATOM 6313 N N . GLN B 1 239 ? 15.961 -20.953 -29.844 1 85.25 239 GLN B N 1
ATOM 6314 C CA . GLN B 1 239 ? 17 -21.875 -29.406 1 85.25 239 GLN B CA 1
ATOM 6315 C C . GLN B 1 239 ? 16.922 -22.141 -27.906 1 85.25 239 GLN B C 1
ATOM 6317 O O . GLN B 1 239 ? 16.531 -21.266 -27.141 1 85.25 239 GLN B O 1
ATOM 6322 N N . PRO B 1 240 ? 17.234 -23.312 -27.656 1 87.25 240 PRO B N 1
ATOM 6323 C CA . PRO B 1 240 ? 17.172 -23.625 -26.219 1 87.25 240 PRO B CA 1
ATOM 6324 C C . PRO B 1 240 ? 18.156 -22.781 -25.406 1 87.25 240 PRO B C 1
ATOM 6326 O O . PRO B 1 240 ? 19.109 -22.234 -25.938 1 87.25 240 PRO B O 1
ATOM 6329 N N . THR B 1 241 ? 17.844 -22.562 -24.188 1 84.5 241 THR B N 1
ATOM 6330 C CA . THR B 1 241 ? 18.625 -21.734 -23.297 1 84.5 241 THR B CA 1
ATOM 6331 C C . THR B 1 241 ? 20.016 -22.328 -23.094 1 84.5 241 THR B C 1
ATOM 6333 O O . THR B 1 241 ? 21.031 -21.625 -23.219 1 84.5 241 THR B O 1
ATOM 6336 N N . LYS B 1 242 ? 20.047 -23.562 -22.656 1 80.5 242 LYS B N 1
ATOM 6337 C CA . LYS B 1 242 ? 21.344 -24.203 -22.469 1 80.5 242 LYS B CA 1
ATOM 6338 C C . LYS B 1 242 ? 21.812 -24.891 -23.734 1 80.5 242 LYS B C 1
ATOM 6340 O O . LYS B 1 242 ? 21.047 -25.625 -24.359 1 80.5 242 LYS B O 1
ATOM 6345 N N . GLY B 1 243 ? 22.984 -24.406 -24.25 1 73.75 243 GLY B N 1
ATOM 6346 C CA . GLY B 1 243 ? 23.578 -25.031 -25.422 1 73.75 243 GLY B CA 1
ATOM 6347 C C . GLY B 1 243 ? 24.797 -25.859 -25.094 1 73.75 243 GLY B C 1
ATOM 6348 O O . GLY B 1 243 ? 25.172 -26 -23.922 1 73.75 243 GLY B O 1
ATOM 6349 N N . GLY B 1 244 ? 25.219 -26.656 -25.984 1 69.19 244 GLY B N 1
ATOM 6350 C CA . GLY B 1 244 ? 26.5 -27.344 -25.859 1 69.19 244 GLY B CA 1
ATOM 6351 C C . GLY B 1 244 ? 26.359 -28.828 -25.594 1 69.19 244 GLY B C 1
ATOM 6352 O O . GLY B 1 244 ? 25.531 -29.5 -26.203 1 69.19 244 GLY B O 1
ATOM 6353 N N . ASP B 1 245 ? 27.031 -29.141 -24.406 1 67.94 245 ASP B N 1
ATOM 6354 C CA . ASP B 1 245 ? 27.172 -30.562 -24.109 1 67.94 245 ASP B CA 1
ATOM 6355 C C . ASP B 1 245 ? 25.875 -31.125 -23.5 1 67.94 245 ASP B C 1
ATOM 6357 O O . ASP B 1 245 ? 25.594 -32.312 -23.641 1 67.94 245 ASP B O 1
ATOM 6361 N N . ALA B 1 246 ? 25.094 -30.234 -22.891 1 72.62 246 ALA B N 1
ATOM 6362 C CA . ALA B 1 246 ? 23.891 -30.734 -22.25 1 72.62 246 ALA B CA 1
ATOM 6363 C C . ALA B 1 246 ? 22.781 -30.984 -23.266 1 72.62 246 ALA B C 1
ATOM 6365 O O . ALA B 1 246 ? 21.922 -31.859 -23.047 1 72.62 246 ALA B O 1
ATOM 6366 N N . ARG B 1 247 ? 22.797 -30.141 -24.328 1 81.44 247 ARG B N 1
ATOM 6367 C CA . ARG B 1 247 ? 21.828 -30.281 -25.422 1 81.44 247 ARG B CA 1
ATOM 6368 C C . ARG B 1 247 ? 22.531 -30.297 -26.766 1 81.44 247 ARG B C 1
ATOM 6370 O O . ARG B 1 247 ? 22.453 -29.328 -27.531 1 81.44 247 ARG B O 1
ATOM 6377 N N . PRO B 1 248 ? 23.156 -31.391 -27.156 1 75.25 248 PRO B N 1
ATOM 6378 C CA . PRO B 1 248 ? 23.953 -31.422 -28.375 1 75.25 248 PRO B CA 1
ATOM 6379 C C . PRO B 1 248 ? 23.094 -31.297 -29.641 1 75.25 248 PRO B C 1
ATOM 6381 O O . PRO B 1 248 ? 23.578 -30.812 -30.672 1 75.25 248 PRO B O 1
ATOM 6384 N N . HIS B 1 249 ? 21.891 -31.641 -29.578 1 76.75 249 HIS B N 1
ATOM 6385 C CA . HIS B 1 249 ? 21.062 -31.641 -30.781 1 76.75 249 HIS B CA 1
ATOM 6386 C C . HIS B 1 249 ? 19.938 -30.609 -30.688 1 76.75 249 HIS B C 1
ATOM 6388 O O . HIS B 1 249 ? 18.859 -30.797 -31.234 1 76.75 249 HIS B O 1
ATOM 6394 N N . GLY B 1 250 ? 20.156 -29.578 -29.891 1 79.69 250 GLY B N 1
ATOM 6395 C CA . GLY B 1 250 ? 19.203 -28.484 -29.812 1 79.69 250 GLY B CA 1
ATOM 6396 C C . GLY B 1 250 ? 17.938 -28.859 -29.047 1 79.69 250 GLY B C 1
ATOM 6397 O O . GLY B 1 250 ? 18.016 -29.25 -27.875 1 79.69 250 GLY B O 1
ATOM 6398 N N . TRP B 1 251 ? 16.781 -28.922 -29.828 1 87 251 TRP B N 1
ATOM 6399 C CA . TRP B 1 251 ? 15.492 -29.156 -29.188 1 87 251 TRP B CA 1
ATOM 6400 C C . TRP B 1 251 ? 15.227 -30.656 -29.031 1 87 251 TRP B C 1
ATOM 6402 O O . TRP B 1 251 ? 14.312 -31.062 -28.312 1 87 251 TRP B O 1
ATOM 6412 N N . PHE B 1 252 ? 16 -31.484 -29.609 1 86.75 252 PHE B N 1
ATOM 6413 C CA . PHE B 1 252 ? 15.773 -32.906 -29.547 1 86.75 252 PHE B CA 1
ATOM 6414 C C . PHE B 1 252 ? 16.688 -33.562 -28.516 1 86.75 252 PHE B C 1
ATOM 6416 O O . PHE B 1 252 ? 17.906 -33.438 -28.594 1 86.75 252 PHE B O 1
ATOM 6423 N N . ILE B 1 253 ? 16.078 -34.219 -27.531 1 86.06 253 ILE B N 1
ATOM 6424 C CA . ILE B 1 253 ? 16.828 -34.875 -26.484 1 86.06 253 ILE B CA 1
ATOM 6425 C C . ILE B 1 253 ? 17.016 -36.344 -26.812 1 86.06 253 ILE B C 1
ATOM 6427 O O . ILE B 1 253 ? 16.047 -37.031 -27.141 1 86.06 253 ILE B O 1
ATOM 6431 N N . HIS B 1 254 ? 18.234 -36.75 -26.875 1 81.56 254 HIS B N 1
ATOM 6432 C CA . HIS B 1 254 ? 18.531 -38.156 -27.094 1 81.56 254 HIS B CA 1
ATOM 6433 C C . HIS B 1 254 ? 18.297 -39 -25.828 1 81.56 254 HIS B C 1
ATOM 6435 O O . HIS B 1 254 ? 19.016 -38.844 -24.844 1 81.56 254 HIS B O 1
ATOM 6441 N N . PHE B 1 255 ? 17.219 -39.656 -25.781 1 80.69 255 PHE B N 1
ATOM 6442 C CA . PHE B 1 255 ? 16.797 -40.344 -24.562 1 80.69 255 PHE B CA 1
ATOM 6443 C C . PHE B 1 255 ? 17.141 -41.812 -24.625 1 80.69 255 PHE B C 1
ATOM 6445 O O . PHE B 1 255 ? 16.891 -42.562 -23.656 1 80.69 255 PHE B O 1
ATOM 6452 N N . TRP B 1 256 ? 17.781 -42.312 -25.672 1 79.19 256 TRP B N 1
ATOM 6453 C CA . TRP B 1 256 ? 18.047 -43.75 -25.797 1 79.19 256 TRP B CA 1
ATOM 6454 C C . TRP B 1 256 ? 19 -44.219 -24.703 1 79.19 256 TRP B C 1
ATOM 6456 O O . TRP B 1 256 ? 20.016 -43.562 -24.422 1 79.19 256 TRP B O 1
ATOM 6466 N N . PRO B 1 257 ? 18.484 -45.312 -24.016 1 77.88 257 PRO B N 1
ATOM 6467 C CA . PRO B 1 257 ? 19.312 -45.844 -22.938 1 77.88 257 PRO B CA 1
ATOM 6468 C C . PRO B 1 257 ? 20.672 -46.344 -23.453 1 77.88 257 PRO B C 1
ATOM 6470 O O . PRO B 1 257 ? 20.781 -46.781 -24.594 1 77.88 257 PRO B O 1
ATOM 6473 N N . GLY B 1 258 ? 21.766 -46.312 -22.609 1 75.44 258 GLY B N 1
ATOM 6474 C CA . GLY B 1 258 ? 23.094 -46.781 -22.953 1 75.44 258 GLY B CA 1
ATOM 6475 C C . GLY B 1 258 ? 24.125 -45.688 -23.109 1 75.44 258 GLY B C 1
ATOM 6476 O O . GLY B 1 258 ? 25 -45.5 -22.281 1 75.44 258 GLY B O 1
ATOM 6477 N N . GLU B 1 259 ? 23.766 -44.906 -24.109 1 73.62 259 GLU B N 1
ATOM 6478 C CA . GLU B 1 259 ? 24.766 -43.875 -24.422 1 73.62 259 GLU B CA 1
ATOM 6479 C C . GLU B 1 259 ? 24.484 -42.562 -23.672 1 73.62 259 GLU B C 1
ATOM 6481 O O . GLU B 1 259 ? 25.406 -41.906 -23.203 1 73.62 259 GLU B O 1
ATOM 6486 N N . ASN B 1 260 ? 23.281 -42.406 -23.406 1 80.25 260 ASN B N 1
ATOM 6487 C CA . ASN B 1 260 ? 22.922 -41.094 -22.875 1 80.25 260 ASN B CA 1
ATOM 6488 C C . ASN B 1 260 ? 22.406 -41.188 -21.438 1 80.25 260 ASN B C 1
ATOM 6490 O O . ASN B 1 260 ? 22.484 -40.219 -20.688 1 80.25 260 ASN B O 1
ATOM 6494 N N . ILE B 1 261 ? 21.797 -42.312 -21.062 1 85.06 261 ILE B N 1
ATOM 6495 C CA . ILE B 1 261 ? 21.25 -42.5 -19.719 1 85.06 261 ILE B CA 1
ATOM 6496 C C . ILE B 1 261 ? 21.328 -44 -19.344 1 85.06 261 ILE B C 1
ATOM 6498 O O . ILE B 1 261 ? 21.188 -44.875 -20.219 1 85.06 261 ILE B O 1
ATOM 6502 N N . SER B 1 262 ? 21.672 -44.25 -18.172 1 89.06 262 SER B N 1
ATOM 6503 C CA . SER B 1 262 ? 21.734 -45.656 -17.688 1 89.06 262 SER B CA 1
ATOM 6504 C C . SER B 1 262 ? 20.344 -46.281 -17.594 1 89.06 262 SER B C 1
ATOM 6506 O O . SER B 1 262 ? 19.359 -45.562 -17.375 1 89.06 262 SER B O 1
ATOM 6508 N N . VAL B 1 263 ? 20.188 -47.531 -17.812 1 88.69 263 VAL B N 1
ATOM 6509 C CA . VAL B 1 263 ? 18.922 -48.25 -17.781 1 88.69 263 VAL B CA 1
ATOM 6510 C C . VAL B 1 263 ? 18.312 -48.156 -16.375 1 88.69 263 VAL B C 1
ATOM 6512 O O . VAL B 1 263 ? 17.094 -48.094 -16.234 1 88.69 263 VAL B O 1
ATOM 6515 N N . GLY B 1 264 ? 19.172 -48.094 -15.398 1 87.81 264 GLY B N 1
ATOM 6516 C CA . GLY B 1 264 ? 18.672 -47.938 -14.039 1 87.81 264 GLY B CA 1
ATOM 6517 C C . GLY B 1 264 ? 17.953 -46.625 -13.82 1 87.81 264 GLY B C 1
ATOM 6518 O O . GLY B 1 264 ? 16.938 -46.594 -13.125 1 87.81 264 GLY B O 1
ATOM 6519 N N . ASP B 1 265 ? 18.422 -45.688 -14.492 1 90.69 265 ASP B N 1
ATOM 6520 C CA . ASP B 1 265 ? 17.828 -44.344 -14.336 1 90.69 265 ASP B CA 1
ATOM 6521 C C . ASP B 1 265 ? 16.5 -44.25 -15.07 1 90.69 265 ASP B C 1
ATOM 6523 O O . ASP B 1 265 ? 15.625 -43.469 -14.695 1 90.69 265 ASP B O 1
ATOM 6527 N N . VAL B 1 266 ? 16.344 -45.094 -16.078 1 91.31 266 VAL B N 1
ATOM 6528 C CA . VAL B 1 266 ? 15.086 -45.125 -16.812 1 91.31 266 VAL B CA 1
ATOM 6529 C C . VAL B 1 266 ? 13.969 -45.656 -15.906 1 91.31 266 VAL B C 1
ATOM 6531 O O . VAL B 1 266 ? 12.852 -45.125 -15.93 1 91.31 266 VAL B O 1
ATOM 6534 N N . PHE B 1 267 ? 14.305 -46.594 -15.086 1 92.31 267 PHE B N 1
ATOM 6535 C CA . PHE B 1 267 ? 13.312 -47.188 -14.188 1 92.31 267 PHE B CA 1
ATOM 6536 C C . PHE B 1 267 ? 13.172 -46.312 -12.93 1 92.31 267 PHE B C 1
ATOM 6538 O O . PHE B 1 267 ? 12.102 -46.312 -12.312 1 92.31 267 PHE B O 1
ATOM 6545 N N . LEU B 1 268 ? 14.234 -45.625 -12.641 1 91.94 268 LEU B N 1
ATOM 6546 C CA . LEU B 1 268 ? 14.172 -44.75 -11.5 1 91.94 268 LEU B CA 1
ATOM 6547 C C . LEU B 1 268 ? 13.234 -43.562 -11.781 1 91.94 268 LEU B C 1
ATOM 6549 O O . LEU B 1 268 ? 12.727 -42.938 -10.852 1 91.94 268 LEU B O 1
ATOM 6553 N N . ALA B 1 269 ? 13.016 -43.25 -13 1 94.56 269 ALA B N 1
ATOM 6554 C CA . ALA B 1 269 ? 12.156 -42.156 -13.406 1 94.56 269 ALA B CA 1
ATOM 6555 C C . ALA B 1 269 ? 10.688 -42.5 -13.203 1 94.56 269 ALA B C 1
ATOM 6557 O O . ALA B 1 269 ? 9.828 -41.594 -13.211 1 94.56 269 ALA B O 1
ATOM 6558 N N . ILE B 1 270 ? 10.312 -43.719 -12.93 1 95.06 270 ILE B N 1
ATOM 6559 C CA . ILE B 1 270 ? 8.938 -44.188 -12.867 1 95.06 270 ILE B CA 1
ATOM 6560 C C . ILE B 1 270 ? 8.242 -43.594 -11.648 1 95.06 270 ILE B C 1
ATOM 6562 O O . ILE B 1 270 ? 7.156 -43 -11.766 1 95.06 270 ILE B O 1
ATOM 6566 N N . PRO B 1 271 ? 8.883 -43.656 -10.484 1 92.56 271 PRO B N 1
ATOM 6567 C CA . PRO B 1 271 ? 8.203 -43.031 -9.344 1 92.56 271 PRO B CA 1
ATOM 6568 C C . PRO B 1 271 ? 7.957 -41.562 -9.547 1 92.56 271 PRO B C 1
ATOM 6570 O O . PRO B 1 271 ? 6.934 -41.031 -9.102 1 92.56 271 PRO B O 1
ATOM 6573 N N . PHE B 1 272 ? 8.875 -40.875 -10.109 1 93.5 272 PHE B N 1
ATOM 6574 C CA . PHE B 1 272 ? 8.695 -39.469 -10.398 1 93.5 272 PHE B CA 1
ATOM 6575 C C . PHE B 1 272 ? 7.566 -39.25 -11.398 1 93.5 272 PHE B C 1
ATOM 6577 O O . PHE B 1 272 ? 6.793 -38.312 -11.281 1 93.5 272 PHE B O 1
ATOM 6584 N N . ALA B 1 273 ? 7.477 -40.125 -12.32 1 95.56 273 ALA B N 1
ATOM 6585 C CA . ALA B 1 273 ? 6.434 -40.031 -13.336 1 95.56 273 ALA B CA 1
ATOM 6586 C C . ALA B 1 273 ? 5.051 -40.25 -12.727 1 95.56 273 ALA B C 1
ATOM 6588 O O . ALA B 1 273 ? 4.078 -39.625 -13.148 1 95.56 273 ALA B O 1
ATOM 6589 N N . ILE B 1 274 ? 4.957 -41.094 -11.797 1 92.94 274 ILE B N 1
ATOM 6590 C CA . ILE B 1 274 ? 3.689 -41.344 -11.117 1 92.94 274 ILE B CA 1
ATOM 6591 C C . ILE B 1 274 ? 3.24 -40.094 -10.367 1 92.94 274 ILE B C 1
ATOM 6593 O O . ILE B 1 274 ? 2.074 -39.719 -10.445 1 92.94 274 ILE B O 1
ATOM 6597 N N . LEU B 1 275 ? 4.199 -39.531 -9.711 1 90.94 275 LEU B N 1
ATOM 6598 C CA . LEU B 1 275 ? 3.898 -38.281 -8.984 1 90.94 275 LEU B CA 1
ATOM 6599 C C . LEU B 1 275 ? 3.455 -37.188 -9.93 1 90.94 275 LEU B C 1
ATOM 6601 O O . LEU B 1 275 ? 2.496 -36.469 -9.648 1 90.94 275 LEU B O 1
ATOM 6605 N N . LEU B 1 276 ? 4.125 -37.062 -10.969 1 92.31 276 LEU B N 1
ATOM 6606 C CA . LEU B 1 276 ? 3.785 -36.062 -11.961 1 92.31 276 LEU B CA 1
ATOM 6607 C C . LEU B 1 276 ? 2.4 -36.312 -12.539 1 92.31 276 LEU B C 1
ATOM 6609 O O . LEU B 1 276 ? 1.621 -35.375 -12.742 1 92.31 276 LEU B O 1
ATOM 6613 N N . THR B 1 277 ? 2.104 -37.562 -12.852 1 91.44 277 THR B N 1
ATOM 6614 C CA . THR B 1 277 ? 0.806 -37.906 -13.414 1 91.44 277 THR B CA 1
ATOM 6615 C C . THR B 1 277 ? -0.318 -37.562 -12.445 1 91.44 277 THR B C 1
ATOM 6617 O O . THR B 1 277 ? -1.372 -37.062 -12.852 1 91.44 277 THR B O 1
ATOM 6620 N N . PHE B 1 278 ? -0.024 -37.844 -11.266 1 86.69 278 PHE B N 1
ATOM 6621 C CA . PHE B 1 278 ? -1.021 -37.5 -10.258 1 86.69 278 PHE B CA 1
ATOM 6622 C C . PHE B 1 278 ? -1.213 -35.969 -10.188 1 86.69 278 PHE B C 1
ATOM 6624 O O . PHE B 1 278 ? -2.338 -35.5 -10.023 1 86.69 278 PHE B O 1
ATOM 6631 N N . LEU B 1 279 ? -0.169 -35.312 -10.219 1 85.81 279 LEU B N 1
ATOM 6632 C CA . LEU B 1 279 ? -0.246 -33.844 -10.203 1 85.81 279 LEU B CA 1
ATOM 6633 C C . LEU B 1 279 ? -1.088 -33.344 -11.359 1 85.81 279 LEU B C 1
ATOM 6635 O O . LEU B 1 279 ? -1.926 -32.469 -11.18 1 85.81 279 LEU B O 1
ATOM 6639 N N . PHE B 1 280 ? -0.881 -33.875 -12.477 1 88.62 280 PHE B N 1
ATOM 6640 C CA . PHE B 1 280 ? -1.622 -33.469 -13.656 1 88.62 280 PHE B CA 1
ATOM 6641 C C . PHE B 1 280 ? -3.088 -33.875 -13.547 1 88.62 280 PHE B C 1
ATOM 6643 O O . PHE B 1 280 ? -3.973 -33.125 -14 1 88.62 280 PHE B O 1
ATOM 6650 N N . TYR B 1 281 ? -3.215 -34.969 -12.984 1 83.12 281 TYR B N 1
ATOM 6651 C CA . TYR B 1 281 ? -4.578 -35.438 -12.758 1 83.12 281 TYR B CA 1
ATOM 6652 C C . TYR B 1 281 ? -5.34 -34.469 -11.859 1 83.12 281 TYR B C 1
ATOM 6654 O O . TYR B 1 281 ? -6.512 -34.156 -12.109 1 83.12 281 TYR B O 1
ATOM 6662 N N . PHE B 1 282 ? -4.668 -34 -11.023 1 78.69 282 PHE B N 1
ATOM 6663 C CA . PHE B 1 282 ? -5.273 -33.094 -10.062 1 78.69 282 PHE B CA 1
ATOM 6664 C C . PHE B 1 282 ? -5.418 -31.703 -10.656 1 78.69 282 PHE B C 1
ATOM 6666 O O . PHE B 1 282 ? -6.52 -31.141 -10.688 1 78.69 282 PHE B O 1
ATOM 6673 N N . ASP B 1 283 ? -4.344 -31.109 -11.102 1 79.69 283 ASP B N 1
ATOM 6674 C CA . ASP B 1 283 ? -4.293 -29.734 -11.562 1 79.69 283 ASP B CA 1
ATOM 6675 C C . ASP B 1 283 ? -5.191 -29.531 -12.781 1 79.69 283 ASP B C 1
ATOM 6677 O O . ASP B 1 283 ? -5.918 -28.531 -12.867 1 79.69 283 ASP B O 1
ATOM 6681 N N . HIS B 1 284 ? -5.074 -30.422 -13.672 1 77.12 284 HIS B N 1
ATOM 6682 C CA . HIS B 1 284 ? -5.84 -30.266 -14.906 1 77.12 284 HIS B CA 1
ATOM 6683 C C . HIS B 1 284 ? -7.332 -30.422 -14.656 1 77.12 284 HIS B C 1
ATOM 6685 O O . HIS B 1 284 ? -8.148 -29.688 -15.219 1 77.12 284 HIS B O 1
ATOM 6691 N N . ASN B 1 285 ? -7.652 -31.328 -13.844 1 71.06 285 ASN B N 1
ATOM 6692 C CA . ASN B 1 285 ? -9.07 -31.562 -13.57 1 71.06 285 ASN B CA 1
ATOM 6693 C C . ASN B 1 285 ? -9.672 -30.438 -12.742 1 71.06 285 ASN B C 1
ATOM 6695 O O . ASN B 1 285 ? -10.828 -30.047 -12.953 1 71.06 285 ASN B O 1
ATOM 6699 N N . VAL B 1 286 ? -8.867 -30.031 -11.906 1 71.38 286 VAL B N 1
ATOM 6700 C CA . VAL B 1 286 ? -9.352 -28.906 -11.094 1 71.38 286 VAL B CA 1
ATOM 6701 C C . VAL B 1 286 ? -9.523 -27.672 -11.969 1 71.38 286 VAL B C 1
ATOM 6703 O O . VAL B 1 286 ? -10.492 -26.922 -11.82 1 71.38 286 VAL B O 1
ATOM 6706 N N . SER B 1 287 ? -8.602 -27.391 -12.773 1 75.31 287 SER B N 1
ATOM 6707 C CA . SER B 1 287 ? -8.695 -26.266 -13.688 1 75.31 287 SER B CA 1
ATOM 6708 C C . SER B 1 287 ? -9.906 -26.391 -14.602 1 75.31 287 SER B C 1
ATOM 6710 O O . SER B 1 287 ? -10.602 -25.391 -14.859 1 75.31 287 SER B O 1
ATOM 6712 N N . SER B 1 288 ? -10.164 -27.547 -15.039 1 73.12 288 SER B N 1
ATOM 6713 C CA . SER B 1 288 ? -11.289 -27.797 -15.922 1 73.12 288 SER B CA 1
ATOM 6714 C C . SER B 1 288 ? -12.617 -27.625 -15.195 1 73.12 288 SER B C 1
ATOM 6716 O O . SER B 1 288 ? -13.586 -27.109 -15.766 1 73.12 288 SER B O 1
ATOM 6718 N N . LEU B 1 289 ? -12.625 -28.047 -14.039 1 66.94 289 LEU B N 1
ATOM 6719 C CA . LEU B 1 289 ? -13.828 -27.891 -13.234 1 66.94 289 LEU B CA 1
ATOM 6720 C C . LEU B 1 289 ? -14.102 -26.422 -12.938 1 66.94 289 LEU B C 1
ATOM 6722 O O . LEU B 1 289 ? -15.25 -25.984 -12.953 1 66.94 289 LEU B O 1
ATOM 6726 N N . MET B 1 290 ? -13.078 -25.734 -12.742 1 65.88 290 MET B N 1
ATOM 6727 C CA . MET B 1 290 ? -13.219 -24.328 -12.375 1 65.88 290 MET B CA 1
ATOM 6728 C C . MET B 1 290 ? -13.68 -23.5 -13.57 1 65.88 290 MET B C 1
ATOM 6730 O O . MET B 1 290 ? -14.344 -22.469 -13.398 1 65.88 290 MET B O 1
ATOM 6734 N N . CYS B 1 291 ? -13.312 -23.922 -14.68 1 69.75 291 CYS B N 1
ATOM 6735 C CA . CYS B 1 291 ? -13.727 -23.203 -15.883 1 69.75 291 CYS B CA 1
ATOM 6736 C C . CYS B 1 291 ? -15.18 -23.516 -16.234 1 69.75 291 CYS B C 1
ATOM 6738 O O . CYS B 1 291 ? -15.805 -22.797 -17.016 1 69.75 291 CYS B O 1
ATOM 6740 N N . GLN B 1 292 ? -15.703 -24.578 -15.594 1 64.88 292 GLN B N 1
ATOM 6741 C CA . GLN B 1 292 ? -17.062 -24.984 -15.906 1 64.88 292 GLN B CA 1
ATOM 6742 C C . GLN B 1 292 ? -17.969 -24.875 -14.688 1 64.88 292 GLN B C 1
ATOM 6744 O O . GLN B 1 292 ? -18.844 -25.719 -14.484 1 64.88 292 GLN B O 1
ATOM 6749 N N . LEU B 1 293 ? -17.719 -23.844 -14.062 1 61.28 293 LEU B N 1
ATOM 6750 C CA . LEU B 1 293 ? -18.531 -23.641 -12.859 1 61.28 293 LEU B CA 1
ATOM 6751 C C . LEU B 1 293 ? -20 -23.438 -13.227 1 61.28 293 LEU B C 1
ATOM 6753 O O . LEU B 1 293 ? -20.312 -23.016 -14.344 1 61.28 293 LEU B O 1
ATOM 6757 N N . LYS B 1 294 ? -20.766 -23.766 -12.281 1 56.03 294 LYS B N 1
ATOM 6758 C CA . LYS B 1 294 ? -22.219 -23.688 -12.438 1 56.03 294 LYS B CA 1
ATOM 6759 C C . LYS B 1 294 ? -22.672 -22.281 -12.766 1 56.03 294 LYS B C 1
ATOM 6761 O O . LYS B 1 294 ? -23.703 -22.078 -13.414 1 56.03 294 LYS B O 1
ATOM 6766 N N . GLU B 1 295 ? -21.812 -21.484 -12.438 1 60.81 295 GLU B N 1
ATOM 6767 C CA . GLU B 1 295 ? -22.203 -20.078 -12.633 1 60.81 295 GLU B CA 1
ATOM 6768 C C . GLU B 1 295 ? -22.141 -19.703 -14.109 1 60.81 295 GLU B C 1
ATOM 6770 O O . GLU B 1 295 ? -22.766 -18.734 -14.531 1 60.81 295 GLU B O 1
ATOM 6775 N N . TYR B 1 296 ? -21.422 -20.578 -14.836 1 64.94 296 TYR B N 1
ATOM 6776 C CA . TYR B 1 296 ? -21.297 -20.281 -16.25 1 64.94 296 TYR B CA 1
ATOM 6777 C C . TYR B 1 296 ? -22.25 -21.141 -17.078 1 64.94 296 TYR B C 1
ATOM 6779 O O . TYR B 1 296 ? -22.266 -22.375 -16.938 1 64.94 296 TYR B O 1
ATOM 6787 N N . PRO B 1 297 ? -23.156 -20.547 -17.656 1 60.81 297 PRO B N 1
ATOM 6788 C CA . PRO B 1 297 ? -24.062 -21.328 -18.484 1 60.81 297 PRO B CA 1
ATOM 6789 C C . PRO B 1 297 ? -23.375 -21.969 -19.688 1 60.81 297 PRO B C 1
ATOM 6791 O O . PRO B 1 297 ? -23.391 -21.406 -20.781 1 60.81 297 PRO B O 1
ATOM 6794 N N . LEU B 1 298 ? -22.781 -23.125 -19.438 1 64.94 298 LEU B N 1
ATOM 6795 C CA . LEU B 1 298 ? -22.062 -23.797 -20.531 1 64.94 298 LEU B CA 1
ATOM 6796 C C . LEU B 1 298 ? -22.953 -24.828 -21.203 1 64.94 298 LEU B C 1
ATOM 6798 O O . LEU B 1 298 ? -23.797 -25.453 -20.531 1 64.94 298 LEU B O 1
ATOM 6802 N N . THR B 1 299 ? -22.938 -24.797 -22.453 1 59.72 299 THR B N 1
ATOM 6803 C CA . THR B 1 299 ? -23.812 -25.688 -23.188 1 59.72 299 THR B CA 1
ATOM 6804 C C . THR B 1 299 ? -23.047 -26.922 -23.672 1 59.72 299 THR B C 1
ATOM 6806 O O . THR B 1 299 ? -23.641 -27.984 -23.875 1 59.72 299 THR B O 1
ATOM 6809 N N . LYS B 1 300 ? -21.844 -26.844 -23.781 1 60.19 300 LYS B N 1
ATOM 6810 C CA . LYS B 1 300 ? -21.141 -27.969 -24.406 1 60.19 300 LYS B CA 1
ATOM 6811 C C . LYS B 1 300 ? -20.594 -28.938 -23.359 1 60.19 300 LYS B C 1
ATOM 6813 O O . LYS B 1 300 ? -20.219 -28.516 -22.266 1 60.19 300 LYS B O 1
ATOM 6818 N N . PRO B 1 301 ? -20.688 -30.281 -23.641 1 57.06 301 PRO B N 1
ATOM 6819 C CA . PRO B 1 301 ? -20.297 -31.312 -22.672 1 57.06 301 PRO B CA 1
ATOM 6820 C C . PRO B 1 301 ? -18.797 -31.297 -22.375 1 57.06 301 PRO B C 1
ATOM 6822 O O . PRO B 1 301 ? -18 -30.828 -23.188 1 57.06 301 PRO B O 1
ATOM 6825 N N . ALA B 1 302 ? -18.453 -31.75 -21.141 1 60.09 302 ALA B N 1
ATOM 6826 C CA . ALA B 1 302 ? -17.062 -31.797 -20.703 1 60.09 302 ALA B CA 1
ATOM 6827 C C . ALA B 1 302 ? -16.344 -33.031 -21.25 1 60.09 302 ALA B C 1
ATOM 6829 O O . ALA B 1 302 ? -16.938 -34.094 -21.344 1 60.09 302 ALA B O 1
ATOM 6830 N N . SER B 1 303 ? -15.328 -32.938 -22.141 1 67.56 303 SER B N 1
ATOM 6831 C CA . SER B 1 303 ? -14.484 -34 -22.641 1 67.56 303 SER B CA 1
ATOM 6832 C C . SER B 1 303 ? -13.227 -34.156 -21.781 1 67.56 303 SER B C 1
ATOM 6834 O O . SER B 1 303 ? -12.125 -33.812 -22.234 1 67.56 303 SER B O 1
ATOM 6836 N N . PHE B 1 304 ? -13.367 -34.812 -20.641 1 72.5 304 PHE B N 1
ATOM 6837 C CA . PHE B 1 304 ? -12.266 -34.906 -19.703 1 72.5 304 PHE B CA 1
ATOM 6838 C C . PHE B 1 304 ? -11.266 -35.969 -20.141 1 72.5 304 PHE B C 1
ATOM 6840 O O . PHE B 1 304 ? -10.055 -35.781 -20.047 1 72.5 304 PHE B O 1
ATOM 6847 N N . HIS B 1 305 ? -11.781 -37.125 -20.719 1 76.94 305 HIS B N 1
ATOM 6848 C CA . HIS B 1 305 ? -10.906 -38.219 -21.109 1 76.94 305 HIS B CA 1
ATOM 6849 C C . HIS B 1 305 ? -10 -37.812 -22.266 1 76.94 305 HIS B C 1
ATOM 6851 O O . HIS B 1 305 ? -8.797 -38.094 -22.234 1 76.94 305 HIS B O 1
ATOM 6857 N N . TRP B 1 306 ? -10.57 -37.156 -23.141 1 82.44 306 TRP B N 1
ATOM 6858 C CA . TRP B 1 306 ? -9.797 -36.75 -24.312 1 82.44 306 TRP B CA 1
ATOM 6859 C C . TRP B 1 306 ? -8.773 -35.688 -23.938 1 82.44 306 TRP B C 1
ATOM 6861 O O . TRP B 1 306 ? -7.621 -35.75 -24.375 1 82.44 306 TRP B O 1
ATOM 6871 N N . ASP B 1 307 ? -9.188 -34.812 -23.188 1 84.12 307 ASP B N 1
ATOM 6872 C CA . ASP B 1 307 ? -8.273 -33.75 -22.766 1 84.12 307 ASP B CA 1
ATOM 6873 C C . ASP B 1 307 ? -7.125 -34.312 -21.938 1 84.12 307 ASP B C 1
ATOM 6875 O O . ASP B 1 307 ? -5.988 -33.844 -22.047 1 84.12 307 ASP B O 1
ATOM 6879 N N . PHE B 1 308 ? -7.484 -35.25 -21.172 1 86.06 308 PHE B N 1
ATOM 6880 C CA . PHE B 1 308 ? -6.453 -35.875 -20.344 1 86.06 308 PHE B CA 1
ATOM 6881 C C . PHE B 1 308 ? -5.488 -36.688 -21.203 1 86.06 308 PHE B C 1
ATOM 6883 O O . PHE B 1 308 ? -4.289 -36.719 -20.938 1 86.06 308 PHE B O 1
ATOM 6890 N N . LEU B 1 309 ? -5.98 -37.344 -22.203 1 88.44 309 LEU B N 1
ATOM 6891 C CA . LEU B 1 309 ? -5.141 -38.062 -23.156 1 88.44 309 LEU B CA 1
ATOM 6892 C C . LEU B 1 309 ? -4.242 -37.094 -23.922 1 88.44 309 LEU B C 1
ATOM 6894 O O . LEU B 1 309 ? -3.055 -37.344 -24.125 1 88.44 309 LEU B O 1
ATOM 6898 N N . LEU B 1 310 ? -4.855 -36.094 -24.328 1 89.38 310 LEU B N 1
ATOM 6899 C CA . LEU B 1 310 ? -4.09 -35.062 -25.047 1 89.38 310 LEU B CA 1
ATOM 6900 C C . LEU B 1 310 ? -2.982 -34.5 -24.172 1 89.38 310 LEU B C 1
ATOM 6902 O O . LEU B 1 310 ? -1.881 -34.219 -24.656 1 89.38 310 LEU B O 1
ATOM 6906 N N . LEU B 1 311 ? -3.287 -34.281 -22.938 1 90.88 311 LEU B N 1
ATOM 6907 C CA . LEU B 1 311 ? -2.291 -33.812 -21.984 1 90.88 311 LEU B CA 1
ATOM 6908 C C . LEU B 1 311 ? -1.129 -34.781 -21.875 1 90.88 311 LEU B C 1
ATOM 6910 O O . LEU B 1 311 ? 0.032 -34.375 -21.812 1 90.88 311 LEU B O 1
ATOM 6914 N N . GLY B 1 312 ? -1.431 -36.062 -21.844 1 92.56 312 GLY B N 1
ATOM 6915 C CA . GLY B 1 312 ? -0.393 -37.062 -21.797 1 92.56 312 GLY B CA 1
ATOM 6916 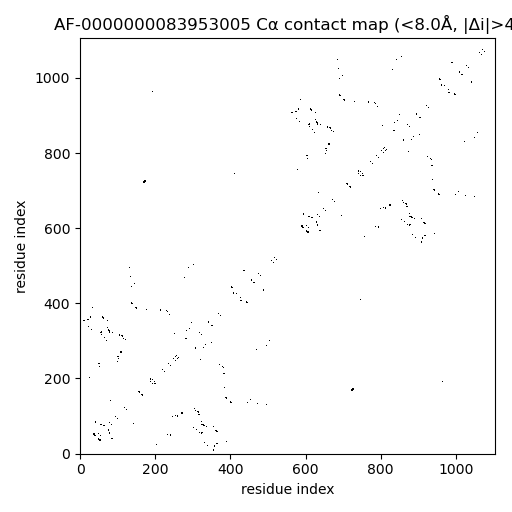C C . GLY B 1 312 ? 0.505 -37.062 -23.016 1 92.56 312 GLY B C 1
ATOM 6917 O O . GLY B 1 312 ? 1.73 -37.125 -22.906 1 92.56 312 GLY B O 1
ATOM 6918 N N . VAL B 1 313 ? -0.074 -36.906 -24.125 1 93 313 VAL B N 1
ATOM 6919 C CA . VAL B 1 313 ? 0.679 -36.875 -25.375 1 93 313 VAL B CA 1
ATOM 6920 C C . VAL B 1 313 ? 1.562 -35.656 -25.438 1 93 313 VAL B C 1
ATOM 6922 O O . VAL B 1 313 ? 2.723 -35.719 -25.859 1 93 313 VAL B O 1
ATOM 6925 N N . THR B 1 314 ? 0.987 -34.594 -25.078 1 92.81 314 THR B N 1
ATOM 6926 C CA . THR B 1 314 ? 1.761 -33.344 -25.094 1 92.81 314 THR B CA 1
ATOM 6927 C C . THR B 1 314 ? 2.9 -33.406 -24.078 1 92.81 314 THR B C 1
ATOM 6929 O O . THR B 1 314 ? 3.969 -32.844 -24.312 1 92.81 314 THR B O 1
ATOM 6932 N N . THR B 1 315 ? 2.672 -34 -22.984 1 94.56 315 THR B N 1
ATOM 6933 C CA . THR B 1 315 ? 3.73 -34.188 -21.984 1 94.56 315 THR B CA 1
ATOM 6934 C C . THR B 1 315 ? 4.871 -35 -22.562 1 94.56 315 THR B C 1
ATOM 6936 O O . THR B 1 315 ? 6.047 -34.688 -22.359 1 94.56 315 THR B O 1
ATOM 6939 N N . GLY B 1 316 ? 4.574 -36.094 -23.25 1 94.31 316 GLY B N 1
ATOM 6940 C CA . GLY B 1 316 ? 5.59 -36.906 -23.891 1 94.31 316 GLY B CA 1
ATOM 6941 C C . GLY B 1 316 ? 6.395 -36.156 -24.938 1 94.31 316 GLY B C 1
ATOM 6942 O O . GLY B 1 316 ? 7.621 -36.25 -24.984 1 94.31 316 GLY B O 1
ATOM 6943 N N . ILE B 1 317 ? 5.711 -35.375 -25.703 1 93.44 317 ILE B N 1
ATOM 6944 C CA . ILE B 1 317 ? 6.367 -34.562 -26.719 1 93.44 317 ILE B CA 1
ATOM 6945 C C . ILE B 1 317 ? 7.266 -33.531 -26.062 1 93.44 317 ILE B C 1
ATOM 6947 O O . ILE B 1 317 ? 8.359 -33.25 -26.562 1 93.44 317 ILE B O 1
ATOM 6951 N N . ALA B 1 318 ? 6.754 -32.938 -25.016 1 93.56 318 ALA B N 1
ATOM 6952 C CA . ALA B 1 318 ? 7.562 -31.984 -24.281 1 93.56 318 ALA B CA 1
ATOM 6953 C C . ALA B 1 318 ? 8.859 -32.625 -23.781 1 93.56 318 ALA B C 1
ATOM 6955 O O . ALA B 1 318 ? 9.906 -31.969 -23.766 1 93.56 318 ALA B O 1
ATOM 6956 N N . GLY B 1 319 ? 8.75 -33.844 -23.359 1 92.75 319 GLY B N 1
ATOM 6957 C CA . GLY B 1 319 ? 9.945 -34.562 -22.938 1 92.75 319 GLY B CA 1
ATOM 6958 C C . GLY B 1 319 ? 10.953 -34.75 -24.047 1 92.75 319 GLY B C 1
ATOM 6959 O O . GLY B 1 319 ? 12.156 -34.625 -23.844 1 92.75 319 GLY B O 1
ATOM 6960 N N . ILE B 1 320 ? 10.492 -34.969 -25.219 1 92.56 320 ILE B N 1
ATOM 6961 C CA . ILE B 1 320 ? 11.352 -35.25 -26.359 1 92.56 320 ILE B CA 1
ATOM 6962 C C . ILE B 1 320 ? 12.008 -33.938 -26.812 1 92.56 320 ILE B C 1
ATOM 6964 O O . ILE B 1 320 ? 13.18 -33.906 -27.203 1 92.56 320 ILE B O 1
ATOM 6968 N N . ILE B 1 321 ? 11.328 -32.844 -26.688 1 91.69 321 ILE B N 1
ATOM 6969 C CA . ILE B 1 321 ? 11.836 -31.547 -27.109 1 91.69 321 ILE B CA 1
ATOM 6970 C C . ILE B 1 321 ? 12.672 -30.938 -25.984 1 91.69 321 ILE B C 1
ATOM 6972 O O . ILE B 1 321 ? 13.531 -30.078 -26.234 1 91.69 321 ILE B O 1
ATOM 6976 N N . GLY B 1 322 ? 12.477 -31.391 -24.781 1 90.81 322 GLY B N 1
ATOM 6977 C CA . GLY B 1 322 ? 13.25 -30.891 -23.656 1 90.81 322 GLY B CA 1
ATOM 6978 C C . GLY B 1 322 ? 12.664 -29.641 -23.031 1 90.81 322 GLY B C 1
ATOM 6979 O O . GLY B 1 322 ? 13.398 -28.703 -22.703 1 90.81 322 GLY B O 1
ATOM 6980 N N . ILE B 1 323 ? 11.406 -29.469 -23.031 1 91.94 323 ILE B N 1
ATOM 6981 C CA . ILE B 1 323 ? 10.719 -28.328 -22.422 1 91.94 323 ILE B CA 1
ATOM 6982 C C . ILE B 1 323 ? 9.844 -28.828 -21.266 1 91.94 323 ILE B C 1
ATOM 6984 O O . ILE B 1 323 ? 9.57 -30.031 -21.156 1 91.94 323 ILE B O 1
ATOM 6988 N N . PRO B 1 324 ? 9.477 -27.969 -20.344 1 91.88 324 PRO B N 1
ATOM 6989 C CA . PRO B 1 324 ? 8.57 -28.391 -19.266 1 91.88 324 PRO B CA 1
ATOM 6990 C C . PRO B 1 324 ? 7.191 -28.781 -19.797 1 91.88 324 PRO B C 1
ATOM 6992 O O . PRO B 1 324 ? 6.801 -28.375 -20.891 1 91.88 324 PRO B O 1
ATOM 6995 N N . PRO B 1 325 ? 6.562 -29.609 -19.047 1 92.19 325 PRO B N 1
ATOM 6996 C CA . PRO B 1 325 ? 5.25 -30.062 -19.516 1 92.19 325 PRO B CA 1
ATOM 6997 C C . PRO B 1 325 ? 4.148 -29.047 -19.266 1 92.19 325 PRO B C 1
ATOM 6999 O O . PRO B 1 325 ? 4.219 -28.281 -18.297 1 92.19 325 PRO B O 1
ATOM 7002 N N . PRO B 1 326 ? 3.215 -28.969 -20.141 1 89.06 326 PRO B N 1
ATOM 7003 C CA . PRO B 1 326 ? 2.084 -28.062 -19.953 1 89.06 326 PRO B CA 1
ATOM 7004 C C . PRO B 1 326 ? 1.018 -28.625 -19.016 1 89.06 326 PRO B C 1
ATOM 7006 O O . PRO B 1 326 ? 0.853 -29.844 -18.938 1 89.06 326 PRO B O 1
ATOM 7009 N N . ASN B 1 327 ? 0.44 -27.812 -18.297 1 88.06 327 ASN B N 1
ATOM 7010 C CA . ASN B 1 327 ? -0.653 -28.203 -17.406 1 88.06 327 ASN B CA 1
ATOM 7011 C C . ASN B 1 327 ? -1.712 -27.109 -17.312 1 88.06 327 ASN B C 1
ATOM 7013 O O . ASN B 1 327 ? -1.496 -25.984 -17.781 1 88.06 327 ASN B O 1
ATOM 7017 N N . GLY B 1 328 ? -2.824 -27.547 -16.766 1 81.5 328 GLY B N 1
ATOM 7018 C CA . GLY B 1 328 ? -3.914 -26.594 -16.625 1 81.5 328 GLY B CA 1
ATOM 7019 C C . GLY B 1 328 ? -3.604 -25.469 -15.648 1 81.5 328 GLY B C 1
ATOM 7020 O O . GLY B 1 328 ? -2.984 -25.703 -14.609 1 81.5 328 GLY B O 1
ATOM 7021 N N . LEU B 1 329 ? -4 -24.281 -16.141 1 77.69 329 LEU B N 1
ATOM 7022 C CA . LEU B 1 329 ? -3.779 -23.094 -15.312 1 77.69 329 LEU B CA 1
ATOM 7023 C C . LEU B 1 329 ? -5.016 -22.781 -14.469 1 77.69 329 LEU B C 1
ATOM 7025 O O . LEU B 1 329 ? -6.086 -22.5 -15.016 1 77.69 329 LEU B O 1
ATOM 7029 N N . ILE B 1 330 ? -4.922 -22.781 -13.219 1 67.06 330 ILE B N 1
ATOM 7030 C CA . ILE B 1 330 ? -6.055 -22.656 -12.305 1 67.06 330 ILE B CA 1
ATOM 7031 C C . ILE B 1 330 ? -6.586 -21.234 -12.312 1 67.06 330 ILE B C 1
ATOM 7033 O O . ILE B 1 330 ? -7.773 -21 -12.539 1 67.06 330 ILE B O 1
ATOM 7037 N N . PRO B 1 331 ? -5.703 -20.281 -12.117 1 68.38 331 PRO B N 1
ATOM 7038 C CA . PRO B 1 331 ? -6.316 -18.953 -12.094 1 68.38 331 PRO B CA 1
ATOM 7039 C C . PRO B 1 331 ? -6.645 -18.422 -13.492 1 68.38 331 PRO B C 1
ATOM 7041 O O . PRO B 1 331 ? -7.559 -17.609 -13.648 1 68.38 331 PRO B O 1
ATOM 7044 N N . GLN B 1 332 ? -6.031 -18.891 -14.453 1 75.88 332 GLN B N 1
ATOM 7045 C CA . GLN B 1 332 ? -6.195 -18.312 -15.781 1 75.88 332 GLN B CA 1
ATOM 7046 C C . GLN B 1 332 ? -7.402 -18.906 -16.5 1 75.88 332 GLN B C 1
ATOM 7048 O O . GLN B 1 332 ? -8.055 -18.234 -17.297 1 75.88 332 GLN B O 1
ATOM 7053 N N . ALA B 1 333 ? -7.703 -20.109 -16.156 1 76 333 ALA B N 1
ATOM 7054 C CA . ALA B 1 333 ? -8.781 -20.781 -16.875 1 76 333 ALA B CA 1
ATOM 7055 C C . ALA B 1 333 ? -10.133 -20.125 -16.562 1 76 333 ALA B C 1
ATOM 7057 O O . ALA B 1 333 ? -10.867 -19.766 -17.484 1 76 333 ALA B O 1
ATOM 7058 N N . PRO B 1 334 ? -10.383 -19.938 -15.32 1 73.19 334 PRO B N 1
ATOM 7059 C CA . PRO B 1 334 ? -11.641 -19.25 -15.039 1 73.19 334 PRO B CA 1
ATOM 7060 C C . PRO B 1 334 ? -11.664 -17.812 -15.57 1 73.19 334 PRO B C 1
ATOM 7062 O O . PRO B 1 334 ? -12.727 -17.312 -15.961 1 73.19 334 PRO B O 1
ATOM 7065 N N . LEU B 1 335 ? -10.555 -17.266 -15.578 1 74.81 335 LEU B N 1
ATOM 7066 C CA . LEU B 1 335 ? -10.469 -15.906 -16.109 1 74.81 335 LEU B CA 1
ATOM 7067 C C . LEU B 1 335 ? -10.773 -15.883 -17.594 1 74.81 335 LEU B C 1
ATOM 7069 O O . LEU B 1 335 ? -11.391 -14.93 -18.094 1 74.81 335 LEU B O 1
ATOM 7073 N N . HIS B 1 336 ? -10.297 -16.891 -18.234 1 77 336 HIS B N 1
ATOM 7074 C CA . HIS B 1 336 ? -10.578 -17.016 -19.672 1 77 336 HIS B CA 1
ATOM 7075 C C . HIS B 1 336 ? -12.07 -17.172 -19.922 1 77 336 HIS B C 1
ATOM 7077 O O . HIS B 1 336 ? -12.633 -16.484 -20.766 1 77 336 HIS B O 1
ATOM 7083 N N . THR B 1 337 ? -12.688 -17.906 -19.094 1 75.31 337 THR B N 1
ATOM 7084 C CA . THR B 1 337 ? -14.125 -18.109 -19.234 1 75.31 337 THR B CA 1
ATOM 7085 C C . THR B 1 337 ? -14.891 -16.844 -18.906 1 75.31 337 THR B C 1
ATOM 7087 O O . THR B 1 337 ? -15.852 -16.484 -19.594 1 75.31 337 THR B O 1
ATOM 7090 N N . ASP B 1 338 ? -14.445 -16.219 -17.938 1 74.56 338 ASP B N 1
ATOM 7091 C CA . ASP B 1 338 ? -15.109 -14.992 -17.5 1 74.56 338 ASP B CA 1
ATOM 7092 C C . ASP B 1 338 ? -15.008 -13.891 -18.562 1 74.56 338 ASP B C 1
ATOM 7094 O O . ASP B 1 338 ? -15.922 -13.078 -18.703 1 74.56 338 ASP B O 1
ATOM 7098 N N . SER B 1 339 ? -13.953 -13.898 -19.188 1 76.19 339 SER B N 1
ATOM 7099 C CA . SER B 1 339 ? -13.742 -12.867 -20.188 1 76.19 339 SER B CA 1
ATOM 7100 C C . SER B 1 339 ? -14.633 -13.094 -21.406 1 76.19 339 SER B C 1
ATOM 7102 O O . SER B 1 339 ? -14.859 -12.172 -22.203 1 76.19 339 SER B O 1
ATOM 7104 N N . LEU B 1 340 ? -15.227 -14.281 -21.453 1 75.75 340 LEU B N 1
ATOM 7105 C CA . LEU B 1 340 ? -16.047 -14.625 -22.609 1 75.75 340 LEU B CA 1
ATOM 7106 C C . LEU B 1 340 ? -17.531 -14.602 -22.25 1 75.75 340 LEU B C 1
ATOM 7108 O O . LEU B 1 340 ? -18.375 -14.977 -23.078 1 75.75 340 LEU B O 1
ATOM 7112 N N . VAL B 1 341 ? -17.797 -14.141 -21.031 1 74.81 341 VAL B N 1
ATOM 7113 C CA . VAL B 1 341 ? -19.188 -14.086 -20.594 1 74.81 341 VAL B CA 1
ATOM 7114 C C . VAL B 1 341 ? -19.859 -12.836 -21.156 1 74.81 341 VAL B C 1
ATOM 7116 O O . VAL B 1 341 ? -19.281 -11.75 -21.141 1 74.81 341 VAL B O 1
ATOM 7119 N N . VAL B 1 342 ? -20.906 -13.023 -21.75 1 69.06 342 VAL B N 1
ATOM 7120 C CA . VAL B 1 342 ? -21.703 -11.93 -22.266 1 69.06 342 VAL B CA 1
ATOM 7121 C C . VAL B 1 342 ? -22.781 -11.547 -21.25 1 69.06 342 VAL B C 1
ATOM 7123 O O . VAL B 1 342 ? -23.516 -12.398 -20.75 1 69.06 342 VAL B O 1
ATOM 7126 N N . TYR B 1 343 ? -22.625 -10.305 -20.719 1 64.38 343 TYR B N 1
ATOM 7127 C CA . TYR B 1 343 ? -23.562 -9.844 -19.703 1 64.38 343 TYR B CA 1
ATOM 7128 C C . TYR B 1 343 ? -24.781 -9.18 -20.344 1 64.38 343 TYR B C 1
ATOM 7130 O O . TYR B 1 343 ? -24.672 -8.555 -21.406 1 64.38 343 TYR B O 1
ATOM 7138 N N . ASP B 1 344 ? -25.906 -9.562 -19.797 1 61.09 344 ASP B N 1
ATOM 7139 C CA . ASP B 1 344 ? -27.125 -8.875 -20.219 1 61.09 344 ASP B CA 1
ATOM 7140 C C . ASP B 1 344 ? -27.188 -7.461 -19.641 1 61.09 344 ASP B C 1
ATOM 7142 O O . ASP B 1 344 ? -26.344 -7.09 -18.812 1 61.09 344 ASP B O 1
ATOM 7146 N N . HIS B 1 345 ? -28.078 -6.613 -20.172 1 56.84 345 HIS B N 1
ATOM 7147 C CA . HIS B 1 345 ? -28.266 -5.219 -19.797 1 56.84 345 HIS B CA 1
ATOM 7148 C C . HIS B 1 345 ? -28.469 -5.094 -18.281 1 56.84 345 HIS B C 1
ATOM 7150 O O . HIS B 1 345 ? -28.172 -4.051 -17.703 1 56.84 345 HIS B O 1
ATOM 7156 N N . THR B 1 346 ? -28.969 -6.203 -17.625 1 54.69 346 THR B N 1
ATOM 7157 C CA . THR B 1 346 ? -29.266 -6.156 -16.203 1 54.69 346 THR B CA 1
ATOM 7158 C C . THR B 1 346 ? -28.078 -6.641 -15.383 1 54.69 346 THR B C 1
ATOM 7160 O O . THR B 1 346 ? -28.141 -6.699 -14.156 1 54.69 346 THR B O 1
ATOM 7163 N N . GLY B 1 347 ? -26.922 -6.816 -16.031 1 60.03 347 GLY B N 1
ATOM 7164 C CA . GLY B 1 347 ? -25.75 -7.293 -15.312 1 60.03 347 GLY B CA 1
ATOM 7165 C C . GLY B 1 347 ? -25.75 -8.797 -15.102 1 60.03 347 GLY B C 1
ATOM 7166 O O . GLY B 1 347 ? -24.875 -9.328 -14.414 1 60.03 347 GLY B O 1
ATOM 7167 N N . ARG B 1 348 ? -26.891 -9.469 -15.672 1 62.12 348 ARG B N 1
ATOM 7168 C CA . ARG B 1 348 ? -26.969 -10.922 -15.539 1 62.12 348 ARG B CA 1
ATOM 7169 C C . ARG B 1 348 ? -26.188 -11.617 -16.656 1 62.12 348 ARG B C 1
ATOM 7171 O O . ARG B 1 348 ? -26.172 -11.148 -17.797 1 62.12 348 ARG B O 1
ATOM 7178 N N . LYS B 1 349 ? -25.469 -12.781 -16.266 1 69.5 349 LYS B N 1
ATOM 7179 C CA . LYS B 1 349 ? -24.688 -13.586 -17.188 1 69.5 349 LYS B CA 1
ATOM 7180 C C . LYS B 1 349 ? -25.594 -14.305 -18.188 1 69.5 349 LYS B C 1
ATOM 7182 O O . LYS B 1 349 ? -26.453 -15.086 -17.797 1 69.5 349 LYS B O 1
ATOM 7187 N N . LEU B 1 350 ? -25.625 -13.992 -19.422 1 66.62 350 LEU B N 1
ATOM 7188 C CA . LEU B 1 350 ? -26.5 -14.555 -20.438 1 66.62 350 LEU B CA 1
ATOM 7189 C C . LEU B 1 350 ? -25.891 -15.812 -21.047 1 66.62 350 LEU B C 1
ATOM 7191 O O . LEU B 1 350 ? -26.531 -16.875 -21.078 1 66.62 350 LEU B O 1
ATOM 7195 N N . SER B 1 351 ? -24.734 -15.641 -21.719 1 69.88 351 SER B N 1
ATOM 7196 C CA . SER B 1 351 ? -24.125 -16.766 -22.406 1 69.88 351 SER B CA 1
ATOM 7197 C C . SER B 1 351 ? -22.609 -16.641 -22.438 1 69.88 351 SER B C 1
ATOM 7199 O O . SER B 1 351 ? -22.062 -15.555 -22.203 1 69.88 351 SER B O 1
ATOM 7201 N N . VAL B 1 352 ? -21.969 -17.844 -22.484 1 74.56 352 VAL B N 1
ATOM 7202 C CA . VAL B 1 352 ? -20.516 -17.859 -22.656 1 74.56 352 VAL B CA 1
ATOM 7203 C C . VAL B 1 352 ? -20.172 -18.234 -24.094 1 74.56 352 VAL B C 1
ATOM 7205 O O . VAL B 1 352 ? -20.734 -19.172 -24.656 1 74.56 352 VAL B O 1
ATOM 7208 N N . VAL B 1 353 ? -19.469 -17.406 -24.703 1 69.75 353 VAL B N 1
ATOM 7209 C CA . VAL B 1 353 ? -19.047 -17.672 -26.062 1 69.75 353 VAL B CA 1
ATOM 7210 C C . VAL B 1 353 ? -17.938 -18.734 -26.062 1 69.75 353 VAL B C 1
ATOM 7212 O O . VAL B 1 353 ? -16.766 -18.406 -25.875 1 69.75 353 VAL B O 1
ATOM 7215 N N . GLU B 1 354 ? -18.328 -19.938 -26.141 1 69.25 354 GLU B N 1
ATOM 7216 C CA . GLU B 1 354 ? -17.359 -21.031 -26.141 1 69.25 354 GLU B CA 1
ATOM 7217 C C . GLU B 1 354 ? -16.656 -21.141 -27.5 1 69.25 354 GLU B C 1
ATOM 7219 O O . GLU B 1 354 ? -17.266 -21.578 -28.484 1 69.25 354 GLU B O 1
ATOM 7224 N N . GLN B 1 355 ? -15.508 -20.516 -27.656 1 72.75 355 GLN B N 1
ATOM 7225 C CA . GLN B 1 355 ? -14.773 -20.562 -28.922 1 72.75 355 GLN B CA 1
ATOM 7226 C C . GLN B 1 355 ? -13.344 -21.047 -28.719 1 72.75 355 GLN B C 1
ATOM 7228 O O . GLN B 1 355 ? -12.797 -20.922 -27.609 1 72.75 355 GLN B O 1
ATOM 7233 N N . ARG B 1 356 ? -12.828 -21.703 -29.75 1 81.75 356 ARG B N 1
ATOM 7234 C CA . ARG B 1 356 ? -11.477 -22.234 -29.734 1 81.75 356 ARG B CA 1
ATOM 7235 C C . ARG B 1 356 ? -10.469 -21.203 -30.234 1 81.75 356 ARG B C 1
ATOM 7237 O O . ARG B 1 356 ? -9.266 -21.359 -30.031 1 81.75 356 ARG B O 1
ATOM 7244 N N . VAL B 1 357 ? -10.914 -20.266 -30.781 1 81.69 357 VAL B N 1
ATOM 7245 C CA . VAL B 1 357 ? -10.055 -19.312 -31.469 1 81.69 357 VAL B CA 1
ATOM 7246 C C . VAL B 1 357 ? -9.219 -18.531 -30.453 1 81.69 357 VAL B C 1
ATOM 7248 O O . VAL B 1 357 ? -8.047 -18.25 -30.688 1 81.69 357 VAL B O 1
ATOM 7251 N N . THR B 1 358 ? -9.773 -18.25 -29.266 1 83.88 358 THR B N 1
ATOM 7252 C CA . THR B 1 358 ? -9.062 -17.453 -28.266 1 83.88 358 THR B CA 1
ATOM 7253 C C . THR B 1 358 ? -7.848 -18.203 -27.734 1 83.88 358 THR B C 1
ATOM 7255 O O . THR B 1 358 ? -6.762 -17.641 -27.609 1 83.88 358 THR B O 1
ATOM 7258 N N . ASN B 1 359 ? -8.039 -19.438 -27.5 1 86 359 ASN B N 1
ATOM 7259 C CA . ASN B 1 359 ? -6.945 -20.266 -27 1 86 359 ASN B CA 1
ATOM 7260 C C . ASN B 1 359 ? -5.867 -20.469 -28.062 1 86 359 ASN B C 1
ATOM 7262 O O . ASN B 1 359 ? -4.676 -20.375 -27.766 1 86 359 ASN B O 1
ATOM 7266 N N . THR B 1 360 ? -6.223 -20.672 -29.328 1 88.25 360 THR B N 1
ATOM 7267 C CA . THR B 1 360 ? -5.285 -20.875 -30.438 1 88.25 360 THR B CA 1
ATOM 7268 C C . THR B 1 360 ? -4.535 -19.578 -30.75 1 88.25 360 THR B C 1
ATOM 7270 O O . THR B 1 360 ? -3.326 -19.594 -30.984 1 88.25 360 THR B O 1
ATOM 7273 N N . LEU B 1 361 ? -5.234 -18.578 -30.703 1 88 361 LEU B N 1
ATOM 7274 C CA . LEU B 1 361 ? -4.621 -17.297 -31.031 1 88 361 LEU B CA 1
ATOM 7275 C C . LEU B 1 361 ? -3.625 -16.875 -29.953 1 88 361 LEU B C 1
ATOM 7277 O O . LEU B 1 361 ? -2.576 -16.297 -30.266 1 88 361 LEU B O 1
ATOM 7281 N N . GLN B 1 362 ? -3.986 -17.062 -28.719 1 88.44 362 GLN B N 1
ATOM 7282 C CA . GLN B 1 362 ? -3.035 -16.719 -27.672 1 88.44 362 GLN B CA 1
ATOM 7283 C C . GLN B 1 362 ? -1.771 -17.562 -27.766 1 88.44 362 GLN B C 1
ATOM 7285 O O . GLN B 1 362 ? -0.669 -17.078 -27.5 1 88.44 362 GLN B O 1
ATOM 7290 N N . GLY B 1 363 ? -1.932 -18.828 -28.156 1 89.19 363 GLY B N 1
ATOM 7291 C CA . GLY B 1 363 ? -0.767 -19.656 -28.406 1 89.19 363 GLY B CA 1
ATOM 7292 C C . GLY B 1 363 ? 0.082 -19.156 -29.562 1 89.19 363 GLY B C 1
ATOM 7293 O O . GLY B 1 363 ? 1.312 -19.141 -29.469 1 89.19 363 GLY B O 1
ATOM 7294 N N . ALA B 1 364 ? -0.537 -18.734 -30.578 1 91.19 364 ALA B N 1
ATOM 7295 C CA . ALA B 1 364 ? 0.17 -18.203 -31.734 1 91.19 364 ALA B CA 1
ATOM 7296 C C . ALA B 1 364 ? 0.9 -16.906 -31.391 1 91.19 364 ALA B C 1
ATOM 7298 O O . ALA B 1 364 ? 2.023 -16.672 -31.859 1 91.19 364 ALA B O 1
ATOM 7299 N N . MET B 1 365 ? 0.307 -16.156 -30.609 1 92.06 365 MET B N 1
ATOM 7300 C CA . MET B 1 365 ? 0.936 -14.914 -30.172 1 92.06 365 MET B CA 1
ATOM 7301 C C . MET B 1 365 ? 2.186 -15.195 -29.344 1 92.06 365 MET B C 1
ATOM 7303 O O . MET B 1 365 ? 3.162 -14.445 -29.422 1 92.06 365 MET B O 1
ATOM 7307 N N . THR B 1 366 ? 2.117 -16.188 -28.594 1 91.69 366 THR B N 1
ATOM 7308 C CA . THR B 1 366 ? 3.273 -16.562 -27.797 1 91.69 366 THR B CA 1
ATOM 7309 C C . THR B 1 366 ? 4.434 -17.016 -28.688 1 91.69 366 THR B C 1
ATOM 7311 O O . THR B 1 366 ? 5.598 -16.797 -28.344 1 91.69 366 THR B O 1
ATOM 7314 N N . PHE B 1 367 ? 4.133 -17.594 -29.875 1 91.56 367 PHE B N 1
ATOM 7315 C CA . PHE B 1 367 ? 5.168 -17.938 -30.844 1 91.56 367 PHE B CA 1
ATOM 7316 C C . PHE B 1 367 ? 5.84 -16.672 -31.375 1 91.56 367 PHE B C 1
ATOM 7318 O O . PHE B 1 367 ? 7.055 -16.656 -31.594 1 91.56 367 PHE B O 1
ATOM 7325 N N . VAL B 1 368 ? 5.031 -15.703 -31.516 1 90.62 368 VAL B N 1
ATOM 7326 C CA . VAL B 1 368 ? 5.562 -14.438 -32.031 1 90.62 368 VAL B CA 1
ATOM 7327 C C . VAL B 1 368 ? 6.465 -13.797 -30.969 1 90.62 368 VAL B C 1
ATOM 7329 O O . VAL B 1 368 ? 7.469 -13.172 -31.312 1 90.62 368 VAL B O 1
ATOM 7332 N N . MET B 1 369 ? 6.109 -14.023 -29.766 1 91.25 369 MET B N 1
ATOM 7333 C CA . MET B 1 369 ? 6.895 -13.461 -28.672 1 91.25 369 MET B CA 1
ATOM 7334 C C . MET B 1 369 ? 8.281 -14.094 -28.625 1 91.25 369 MET B C 1
ATOM 7336 O O . MET B 1 369 ? 9.211 -13.516 -28.047 1 91.25 369 MET B O 1
ATOM 7340 N N . MET B 1 370 ? 8.445 -15.242 -29.234 1 91.62 370 MET B N 1
ATOM 7341 C CA . MET B 1 370 ? 9.727 -15.93 -29.25 1 91.62 370 MET B CA 1
ATOM 7342 C C . MET B 1 370 ? 10.648 -15.336 -30.312 1 91.62 370 MET B C 1
ATOM 7344 O O . MET B 1 370 ? 11.844 -15.641 -30.344 1 91.62 370 MET B O 1
ATOM 7348 N N . SER B 1 371 ? 10.148 -14.445 -31.047 1 92 371 SER B N 1
ATOM 7349 C CA . SER B 1 371 ? 10.977 -13.781 -32.062 1 92 371 SER B CA 1
ATOM 7350 C C . SER B 1 371 ? 11.961 -12.812 -31.391 1 92 371 SER B C 1
ATOM 7352 O O . SER B 1 371 ? 11.766 -12.398 -30.25 1 92 371 SER B O 1
ATOM 7354 N N . ARG B 1 372 ? 12.906 -12.484 -32.062 1 90.44 372 ARG B N 1
ATOM 7355 C CA . ARG B 1 372 ? 14.055 -11.781 -31.5 1 90.44 372 ARG B CA 1
ATOM 7356 C C . ARG B 1 372 ? 13.648 -10.422 -30.938 1 90.44 372 ARG B C 1
ATOM 7358 O O . ARG B 1 372 ? 13.961 -10.102 -29.797 1 90.44 372 ARG B O 1
ATOM 7365 N N . PRO B 1 373 ? 12.906 -9.609 -31.672 1 91.06 373 PRO B N 1
ATOM 7366 C CA . PRO B 1 373 ? 12.594 -8.281 -31.125 1 91.06 373 PRO B CA 1
ATOM 7367 C C . PRO B 1 373 ? 11.773 -8.352 -29.844 1 91.06 373 PRO B C 1
ATOM 7369 O O . PRO B 1 373 ? 11.977 -7.551 -28.938 1 91.06 373 PRO B O 1
ATOM 7372 N N . PHE B 1 374 ? 10.867 -9.234 -29.812 1 91.31 374 PHE B N 1
ATOM 7373 C CA . PHE B 1 374 ? 10.016 -9.336 -28.641 1 91.31 374 PHE B CA 1
ATOM 7374 C C . PHE B 1 374 ? 10.758 -10.023 -27.5 1 91.31 374 PHE B C 1
ATOM 7376 O O . PHE B 1 374 ? 10.523 -9.711 -26.328 1 91.31 374 PHE B O 1
ATOM 7383 N N . LEU B 1 375 ? 11.594 -10.875 -27.859 1 90.88 375 LEU B N 1
ATOM 7384 C CA . LEU B 1 375 ? 12.406 -11.516 -26.828 1 90.88 375 LEU B CA 1
ATOM 7385 C C . LEU B 1 375 ? 13.32 -10.5 -26.156 1 90.88 375 LEU B C 1
ATOM 7387 O O . LEU B 1 375 ? 13.523 -10.562 -24.938 1 90.88 375 LEU B O 1
ATOM 7391 N N . VAL B 1 376 ? 13.836 -9.594 -26.969 1 90.25 376 VAL B N 1
ATOM 7392 C CA . VAL B 1 376 ? 14.695 -8.539 -26.422 1 90.25 376 VAL B CA 1
ATOM 7393 C C . VAL B 1 376 ? 13.875 -7.645 -25.5 1 90.25 376 VAL B C 1
ATOM 7395 O O . VAL B 1 376 ? 14.375 -7.207 -24.453 1 90.25 376 VAL B O 1
ATOM 7398 N N . LEU B 1 377 ? 12.703 -7.422 -25.859 1 87.81 377 LEU B N 1
ATOM 7399 C CA . LEU B 1 377 ? 11.812 -6.633 -25.016 1 87.81 377 LEU B CA 1
ATOM 7400 C C . LEU B 1 377 ? 11.578 -7.328 -23.672 1 87.81 377 LEU B C 1
ATOM 7402 O O . LEU B 1 377 ? 11.531 -6.68 -22.625 1 87.81 377 LEU B O 1
ATOM 7406 N N . LEU B 1 378 ? 11.398 -8.602 -23.703 1 89.06 378 LEU B N 1
ATOM 7407 C CA . LEU B 1 378 ? 11.203 -9.375 -22.469 1 89.06 378 LEU B CA 1
ATOM 7408 C C . LEU B 1 378 ? 12.461 -9.359 -21.625 1 89.06 378 LEU B C 1
ATOM 7410 O O . LEU B 1 378 ? 12.383 -9.406 -20.391 1 89.06 378 LEU B O 1
ATOM 7414 N N . GLY B 1 379 ? 13.555 -9.281 -22.297 1 90.06 379 GLY B N 1
ATOM 7415 C CA . GLY B 1 379 ? 14.828 -9.258 -21.594 1 90.06 379 GLY B CA 1
ATOM 7416 C C . GLY B 1 379 ? 15.078 -7.965 -20.844 1 90.06 379 GLY B C 1
ATOM 7417 O O . GLY B 1 379 ? 15.938 -7.906 -19.969 1 90.06 379 GLY B O 1
ATOM 7418 N N . LEU B 1 380 ? 14.297 -7.004 -21.172 1 88.56 380 LEU B N 1
ATOM 7419 C CA . LEU B 1 380 ? 14.453 -5.711 -20.531 1 88.56 380 LEU B CA 1
ATOM 7420 C C . LEU B 1 380 ? 13.703 -5.676 -19.203 1 88.56 380 LEU B C 1
ATOM 7422 O O . LEU B 1 380 ? 13.898 -4.766 -18.391 1 88.56 380 LEU B O 1
ATOM 7426 N N . VAL B 1 381 ? 12.93 -6.66 -18.906 1 90.06 381 VAL B N 1
ATOM 7427 C CA . VAL B 1 381 ? 12.133 -6.688 -17.672 1 90.06 381 VAL B CA 1
ATOM 7428 C C . VAL B 1 381 ? 13.031 -6.996 -16.484 1 90.06 381 VAL B C 1
ATOM 7430 O O . VAL B 1 381 ? 13.68 -8.047 -16.438 1 90.06 381 VAL B O 1
ATOM 7433 N N . PRO B 1 382 ? 13.109 -6.07 -15.578 1 91.44 382 PRO B N 1
ATOM 7434 C CA . PRO B 1 382 ? 13.914 -6.34 -14.383 1 91.44 382 PRO B CA 1
ATOM 7435 C C . PRO B 1 382 ? 13.305 -7.426 -13.5 1 91.44 382 PRO B C 1
ATOM 7437 O O . PRO B 1 382 ? 12.086 -7.566 -13.438 1 91.44 382 PRO B O 1
ATOM 7440 N N . GLN B 1 383 ? 14.086 -8.164 -12.867 1 91.44 383 GLN B N 1
ATOM 7441 C CA . GLN B 1 383 ? 13.633 -9.234 -11.984 1 91.44 383 GLN B CA 1
ATOM 7442 C C . GLN B 1 383 ? 12.805 -8.68 -10.836 1 91.44 383 GLN B C 1
ATOM 7444 O O . GLN B 1 383 ? 11.969 -9.391 -10.266 1 91.44 383 GLN B O 1
ATOM 7449 N N . ALA B 1 384 ? 13.062 -7.422 -10.5 1 91 384 ALA B N 1
ATOM 7450 C CA . ALA B 1 384 ? 12.281 -6.785 -9.438 1 91 384 ALA B CA 1
ATOM 7451 C C . ALA B 1 384 ? 10.805 -6.715 -9.812 1 91 384 ALA B C 1
ATOM 7453 O O . ALA B 1 384 ? 9.938 -6.875 -8.945 1 91 384 ALA B O 1
ATOM 7454 N N . VAL B 1 385 ? 10.539 -6.512 -11.078 1 92.94 385 VAL B N 1
ATOM 7455 C CA . VAL B 1 385 ? 9.172 -6.418 -11.57 1 92.94 385 VAL B CA 1
ATOM 7456 C C . VAL B 1 385 ? 8.5 -7.785 -11.5 1 92.94 385 VAL B C 1
ATOM 7458 O O . VAL B 1 385 ? 7.312 -7.891 -11.18 1 92.94 385 VAL B O 1
ATOM 7461 N N . LEU B 1 386 ? 9.266 -8.781 -11.719 1 91.69 386 LEU B N 1
ATOM 7462 C CA . LEU B 1 386 ? 8.742 -10.141 -11.633 1 91.69 386 LEU B CA 1
ATOM 7463 C C . LEU B 1 386 ? 8.383 -10.5 -10.195 1 91.69 386 LEU B C 1
ATOM 7465 O O . LEU B 1 386 ? 7.398 -11.195 -9.945 1 91.69 386 LEU B O 1
ATOM 7469 N N . SER B 1 387 ? 9.234 -10.07 -9.297 1 93.56 387 SER B N 1
ATOM 7470 C CA . SER B 1 387 ? 8.906 -10.266 -7.887 1 93.56 387 SER B CA 1
ATOM 7471 C C . SER B 1 387 ? 7.598 -9.586 -7.52 1 93.56 387 SER B C 1
ATOM 7473 O O . SER B 1 387 ? 6.762 -10.164 -6.82 1 93.56 387 SER B O 1
ATOM 7475 N N . GLY B 1 388 ? 7.449 -8.344 -7.98 1 93.38 388 GLY B N 1
ATOM 7476 C CA . GLY B 1 388 ? 6.195 -7.648 -7.75 1 93.38 388 GLY B CA 1
ATOM 7477 C C . GLY B 1 388 ? 4.992 -8.375 -8.312 1 93.38 388 GLY B C 1
ATOM 7478 O O . GLY B 1 388 ? 3.928 -8.398 -7.691 1 93.38 388 GLY B O 1
ATOM 7479 N N . LEU B 1 389 ? 5.207 -8.961 -9.391 1 91.81 389 LEU B N 1
ATOM 7480 C CA . LEU B 1 389 ? 4.133 -9.727 -10.031 1 91.81 389 LEU B CA 1
ATOM 7481 C C . LEU B 1 389 ? 3.729 -10.914 -9.164 1 91.81 389 LEU B C 1
ATOM 7483 O O . LEU B 1 389 ? 2.537 -11.18 -8.984 1 91.81 389 LEU B O 1
ATOM 7487 N N . PHE B 1 390 ? 4.68 -11.609 -8.625 1 92 390 PHE B N 1
ATOM 7488 C CA . PHE B 1 390 ? 4.402 -12.734 -7.738 1 92 390 PHE B CA 1
ATOM 7489 C C . PHE B 1 390 ? 3.607 -12.281 -6.52 1 92 390 PHE B C 1
ATOM 7491 O O . PHE B 1 390 ? 2.662 -12.953 -6.102 1 92 390 PHE B O 1
ATOM 7498 N N . PHE B 1 391 ? 3.949 -11.148 -6.023 1 94.62 391 PHE B N 1
ATOM 7499 C CA . PHE B 1 391 ? 3.256 -10.641 -4.848 1 94.62 391 PHE B CA 1
ATOM 7500 C C . PHE B 1 391 ? 1.816 -10.273 -5.184 1 94.62 391 PHE B C 1
ATOM 7502 O O . PHE B 1 391 ? 0.898 -10.555 -4.414 1 94.62 391 PHE B O 1
ATOM 7509 N N . ILE B 1 392 ? 1.676 -9.641 -6.312 1 92.06 392 ILE B N 1
ATOM 7510 C CA . ILE B 1 392 ? 0.338 -9.234 -6.723 1 92.06 392 ILE B CA 1
ATOM 7511 C C . ILE B 1 392 ? -0.541 -10.461 -6.926 1 92.06 392 ILE B C 1
ATOM 7513 O O . ILE B 1 392 ? -1.688 -10.492 -6.477 1 92.06 392 ILE B O 1
ATOM 7517 N N . MET B 1 393 ? 0.001 -11.43 -7.559 1 88.31 393 MET B N 1
ATOM 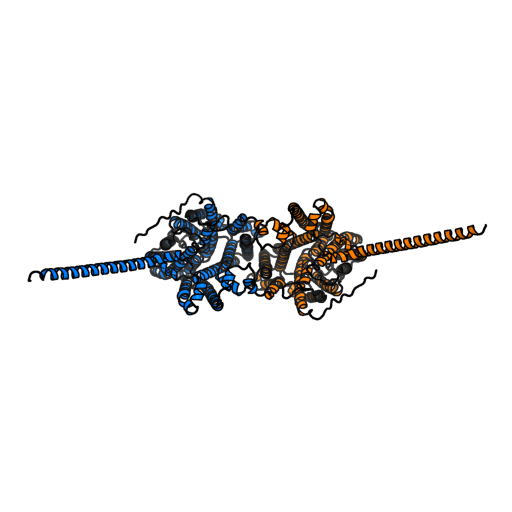7518 C CA . MET B 1 393 ? -0.75 -12.664 -7.785 1 88.31 393 MET B CA 1
ATOM 7519 C C . MET B 1 393 ? -1.071 -13.359 -6.465 1 88.31 393 MET B C 1
ATOM 7521 O O . MET B 1 393 ? -2.17 -13.883 -6.289 1 88.31 393 MET B O 1
ATOM 7525 N N . ALA B 1 394 ? -0.135 -13.344 -5.582 1 91.88 394 ALA B N 1
ATOM 7526 C CA . ALA B 1 394 ? -0.33 -13.977 -4.285 1 91.88 394 ALA B CA 1
ATOM 7527 C C . ALA B 1 394 ? -1.412 -13.266 -3.479 1 91.88 394 ALA B C 1
ATOM 7529 O O . ALA B 1 394 ? -2.305 -13.914 -2.924 1 91.88 394 ALA B O 1
ATOM 7530 N N . ILE B 1 395 ? -1.359 -11.961 -3.455 1 91.94 395 ILE B N 1
ATOM 7531 C CA . ILE B 1 395 ? -2.314 -11.18 -2.674 1 91.94 395 ILE B CA 1
ATOM 7532 C C . ILE B 1 395 ? -3.713 -11.344 -3.262 1 91.94 395 ILE B C 1
ATOM 7534 O O . ILE B 1 395 ? -4.684 -11.531 -2.525 1 91.94 395 ILE B O 1
ATOM 7538 N N . GLY B 1 396 ? -3.799 -11.297 -4.523 1 86.62 396 GLY B N 1
ATOM 7539 C CA . GLY B 1 396 ? -5.082 -11.508 -5.176 1 86.62 396 GLY B CA 1
ATOM 7540 C C . GLY B 1 396 ? -5.637 -12.906 -4.961 1 86.62 396 GLY B C 1
ATOM 7541 O O . GLY B 1 396 ? -6.824 -13.07 -4.68 1 86.62 396 GLY B O 1
ATOM 7542 N N . GLY B 1 397 ? -4.781 -13.844 -5.078 1 85.69 397 GLY B N 1
ATOM 7543 C CA . GLY B 1 397 ? -5.195 -15.227 -4.867 1 85.69 397 GLY B CA 1
ATOM 7544 C C . GLY B 1 397 ? -5.625 -15.508 -3.439 1 85.69 397 GLY B C 1
ATOM 7545 O O . GLY B 1 397 ? -6.598 -16.234 -3.209 1 85.69 397 GLY B O 1
ATOM 7546 N N . LEU B 1 398 ? -4.91 -14.938 -2.494 1 88.81 398 LEU B N 1
ATOM 7547 C CA . LEU B 1 398 ? -5.238 -15.141 -1.086 1 88.81 398 LEU B CA 1
ATOM 7548 C C . LEU B 1 398 ? -6.551 -14.453 -0.726 1 88.81 398 LEU B C 1
ATOM 7550 O O . LEU B 1 398 ? -7.316 -14.961 0.094 1 88.81 398 LEU B O 1
ATOM 7554 N N . HIS B 1 399 ? -6.734 -13.375 -1.344 1 86.56 399 HIS B N 1
ATOM 7555 C CA . HIS B 1 399 ? -7.961 -12.633 -1.075 1 86.56 399 HIS B CA 1
ATOM 7556 C C . HIS B 1 399 ? -9.188 -13.422 -1.539 1 86.56 399 HIS B C 1
ATOM 7558 O O . HIS B 1 399 ? -10.227 -13.398 -0.876 1 86.56 399 HIS B O 1
ATOM 7564 N N . ASP B 1 400 ? -9.078 -14.164 -2.543 1 81.69 400 ASP B N 1
ATOM 7565 C CA . ASP B 1 400 ? -10.219 -14.875 -3.119 1 81.69 400 ASP B CA 1
ATOM 7566 C C . ASP B 1 400 ? -10.289 -16.312 -2.604 1 81.69 400 ASP B C 1
ATOM 7568 O O . ASP B 1 400 ? -11.297 -16.984 -2.781 1 81.69 400 ASP B O 1
ATOM 7572 N N . ASN B 1 401 ? -9.312 -16.688 -1.916 1 86.25 401 ASN B N 1
ATOM 7573 C CA . ASN B 1 401 ? -9.25 -18.062 -1.443 1 86.25 401 ASN B CA 1
ATOM 7574 C C . ASN B 1 401 ? -10.18 -18.297 -0.254 1 86.25 401 ASN B C 1
ATOM 7576 O O . ASN B 1 401 ? -10.258 -17.453 0.647 1 86.25 401 ASN B O 1
ATOM 7580 N N . ILE B 1 402 ? -10.844 -19.391 -0.232 1 85.56 402 ILE B N 1
ATOM 7581 C CA . ILE B 1 402 ? -11.859 -19.688 0.772 1 85.56 402 ILE B CA 1
ATOM 7582 C C . ILE B 1 402 ? -11.188 -19.953 2.117 1 85.56 402 ILE B C 1
ATOM 7584 O O . ILE B 1 402 ? -11.727 -19.609 3.17 1 85.56 402 ILE B O 1
ATOM 7588 N N . VAL B 1 403 ? -10.062 -20.625 2.082 1 89.94 403 VAL B N 1
ATOM 7589 C CA . VAL B 1 403 ? -9.359 -20.922 3.326 1 89.94 403 VAL B CA 1
ATOM 7590 C C . VAL B 1 403 ? -9.008 -19.625 4.051 1 89.94 403 VAL B C 1
ATOM 7592 O O . VAL B 1 403 ? -9.219 -19.5 5.262 1 89.94 403 VAL B O 1
ATOM 7595 N N . THR B 1 404 ? -8.516 -18.719 3.324 1 90.94 404 THR B N 1
ATOM 7596 C CA . THR B 1 404 ? -8.172 -17.422 3.91 1 90.94 404 THR B CA 1
ATOM 7597 C C . THR B 1 404 ? -9.422 -16.703 4.418 1 90.94 404 THR B C 1
ATOM 7599 O O . THR B 1 404 ? -9.391 -16.078 5.469 1 90.94 404 THR B O 1
ATOM 7602 N N . ASN B 1 405 ? -10.461 -16.812 3.705 1 87.56 405 ASN B N 1
ATOM 7603 C CA . ASN B 1 405 ? -11.711 -16.188 4.117 1 87.56 405 ASN B CA 1
ATOM 7604 C C . ASN B 1 405 ? -12.273 -16.828 5.383 1 87.56 405 ASN B C 1
ATOM 7606 O O . ASN B 1 405 ? -12.867 -16.141 6.215 1 87.56 405 ASN B O 1
ATOM 7610 N N . ARG B 1 406 ? -12.102 -18.125 5.43 1 89.06 406 ARG B N 1
ATOM 7611 C CA . ARG B 1 406 ? -12.539 -18.812 6.641 1 89.06 406 ARG B CA 1
ATOM 7612 C C . ARG B 1 406 ? -11.711 -18.375 7.844 1 89.06 406 ARG B C 1
ATOM 7614 O O . ARG B 1 406 ? -12.234 -18.234 8.953 1 89.06 406 ARG B O 1
ATOM 7621 N N . ILE B 1 407 ? -10.484 -18.188 7.609 1 89.44 407 ILE B N 1
ATOM 7622 C CA . ILE B 1 407 ? -9.617 -17.703 8.672 1 89.44 407 ILE B CA 1
ATOM 7623 C C . ILE B 1 407 ? -10.031 -16.281 9.062 1 89.44 407 ILE B C 1
ATOM 7625 O O . ILE B 1 407 ? -10.086 -15.945 10.25 1 89.44 407 ILE B O 1
ATOM 7629 N N . ARG B 1 408 ? -10.281 -15.484 8.102 1 87.06 408 ARG B N 1
ATOM 7630 C CA . ARG B 1 408 ? -10.711 -14.109 8.344 1 87.06 408 ARG B CA 1
ATOM 7631 C C . ARG B 1 408 ? -12.008 -14.07 9.141 1 87.06 408 ARG B C 1
ATOM 7633 O O . ARG B 1 408 ? -12.203 -13.195 9.984 1 87.06 408 ARG B O 1
ATOM 7640 N N . TYR B 1 409 ? -12.906 -14.984 8.828 1 85.62 409 TYR B N 1
ATOM 7641 C CA . TYR B 1 409 ? -14.188 -15.055 9.516 1 85.62 409 TYR B CA 1
ATOM 7642 C C . TYR B 1 409 ? -13.992 -15.258 11.016 1 85.62 409 TYR B C 1
ATOM 7644 O O . TYR B 1 409 ? -14.75 -14.719 11.82 1 85.62 409 TYR B O 1
ATOM 7652 N N . CYS B 1 410 ? -12.938 -15.961 11.328 1 84.5 410 CYS B N 1
ATOM 7653 C CA . CYS B 1 410 ? -12.68 -16.234 12.742 1 84.5 410 CYS B CA 1
ATOM 7654 C C . CYS B 1 410 ? -12.328 -14.961 13.492 1 84.5 410 CYS B C 1
ATOM 7656 O O . CYS B 1 410 ? -12.516 -14.875 14.703 1 84.5 410 CYS B O 1
ATOM 7658 N N . PHE B 1 411 ? -11.938 -13.953 12.773 1 84.94 411 PHE B N 1
ATOM 7659 C CA . PHE B 1 411 ? -11.492 -12.734 13.438 1 84.94 411 PHE B CA 1
ATOM 7660 C C . PHE B 1 411 ? -12.516 -11.617 13.258 1 84.94 411 PHE B C 1
ATOM 7662 O O . PHE B 1 411 ? -12.328 -10.508 13.766 1 84.94 411 PHE B O 1
ATOM 7669 N N . LEU B 1 412 ? -13.562 -11.867 12.625 1 82.88 412 LEU B N 1
ATOM 7670 C CA . LEU B 1 412 ? -14.562 -10.836 12.352 1 82.88 412 LEU B CA 1
ATOM 7671 C C . LEU B 1 412 ? -15.477 -10.641 13.555 1 82.88 412 LEU B C 1
ATOM 7673 O O . LEU B 1 412 ? -15.703 -11.57 14.328 1 82.88 412 LEU B O 1
ATOM 7677 N N . ASP B 1 413 ? -15.852 -9.391 13.695 1 79.44 413 ASP B N 1
ATOM 7678 C CA . ASP B 1 413 ? -16.766 -9.031 14.773 1 79.44 413 ASP B CA 1
ATOM 7679 C C . ASP B 1 413 ? -18.172 -9.602 14.523 1 79.44 413 ASP B C 1
ATOM 7681 O O . ASP B 1 413 ? -18.672 -9.539 13.406 1 79.44 413 ASP B O 1
ATOM 7685 N N . ARG B 1 414 ? -18.672 -10.195 15.5 1 76.44 414 ARG B N 1
ATOM 7686 C CA . ARG B 1 414 ? -19.969 -10.844 15.406 1 76.44 414 ARG B CA 1
ATOM 7687 C C . ARG B 1 414 ? -21.062 -9.836 15.07 1 76.44 414 ARG B C 1
ATOM 7689 O O . ARG B 1 414 ? -21.984 -10.133 14.312 1 76.44 414 ARG B O 1
ATOM 7696 N N . ASP B 1 415 ? -20.797 -8.633 15.578 1 76.88 415 ASP B N 1
ATOM 7697 C CA . ASP B 1 415 ? -21.812 -7.613 15.352 1 76.88 415 ASP B CA 1
ATOM 7698 C C . ASP B 1 415 ? -21.828 -7.16 13.891 1 76.88 415 ASP B C 1
ATOM 7700 O O . ASP B 1 415 ? -22.875 -6.848 13.344 1 76.88 415 ASP B O 1
ATOM 7704 N N . TYR B 1 416 ? -20.75 -7.25 13.336 1 75.69 416 TYR B N 1
ATOM 7705 C CA . TYR B 1 416 ? -20.625 -6.875 11.93 1 75.69 416 TYR B CA 1
ATOM 7706 C C . TYR B 1 416 ? -21.328 -7.895 11.031 1 75.69 416 TYR B C 1
ATOM 7708 O O . TYR B 1 416 ? -22.031 -7.523 10.102 1 75.69 416 TYR B O 1
ATOM 7716 N N . ILE B 1 417 ? -21.25 -9.133 11.359 1 75.81 417 ILE B N 1
ATOM 7717 C CA . ILE B 1 417 ? -21.781 -10.203 10.531 1 75.81 417 ILE B CA 1
ATOM 7718 C C . ILE B 1 417 ? -23.312 -10.211 10.633 1 75.81 417 ILE B C 1
ATOM 7720 O O . ILE B 1 417 ? -24 -10.391 9.633 1 75.81 417 ILE B O 1
ATOM 7724 N N . GLU B 1 418 ? -23.703 -9.914 11.766 1 75.62 418 GLU B N 1
ATOM 7725 C CA . GLU B 1 418 ? -25.141 -10.039 12.008 1 75.62 418 GLU B CA 1
ATOM 7726 C C . GLU B 1 418 ? -25.891 -8.797 11.562 1 75.62 418 GLU B C 1
ATOM 7728 O O . GLU B 1 418 ? -27 -8.891 11.016 1 75.62 418 GLU B O 1
ATOM 7733 N N . ASN B 1 419 ? -25.219 -7.594 11.719 1 70.69 419 ASN B N 1
ATOM 7734 C CA . ASN B 1 419 ? -26 -6.371 11.586 1 70.69 419 ASN B CA 1
ATOM 7735 C C . ASN B 1 419 ? -25.625 -5.602 10.32 1 70.69 419 ASN B C 1
ATOM 7737 O O . ASN B 1 419 ? -26.422 -4.816 9.805 1 70.69 419 ASN B O 1
ATOM 7741 N N . ASP B 1 420 ? -24.5 -5.832 9.867 1 69.81 420 ASP B N 1
ATOM 7742 C CA . ASP B 1 420 ? -24.078 -4.973 8.766 1 69.81 420 ASP B CA 1
ATOM 7743 C C . ASP B 1 420 ? -24.5 -5.555 7.418 1 69.81 420 ASP B C 1
ATOM 7745 O O . ASP B 1 420 ? -24.188 -6.707 7.109 1 69.81 420 ASP B O 1
ATOM 7749 N N . PRO B 1 421 ? -25.344 -4.914 6.742 1 65.75 421 PRO B N 1
ATOM 7750 C CA . PRO B 1 421 ? -25.828 -5.402 5.449 1 65.75 421 PRO B CA 1
ATOM 7751 C C . PRO B 1 421 ? -24.719 -5.492 4.406 1 65.75 421 PRO B C 1
ATOM 7753 O O . PRO B 1 421 ? -24.875 -6.191 3.398 1 65.75 421 PRO B O 1
ATOM 7756 N N . LEU B 1 422 ? -23.656 -4.906 4.664 1 65.69 422 LEU B N 1
ATOM 7757 C CA . LEU B 1 422 ? -22.594 -4.855 3.66 1 65.69 422 LEU B CA 1
ATOM 7758 C C . LEU B 1 422 ? -21.641 -6.035 3.814 1 65.69 422 LEU B C 1
ATOM 7760 O O . LEU B 1 422 ? -20.719 -6.203 3.012 1 65.69 422 LEU B O 1
ATOM 7764 N N . CYS B 1 423 ? -22 -6.863 4.707 1 71.44 423 CYS B N 1
ATOM 7765 C CA . CYS B 1 423 ? -21.141 -8.016 4.91 1 71.44 423 CYS B CA 1
ATOM 7766 C C . CYS B 1 423 ? -21.281 -9.016 3.771 1 71.44 423 CYS B C 1
ATOM 7768 O O . CYS B 1 423 ? -22.391 -9.352 3.373 1 71.44 423 CYS B O 1
ATOM 7770 N N . PRO B 1 424 ? -20.203 -9.352 3.17 1 71.44 424 PRO B N 1
ATOM 7771 C CA . PRO B 1 424 ? -20.25 -10.328 2.078 1 71.44 424 PRO B CA 1
ATOM 7772 C C . PRO B 1 424 ? -20.984 -11.609 2.459 1 71.44 424 PRO B C 1
ATOM 7774 O O . PRO B 1 424 ? -20.953 -12.023 3.619 1 71.44 424 PRO B O 1
ATOM 7777 N N . GLN B 1 425 ? -21.641 -12.164 1.479 1 72.19 425 GLN B N 1
ATOM 7778 C CA . GLN B 1 425 ? -22.516 -13.32 1.672 1 72.19 425 GLN B CA 1
ATOM 7779 C C . GLN B 1 425 ? -21.719 -14.531 2.154 1 72.19 425 GLN B C 1
ATOM 7781 O O . GLN B 1 425 ? -22.25 -15.367 2.896 1 72.19 425 GLN B O 1
ATOM 7786 N N . VAL B 1 426 ? -20.516 -14.523 1.812 1 72.62 426 VAL B N 1
ATOM 7787 C CA . VAL B 1 426 ? -19.703 -15.68 2.162 1 72.62 426 VAL B CA 1
ATOM 7788 C C . VAL B 1 426 ? -19.609 -15.805 3.682 1 72.62 426 VAL B C 1
ATOM 7790 O O . VAL B 1 426 ? -19.734 -16.906 4.227 1 72.62 426 VAL B O 1
ATOM 7793 N N . TRP B 1 427 ? -19.547 -14.711 4.32 1 77.06 427 TRP B N 1
ATOM 7794 C CA . TRP B 1 427 ? -19.391 -14.734 5.77 1 77.06 427 TRP B CA 1
ATOM 7795 C C . TRP B 1 427 ? -20.734 -15 6.449 1 77.06 427 TRP B C 1
ATOM 7797 O O . TRP B 1 427 ? -20.781 -15.648 7.5 1 77.06 427 TRP B O 1
ATOM 7807 N N . LYS B 1 428 ? -21.734 -14.547 5.789 1 75.88 428 LYS B N 1
ATOM 7808 C CA . LYS B 1 428 ? -23.062 -14.812 6.34 1 75.88 428 LYS B CA 1
ATOM 7809 C C . LYS B 1 428 ? -23.406 -16.297 6.25 1 75.88 428 LYS B C 1
ATOM 7811 O O . LYS B 1 428 ? -24.031 -16.844 7.156 1 75.88 428 LYS B O 1
ATOM 7816 N N . ASP B 1 429 ? -22.875 -16.922 5.199 1 77.06 429 ASP B N 1
ATOM 7817 C CA . ASP B 1 429 ? -23.125 -18.344 5.012 1 77.06 429 ASP B CA 1
ATOM 7818 C C . ASP B 1 429 ? -22.375 -19.172 6.043 1 77.06 429 ASP B C 1
ATOM 7820 O O . ASP B 1 429 ? -22.875 -20.188 6.523 1 77.06 429 ASP B O 1
ATOM 7824 N N . ILE B 1 430 ? -21.312 -18.672 6.359 1 78.38 430 ILE B N 1
ATOM 7825 C CA . ILE B 1 430 ? -20.5 -19.375 7.352 1 78.38 430 ILE B CA 1
ATOM 7826 C C . ILE B 1 430 ? -21.125 -19.203 8.734 1 78.38 430 ILE B C 1
ATOM 7828 O O . ILE B 1 430 ? -21.125 -20.141 9.539 1 78.38 430 ILE B O 1
ATOM 7832 N N . HIS B 1 431 ? -21.672 -18.031 8.875 1 78.94 431 HIS B N 1
ATOM 7833 C CA . HIS B 1 431 ? -22.266 -17.734 10.18 1 78.94 431 HIS B CA 1
ATOM 7834 C C . HIS B 1 431 ? -23.547 -18.516 10.391 1 78.94 431 HIS B C 1
ATOM 7836 O O . HIS B 1 431 ? -23.906 -18.828 11.531 1 78.94 431 HIS B O 1
ATOM 7842 N N . LYS B 1 432 ? -24.156 -18.906 9.328 1 76.56 432 LYS B N 1
ATOM 7843 C CA . LYS B 1 432 ? -25.422 -19.625 9.414 1 76.56 432 LYS B CA 1
ATOM 7844 C C . LYS B 1 432 ? -25.219 -21.094 9.75 1 76.56 432 LYS B C 1
ATOM 7846 O O . LYS B 1 432 ? -26.156 -21.797 10.109 1 76.56 432 LYS B O 1
ATOM 7851 N N . LEU B 1 433 ? -24 -21.453 9.766 1 77.5 433 LEU B N 1
ATOM 7852 C CA . LEU B 1 433 ? -23.719 -22.844 10.078 1 77.5 433 LEU B CA 1
ATOM 7853 C C . LEU B 1 433 ? -24.062 -23.156 11.539 1 77.5 433 LEU B C 1
ATOM 7855 O O . LEU B 1 433 ? -23.734 -22.375 12.43 1 77.5 433 LEU B O 1
ATOM 7859 N N . PRO B 1 434 ? -24.859 -24.125 11.742 1 70.69 434 PRO B N 1
ATOM 7860 C CA . PRO B 1 434 ? -25.391 -24.422 13.078 1 70.69 434 PRO B CA 1
ATOM 7861 C C . PRO B 1 434 ? -24.297 -24.734 14.094 1 70.69 434 PRO B C 1
ATOM 7863 O O . PRO B 1 434 ? -24.359 -24.297 15.242 1 70.69 434 PRO B O 1
ATOM 7866 N N . THR B 1 435 ? -23.375 -25.688 13.656 1 78.88 435 THR B N 1
ATOM 7867 C CA . THR B 1 435 ? -22.328 -26.078 14.602 1 78.88 435 THR B CA 1
ATOM 7868 C C . THR B 1 435 ? -21 -25.438 14.234 1 78.88 435 THR B C 1
ATOM 7870 O O . THR B 1 435 ? -20.359 -25.828 13.258 1 78.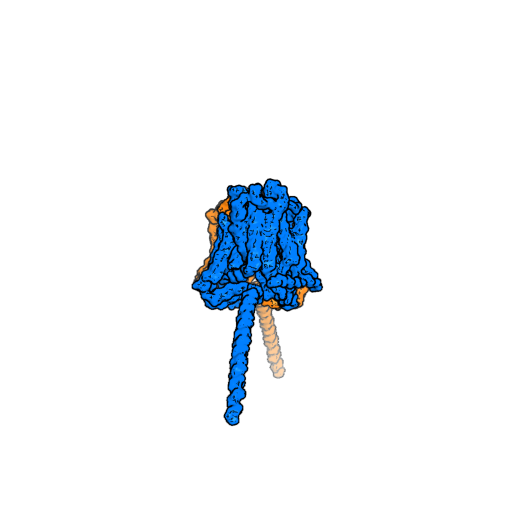88 435 THR B O 1
ATOM 7873 N N . LYS B 1 436 ? -20.484 -24.547 14.984 1 82.56 436 LYS B N 1
ATOM 7874 C CA . LYS B 1 436 ? -19.266 -23.781 14.711 1 82.56 436 LYS B CA 1
ATOM 7875 C C . LYS B 1 436 ? -18.016 -24.578 15.031 1 82.56 436 LYS B C 1
ATOM 7877 O O . LYS B 1 436 ? -16.953 -24.344 14.445 1 82.56 436 LYS B O 1
ATOM 7882 N N . LYS B 1 437 ? -18.266 -25.594 15.844 1 85.19 437 LYS B N 1
ATOM 7883 C CA . LYS B 1 437 ? -17.109 -26.391 16.25 1 85.19 437 LYS B CA 1
ATOM 7884 C C . LYS B 1 437 ? -16.516 -27.125 15.055 1 85.19 437 LYS B C 1
ATOM 7886 O O . LYS B 1 437 ? -15.289 -27.141 14.883 1 85.19 437 LYS B O 1
ATOM 7891 N N . TRP B 1 438 ? -17.375 -27.625 14.273 1 86 438 TRP B N 1
ATOM 7892 C CA . TRP B 1 438 ? -16.906 -28.406 13.133 1 86 438 TRP B CA 1
ATOM 7893 C C . TRP B 1 438 ? -16.297 -27.5 12.07 1 86 438 TRP B C 1
ATOM 7895 O O . TRP B 1 438 ? -15.383 -27.906 11.344 1 86 438 TRP B O 1
ATOM 7905 N N . PHE B 1 439 ? -16.781 -26.344 12.031 1 87.19 439 PHE B N 1
ATOM 7906 C CA . PHE B 1 439 ? -16.219 -25.359 11.102 1 87.19 439 PHE B CA 1
ATOM 7907 C C . PHE B 1 439 ? -14.773 -25.031 11.477 1 87.19 439 PHE B C 1
ATOM 7909 O O . PHE B 1 439 ? -13.898 -24.984 10.609 1 87.19 439 PHE B O 1
ATOM 7916 N N . TYR B 1 440 ? -14.531 -24.922 12.812 1 88.94 440 TYR B N 1
ATOM 7917 C CA . TYR B 1 440 ? -13.188 -24.578 13.273 1 88.94 440 TYR B CA 1
ATOM 7918 C C . TYR B 1 440 ? -12.227 -25.734 13.078 1 88.94 440 TYR B C 1
ATOM 7920 O O . TYR B 1 440 ? -11.07 -25.531 12.703 1 88.94 440 TYR B O 1
ATOM 7928 N N . ILE B 1 441 ? -12.727 -26.828 13.25 1 89.06 441 ILE B N 1
ATOM 7929 C CA . ILE B 1 441 ? -11.875 -28 13.086 1 89.06 441 ILE B CA 1
ATOM 7930 C C . ILE B 1 441 ? -11.539 -28.188 11.609 1 89.06 441 ILE B C 1
ATOM 7932 O O . ILE B 1 441 ? -10.391 -28.469 11.258 1 89.06 441 ILE B O 1
ATOM 7936 N N . TYR B 1 442 ? -12.523 -28.047 10.789 1 88.88 442 TYR B N 1
ATOM 7937 C CA . TYR B 1 442 ? -12.32 -28.172 9.352 1 88.88 442 TYR B CA 1
ATOM 7938 C C . TYR B 1 442 ? -11.336 -27.125 8.844 1 88.88 442 TYR B C 1
ATOM 7940 O O . TYR B 1 442 ? -10.438 -27.438 8.055 1 88.88 442 TYR B O 1
ATOM 7948 N N . THR B 1 443 ? -11.5 -25.953 9.336 1 90.06 443 THR B N 1
ATOM 7949 C CA . THR B 1 443 ? -10.609 -24.859 8.922 1 90.06 443 THR B CA 1
ATOM 7950 C C . THR B 1 443 ? -9.195 -25.109 9.438 1 90.06 443 THR B C 1
ATOM 7952 O O . THR B 1 443 ? -8.219 -24.844 8.734 1 90.06 443 THR B O 1
ATOM 7955 N N . PHE B 1 444 ? -9.125 -25.594 10.602 1 92.56 444 PHE B N 1
ATOM 7956 C CA . PHE B 1 444 ? -7.824 -25.906 11.18 1 92.56 444 PHE B CA 1
ATOM 7957 C C . PHE B 1 444 ? -7.121 -27 10.375 1 92.56 444 PHE B C 1
ATOM 7959 O O . PHE B 1 444 ? -5.918 -26.922 10.133 1 92.56 444 PHE B O 1
ATOM 7966 N N . LEU B 1 445 ? -7.844 -27.953 9.945 1 90.25 445 LEU B N 1
ATOM 7967 C CA . LEU B 1 445 ? -7.289 -29.031 9.133 1 90.25 445 LEU B CA 1
ATOM 7968 C C . LEU B 1 445 ? -6.848 -28.5 7.77 1 90.25 445 LEU B C 1
ATOM 7970 O O . LEU B 1 445 ? -5.84 -28.953 7.223 1 90.25 445 LEU B O 1
ATOM 7974 N N . GLU B 1 446 ? -7.555 -27.609 7.238 1 91.88 446 GLU B N 1
ATOM 7975 C CA . GLU B 1 446 ? -7.191 -27 5.957 1 91.88 446 GLU B CA 1
ATOM 7976 C C . GLU B 1 446 ? -5.895 -26.203 6.066 1 91.88 446 GLU B C 1
ATOM 7978 O O . GLU B 1 446 ? -5.039 -26.281 5.18 1 91.88 446 GLU B O 1
ATOM 7983 N N . VAL B 1 447 ? -5.746 -25.516 7.141 1 93.31 447 VAL B N 1
ATOM 7984 C CA . VAL B 1 447 ? -4.555 -24.703 7.332 1 93.31 447 VAL B CA 1
ATOM 7985 C C . VAL B 1 447 ? -3.336 -25.594 7.539 1 93.31 447 VAL B C 1
ATOM 7987 O O . VAL B 1 447 ? -2.283 -25.359 6.938 1 93.31 447 VAL B O 1
ATOM 7990 N N . ILE B 1 448 ? -3.533 -26.562 8.281 1 92.31 448 ILE B N 1
ATOM 7991 C CA . ILE B 1 448 ? -2.434 -27.5 8.531 1 92.31 448 ILE B CA 1
ATOM 7992 C C . ILE B 1 448 ? -2.068 -28.219 7.238 1 92.31 448 ILE B C 1
ATOM 7994 O O . ILE B 1 448 ? -0.889 -28.453 6.965 1 92.31 448 ILE B O 1
ATOM 7998 N N . GLY B 1 449 ? -3.096 -28.656 6.516 1 91.12 449 GLY B N 1
ATOM 7999 C CA . GLY B 1 449 ? -2.834 -29.297 5.234 1 91.12 449 GLY B CA 1
ATOM 8000 C C . GLY B 1 449 ? -2.094 -28.391 4.258 1 91.12 449 GLY B C 1
ATOM 8001 O O . GLY B 1 449 ? -1.139 -28.828 3.611 1 91.12 449 GLY B O 1
ATOM 8002 N N . GLY B 1 450 ? -2.525 -27.141 4.164 1 90.88 450 GLY B N 1
ATOM 8003 C CA . GLY B 1 450 ? -1.862 -26.188 3.287 1 90.88 450 GLY B CA 1
ATOM 8004 C C . GLY B 1 450 ? -0.436 -25.891 3.707 1 90.88 450 GLY B C 1
ATOM 8005 O O . GLY B 1 450 ? 0.464 -25.828 2.867 1 90.88 450 GLY B O 1
ATOM 8006 N N . VAL B 1 451 ? -0.187 -25.734 4.992 1 91.81 451 VAL B N 1
ATOM 8007 C CA . VAL B 1 451 ? 1.143 -25.422 5.504 1 91.81 451 VAL B CA 1
ATOM 8008 C C . VAL B 1 451 ? 2.049 -26.641 5.375 1 91.81 451 VAL B C 1
ATOM 8010 O O . VAL B 1 451 ? 3.242 -26.516 5.098 1 91.81 451 VAL B O 1
ATOM 8013 N N . ALA B 1 452 ? 1.479 -27.781 5.566 1 90.31 452 ALA B N 1
ATOM 8014 C CA . ALA B 1 452 ? 2.258 -29 5.402 1 90.31 452 ALA B CA 1
ATOM 8015 C C . ALA B 1 452 ? 2.758 -29.156 3.969 1 90.31 452 ALA B C 1
ATOM 8017 O O . ALA B 1 452 ? 3.898 -29.562 3.742 1 90.31 452 ALA B O 1
ATOM 8018 N N . GLU B 1 453 ? 1.905 -28.844 3.105 1 90.19 453 GLU B N 1
ATOM 8019 C CA . GLU B 1 453 ? 2.309 -28.875 1.703 1 90.19 453 GLU B CA 1
ATOM 8020 C C . GLU B 1 453 ? 3.449 -27.891 1.439 1 90.19 453 GLU B C 1
ATOM 8022 O O . GLU B 1 453 ? 4.383 -28.203 0.697 1 90.19 453 GLU B O 1
ATOM 8027 N N . PHE B 1 454 ? 3.459 -26.828 2.035 1 90.12 454 PHE B N 1
ATOM 8028 C CA . PHE B 1 454 ? 4.488 -25.812 1.852 1 90.12 454 PHE B CA 1
ATOM 8029 C C . PHE B 1 454 ? 5.801 -26.25 2.486 1 90.12 454 PHE B C 1
ATOM 8031 O O . PHE B 1 454 ? 6.871 -26.047 1.905 1 90.12 454 PHE B O 1
ATOM 8038 N N . VAL B 1 455 ? 5.738 -26.766 3.672 1 90.31 455 VAL B N 1
ATOM 8039 C CA . VAL B 1 455 ? 6.93 -27.156 4.426 1 90.31 455 VAL B CA 1
ATOM 8040 C C . VAL B 1 455 ? 7.691 -28.234 3.676 1 90.31 455 VAL B C 1
ATOM 8042 O O . VAL B 1 455 ? 8.922 -28.25 3.66 1 90.31 455 VAL B O 1
ATOM 8045 N N . ILE B 1 456 ? 6.949 -29.062 3.016 1 87.94 456 ILE B N 1
ATOM 8046 C CA . ILE B 1 456 ? 7.605 -30.141 2.277 1 87.94 456 ILE B CA 1
ATOM 8047 C C . ILE B 1 456 ? 8.406 -29.547 1.116 1 87.94 456 ILE B C 1
ATOM 8049 O O . ILE B 1 456 ? 9.453 -30.078 0.748 1 87.94 456 ILE B O 1
ATOM 8053 N N . THR B 1 457 ? 7.945 -28.484 0.568 1 85.94 457 THR B N 1
ATOM 8054 C CA . THR B 1 457 ? 8.633 -27.875 -0.565 1 85.94 457 THR B CA 1
ATOM 8055 C C . THR B 1 457 ? 9.945 -27.234 -0.12 1 85.94 457 THR B C 1
ATOM 8057 O O . THR B 1 457 ? 10.82 -26.969 -0.941 1 85.94 457 THR B O 1
ATOM 8060 N N . LEU B 1 458 ? 10.102 -26.953 1.129 1 85.88 458 LEU B N 1
ATOM 8061 C CA . LEU B 1 458 ? 11.312 -26.344 1.649 1 85.88 458 LEU B CA 1
ATOM 8062 C C . LEU B 1 458 ? 12.367 -27.406 1.975 1 85.88 458 LEU B C 1
ATOM 8064 O O . LEU B 1 458 ? 13.531 -27.078 2.209 1 85.88 458 LEU B O 1
ATOM 8068 N N . THR B 1 459 ? 11.969 -28.641 1.853 1 85.25 459 THR B N 1
ATOM 8069 C CA . THR B 1 459 ? 12.883 -29.734 2.193 1 85.25 459 THR B CA 1
ATOM 8070 C C . THR B 1 459 ? 13.414 -30.406 0.933 1 85.25 459 THR B C 1
ATOM 8072 O O . THR B 1 459 ? 13.039 -30.031 -0.182 1 85.25 459 THR B O 1
ATOM 8075 N N . LYS B 1 460 ? 14.25 -31.344 1.142 1 79.88 460 LYS B N 1
ATOM 8076 C CA . LYS B 1 460 ? 14.828 -32.094 0.039 1 79.88 460 LYS B CA 1
ATOM 8077 C C . LYS B 1 460 ? 13.789 -33.031 -0.594 1 79.88 460 LYS B C 1
ATOM 8079 O O . LYS B 1 460 ? 13.953 -33.469 -1.733 1 79.88 460 LYS B O 1
ATOM 8084 N N . GLY B 1 461 ? 12.711 -33.219 0.18 1 80.06 461 GLY B N 1
ATOM 8085 C CA . GLY B 1 461 ? 11.633 -34.062 -0.329 1 80.06 461 GLY B CA 1
ATOM 8086 C C . GLY B 1 461 ? 10.57 -33.281 -1.079 1 80.06 461 GLY B C 1
ATOM 8087 O O . GLY B 1 461 ? 9.414 -33.688 -1.141 1 80.06 461 GLY B O 1
ATOM 8088 N N . ALA B 1 462 ? 10.984 -32.156 -1.654 1 84.19 462 ALA B N 1
ATOM 8089 C CA . ALA B 1 462 ? 10.039 -31.25 -2.305 1 84.19 462 ALA B CA 1
ATOM 8090 C C . ALA B 1 462 ? 9.375 -31.922 -3.502 1 84.19 462 ALA B C 1
ATOM 8092 O O . ALA B 1 462 ? 8.25 -31.578 -3.871 1 84.19 462 ALA B O 1
ATOM 8093 N N . VAL B 1 463 ? 10.023 -32.938 -4.035 1 83.12 463 VAL B N 1
ATOM 8094 C CA . VAL B 1 463 ? 9.477 -33.625 -5.199 1 83.12 463 VAL B CA 1
ATOM 8095 C C . VAL B 1 463 ? 8.234 -34.406 -4.793 1 83.12 463 VAL B C 1
ATOM 8097 O O . VAL B 1 463 ? 7.379 -34.688 -5.629 1 83.12 463 VAL B O 1
ATOM 8100 N N . GLY B 1 464 ? 8.062 -34.656 -3.523 1 84.19 464 GLY B N 1
ATOM 8101 C CA . GLY B 1 464 ? 6.965 -35.469 -3.023 1 84.19 464 GLY B CA 1
ATOM 8102 C C . GLY B 1 464 ? 5.719 -34.656 -2.727 1 84.19 464 GLY B C 1
ATOM 8103 O O . GLY B 1 464 ? 4.758 -35.188 -2.154 1 84.19 464 GLY B O 1
ATOM 8104 N N . PHE B 1 465 ? 5.672 -33.406 -3.133 1 86.31 465 PHE B N 1
ATOM 8105 C CA . PHE B 1 465 ? 4.539 -32.594 -2.758 1 86.31 465 PHE B CA 1
ATOM 8106 C C . PHE B 1 465 ? 3.25 -33.125 -3.377 1 86.31 465 PHE B C 1
ATOM 8108 O O . PHE B 1 465 ? 2.193 -33.062 -2.744 1 86.31 465 PHE B O 1
ATOM 8115 N N . PRO B 1 466 ? 3.295 -33.656 -4.637 1 86.06 466 PRO B N 1
ATOM 8116 C CA . PRO B 1 466 ? 2.062 -34.25 -5.148 1 86.06 466 PRO B CA 1
ATOM 8117 C C . PRO B 1 466 ? 1.608 -35.438 -4.32 1 86.06 466 PRO B C 1
ATOM 8119 O O . PRO B 1 466 ? 0.411 -35.75 -4.246 1 86.06 466 PRO B O 1
ATOM 8122 N N . GLY B 1 467 ? 2.627 -36.125 -3.764 1 85.25 467 GLY B N 1
ATOM 8123 C CA . GLY B 1 467 ? 2.295 -37.219 -2.881 1 85.25 467 GLY B CA 1
ATOM 8124 C C . GLY B 1 467 ? 1.578 -36.781 -1.617 1 85.25 467 GLY B C 1
ATOM 8125 O O . GLY B 1 467 ? 0.639 -37.469 -1.169 1 85.25 467 GLY B O 1
ATOM 8126 N N . VAL B 1 468 ? 1.991 -35.75 -1.132 1 88.12 468 VAL B N 1
ATOM 8127 C CA . VAL B 1 468 ? 1.354 -35.219 0.063 1 88.12 468 VAL B CA 1
ATOM 8128 C C . VAL B 1 468 ? -0.068 -34.75 -0.269 1 88.12 468 VAL B C 1
ATOM 8130 O O . VAL B 1 468 ? -0.991 -34.969 0.522 1 88.12 468 VAL B O 1
ATOM 8133 N N . LEU B 1 469 ? -0.212 -34.156 -1.427 1 86 469 LEU B N 1
ATOM 8134 C CA . LEU B 1 469 ? -1.538 -33.75 -1.862 1 86 469 LEU B CA 1
ATOM 8135 C C . LEU B 1 469 ? -2.475 -34.938 -1.992 1 86 469 LEU B C 1
ATOM 8137 O O . LEU B 1 469 ? -3.645 -34.875 -1.607 1 86 469 LEU B O 1
ATOM 8141 N N . LEU B 1 470 ? -1.977 -36 -2.514 1 83.56 470 LEU B N 1
ATOM 8142 C CA . LEU B 1 470 ? -2.76 -37.219 -2.654 1 83.56 470 LEU B CA 1
ATOM 8143 C C . LEU B 1 470 ? -3.135 -37.781 -1.289 1 83.56 470 LEU B C 1
ATOM 8145 O O . LEU B 1 470 ? -4.258 -38.25 -1.094 1 83.56 470 LEU B O 1
ATOM 8149 N N . PHE B 1 471 ? -2.154 -37.75 -0.453 1 87.12 471 PHE B N 1
ATOM 8150 C CA . PHE B 1 471 ? -2.402 -38.25 0.9 1 87.12 471 PHE B CA 1
ATOM 8151 C C . PHE B 1 471 ? -3.512 -37.438 1.566 1 87.12 471 PHE B C 1
ATOM 8153 O O . PHE B 1 471 ? -4.395 -38 2.213 1 87.12 471 PHE B O 1
ATOM 8160 N N . LEU B 1 472 ? -3.5 -36.219 1.404 1 87.12 472 LEU B N 1
ATOM 8161 C CA . LEU B 1 472 ? -4.508 -35.375 2.018 1 87.12 472 LEU B CA 1
ATOM 8162 C C . LEU B 1 472 ? -5.867 -35.562 1.36 1 87.12 472 LEU B C 1
ATOM 8164 O O . LEU B 1 472 ? -6.902 -35.5 2.027 1 87.12 472 LEU B O 1
ATOM 8168 N N . ALA B 1 473 ? -5.852 -35.75 0.062 1 83.44 473 ALA B N 1
ATOM 8169 C CA . ALA B 1 473 ? -7.102 -36.031 -0.629 1 83.44 473 ALA B CA 1
ATOM 8170 C C . ALA B 1 473 ? -7.727 -37.312 -0.112 1 83.44 473 ALA B C 1
ATOM 8172 O O . ALA B 1 473 ? -8.945 -37.406 0.051 1 83.44 473 ALA B O 1
ATOM 8173 N N . PHE B 1 474 ? -6.871 -38.312 0.18 1 83.62 474 PHE B N 1
ATOM 8174 C CA . PHE B 1 474 ? -7.336 -39.562 0.732 1 83.62 474 PHE B CA 1
ATOM 8175 C C . PHE B 1 474 ? -7.891 -39.375 2.139 1 83.62 474 PHE B C 1
ATOM 8177 O O . PHE B 1 474 ? -8.898 -39.969 2.5 1 83.62 474 PHE B O 1
ATOM 8184 N N . CYS B 1 475 ? -7.254 -38.562 2.84 1 84.94 475 CYS B N 1
ATOM 8185 C CA . CYS B 1 475 ? -7.707 -38.281 4.195 1 84.94 475 CYS B CA 1
ATOM 8186 C C . CYS B 1 475 ? -9.047 -37.531 4.188 1 84.94 475 CYS B C 1
ATOM 8188 O O . CYS B 1 475 ? -9.906 -37.812 5.027 1 84.94 475 CYS B O 1
ATOM 8190 N N . ALA B 1 476 ? -9.195 -36.688 3.293 1 83.44 476 ALA B N 1
ATOM 8191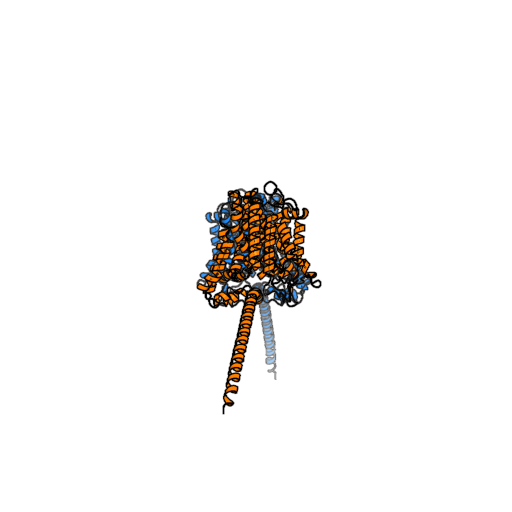 C CA . ALA B 1 476 ? -10.438 -35.906 3.215 1 83.44 476 ALA B CA 1
ATOM 8192 C C . ALA B 1 476 ? -11.617 -36.812 2.887 1 83.44 476 ALA B C 1
ATOM 8194 O O . ALA B 1 476 ? -12.727 -36.594 3.395 1 83.44 476 ALA B O 1
ATOM 8195 N N . LYS B 1 477 ? -11.398 -37.781 2.086 1 80.38 477 LYS B N 1
ATOM 8196 C CA . LYS B 1 477 ? -12.492 -38.656 1.652 1 80.38 477 LYS B CA 1
ATOM 8197 C C . LYS B 1 477 ? -12.781 -39.75 2.688 1 80.38 477 LYS B C 1
ATOM 8199 O O . LYS B 1 477 ? -13.938 -40.094 2.939 1 80.38 477 LYS B O 1
ATOM 8204 N N . TRP B 1 478 ? -11.711 -40.188 3.402 1 83.62 478 TRP B N 1
ATOM 8205 C CA . TRP B 1 478 ? -11.938 -41.375 4.215 1 83.62 478 TRP B CA 1
ATOM 8206 C C . TRP B 1 478 ? -11.727 -41.094 5.695 1 83.62 478 TRP B C 1
ATOM 8208 O O . TRP B 1 478 ? -12.352 -41.719 6.559 1 83.62 478 TRP B O 1
ATOM 8218 N N . ILE B 1 479 ? -10.945 -40.156 6.004 1 84.69 479 ILE B N 1
ATOM 8219 C CA . ILE B 1 479 ? -10.578 -39.969 7.402 1 84.69 479 ILE B CA 1
ATOM 8220 C C . ILE B 1 479 ? -11.461 -38.875 8.016 1 84.69 479 ILE B C 1
ATOM 8222 O O . ILE B 1 479 ? -11.977 -39.062 9.125 1 84.69 479 ILE B O 1
ATOM 8226 N N . TRP B 1 480 ? -11.766 -37.781 7.316 1 84.06 480 TRP B N 1
ATOM 8227 C CA . TRP B 1 480 ? -12.508 -36.656 7.898 1 84.06 480 TRP B CA 1
ATOM 8228 C C . TRP B 1 480 ? -13.93 -37.094 8.258 1 84.06 480 TRP B C 1
ATOM 8230 O O . TRP B 1 480 ? -14.453 -36.688 9.305 1 84.06 480 TRP B O 1
ATOM 8240 N N . PRO B 1 481 ? -14.477 -37.938 7.43 1 80.81 481 PRO B N 1
ATOM 8241 C CA . PRO B 1 481 ? -15.859 -38.312 7.75 1 80.81 481 PRO B CA 1
ATOM 8242 C C . PRO B 1 481 ? -15.945 -39.188 8.984 1 80.81 481 PRO B C 1
ATOM 8244 O O . PRO B 1 481 ? -17.047 -39.406 9.516 1 80.81 481 PRO B O 1
ATOM 8247 N N . LEU B 1 482 ? -14.828 -39.625 9.438 1 83.56 482 LEU B N 1
ATOM 8248 C CA . LEU B 1 482 ? -14.836 -40.469 10.633 1 83.56 482 LEU B CA 1
ATOM 8249 C C . LEU B 1 482 ? -14.945 -39.594 11.898 1 83.56 482 LEU B C 1
ATOM 8251 O O . LEU B 1 482 ? -15.477 -40.062 12.914 1 83.56 482 LEU B O 1
ATOM 8255 N N . PHE B 1 483 ? -14.531 -38.344 11.805 1 83.31 483 PHE B N 1
ATOM 8256 C CA . PHE B 1 483 ? -14.547 -37.469 12.984 1 83.31 483 PHE B CA 1
ATOM 8257 C C . PHE B 1 483 ? -15.578 -36.375 12.836 1 83.31 483 PHE B C 1
ATOM 8259 O O . PHE B 1 483 ? -16.109 -35.875 13.828 1 83.31 483 PHE B O 1
ATOM 8266 N N . ILE B 1 484 ? -15.844 -35.969 11.656 1 84.44 484 ILE B N 1
ATOM 8267 C CA . ILE B 1 484 ? -16.812 -34.906 11.398 1 84.44 484 ILE B CA 1
ATOM 8268 C C . ILE B 1 484 ? -18.078 -35.5 10.789 1 84.44 484 ILE B C 1
ATOM 8270 O O . ILE B 1 484 ? -18.016 -36.25 9.82 1 84.44 484 ILE B O 1
ATOM 8274 N N . PRO B 1 485 ? -19.156 -35.094 11.391 1 82.81 485 PRO B N 1
ATOM 8275 C CA . PRO B 1 485 ? -20.422 -35.594 10.859 1 82.81 485 PRO B CA 1
ATOM 8276 C C . PRO B 1 485 ? -20.609 -35.312 9.375 1 82.81 485 PRO B C 1
ATOM 8278 O O . PRO B 1 485 ? -20.266 -34.219 8.914 1 82.81 485 PRO B O 1
ATOM 8281 N N . ARG B 1 486 ? -21.125 -36.25 8.656 1 80.75 486 ARG B N 1
ATOM 8282 C CA . ARG B 1 486 ? -21.25 -36.188 7.203 1 80.75 486 ARG B CA 1
ATOM 8283 C C . ARG B 1 486 ? -22.141 -35.062 6.766 1 80.75 486 ARG B C 1
ATOM 8285 O O . ARG B 1 486 ? -21.906 -34.438 5.73 1 80.75 486 ARG B O 1
ATOM 8292 N N . GLU B 1 487 ? -23.031 -34.719 7.613 1 77.69 487 GLU B N 1
ATOM 8293 C CA . GLU B 1 487 ? -23.953 -33.625 7.262 1 77.69 487 GLU B CA 1
ATOM 8294 C C . GLU B 1 487 ? -23.266 -32.281 7.281 1 77.69 487 GLU B C 1
ATOM 8296 O O . GLU B 1 487 ? -23.484 -31.453 6.406 1 77.69 487 GLU B O 1
ATOM 8301 N N . GLU B 1 488 ? -22.406 -32.219 8.172 1 78.44 488 GLU B N 1
ATOM 8302 C CA . GLU B 1 488 ? -21.672 -30.953 8.305 1 78.44 488 GLU B CA 1
ATOM 8303 C C . GLU B 1 488 ? -20.562 -30.844 7.27 1 78.44 488 GLU B C 1
ATOM 8305 O O . GLU B 1 488 ? -20.297 -29.766 6.754 1 78.44 488 GLU B O 1
ATOM 8310 N N . LEU B 1 489 ? -20.078 -31.922 6.949 1 80.25 489 LEU B N 1
ATOM 8311 C CA . LEU B 1 489 ? -19 -31.953 5.969 1 80.25 489 LEU B CA 1
ATOM 8312 C C . LEU B 1 489 ? -19.531 -31.641 4.574 1 80.25 489 LEU B C 1
ATOM 8314 O O . LEU B 1 489 ? -18.844 -31 3.775 1 80.25 489 LEU B O 1
ATOM 8318 N N . ALA B 1 490 ? -20.656 -32.031 4.348 1 74.5 490 ALA B N 1
ATOM 8319 C CA . ALA B 1 490 ? -21.266 -31.781 3.039 1 74.5 490 ALA B CA 1
ATOM 8320 C C . ALA B 1 490 ? -21.531 -30.297 2.832 1 74.5 490 ALA B C 1
ATOM 8322 O O . ALA B 1 490 ? -21.516 -29.812 1.701 1 74.5 490 ALA B O 1
ATOM 8323 N N . LYS B 1 491 ? -21.719 -29.656 3.922 1 74.25 491 LYS B N 1
ATOM 8324 C CA . LYS B 1 491 ? -21.969 -28.219 3.836 1 74.25 491 LYS B CA 1
ATOM 8325 C C . LYS B 1 491 ? -20.672 -27.453 3.598 1 74.25 491 LYS B C 1
ATOM 8327 O O . LYS B 1 491 ? -20.688 -26.391 2.971 1 74.25 491 LYS B O 1
ATOM 8332 N N . LEU B 1 492 ? -19.734 -27.984 4.188 1 72.75 492 LEU B N 1
ATOM 8333 C CA . LEU B 1 492 ? -18.438 -27.297 4.094 1 72.75 492 LEU B CA 1
ATOM 8334 C C . LEU B 1 492 ? -17.703 -27.719 2.83 1 72.75 492 LEU B C 1
ATOM 8336 O O . LEU B 1 492 ? -16.984 -26.906 2.23 1 72.75 492 LEU B O 1
ATOM 8340 N N . ASP B 1 493 ? -17.844 -28.953 2.551 1 63.97 493 ASP B N 1
ATOM 8341 C CA . ASP B 1 493 ? -17.125 -29.516 1.416 1 63.97 493 ASP B CA 1
ATOM 8342 C C . ASP B 1 493 ? -18.078 -29.812 0.258 1 63.97 493 ASP B C 1
ATOM 8344 O O . ASP B 1 493 ? -18.438 -30.969 0.026 1 63.97 493 ASP B O 1
ATOM 8348 N N . GLY B 1 494 ? -18.812 -28.797 -0.111 1 56.78 494 GLY B N 1
ATOM 8349 C CA . GLY B 1 494 ? -19.781 -29.078 -1.159 1 56.78 494 GLY B CA 1
ATOM 8350 C C . GLY B 1 494 ? -19.141 -29.625 -2.428 1 56.78 494 GLY B C 1
ATOM 8351 O O . GLY B 1 494 ? -17.922 -29.562 -2.596 1 56.78 494 GLY B O 1
ATOM 8352 N N . GLU B 1 495 ? -19.969 -30.391 -3.074 1 53.72 495 GLU B N 1
ATOM 8353 C CA . GLU B 1 495 ? -19.531 -31.016 -4.32 1 53.72 495 GLU B CA 1
ATOM 8354 C C . GLU B 1 495 ? -19.078 -29.953 -5.328 1 53.72 495 GLU B C 1
ATOM 8356 O O . GLU B 1 495 ? -19.703 -28.906 -5.445 1 53.72 495 GLU B O 1
ATOM 8361 N N . VAL B 1 496 ? -17.75 -29.953 -5.625 1 50.59 496 VAL B N 1
ATOM 8362 C CA . VAL B 1 496 ? -17.094 -29.031 -6.551 1 50.59 496 VAL B CA 1
ATOM 8363 C C . VAL B 1 496 ? -17.969 -28.828 -7.785 1 50.59 496 VAL B C 1
ATOM 8365 O O . VAL B 1 496 ? -18.094 -27.719 -8.289 1 50.59 496 VAL B O 1
ATOM 8368 N N . ALA B 1 497 ? -18.438 -29.938 -8.484 1 50.78 497 ALA B N 1
ATOM 8369 C CA . ALA B 1 497 ? -19.016 -29.875 -9.828 1 50.78 497 ALA B CA 1
ATOM 8370 C C . ALA B 1 497 ? -20.531 -30.062 -9.789 1 50.78 497 ALA B C 1
ATOM 8372 O O . ALA B 1 497 ? -21.047 -30.734 -8.883 1 50.78 497 ALA B O 1
ATOM 8373 N N . ASP B 1 498 ? -21.266 -29.312 -10.5 1 47.84 498 ASP B N 1
ATOM 8374 C CA . ASP B 1 498 ? -22.688 -29.484 -10.727 1 47.84 498 ASP B CA 1
ATOM 8375 C C . ASP B 1 498 ? -23.016 -30.938 -11.102 1 47.84 498 ASP B C 1
ATOM 8377 O O . ASP B 1 498 ? -22.172 -31.641 -11.664 1 47.84 498 ASP B O 1
ATOM 8381 N N . GLU B 1 499 ? -24.047 -31.375 -10.539 1 45.78 499 GLU B N 1
ATOM 83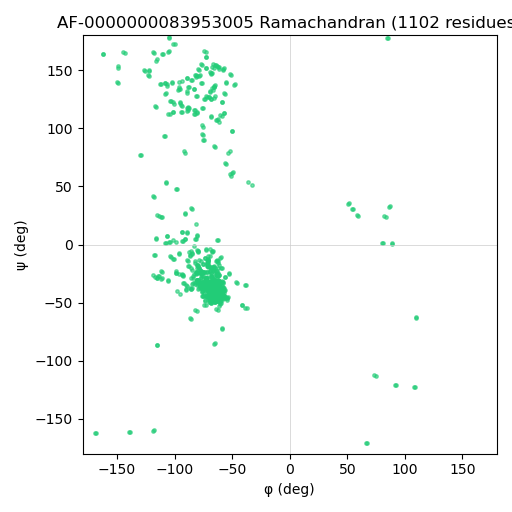82 C CA . GLU B 1 499 ? -24.578 -32.719 -10.789 1 45.78 499 GLU B CA 1
ATOM 8383 C C . GLU B 1 499 ? -24.438 -33.094 -12.258 1 45.78 499 GLU B C 1
ATOM 8385 O O . GLU B 1 499 ? -24.172 -34.25 -12.57 1 45.78 499 GLU B O 1
ATOM 8390 N N . PHE B 1 500 ? -24.578 -32.156 -13.055 1 43.5 500 PHE B N 1
ATOM 8391 C CA . PHE B 1 500 ? -24.531 -32.438 -14.484 1 43.5 500 PHE B CA 1
ATOM 8392 C C . PHE B 1 500 ? -23.125 -32.844 -14.906 1 43.5 500 PHE B C 1
ATOM 8394 O O . PHE B 1 500 ? -22.953 -33.781 -15.68 1 43.5 500 PHE B O 1
ATOM 8401 N N . ILE B 1 501 ? -22.188 -32.219 -14.391 1 50.19 501 ILE B N 1
ATOM 8402 C CA . ILE B 1 501 ? -20.797 -32.5 -14.773 1 50.19 501 ILE B CA 1
ATOM 8403 C C . ILE B 1 501 ? -20.328 -33.812 -14.125 1 50.19 501 ILE B C 1
ATOM 8405 O O . ILE B 1 501 ? -19.625 -34.594 -14.75 1 50.19 501 ILE B O 1
ATOM 8409 N N . ILE B 1 502 ? -20.875 -33.969 -12.984 1 51.81 502 ILE B N 1
ATOM 8410 C CA . ILE B 1 502 ? -20.547 -35.219 -12.281 1 51.81 502 ILE B CA 1
ATOM 8411 C C . ILE B 1 502 ? -21.203 -36.406 -12.992 1 51.81 502 ILE B C 1
ATOM 8413 O O . ILE B 1 502 ? -20.609 -37.469 -13.086 1 51.81 502 ILE B O 1
ATOM 8417 N N . ARG B 1 503 ? -22.359 -36.125 -13.469 1 47.47 503 ARG B N 1
ATOM 8418 C CA . ARG B 1 503 ? -23.062 -37.156 -14.195 1 47.47 503 ARG B CA 1
ATOM 8419 C C . ARG B 1 503 ? -22.297 -37.562 -15.453 1 47.47 503 ARG B C 1
ATOM 8421 O O . ARG B 1 503 ? -22.344 -38.719 -15.859 1 47.47 503 ARG B O 1
ATOM 8428 N N . ASN B 1 504 ? -21.734 -36.625 -15.961 1 47.06 504 ASN B N 1
ATOM 8429 C CA . ASN B 1 504 ? -20.953 -36.938 -17.156 1 47.06 504 ASN B CA 1
ATOM 8430 C C . ASN B 1 504 ? -19.75 -37.812 -16.812 1 47.06 504 ASN B C 1
ATOM 8432 O O . ASN B 1 504 ? -19.266 -38.562 -17.656 1 47.06 504 ASN B O 1
ATOM 8436 N N . PHE B 1 505 ? -19.406 -37.594 -15.586 1 50.25 505 PHE B N 1
ATOM 8437 C CA . PHE B 1 505 ? -18.344 -38.469 -15.117 1 50.25 505 PHE B CA 1
ATOM 8438 C C . PHE B 1 505 ? -18.891 -39.875 -14.898 1 50.25 505 PHE B C 1
ATOM 8440 O O . PHE B 1 505 ? -18.172 -40.875 -15.102 1 50.25 505 PHE B O 1
ATOM 8447 N N . THR B 1 506 ? -20.219 -39.938 -14.398 1 44.69 506 THR B N 1
ATOM 8448 C CA . THR B 1 506 ? -20.828 -41.219 -14.023 1 44.69 506 THR B CA 1
ATOM 8449 C C . THR B 1 506 ? -21.5 -41.844 -15.227 1 44.69 506 THR B C 1
ATOM 8451 O O . THR B 1 506 ? -22.078 -42.938 -15.117 1 44.69 506 THR B O 1
ATOM 8454 N N . VAL B 1 507 ? -21.766 -41.219 -16.156 1 43.59 507 VAL B N 1
ATOM 8455 C CA . VAL B 1 507 ? -22.469 -41.812 -17.281 1 43.59 507 VAL B CA 1
ATOM 8456 C C . VAL B 1 507 ? -21.812 -43.156 -17.656 1 43.59 507 VAL B C 1
ATOM 8458 O O . VAL B 1 507 ? -22.484 -44.094 -18 1 43.59 507 VAL B O 1
ATOM 8461 N N . ALA B 1 508 ? -20.562 -43.281 -17.484 1 43.41 508 ALA B N 1
ATOM 8462 C CA . ALA B 1 508 ? -20.016 -44.594 -17.828 1 43.41 508 ALA B CA 1
ATOM 8463 C C . ALA B 1 508 ? -20.469 -45.625 -16.828 1 43.41 508 ALA B C 1
ATOM 8465 O O . ALA B 1 508 ? -20.719 -46.781 -17.203 1 43.41 508 ALA B O 1
ATOM 8466 N N . THR B 1 509 ? -20.625 -45.156 -15.578 1 45.22 509 THR B N 1
ATOM 8467 C CA . THR B 1 509 ? -21.062 -46.156 -14.602 1 45.22 509 THR B CA 1
ATOM 8468 C C . THR B 1 509 ? -22.531 -46.5 -14.797 1 45.22 509 THR B C 1
ATOM 8470 O O . THR B 1 509 ? -22.922 -47.656 -14.672 1 45.22 509 THR B O 1
ATOM 8473 N N . ASP B 1 510 ? -23.344 -45.5 -14.992 1 47.28 510 ASP B N 1
ATOM 8474 C CA . ASP B 1 510 ? -24.766 -45.75 -15.188 1 47.28 510 ASP B CA 1
ATOM 8475 C C . ASP B 1 510 ? -25 -46.531 -16.469 1 47.28 510 ASP B C 1
ATOM 8477 O O . ASP B 1 510 ? -25.875 -47.406 -16.516 1 47.28 510 ASP B O 1
ATOM 8481 N N . GLU B 1 511 ? -24.281 -46.188 -17.484 1 44.38 511 GLU B N 1
ATOM 8482 C CA . GLU B 1 511 ? -24.438 -46.969 -18.688 1 44.38 511 GLU B CA 1
ATOM 8483 C C . GLU B 1 511 ? -24.062 -48.438 -18.453 1 44.38 511 GLU B C 1
ATOM 8485 O O . GLU B 1 511 ? -24.703 -49.344 -18.984 1 44.38 511 GLU B O 1
ATOM 8490 N N . LYS B 1 512 ? -23.078 -48.719 -17.578 1 47.19 512 LYS B N 1
ATOM 8491 C CA . LYS B 1 512 ? -22.797 -50.094 -17.203 1 47.19 512 LYS B CA 1
ATOM 8492 C C . LYS B 1 512 ? -23.953 -50.688 -16.406 1 47.19 512 LYS B C 1
ATOM 8494 O O . LYS B 1 512 ? -24.328 -51.844 -16.625 1 47.19 512 LYS B O 1
ATOM 8499 N N . GLN B 1 513 ? -24.438 -49.812 -15.562 1 49 513 GLN B N 1
ATOM 8500 C CA . GLN B 1 513 ? -25.562 -50.312 -14.781 1 49 513 GLN B CA 1
ATOM 8501 C C . GLN B 1 513 ? -26.781 -50.531 -15.664 1 49 513 GLN B C 1
ATOM 8503 O O . GLN B 1 513 ? -27.516 -51.531 -15.484 1 49 513 GLN B O 1
ATOM 8508 N N . ARG B 1 514 ? -26.859 -49.531 -16.469 1 50.66 514 ARG B N 1
ATOM 8509 C CA . ARG B 1 514 ? -27.969 -49.688 -17.391 1 50.66 514 ARG B CA 1
ATOM 8510 C C . ARG B 1 514 ? -27.75 -50.906 -18.297 1 50.66 514 ARG B C 1
ATOM 8512 O O . ARG B 1 514 ? -28.688 -51.656 -18.562 1 50.66 514 ARG B O 1
ATOM 8519 N N . ARG B 1 515 ? -26.625 -51.094 -18.719 1 48.22 515 ARG B N 1
ATOM 8520 C CA . ARG B 1 515 ? -26.297 -52.25 -19.531 1 48.22 515 ARG B CA 1
ATOM 8521 C C . ARG B 1 515 ? -26.406 -53.531 -18.719 1 48.22 515 ARG B C 1
ATOM 8523 O O . ARG B 1 515 ? -26.906 -54.562 -19.203 1 48.22 515 ARG B O 1
ATOM 8530 N N . ASN B 1 516 ? -25.938 -53.312 -17.516 1 55.72 516 ASN B N 1
ATOM 8531 C CA . ASN B 1 516 ? -26.094 -54.438 -16.625 1 55.72 516 ASN B CA 1
ATOM 8532 C C . ASN B 1 516 ? -27.578 -54.719 -16.328 1 55.72 516 ASN B C 1
ATOM 8534 O O . ASN B 1 516 ? -27.984 -55.875 -16.266 1 55.72 516 ASN B O 1
ATOM 8538 N N . GLU B 1 517 ? -28.328 -53.594 -16.094 1 59 517 GLU B N 1
ATOM 8539 C CA . GLU B 1 517 ? -29.75 -53.781 -15.859 1 59 517 GLU B CA 1
ATOM 8540 C C . GLU B 1 517 ? -30.453 -54.281 -17.109 1 59 517 GLU B C 1
ATOM 8542 O O . GLU B 1 517 ? -31.359 -55.125 -17.016 1 59 517 GLU B O 1
ATOM 8547 N N . LYS B 1 518 ? -30.078 -53.781 -18.25 1 55.03 518 LYS B N 1
ATOM 8548 C CA . LYS B 1 518 ? -30.641 -54.312 -19.5 1 55.03 518 LYS B CA 1
ATOM 8549 C C . LYS B 1 518 ? -30.25 -55.781 -19.703 1 55.03 518 LYS B C 1
ATOM 8551 O O . LYS B 1 518 ? -31.062 -56.562 -20.156 1 55.03 518 LYS B O 1
ATOM 8556 N N . ARG B 1 519 ? -29.031 -56 -19.359 1 55.19 519 ARG B N 1
ATOM 8557 C CA . ARG B 1 519 ? -28.594 -57.406 -19.453 1 55.19 519 ARG B CA 1
ATOM 8558 C C . ARG B 1 519 ? -29.359 -58.281 -18.453 1 55.19 519 ARG B C 1
ATOM 8560 O O . ARG B 1 519 ? -29.719 -59.406 -18.766 1 55.19 519 ARG B O 1
ATOM 8567 N N . LYS B 1 520 ? -29.625 -57.719 -17.203 1 61.47 520 LYS B N 1
ATOM 8568 C CA . LYS B 1 520 ? -30.438 -58.438 -16.219 1 61.47 520 LYS B CA 1
ATOM 8569 C C . LYS B 1 520 ? -31.875 -58.594 -16.719 1 61.47 520 LYS B C 1
ATOM 8571 O O . LYS B 1 520 ? -32.469 -59.688 -16.562 1 61.47 520 LYS B O 1
ATOM 8576 N N . LYS B 1 521 ? -32.156 -57.406 -17.188 1 61.16 521 LYS B N 1
ATOM 8577 C CA . LYS B 1 521 ? -33.531 -57.469 -17.703 1 61.16 521 LYS B CA 1
ATOM 8578 C C . LYS B 1 521 ? -33.625 -58.406 -18.891 1 61.16 521 LYS B C 1
ATOM 8580 O O . LYS B 1 521 ? -34.625 -59.156 -19.016 1 61.16 521 LYS B O 1
ATOM 8585 N N . GLN B 1 522 ? -32.75 -58.375 -19.797 1 58.03 522 GLN B N 1
ATOM 8586 C CA . GLN B 1 522 ? -32.719 -59.312 -20.938 1 58.03 522 GLN B CA 1
ATOM 8587 C C . GLN B 1 522 ? -32.562 -60.75 -20.453 1 58.03 522 GLN B C 1
ATOM 8589 O O . GLN B 1 522 ? -33.188 -61.656 -21.016 1 58.03 522 GLN B O 1
ATOM 8594 N N . ASN B 1 523 ? -31.797 -60.906 -19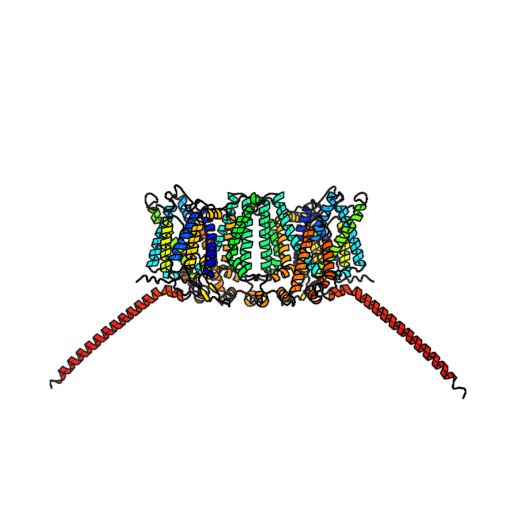.469 1 61.5 523 ASN B N 1
ATOM 8595 C CA . ASN B 1 523 ? -31.672 -62.219 -18.859 1 61.5 523 ASN B CA 1
ATOM 8596 C C . ASN B 1 523 ? -32.969 -62.656 -18.188 1 61.5 523 ASN B C 1
ATOM 8598 O O . ASN B 1 523 ? -33.375 -63.812 -18.281 1 61.5 523 ASN B O 1
ATOM 8602 N N . GLU B 1 524 ? -33.594 -61.688 -17.438 1 65.44 524 GLU B N 1
ATOM 8603 C CA . GLU B 1 524 ? -34.906 -61.969 -16.844 1 65.44 524 GLU B CA 1
ATOM 8604 C C . GLU B 1 524 ? -35.938 -62.25 -17.906 1 65.44 524 GLU B C 1
ATOM 8606 O O . GLU B 1 524 ? -36.781 -63.125 -17.734 1 65.44 524 GLU B O 1
ATOM 8611 N N . ASP B 1 525 ? -35.969 -61.531 -18.953 1 63.09 525 ASP B N 1
ATOM 8612 C CA . ASP B 1 525 ? -36.875 -61.75 -20.062 1 63.09 525 ASP B CA 1
ATOM 8613 C C . ASP B 1 525 ? -36.594 -63.094 -20.734 1 63.09 525 ASP B C 1
ATOM 8615 O O . ASP B 1 525 ? -37.531 -63.812 -21.125 1 63.09 525 ASP B O 1
ATOM 8619 N N . GLU B 1 526 ? -35.375 -63.469 -20.859 1 61.88 526 GLU B N 1
ATOM 8620 C CA . GLU B 1 526 ? -35 -64.75 -21.406 1 61.88 526 GLU B CA 1
ATOM 8621 C C . GLU B 1 526 ? -35.375 -65.875 -20.469 1 61.88 526 GLU B C 1
ATOM 8623 O O . GLU B 1 526 ? -35.812 -66.938 -20.922 1 61.88 526 GLU B O 1
ATOM 8628 N N . GLU B 1 527 ? -35.25 -65.625 -19.141 1 64.25 527 GLU B N 1
ATOM 8629 C CA . GLU B 1 527 ? -35.688 -66.625 -18.156 1 64.25 527 GLU B CA 1
ATOM 8630 C C . GLU B 1 527 ? -37.188 -66.812 -18.156 1 64.25 527 GLU B C 1
ATOM 8632 O O . GLU B 1 527 ? -37.688 -67.938 -17.984 1 64.25 527 GLU B O 1
ATOM 8637 N N . LYS B 1 528 ? -37.625 -65.5 -18.375 1 68.94 528 LYS B N 1
ATOM 8638 C CA . LYS B 1 528 ? -39.094 -65.562 -18.453 1 68.94 528 LYS B CA 1
ATOM 8639 C C . LYS B 1 528 ? -39.531 -66.25 -19.734 1 68.94 528 LYS B C 1
ATOM 8641 O O . LYS B 1 528 ? -40.531 -67 -19.734 1 68.94 528 LYS B O 1
ATOM 8646 N N . ASP B 1 529 ? -38.969 -66.188 -20.766 1 63.66 529 ASP B N 1
ATOM 8647 C CA . ASP B 1 529 ? -39.25 -66.875 -22.031 1 63.66 529 ASP B CA 1
ATOM 8648 C C . ASP B 1 529 ? -39 -68.375 -21.938 1 63.66 529 ASP B C 1
ATOM 8650 O O . ASP B 1 529 ? -39.781 -69.188 -22.438 1 63.66 529 ASP B O 1
ATOM 8654 N N . ILE B 1 530 ? -38 -68.75 -21.266 1 65.56 530 ILE B N 1
ATOM 8655 C CA . ILE B 1 530 ? -37.656 -70.125 -21.047 1 65.56 530 ILE B CA 1
ATOM 8656 C C . ILE B 1 530 ? -38.688 -70.812 -20.125 1 65.56 530 ILE B C 1
ATOM 8658 O O . ILE B 1 530 ? -39.125 -71.938 -20.359 1 65.56 530 ILE B O 1
ATOM 8662 N N . ALA B 1 531 ? -39.156 -70 -19.094 1 64.5 531 ALA B N 1
ATOM 8663 C CA . ALA B 1 531 ? -40.156 -70.5 -18.172 1 64.5 531 ALA B CA 1
ATOM 8664 C C . ALA B 1 531 ? -41.5 -70.625 -18.875 1 64.5 531 ALA B C 1
ATOM 8666 O O . ALA B 1 531 ? -42.219 -71.625 -18.641 1 64.5 531 ALA B O 1
ATOM 8667 N N . SER B 1 532 ? -41.812 -69.75 -19.719 1 64.44 532 SER B N 1
ATOM 8668 C CA . SER B 1 532 ? -43.062 -69.812 -20.484 1 64.44 532 SER B CA 1
ATOM 8669 C C . SER B 1 532 ? -43.031 -71 -21.484 1 64.44 532 SER B C 1
ATOM 8671 O O . SER B 1 532 ? -44.031 -71.688 -21.688 1 64.44 532 SER B O 1
ATOM 8673 N N . GLU B 1 533 ? -41.938 -71.188 -22.094 1 62.88 533 GLU B N 1
ATOM 8674 C CA . GLU B 1 533 ? -41.75 -72.312 -23.016 1 62.88 533 GLU B CA 1
ATOM 8675 C C . GLU B 1 533 ? -41.844 -73.625 -22.266 1 62.88 533 GLU B C 1
ATOM 8677 O O . GLU B 1 533 ? -42.438 -74.625 -22.781 1 62.88 533 GLU B O 1
ATOM 8682 N N . PHE B 1 534 ? -41.375 -73.75 -20.984 1 61.62 534 PHE B N 1
ATOM 8683 C CA . PHE B 1 534 ? -41.469 -74.938 -20.141 1 61.62 534 PHE B CA 1
ATOM 8684 C C . PHE B 1 534 ? -42.906 -75.188 -19.719 1 61.62 534 PHE B C 1
ATOM 8686 O O . PHE B 1 534 ? -43.375 -76.312 -19.703 1 61.62 534 PHE B O 1
ATOM 8693 N N . GLN B 1 535 ? -43.656 -74.062 -19.406 1 62.28 535 GLN B N 1
ATOM 8694 C CA . GLN B 1 535 ? -45.062 -74.188 -19.016 1 62.28 535 GLN B CA 1
ATOM 8695 C C . GLN B 1 535 ? -45.906 -74.562 -20.203 1 62.28 535 GLN B C 1
ATOM 8697 O O . GLN B 1 535 ? -46.812 -75.375 -20.062 1 62.28 535 GLN B O 1
ATOM 8702 N N . GLU B 1 536 ? -45.656 -74.125 -21.328 1 62.19 536 GLU B N 1
ATOM 8703 C CA . GLU B 1 536 ? -46.406 -74.5 -22.531 1 62.19 536 GLU B CA 1
ATOM 8704 C C . GLU B 1 536 ? -46.094 -75.938 -22.938 1 62.19 536 GLU B C 1
ATOM 8706 O O . GLU B 1 536 ? -46.969 -76.688 -23.359 1 62.19 536 GLU B O 1
ATOM 8711 N N . SER B 1 537 ? -44.875 -76.375 -22.75 1 60.97 537 SER B N 1
ATOM 8712 C CA . SER B 1 537 ? -44.5 -77.75 -23.047 1 60.97 537 SER B CA 1
ATOM 8713 C C . SER B 1 537 ? -45.125 -78.688 -22.047 1 60.97 537 SER B C 1
ATOM 8715 O O . SER B 1 537 ? -45.531 -79.812 -22.422 1 60.97 537 SER B O 1
ATOM 8717 N N . SER B 1 538 ? -45.281 -78.25 -20.75 1 60.44 538 SER B N 1
ATOM 8718 C CA . SER B 1 538 ? -45.906 -79.062 -19.734 1 60.44 538 SER B CA 1
ATOM 8719 C C . SER B 1 538 ? -47.438 -79.188 -19.969 1 60.44 538 SER B C 1
ATOM 8721 O O . SER B 1 538 ? -48 -80.25 -19.766 1 60.44 538 SER B O 1
ATOM 8723 N N . THR B 1 539 ? -48.062 -78.188 -20.406 1 59.91 539 THR B N 1
ATOM 8724 C CA . THR B 1 539 ? -49.5 -78.188 -20.672 1 59.91 539 THR B CA 1
ATOM 8725 C C . THR B 1 539 ? -49.781 -79 -21.938 1 59.91 539 THR B C 1
ATOM 8727 O O . THR B 1 539 ? -50.812 -79.688 -22.016 1 59.91 539 THR B O 1
ATOM 8730 N N . ARG B 1 540 ? -48.906 -79 -22.859 1 59.41 540 ARG B N 1
ATOM 8731 C CA . ARG B 1 540 ? -49.094 -79.875 -24.031 1 59.41 540 ARG B CA 1
ATOM 8732 C C . ARG B 1 540 ? -48.969 -81.375 -23.688 1 59.41 540 ARG B C 1
ATOM 8734 O O . ARG B 1 540 ? -49.656 -82.188 -24.234 1 59.41 540 ARG B O 1
ATOM 8741 N N . VAL B 1 541 ? -48.125 -81.75 -22.703 1 58.03 541 VAL B N 1
ATOM 8742 C CA . VAL B 1 541 ? -47.938 -83.125 -22.312 1 58.03 541 VAL B CA 1
ATOM 8743 C C . VAL B 1 541 ? -49.188 -83.562 -21.547 1 58.03 541 VAL B C 1
ATOM 8745 O O . VAL B 1 541 ? -49.656 -84.688 -21.734 1 58.03 541 VAL B O 1
ATOM 8748 N N . HIS B 1 542 ? -49.781 -82.75 -20.734 1 55.59 542 HIS B N 1
ATOM 8749 C CA . HIS B 1 542 ? -50.969 -83.125 -19.984 1 55.59 542 HIS B CA 1
ATOM 8750 C C . HIS B 1 542 ? -52.188 -83.25 -20.891 1 55.59 542 HIS B C 1
ATOM 8752 O O . HIS B 1 542 ? -53.062 -84.062 -20.641 1 55.59 542 HIS B O 1
ATOM 8758 N N . ALA B 1 543 ? -52.406 -82.438 -21.844 1 55.31 543 ALA B N 1
ATOM 8759 C CA . ALA B 1 543 ? -53.531 -82.562 -22.75 1 55.31 543 ALA B CA 1
ATOM 8760 C C . ALA B 1 543 ? -53.469 -83.812 -23.594 1 55.31 543 ALA B C 1
ATOM 8762 O O . ALA B 1 543 ? -54.5 -84.438 -23.891 1 55.31 543 ALA B O 1
ATOM 8763 N N . ARG B 1 544 ? -52.281 -84.25 -24 1 53.31 544 ARG B N 1
ATOM 8764 C CA . ARG B 1 544 ? -52.156 -85.5 -24.781 1 53.31 544 ARG B CA 1
ATOM 8765 C C . ARG B 1 544 ? -52.531 -86.688 -23.938 1 53.31 544 ARG B C 1
ATOM 8767 O O . ARG B 1 544 ? -53.125 -87.625 -24.438 1 53.31 544 ARG B O 1
ATOM 8774 N N . ASN B 1 545 ? -52.25 -86.688 -22.656 1 51.19 545 ASN B N 1
ATOM 8775 C CA . ASN B 1 545 ? -52.531 -87.812 -21.844 1 51.19 545 ASN B CA 1
ATOM 8776 C C . ASN B 1 545 ? -54.031 -87.938 -21.547 1 51.19 545 ASN B C 1
ATOM 8778 O O . ASN B 1 545 ? -54.531 -89.062 -21.297 1 51.19 545 ASN B O 1
ATOM 8782 N N . ASN B 1 546 ? -54.812 -86.875 -21.344 1 49.84 546 ASN B N 1
ATOM 8783 C CA . ASN B 1 546 ? -56.219 -87.062 -21.016 1 49.84 546 ASN B CA 1
ATOM 8784 C C . ASN B 1 546 ? -57.031 -87.562 -22.203 1 49.84 546 ASN B C 1
ATOM 8786 O O . ASN B 1 546 ? -58.188 -87.938 -22.047 1 49.84 546 ASN B O 1
ATOM 8790 N N . SER B 1 547 ? -56.781 -87.25 -23.453 1 47.91 547 SER B N 1
ATOM 8791 C CA . SER B 1 547 ? -57.625 -87.75 -24.547 1 47.91 547 SER B CA 1
ATOM 8792 C C . SER B 1 547 ? -57.531 -89.25 -24.688 1 47.91 547 SER B C 1
ATOM 8794 O O . SER B 1 547 ? -58.281 -89.875 -25.422 1 47.91 547 SER B O 1
ATOM 8796 N N . ILE B 1 548 ? -56.469 -89.938 -24.219 1 45.62 548 ILE B N 1
ATOM 8797 C CA . ILE B 1 548 ? -56.375 -91.375 -24.453 1 45.62 548 ILE B CA 1
ATOM 8798 C C . ILE B 1 548 ? -57.344 -92.062 -23.516 1 45.62 548 ILE B C 1
ATOM 8800 O O . ILE B 1 548 ? -57.688 -93.25 -23.75 1 45.62 548 ILE B O 1
ATOM 8804 N N . GLY B 1 549 ? -57.75 -91.5 -22.297 1 40.28 549 GLY B N 1
ATOM 8805 C CA . GLY B 1 549 ? -58.438 -92.375 -21.375 1 40.28 549 GLY B CA 1
ATOM 8806 C C . GLY B 1 549 ? -59.906 -92.625 -21.766 1 40.28 549 GLY B C 1
ATOM 8807 O O . GLY B 1 549 ? -60.625 -93.375 -21.094 1 40.28 549 GLY B O 1
ATOM 8808 N N . SER B 1 550 ? -60.562 -91.75 -22.562 1 41.78 550 SER B N 1
ATOM 8809 C CA . SER B 1 550 ? -62.031 -91.938 -22.656 1 41.78 550 SER B CA 1
ATOM 8810 C C . SER B 1 550 ? -62.375 -93.188 -23.531 1 41.78 550 SER B C 1
ATOM 8812 O O . SER B 1 550 ? -63.531 -93.5 -23.703 1 41.78 550 SER B O 1
ATOM 8814 N N . THR B 1 551 ? -61.531 -93.625 -24.422 1 37.09 551 THR B N 1
ATOM 8815 C CA . THR B 1 551 ? -62.125 -94.5 -25.406 1 37.09 551 THR B CA 1
ATOM 8816 C C . THR B 1 551 ? -62.469 -95.875 -24.781 1 37.09 551 THR B C 1
ATOM 8818 O O . THR B 1 551 ? -63.125 -96.688 -25.406 1 37.09 551 THR B O 1
ATOM 8821 N N . SER B 1 552 ? -61.75 -96.375 -23.703 1 32.06 552 SER B N 1
ATOM 8822 C CA . SER B 1 552 ? -61.969 -97.812 -23.5 1 32.06 552 SER B CA 1
ATOM 8823 C C . SER B 1 552 ? -63.25 -98.062 -22.734 1 32.06 552 SER B C 1
ATOM 8825 O O . SER B 1 552 ? -63.5 -99.25 -22.344 1 32.06 552 SER B O 1
ATOM 8827 N N . SER B 1 553 ? -64.188 -97.125 -22.625 1 26.86 553 SER B N 1
ATOM 8828 C CA . SER B 1 553 ? -65.5 -97.812 -22.359 1 26.86 553 SER B CA 1
ATOM 8829 C C . SER B 1 553 ? -66.062 -98.375 -23.641 1 26.86 553 SER B C 1
ATOM 8831 O O . SER B 1 553 ? -66.062 -97.688 -24.688 1 26.86 553 SER B O 1
#

Secondary structure (DSSP, 8-state):
-------------STTHHHHHHHHHHHHHHHHHHHHHHHHHHHHHTTTSS-HHHHHHHHHHHHHHHHHH-S-TT--EE--HHHHHHHHHHHHHHTTTT--HHHHHHHHHHHHHHHHHHHHHTTGGGGGGG--HHHHHHHHHHHHHHHHHHHHHHHHHHHHHT-HHHHHHHHHHHHHHHHHHHHHHHHHHT--BS-HHHHHHHHHHHHHHHHHHHHHHTTS-TTGGG-PPPB----STTS-SS-TTS-TTTT-----BTTTB-HHHHHHHHHHHHHHHHHHHHHHHHHHHHHT-TTS---S---HHHHHHHHHHHHHHHHHHT-PPPEE-TTHHHHHHHHTEEE-TTS-EEEE---SHHHHHHHHHHHHHTSHHHHHHHHTSBHHHHHHHHHHHHHHHHHH-HHHHHHHHHTB-HHHHHH-TTS-HHHHHHHT-S-HHHHHHHHHHHHHHHHHHHHHHTSTTGGGHHHHHHHHHHIIIIIHHHHS-HHHHHHHS--SS-HHHHHHHHHHHHHHHHHHHHHHHHHHHHHHHHHHHHHHHHHHHHHHHHTSGGGG-/-------------STHHHHHHHHHHHHHHHHHHHHHHHHHHHHHHTTTSS-HHHHHHHHHHHHHHHHHH-S-TT--EE--HHHHHHHHHHHHHHTTTT--HHHHHHHHHHHHHHHHHHHHHHTGGGGGGG--HHHHHHHHHHHHHHHHHHHHHHHHHHHHHT-HHHHHHHHHHHHHHHHHHHHHHHHHHT--BS-HHHHHHHHHHHHHHHHHHHHHHTTS-TTGGG-PPPB----STTS-SS-TTS-TTTT-----BTTTB-HHHHHHHHHHHHHHHHHHHHHHHHHHHHHT-TTS---S---HHHHHHHHHHHHHHHHHHT-PPPEE-TTHHHHHHHHTEEE-TTS-EEEE---SHHHHHHHHHHHHHTSHHHHHHHHTSBHHHHHHHHHHHHHHHHHH-HHHHHHHHHHB-HHHHHH-TTS-HHHHHHHT-S-HHHHHHHHHHHHHHHHHHHHHHTSGGGGGHHHHHHHHHHIIIIIHHHHS-HHHHHHHS--SS-HHHHHHHHHHHHHHHHHHHHHHHHHHHHHHHHHHHHHHHHHHHHHHHHSSTTTT-

Sequence (1106 aa):
MGLSFRHVNYFGYGRLQLQVIPSTTFIFFTNLLPAIAFAQDMFDKTDHAYGVNEVLMLSALAGVVFGLLSGQPLCIVGVTGPISIFSYTVYELMQPRGTPYFPFMCWIYLWSMVFHIIIAVGNYISFMRIISLYSCDIFGFFINIVYIQKGIQILSNQFDEVDLASGYCSVMIALLMVICGVGSSIFGNYLHYFKPWVRKVFTDYGVVALVIFFTGFIHFGGKLDDTTLARLPITQAFQPTKGGDARPHGWFIHFWPGENISVGDVFLAIPFAILLTFLFYFDHNVSSLMCQLKEYPLTKPASFHWDFLLLGVTTGIAGIIGIPPPNGLIPQAPLHTDSLVVYDHTGRKLSVVEQRVTNTLQGAMTFVMMSRPFLVLLGLVPQAVLSGLFFIMAIGGLHDNIVTNRIRYCFLDRDYIENDPLCPQVWKDIHKLPTKKWFYIYTFLEVIGGVAEFVITLTKGAVGFPGVLLFLAFCAKWIWPLFIPREELAKLDGEVADEFIIRNFTVATDEKQRRNEKRKKQNEDEEKDIASEFQESSTRVHARNNSIGSTSSMGLSFRHVNYFGYGRLQLQVIPSTTFIFFTNLLPAIAFAQDMFDKTDHAYGVNEVLMLSALAGVVFGLLSGQPLCIVGVTGPISIFSYTVYELMQPRGTPYFPFMCWIYLWSMVFHIIIAVGNYISFMRIISLYSCDIFGFFINIVYIQKGIQILSNQFDEVDLASGYCSVMIALLMVICGVGSSIFGNYLHYFKPWVRKVFTDYGVVALVIFFTGFIHFGGKLDDTTLARLPITQAFQPTKGGDARPHGWFIHFWPGENISVGDVFLAIPFAILLTFLFYFDHNVSSLMCQLKEYPLTKPASFHWDFLLLGVTTGIAGIIGIPPPNGLIPQAPLHTDSLVVYDHTGRKLSVVEQRVTNTLQGAMTFVMMSRPFLVLLGLVPQAVLSGLFFIMAIGGLHDNIVTNRIRYCFLDRDYIENDPLCPQVWKDIHKLPTKKWFYIYTFLEVIGGVAEFVITLTKGAVGFPGVLLFLAFCAKWIWPLFIPREELAKLDGEVADEFIIRNFTVATDEKQRRNEKRKKQNEDEEKDIASEFQESSTRVHARNNSIGSTSS

InterPro domains:
  IPR003020 Bicarbonate transporter, eukaryotic [PTHR11453] (16-499)
  IPR011531 Bicarbonate transporter-like, transmembrane domain [PF00955] (16-164)
  IPR011531 Bicarbonate transporter-like, transmembrane domain [PF00955] (191-495)

pLDDT: mean 78.97, std 14.75, range [21.55, 96.44]

Foldseek 3Di:
DDPPPVPPCLVDPDPCPPLLVVLLVLLLVVALLVLQLLQLVLCVLLVRQGHSQLQLLQQLVQLQLCLVFNQFLLWRKGDAPLLSLLLSLQSVVCVVVPFQRLLLLLLLLLLLLVVLLCCLVVLVLLVCQLFFVLLVLLVLLLRLVVLLVSLVVLLVVFCVPFHVVQSVVLVVLLVVLLCQLVVLCCCLPPNPPDDNVVSVCSNRCVSVVSLLVSLCVCVPDDPSVVHDFAFRDDDAFNWGRDDDPSCPPTQFDDNDDDPRGDPVSSVVSNVLSVLVSLVQSRQQVLQQLLLDAPLAPDDRADPPSSNSSSQSVQSSVSSRRRHGGMHTDNVSSNVSQVSQFDADPVRGGDHGSRHSCSSNVSSVVSSVCSDDVNSVVNRSRGSSSSSSVSNSVSVVSLVPRLLNVLVVLVVDDPCCLVPPPPDDVSSVLLVPQPDVVLSVVSSVLSVVLSVVLNVCSVDSNVSCSSVSSVVVSNCLNPPSCVPDPPVSSCSVGPGSHDPVNSVVSCVVVVVVVVVVVVVVVVVVVVVVVVVVVVVVVVVVVVVVVVVVPPPPD/DDPPPPVPCLPDPDPCPPLLVVLLVLLLCVALLVLQLLQLVLCVLLVRQGHSQLQLLQQLVQLQLCLVFNQFLLWRKGDAPLLSLLLSLQSVVCVVVVFQRLLLLLLLLLLLLVVLLCCLVVLVLLVCLLFFVLLVLLVLLLRLVVLLVSLVVLLVVFCVPFHVVQSVVLVVLLVVLLCQLVVLCCCLPPNPPDDNVVSVCSNRCVSVVSQVVSLCVCVPDDPSVVHDFAFRDFDAFNWGRDDDPSCPPTQFDDNDDDPRGDPVSSVVSNVLSVLVSLVQSRQQVLQQLLLVAPLAPDDRADPPSSNSSSQSVQSSVSSRRRHGGMHTDNVSSNVSQVSQFDADPVRRGDHGSRHSCSSNVSSVVSSVCSHDVNSVVNRSRGSSSSSSVSNSVSVVSLVPRVLNVLVVLVVDDPCCLVPPPPDDVSSVLLVPQPDVVLSVVSSVLSVCLSVVLNVCSVDSNVSCSSVSSVVVSNCLNPVSCVPDPPVSSCSVGPGSHPPVNSVVSCVVVVVVVVVVVVVVVVVVVVVVVVVVVVVVVVVVVVVVVVVVPPPPD

Radius of gyration: 40.71 Å; Cα contacts (8 Å, |Δi|>4): 1544; chains: 2; bounding box: 100×186×78 Å